Protein 4S3J (pdb70)

B-factor: mean 32.1, std 17.76, range [8.39, 156.49]

Secondary structure (DSSP, 8-state):
--EEEEE--TT--HHHHHHHHT--HHHHHHHTT--TTSPPPTT-EEEEE--TTEEE--TT--HHHHHHHHT--HHHHHHHTT--TTPPP-TT-EEE-----PPEEEEEEEE---SSSPPHHHHHHHHHHGGG-SEEEEEEEEE-TTS-EEPPTTHHHHHHHHHHTTPEEEEEEE-EETTEE-HHHHHHHHH-HHHHHHHHHHHHHHHHHHT--EEEEE--S--GGGHHHHHHHHHHHHHHPPTT-EEEEEE---SSS---TTTTS-HHHHHHH-SEEEE----SS-TTS-S--SS-HHHHHHHHHHHHHHS-GGGEEEEEE--EEEEESS--TTPPPPEEE-HHHHHHHHHHTT-PPEEETTTTEEEEEEE-TTS-EEEEE---HHHHHHHHHHHHHHT--EEEEE-SSS--HHHHHHHHHH-EEP---/-EEEEEE--TT--HHHHHHHSS--HHHHHHHTT--TTSPPPTT-EEEEEE-TTEEE--TT--HHHHHHHHT--HHHHHHHTT--TTPPP-TT-EEE----PPEEEEEEEEE---SSSPPHHHHHHHHHHGGG-SEEEEEEEEE-TTS-EEPPTTHHHHHHHHHHTTPEEEEEEE-EETTEE-HHHHHHHHH-HHHHHHHHHHHHHHHHHHT--EEEEE--S--GGGHHHHHHHHHHHHHTPPTT-EEEEEE---S-TT--STTTTT--HHHHHHH-SEEEE----SS-TTS-SS-SS-HHHHHHHHHHHHHHS-GGGEEEEEE--EEEEESS--TTSPPPEEE-HHHHHHHHHHHT-PPEEETTTTEEEEEEE-TTS-EEEEE---HHHHHHHHHHHHHHT--EEEEE-TTS--HHHHHHHHHHEEEP--S--/-EEEEE--TT--HHHHHHHSS--HHHHHHHTT--TTSPPPTT-EEEEE-STTEEE--TT--HHHHHHHHT--HHHHHHHTT--TTPPP-TT-EEE----PPEEEEEEEEE---SSSPPHHHHHHHHHHGGG-SEEEE--EEE-TTS-EEPPTTHHHHHHHHHHTTPEEEEEEE-EETTEE-HHHHHHHHH-HHHHHHHHHHHHHHHHHHT--EEEEE--S--GGGHHHHHHHHHHHHHHPPTT-EEEEEE---------HHHHHHH-SEEEE----SS-TTS-S--SS-HHHHHHHHHHHHHHS-GGGEEEEEE--EEEEESS--TTSPPPEEE-HHHHHHHHHHTT-PPEEETTTTEEEEEEE-TTS-EEEEE---HHHHHHHHHHHHHHT-SEEEEE-TTS--HHHHHHHHHHEEEP---

Foldseek 3Di:
DFKDKDFDAPPDALPVVCVVQVHDSVVQCVLFVHDNVAGAFGRAITIDGNDPQKDFDDPPDFLVLVCLLQQHDSVVQQVVFVHDSGGDDDGRDMGGHDHHDFAEFAEEAEQEADDVPGDPLLVVLLLVQLLLHQEYEYPAWEADLQLATDDDPPLLVSLVSNVVNLHAYEHEYEPDDPRDQDQVSVCSCLPDPVSVVSNLVNQQVVCVVSVRQEYEYEHAQHFLVCLVSVLVSLQVNLVPRDPSHFYEYEAEFDLDDPPRRRNSRHLQSVQVRGQAYEYQQFQPPFFQDADDAGRQVVSQLSRLVSSVVRHPQQRYAYEDEQWKWKDWPDDDHVDGTTHIAGPVVQSVVCSVQVHHWDADPRSGWIKDWGADPVRIIIIMIGDALRSLSVVLSSCVVSVHHHYYYPHRPRDHSNNSVSSVSRHDYDRND/DAKDKDFDAPPDDLCNVCVPFPAHSVRQCVLFVHDNVAGAFGGAMTMGDHPQQKDFDDPPDALVLLCLLQVPPSVRQQVVFVHDNPDDDDGRDMGRHDGDDFAEFAEEFEQEADDVPGDPVLVVLLLVCLLQHQEYEYPAWEADLQLATDDDPPLLVSLVSNQVNLHAYAHEYEPDDPRHQDQVSVCSCLPPPVSVVSNLVNQQVVCVVSVRQEYEYEHFLHFLVCQVSVLVSLQVNQVVHDPSHFYEYEAEFDLDCPPGGRGHNSRQLQSVQVRGQAYEYQQFQPPHFQDADDAGRFVVSQLSRLVSSVVRHPQQRYAYEDEQWKWKDWPDDDRPPGTTDIAGPVVQSVVCSVQVHHWDADSRSGWIKDWGADPVRIIIIMIGDALRSLSVVLSSCVVSVHRHYYYYHRPRDHSNNSVSSVSNHDYDRSHDD/DKDKDFDAPPDDLCVVVVVFPAHSVCQCVLFVHDNVAGAFGRAMTMGHGDQQKDFDDPPDFLVLVCLLQQHPLVVQQVVFVHDSGGDDDGRDIGGHDHHDFAEFAEEAEQEAPDVPGDPLLVVLCLVQLLLHQEYEYPAWEADLQLATDDDPPLLVSLVSNVVSLHAYEHEYEPDDPRHQDQVSVCSCLPDPVSVVSNLVNQQVVCVVSVRQEYEYEHPPHDLVCQVSVLVSLQVSQVPRDPSHFYEYEAEFDLAGSRQLQSRQVRGQAYEYAQFQPPHFQDADDATRQVVSQLSRLVNSVVRHPQQRYAYEDEQWKWKAWPDHDRPDGTTDIAGPVRQSVVCSVQVHHWDADPRSGWIKDWGADPVRIIIIMIGDALRSLSVVLSSCVVSVHRHYYYPHRPRDHSNNSVSSVSNHDYDRDD

Solvent-accessible surface area: 55043 Å² total; per-residue (Å²): 129,22,13,3,21,6,23,2,128,98,79,35,41,11,144,49,3,4,94,114,26,54,26,67,42,118,67,2,23,168,24,3,40,30,76,90,94,83,95,24,8,61,6,9,6,0,0,1,44,1,121,43,43,28,16,56,3,23,67,62,24,48,4,102,58,2,4,44,20,50,29,7,95,45,68,48,0,4,172,75,29,140,48,74,96,199,30,168,28,119,73,44,30,113,4,109,8,36,148,9,116,87,76,64,2,33,0,0,0,11,0,62,27,101,51,115,98,11,113,140,78,26,12,78,25,0,123,67,17,7,80,48,0,0,4,2,0,7,27,13,0,43,2,85,116,70,0,35,24,94,79,25,40,46,6,62,100,2,4,84,21,0,72,128,17,91,2,7,6,1,0,0,0,0,0,20,51,119,66,106,63,16,35,96,0,0,29,45,0,8,151,59,83,111,41,16,85,95,0,4,47,33,0,36,114,18,0,128,145,30,33,2,95,0,0,0,0,8,0,27,42,6,21,44,133,0,94,66,8,0,0,123,0,0,91,65,0,71,139,93,19,70,115,60,45,35,0,0,0,6,0,16,39,21,52,35,85,105,110,89,129,74,86,2,9,26,5,130,16,0,1,154,19,1,52,7,0,5,0,32,0,33,64,82,0,133,76,34,4,57,24,84,7,3,6,20,32,34,44,0,85,93,2,0,87,26,0,74,79,34,10,53,45,119,41,0,5,0,1,0,0,1,17,0,12,10,8,105,41,109,62,138,150,34,48,34,72,5,146,50,6,10,7,59,39,0,15,42,36,1,46,125,41,133,34,68,9,115,29,44,112,121,14,36,6,0,20,0,38,11,129,26,134,94,51,38,62,14,30,0,23,3,6,8,1,32,3,0,4,6,4,0,10,6,0,27,81,18,39,2,17,0,0,3,0,51,53,2,35,29,78,3,41,14,0,17,80,6,0,47,62,4,1,69,26,38,73,88,56,135,16,10,2,24,5,26,4,172,98,77,45,44,23,157,56,10,15,102,97,32,25,9,68,41,113,69,0,28,153,24,4,45,30,76,112,97,84,98,30,9,63,6,9,6,0,1,1,30,14,144,59,66,43,17,39,3,24,66,56,26,48,9,111,55,1,11,37,21,21,73,5,95,53,69,47,0,3,165,64,26,142,45,66,112,184,35,159,30,116,86,39,29,108,4,94,7,43,66,24,115,82,74,65,2,34,0,0,0,11,0,63,28,106,53,146,98,10,128,94,77,30,0,72,28,0,108,67,17,8,47,47,0,0,6,2,0,7,29,14,0,40,1,61,44,37,0,31,29,125,77,26,40,54,5,52,79,3,2,84,25,0,63,139,15,42,1,9,5,1,0,0,0,0,0,22,32,126,67,108,64,14,35,66,1,0,13,41,0,9,144,56,76,106,36,16,85,107,0,6,79,44,0,33,111,18,0,122,142,29,35,2,84,0,0,0,0,7,0,27,62,4,12,36,131,3,88,66,10,0,0,122,1,0,100,45,0,86,142,116,34,59,118,42,40,35,0,0,0,5,0,23,33,12,59,42,57,129,59,123,32,145,146,51,54,4,7,25,2,114,14,0,2,133,9,1,55,6,0,5,0,31,0,35,62,79,0,121,94,26,4,56,26,78,5,2,5,20,29,34,43,0,80,94,3,0,86,24,0,83,78,35,9,56,36,120,40,0,2,0,1,0,0,2,16,0,13,14,7,133,41,96,64,117,131,41,56,89,92,14,142,49,6,10,7,64,39,0,18,45,36,0,53,146,64,137,38,70,10,117,28,44,105,121,12,32,5,0,19,0,36,11,128,24,172,121,51,51,60,15,31,0,23,3,5,8,1,30,2,0,5,5,3,0,8,4,0,36,65,18,39,0,12,0,0,3,0,51,50,3,37,32,77,4,47,16,0,22,69,3,0,18,25,11,3,71,32,35,68,91,11,144,150,87,8,1,23,6,24,4,162,94,78,41,46,27,165,51,7,14,93,90,15,32,7,69,47,90,66,0,27,161,26,4,39,26,74,109,98,83,97,32,9,62,6,7,6,0,1,1,30,26,96,63,62,32,16,28,3,26,65,60,24,47,3,97,57,2,7,41,21,42,29,7,89,37,66,48,0,3,172,73,28,142,48,73,93,154,30,164,24,118,83,38,30,108,4,100,13,32,171,17,118,89,115,73,5,27,0,0,0,11,0,57,26,98,50,138,62,10,104,58,78,27,3,75,28,0,100,67,18,6,81,48,0,0,5,2,0,4,28,11,0,51,2,89,114,75,0,35,25,130,72,24,35,58,4,62,88,3,5,78,25,0,64,127,22,94,2,14,6,1,0,0,0,0,0,19,50,158,66,105,64,17,34,98,0,0,28,48,0,10,151,60,84,108,40,19,84,105,0,0,56,40,0,23,104,18,0,98,142,30,35,2,98,0,0,0,0,7,0,33,76,16,18,77,136,0,91,61,11,0,0,137,0,0,96,52,0,78,142,82,25,58,118,39,41,38,0,0,0,5,0,63,43,50,80,105,148,5,13,26,4,144,17,0,2,158,20,2,54,7,0,6,0,32,0,34,62,83,0,135,81,24,5,62,25,89,6,2,6,20,31,35,45,1,84,97,2,0,85,40,0,70,80,51,10,68,54,130,44,0,4,0,1,0,0,2,16,0,11,14,7,135,43,86,66,124,148,78,67,119,92,9,152,47,9,10,7,53,38,0,17,43,34,1,51,134,45,135,34,71,9,112,29,40,102,125,15,35,5,0,23,0,29,8,129,23,130,130,50,53,62,13,31,0,23,3,6,8,1,30,2,0,4,6,6,0,8,5,5,19,76,18,26,13,6,0,0,3,0,54,52,2,34,30,79,4,42,14,0,19,68,4,0,48,60,5,6,72,28,37,80,91,66

Nearest PDB structures (foldseek):
  4s3j-assembly2_B  TM=1.002E+00  e=9.438E-99  Bacillus cereus ATCC 10876
  4s3j-assembly1_A  TM=9.944E-01  e=4.951E-92  Bacillus cereus ATCC 10876
  4s3j-assembly3_C  TM=9.983E-01  e=3.066E-90  Bacillus cereus ATCC 10876
  4s3k-assembly1_A  TM=8.891E-01  e=9.495E-59  Priestia megaterium QM B1551
  3cz8-assembly1_A  TM=9.362E-01  e=8.170E-30  Bacillus subtilis subsp. subtilis str. 168

CATH classification: 3.20.20.80 (+1 more: 3.10.50.10)

Radius of gyration: 41.07 Å; Cα contacts (8 Å, |Δi|>4): 2691; chains: 3; bounding box: 66×95×119 Å

Sequence (1284 aa):
FAIQIVTVRSGDSVYSLASKYGSTPDEIVKDNGLNPAETLVVGQALIVNTKGNNYYVQPGDSLYRISQTYNVPLASLAKVNNLSLKSILHVGQQLYVPKGTKRSVESIAYLQPSTIPIKESLVNATRAINPFLTYLAYFSFEAKRDGTLKEPTETAKIANIATQGQTIPMLVITNIENGNFSADLTSVILRDATIQNKFITNILQTAEKYGMRDIHFDFESVAPEDREAYNRFLRNVKIRLPSGYTLSTTLVPKTSSNQKFFEAHDYKAQGQIVDFVVIMTYDWGWQGGPPMAISPIGPVKEVLQYAKSQMPPQKIMMGQNLYGFDWKLPFKQGNPPAKAVSSVAAVALARKYNVPIRYDFTAQAPHFNYFDENGVQHEVWFEDARSIQSKFNLMKEQGIGGISYWKIGLPFPQNWRLLVENFTITKKGFAIQIVTVRSGDSVYSLASKYGSTPDEIVKDNGLNPAETLVVGQALIVNTKGNNYYVQPGDSLYRISQTYNVPLASLAKVNNLSLKSILHVGQQLYVPKGTKRSVESIAYLQPSTIPIKESLVNATRAINPFLTYLAYFSFEAKRDGTLKEPTETAKIANIATQGQTIPMLVITNIENGNFSADLTSVILRDATIQNKFITNILQTAEKYGMRDIHFDFESVAPEDREAYNRFLRNVKIRLPSGYTLSTTLVPKTSSNQKGKFFEAHDYKAQGQIVDFVVIMTYDWGWQGGPPMAISPIGPVKEVLQYAKSQMPPQKIMMGQNLYGFDWKLPFKQGNPPAKAVSSVAAVALARKYNVPIRYDFTAQAPHFNYFDENGVQHEVWFEDARSIQSKFNLMKEQGIGGISYWKIGLPFPQNWRLLVENFTITKKGENAIQIVTVRSGDSVYSLASKYGSTPDEIVKDNGLNPAETLVVGQALIVNTKGNNYYVQPGDSLYRISQTYNVPLASLAKVNNLSLKSILHVGQQLYVPKGTKRSVESIAYLQPSTIPIKESLVNATRAINPFLTYLAYFSFEAKRDGTLKEPTETAKIANIATQGQTIPMLVITNIENGNFSADLTSVILRDATIQNKFITNILQTAEKYGMRDIHFDFESVAPEDREAYNRFLRNVKIRLPSGYTLSTTLVPKTSEAHDYKAQGQIVDFVVIMTYDWGWQGGPPMAISPIGPVKEVLQYAKSQMPPQKIMMGQNLYGFDWKLPFKQGNPPAKAVSSVAAVALARKYNVPIRYDFTAQAPHFNYFDENGVQHEVWFEDARSIQSKFNLMKEQGIGGISYWKIGLPFPQNWRLLVENFTITKKG

Structure (mmCIF, N/CA/C/O backbone):
data_4S3J
#
_entry.id   4S3J
#
_cell.length_a   51.330
_cell.length_b   62.730
_cell.length_c   119.880
_cell.angle_alpha   92.70
_cell.angle_beta   100.99
_cell.angle_gamma   108.39
#
_symmetry.space_group_name_H-M   'P 1'
#
loop_
_entity.id
_entity.type
_entity.pdbx_description
1 polymer 'Cortical-lytic enzyme'
2 non-polymer 1,2-ETHANEDIOL
3 water water
#
loop_
_atom_site.group_PDB
_atom_site.id
_atom_site.type_symbol
_atom_site.label_atom_id
_atom_site.label_alt_id
_atom_site.label_comp_id
_atom_site.label_asym_id
_atom_site.label_entity_id
_atom_site.label_seq_id
_atom_site.pdbx_PDB_ins_code
_atom_site.Cartn_x
_atom_site.Cartn_y
_atom_site.Cartn_z
_atom_site.occupancy
_atom_site.B_iso_or_equiv
_atom_site.auth_seq_id
_atom_site.auth_comp_id
_atom_site.auth_asym_id
_atom_site.auth_atom_id
_atom_site.pdbx_PDB_model_num
ATOM 1 N N . PHE A 1 1 ? -35.631 1.677 110.373 1.00 31.54 0 PHE A N 1
ATOM 2 C CA . PHE A 1 1 ? -34.622 0.825 111.071 1.00 40.01 0 PHE A CA 1
ATOM 3 C C . PHE A 1 1 ? -34.123 -0.260 110.146 1.00 30.51 0 PHE A C 1
ATOM 4 O O . PHE A 1 1 ? -33.990 -1.431 110.543 1.00 26.69 0 PHE A O 1
ATOM 23 N N . ALA A 1 2 ? -33.837 0.137 108.908 1.00 22.70 1 ALA A N 1
ATOM 24 C CA . ALA A 1 2 ? -33.545 -0.853 107.869 1.00 22.17 1 ALA A CA 1
ATOM 25 C C . ALA A 1 2 ? -32.216 -0.668 107.144 1.00 21.87 1 ALA A C 1
ATOM 26 O O . ALA A 1 2 ? -31.642 -1.661 106.680 1.00 21.97 1 ALA A O 1
ATOM 33 N N . ILE A 1 3 ? -31.678 0.552 107.157 1.00 21.70 2 ILE A N 1
ATOM 34 C CA . ILE A 1 3 ? -30.416 0.837 106.451 1.00 18.18 2 ILE A CA 1
ATOM 35 C C . ILE A 1 3 ? -29.180 0.274 107.126 1.00 15.85 2 ILE A C 1
ATOM 36 O O . ILE A 1 3 ? -29.026 0.328 108.345 1.00 15.08 2 ILE A O 1
ATOM 52 N N . GLN A 1 4 ? -28.266 -0.213 106.296 1.00 13.85 3 GLN A N 1
ATOM 53 C CA . GLN A 1 4 ? -26.943 -0.597 106.749 1.00 11.63 3 GLN A CA 1
ATOM 54 C C . GLN A 1 4 ? -25.911 -0.208 105.697 1.00 11.60 3 GLN A C 1
ATOM 55 O O . GLN A 1 4 ? -26.251 0.088 104.543 1.00 12.38 3 GLN A O 1
ATOM 69 N N . ILE A 1 5 ? -24.656 -0.241 106.117 1.00 12.75 4 ILE A N 1
ATOM 70 C CA . ILE A 1 5 ? -23.528 -0.075 105.213 1.00 11.18 4 ILE A CA 1
ATOM 71 C C . ILE A 1 5 ? -23.137 -1.447 104.621 1.00 14.56 4 ILE A C 1
ATOM 72 O O . ILE A 1 5 ? -23.101 -2.459 105.333 1.00 13.64 4 ILE A O 1
ATOM 88 N N . VAL A 1 6 ? -22.903 -1.491 103.312 1.00 12.99 5 VAL A N 1
ATOM 89 C CA . VAL A 1 6 ? -22.429 -2.689 102.611 1.00 12.70 5 VAL A CA 1
ATOM 90 C C . VAL A 1 6 ? -21.194 -2.311 101.782 1.00 13.59 5 VAL A C 1
ATOM 91 O O . VAL A 1 6 ? -21.212 -1.298 101.073 1.00 16.81 5 VAL A O 1
ATOM 104 N N . THR A 1 7 ? -20.143 -3.123 101.854 1.00 12.59 6 THR A N 1
ATOM 105 C CA . THR A 1 7 ? -18.956 -2.910 101.028 1.00 12.40 6 THR A CA 1
ATOM 106 C C . THR A 1 7 ? -19.082 -3.698 99.732 1.00 12.51 6 THR A C 1
ATOM 107 O O . THR A 1 7 ? -19.377 -4.898 99.752 1.00 13.27 6 THR A O 1
ATOM 118 N N . VAL A 1 8 ? -18.874 -3.009 98.610 1.00 11.44 7 VAL A N 1
ATOM 119 C CA . VAL A 1 8 ? -18.970 -3.604 97.283 1.00 11.09 7 VAL A CA 1
ATOM 120 C C . VAL A 1 8 ? -17.887 -4.678 97.092 1.00 12.61 7 VAL A C 1
ATOM 121 O O . VAL A 1 8 ? -16.733 -4.511 97.488 1.00 12.16 7 VAL A O 1
ATOM 134 N N . ARG A 1 9 ? -18.316 -5.812 96.558 1.00 12.01 8 ARG A N 1
ATOM 135 C CA . ARG A 1 9 ? -17.444 -6.959 96.240 1.00 11.83 8 ARG A CA 1
ATOM 136 C C . ARG A 1 9 ? -17.401 -7.163 94.726 1.00 12.54 8 ARG A C 1
ATOM 137 O O . ARG A 1 9 ? -18.261 -6.668 93.983 1.00 12.40 8 ARG A O 1
ATOM 158 N N . SER A 1 10 ? -16.424 -7.951 94.287 1.00 14.46 9 SER A N 1
ATOM 159 C CA . SER A 1 10 ? -16.237 -8.243 92.864 1.00 14.82 9 SER A CA 1
ATOM 160 C C . SER A 1 10 ? -17.516 -8.743 92.200 1.00 14.78 9 SER A C 1
ATOM 161 O O . SER A 1 10 ? -18.147 -9.685 92.676 1.00 15.72 9 SER A O 1
ATOM 169 N N . GLY A 1 11 ? -17.899 -8.099 91.105 1.00 15.39 10 GLY A N 1
ATOM 170 C CA . GLY A 1 11 ? -19.075 -8.513 90.351 1.00 15.52 10 GLY A CA 1
ATOM 171 C C . GLY A 1 11 ? -20.365 -7.796 90.670 1.00 14.48 10 GLY A C 1
ATOM 172 O O . GLY A 1 11 ? -21.350 -7.910 89.933 1.00 19.33 10 GLY A O 1
ATOM 176 N N . ASP A 1 12 ? -20.386 -7.071 91.782 1.00 14.76 11 ASP A N 1
ATOM 177 C CA . ASP A 1 12 ? -21.600 -6.359 92.207 1.00 13.06 11 ASP A CA 1
ATOM 178 C C . ASP A 1 12 ? -21.987 -5.218 91.266 1.00 12.95 11 ASP A C 1
ATOM 179 O O . ASP A 1 12 ? -21.129 -4.480 90.757 1.00 12.18 11 ASP A O 1
ATOM 188 N N . SER A 1 13 ? -23.288 -5.068 91.063 1.00 13.72 12 SER A N 1
ATOM 189 C CA . SER A 1 13 ? -23.883 -3.895 90.421 1.00 11.90 12 SER A CA 1
ATOM 190 C C . SER A 1 13 ? -25.050 -3.399 91.273 1.00 15.66 12 SER A C 1
ATOM 191 O O . SER A 1 13 ? -25.467 -4.076 92.212 1.00 12.49 12 SER A O 1
ATOM 199 N N . VAL A 1 14 ? -25.579 -2.213 90.981 1.00 13.60 13 VAL A N 1
ATOM 200 C CA . VAL A 1 14 ? -26.781 -1.777 91.697 1.00 12.54 13 VAL A CA 1
ATOM 201 C C . VAL A 1 14 ? -27.909 -2.785 91.486 1.00 14.14 13 VAL A C 1
ATOM 202 O O . VAL A 1 14 ? -28.742 -2.958 92.360 1.00 13.86 13 VAL A O 1
ATOM 215 N N . TYR A 1 15 ? -27.939 -3.426 90.317 1.00 12.87 14 TYR A N 1
ATOM 216 C CA . TYR A 1 15 ? -28.972 -4.408 90.005 1.00 13.33 14 TYR A CA 1
ATOM 217 C C . TYR A 1 15 ? -28.802 -5.683 90.833 1.00 15.19 14 TYR A C 1
ATOM 218 O O . TYR A 1 15 ? -29.762 -6.171 91.456 1.00 14.23 14 TYR A O 1
ATOM 236 N N . SER A 1 16 ? -27.574 -6.205 90.883 1.00 12.76 15 SER A N 1
ATOM 237 C CA . SER A 1 16 ? -27.347 -7.438 91.616 1.00 12.51 15 SER A CA 1
ATOM 238 C C . SER A 1 16 ? -27.511 -7.219 93.118 1.00 12.49 15 SER A C 1
ATOM 239 O O . SER A 1 16 ? -28.065 -8.086 93.801 1.00 15.23 15 SER A O 1
ATOM 247 N N . LEU A 1 17 ? -27.079 -6.062 93.641 1.00 12.17 16 LEU A N 1
ATOM 248 C CA . LEU A 1 17 ? -27.249 -5.767 95.051 1.00 12.27 16 LEU A CA 1
ATOM 249 C C . LEU A 1 17 ? -28.706 -5.593 95.417 1.00 16.85 16 LEU A C 1
ATOM 250 O O . LEU A 1 17 ? -29.134 -6.072 96.452 1.00 16.11 16 LEU A O 1
ATOM 266 N N . ALA A 1 18 ? -29.479 -4.939 94.561 1.00 14.34 17 ALA A N 1
ATOM 267 C CA . ALA A 1 18 ? -30.916 -4.807 94.796 1.00 15.00 17 ALA A CA 1
ATOM 268 C C . ALA A 1 18 ? -31.564 -6.194 94.814 1.00 15.45 17 ALA A C 1
ATOM 269 O O . ALA A 1 18 ? -32.438 -6.459 95.638 1.00 18.32 17 ALA A O 1
ATOM 276 N N . SER A 1 19 ? -31.131 -7.072 93.910 1.00 15.82 18 SER A N 1
ATOM 277 C CA . SER A 1 19 ? -31.711 -8.420 93.810 1.00 17.07 18 SER A CA 1
ATOM 278 C C . SER A 1 19 ? -31.340 -9.222 95.053 1.00 19.71 18 SER A C 1
ATOM 279 O O . SER A 1 19 ? -32.182 -9.907 95.646 1.00 23.39 18 SER A O 1
ATOM 287 N N . LYS A 1 20 ? -30.094 -9.086 95.488 1.00 18.77 19 LYS A N 1
ATOM 288 C CA . LYS A 1 20 ? -29.595 -9.833 96.642 1.00 18.77 19 LYS A CA 1
ATOM 289 C C . LYS A 1 20 ? -30.334 -9.457 97.917 1.00 19.56 19 LYS A C 1
ATOM 290 O O . LYS A 1 20 ? -30.682 -10.323 98.719 1.00 22.21 19 LYS A O 1
ATOM 309 N N . TYR A 1 21 ? -30.548 -8.164 98.111 1.00 17.37 20 TYR A N 1
ATOM 310 C CA . TYR A 1 21 ? -31.119 -7.676 99.361 1.00 17.94 20 TYR A CA 1
ATOM 311 C C . TYR A 1 21 ? -32.621 -7.342 99.251 1.00 21.32 20 TYR A C 1
ATOM 312 O O . TYR A 1 21 ? -33.236 -6.858 100.209 1.00 21.69 20 TYR A O 1
ATOM 330 N N . GLY A 1 22 ? -33.212 -7.592 98.089 1.00 19.34 21 GLY A N 1
ATOM 331 C CA . GLY A 1 22 ? -34.643 -7.369 97.897 1.00 17.73 21 GLY A CA 1
ATOM 332 C C . GLY A 1 22 ? -35.067 -5.908 97.872 1.00 23.04 21 GLY A C 1
ATOM 333 O O . GLY A 1 22 ? -36.199 -5.572 98.220 1.00 24.35 21 GLY A O 1
ATOM 337 N N . SER A 1 23 ? -34.150 -5.049 97.432 1.00 20.49 22 SER A N 1
ATOM 338 C CA . SER A 1 23 ? -34.361 -3.609 97.299 1.00 20.36 22 SER A CA 1
ATOM 339 C C . SER A 1 23 ? -34.626 -3.232 95.848 1.00 25.98 22 SER A C 1
ATOM 340 O O . SER A 1 23 ? -35.037 -4.088 95.050 1.00 23.90 22 SER A O 1
ATOM 348 N N . THR A 1 24 ? -34.552 -1.938 95.532 1.00 22.48 23 THR A N 1
ATOM 349 C CA . THR A 1 24 ? -34.633 -1.515 94.147 1.00 26.79 23 THR A CA 1
ATOM 350 C C . THR A 1 24 ? -33.325 -0.850 93.723 1.00 16.43 23 THR A C 1
ATOM 351 O O . THR A 1 24 ? -32.661 -0.199 94.521 1.00 18.69 23 THR A O 1
ATOM 362 N N . PRO A 1 25 ? -32.978 -0.959 92.438 1.00 17.00 24 PRO A N 1
ATOM 363 C CA . PRO A 1 25 ? -31.795 -0.266 91.924 1.00 18.32 24 PRO A CA 1
ATOM 364 C C . PRO A 1 25 ? -31.906 1.238 92.111 1.00 16.22 24 PRO A C 1
ATOM 365 O O . PRO A 1 25 ? -30.917 1.904 92.401 1.00 17.76 24 PRO A O 1
ATOM 376 N N . ASP A 1 26 ? -33.116 1.763 91.916 1.00 15.85 25 ASP A N 1
ATOM 377 C CA . ASP A 1 26 ? -33.327 3.200 91.991 1.00 18.93 25 ASP A CA 1
ATOM 378 C C . ASP A 1 26 ? -33.015 3.713 93.399 1.00 21.52 25 ASP A C 1
ATOM 379 O O . ASP A 1 26 ? -32.434 4.773 93.553 1.00 23.15 25 ASP A O 1
ATOM 388 N N . GLU A 1 27 ? -33.387 2.940 94.414 1.00 21.22 26 GLU A N 1
ATOM 389 C CA . GLU A 1 27 ? -33.138 3.328 95.802 1.00 25.34 26 GLU A CA 1
ATOM 390 C C . GLU A 1 27 ? -31.647 3.384 96.130 1.00 21.75 26 GLU A C 1
ATOM 391 O O . GLU A 1 27 ? -31.172 4.324 96.763 1.00 20.70 26 GLU A O 1
ATOM 403 N N . ILE A 1 28 ? -30.902 2.378 95.677 1.00 16.51 27 ILE A N 1
ATOM 404 C CA . ILE A 1 28 ? -29.455 2.359 95.883 1.00 14.79 27 ILE A CA 1
ATOM 405 C C . ILE A 1 28 ? -28.778 3.544 95.181 1.00 16.12 27 ILE A C 1
ATOM 406 O O . ILE A 1 28 ? -27.894 4.204 95.742 1.00 17.61 27 ILE A O 1
ATOM 422 N N . VAL A 1 29 ? -29.203 3.827 93.954 1.00 17.08 28 VAL A N 1
ATOM 423 C CA . VAL A 1 29 ? -28.641 4.940 93.209 1.00 14.27 28 VAL A CA 1
ATOM 424 C C . VAL A 1 29 ? -28.932 6.261 93.950 1.00 18.29 28 VAL A C 1
ATOM 425 O O . VAL A 1 29 ? -28.034 7.076 94.131 1.00 22.61 28 VAL A O 1
ATOM 438 N N . LYS A 1 30 ? -30.172 6.454 94.396 1.00 18.10 29 LYS A N 1
ATOM 439 C CA . LYS A 1 30 ? -30.547 7.716 95.032 1.00 22.32 29 LYS A CA 1
ATOM 440 C C . LYS A 1 30 ? -29.825 7.905 96.356 1.00 27.85 29 LYS A C 1
ATOM 441 O O . LYS A 1 30 ? -29.257 8.970 96.599 1.00 25.91 29 LYS A O 1
ATOM 460 N N . ASP A 1 31 ? -29.857 6.885 97.209 1.00 20.95 30 ASP A N 1
ATOM 461 C CA . ASP A 1 31 ? -29.271 6.988 98.544 1.00 20.55 30 ASP A CA 1
ATOM 462 C C . ASP A 1 31 ? -27.774 7.229 98.531 1.00 21.27 30 ASP A C 1
ATOM 463 O O . ASP A 1 31 ? -27.223 7.774 99.490 1.00 21.89 30 ASP A O 1
ATOM 472 N N . ASN A 1 32 ? -27.108 6.804 97.469 1.00 17.23 31 ASN A N 1
ATOM 473 C CA . ASN A 1 32 ? -25.662 6.901 97.397 1.00 13.77 31 ASN A CA 1
ATOM 474 C C . ASN A 1 32 ? -25.165 7.932 96.389 1.00 17.47 31 ASN A C 1
ATOM 475 O O . ASN A 1 32 ? -23.958 7.987 96.108 1.00 18.57 31 ASN A O 1
ATOM 486 N N . GLY A 1 33 ? -26.096 8.702 95.830 1.00 22.25 32 GLY A N 1
ATOM 487 C CA . GLY A 1 33 ? -25.744 9.757 94.891 1.00 25.22 32 GLY A CA 1
ATOM 488 C C . GLY A 1 33 ? -24.967 9.228 93.707 1.00 26.92 32 GLY A C 1
ATOM 489 O O . GLY A 1 33 ? -24.011 9.847 93.241 1.00 26.82 32 GLY A O 1
ATOM 493 N N . LEU A 1 34 ? -25.360 8.059 93.218 1.00 18.88 33 LEU A N 1
ATOM 494 C CA . LEU A 1 34 ? -24.659 7.474 92.109 1.00 17.99 33 LEU A CA 1
ATOM 495 C C . LEU A 1 34 ? -25.116 8.034 90.777 1.00 16.05 33 LEU A C 1
ATOM 496 O O . LEU A 1 34 ? -26.254 8.466 90.623 1.00 20.91 33 LEU A O 1
ATOM 512 N N . ASN A 1 35 ? -24.222 7.946 89.801 1.00 19.03 34 ASN A N 1
ATOM 513 C CA . ASN A 1 35 ? -24.613 8.056 88.402 1.00 20.35 34 ASN A CA 1
ATOM 514 C C . ASN A 1 35 ? -25.019 6.662 87.981 1.00 16.24 34 ASN A C 1
ATOM 515 O O . ASN A 1 35 ? -24.194 5.765 88.018 1.00 19.01 34 ASN A O 1
ATOM 526 N N . PRO A 1 36 ? -26.298 6.465 87.603 1.00 19.41 35 PRO A N 1
ATOM 527 C CA . PRO A 1 36 ? -26.793 5.102 87.408 1.00 18.64 35 PRO A CA 1
ATOM 528 C C . PRO A 1 36 ? -26.098 4.364 86.286 1.00 18.19 35 PRO A C 1
ATOM 529 O O . PRO A 1 36 ? -26.168 3.129 86.225 1.00 21.75 35 PRO A O 1
ATOM 540 N N . ALA A 1 37 ? -25.438 5.105 85.414 1.00 21.42 36 ALA A N 1
ATOM 541 C CA . ALA A 1 37 ? -24.740 4.487 84.293 1.00 23.26 36 ALA A CA 1
ATOM 542 C C . ALA A 1 37 ? -23.358 3.944 84.663 1.00 24.26 36 ALA A C 1
ATOM 543 O O . ALA A 1 37 ? -22.800 3.159 83.910 1.00 25.26 36 ALA A O 1
ATOM 550 N N . GLU A 1 38 ? -22.817 4.331 85.814 1.00 17.33 37 GLU A N 1
ATOM 551 C CA . GLU A 1 38 ? -21.445 3.988 86.171 1.00 18.05 37 GLU A CA 1
ATOM 552 C C . GLU A 1 38 ? -21.335 2.657 86.920 1.00 19.11 37 GLU A C 1
ATOM 553 O O . GLU A 1 38 ? -22.238 2.255 87.650 1.00 22.24 37 GLU A O 1
ATOM 565 N N . THR A 1 39 ? -20.203 1.985 86.745 1.00 14.32 38 THR A N 1
ATOM 566 C CA . THR A 1 39 ? -19.905 0.767 87.463 1.00 13.49 38 THR A CA 1
ATOM 567 C C . THR A 1 39 ? -19.655 1.052 88.943 1.00 14.96 38 THR A C 1
ATOM 568 O O . THR A 1 39 ? -19.325 2.196 89.332 1.00 18.71 38 THR A O 1
ATOM 579 N N . LEU A 1 40 ? -19.852 0.029 89.772 1.00 12.53 39 LEU A N 1
ATOM 580 C CA . LEU A 1 40 ? -19.429 0.076 91.164 1.00 11.50 39 LEU A CA 1
ATOM 581 C C . LEU A 1 40 ? -17.952 -0.289 91.278 1.00 17.50 39 LEU A C 1
ATOM 582 O O . LEU A 1 40 ? -17.418 -1.080 90.489 1.00 18.25 39 LEU A O 1
ATOM 598 N N . VAL A 1 41 ? -17.305 0.278 92.290 1.00 11.79 40 VAL A N 1
ATOM 599 C CA . VAL A 1 41 ? -15.910 0.019 92.585 1.00 11.59 40 VAL A CA 1
ATOM 600 C C . VAL A 1 41 ? -15.779 -0.945 93.754 1.00 12.64 40 VAL A C 1
ATOM 601 O O . VAL A 1 41 ? -16.391 -0.742 94.792 1.00 10.46 40 VAL A O 1
ATOM 614 N N . VAL A 1 42 ? -15.007 -2.020 93.590 1.00 10.68 41 VAL A N 1
ATOM 615 C CA . VAL A 1 42 ? -14.762 -2.951 94.685 1.00 11.01 41 VAL A CA 1
ATOM 616 C C . VAL A 1 42 ? -14.159 -2.186 95.866 1.00 11.68 41 VAL A C 1
ATOM 617 O O . VAL A 1 42 ? -13.198 -1.423 95.698 1.00 12.65 41 VAL A O 1
ATOM 630 N N . GLY A 1 43 ? -14.737 -2.353 97.052 1.00 13.77 42 GLY A N 1
ATOM 631 C CA . GLY A 1 43 ? -14.283 -1.640 98.237 1.00 13.90 42 GLY A CA 1
ATOM 632 C C . GLY A 1 43 ? -15.037 -0.356 98.542 1.00 12.37 42 GLY A C 1
ATOM 633 O O . GLY A 1 43 ? -14.858 0.238 99.605 1.00 17.62 42 GLY A O 1
ATOM 637 N N . GLN A 1 44 ? -15.873 0.090 97.602 1.00 11.29 43 GLN A N 1
ATOM 638 C CA . GLN A 1 44 ? -16.772 1.233 97.776 1.00 10.83 43 GLN A CA 1
ATOM 639 C C . GLN A 1 44 ? -17.787 0.901 98.864 1.00 11.93 43 GLN A C 1
ATOM 640 O O . GLN A 1 44 ? -18.269 -0.227 98.969 1.00 14.43 43 GLN A O 1
ATOM 654 N N . ALA A 1 45 ? -18.091 1.881 99.713 1.00 11.89 44 ALA A N 1
ATOM 655 C CA . ALA A 1 45 ? -19.076 1.692 100.770 1.00 12.71 44 ALA A CA 1
ATOM 656 C C . ALA A 1 45 ? -20.402 2.320 100.400 1.00 13.19 44 ALA A C 1
ATOM 657 O O . ALA A 1 45 ? -20.475 3.539 100.177 1.00 15.36 44 ALA A O 1
ATOM 664 N N . LEU A 1 46 ? -21.450 1.498 100.372 1.00 10.85 45 LEU A N 1
ATOM 665 C CA . LEU A 1 46 ? -22.783 1.943 100.016 1.00 10.91 45 LEU A CA 1
ATOM 666 C C . LEU A 1 46 ? -23.687 1.823 101.234 1.00 14.18 45 LEU A C 1
ATOM 667 O O . LEU A 1 46 ? -23.432 0.992 102.132 1.00 16.79 45 LEU A O 1
ATOM 683 N N . ILE A 1 47 ? -24.750 2.623 101.262 1.00 11.37 46 ILE A N 1
ATOM 684 C CA . ILE A 1 47 ? -25.824 2.346 102.196 1.00 12.63 46 ILE A CA 1
ATOM 685 C C . ILE A 1 47 ? -26.961 1.652 101.414 1.00 13.08 46 ILE A C 1
ATOM 686 O O . ILE A 1 47 ? -27.295 2.023 100.256 1.00 14.39 46 ILE A O 1
ATOM 702 N N . VAL A 1 48 ? -27.496 0.588 102.028 1.00 14.47 47 VAL A N 1
ATOM 703 C CA . VAL A 1 48 ? -28.512 -0.286 101.423 1.00 16.46 47 VAL A CA 1
ATOM 704 C C . VAL A 1 48 ? -29.592 -0.646 102.436 1.00 19.99 47 VAL A C 1
ATOM 705 O O . VAL A 1 48 ? -29.297 -0.866 103.604 1.00 18.27 47 VAL A O 1
ATOM 718 N N . ASN A 1 49 ? -30.835 -0.704 101.975 1.00 17.67 48 ASN A N 1
ATOM 719 C CA . ASN A 1 49 ? -31.953 -1.247 102.771 1.00 15.01 48 ASN A CA 1
ATOM 720 C C . ASN A 1 49 ? -31.911 -2.747 102.809 1.00 15.68 48 ASN A C 1
ATOM 721 O O . ASN A 1 49 ? -32.137 -3.395 101.783 1.00 22.90 48 ASN A O 1
ATOM 732 N N . THR A 1 50 ? -31.627 -3.308 103.986 1.00 19.39 49 THR A N 1
ATOM 733 C CA . THR A 1 50 ? -31.565 -4.765 104.179 1.00 18.32 49 THR A CA 1
ATOM 734 C C . THR A 1 50 ? -32.673 -5.234 105.109 1.00 28.86 49 THR A C 1
ATOM 735 O O . THR A 1 50 ? -32.527 -6.271 105.760 1.00 26.67 49 THR A O 1
ATOM 746 N N . LYS A 1 51 ? -33.774 -4.473 105.114 1.00 23.54 50 LYS A N 1
ATOM 747 C CA . LYS A 1 51 ? -34.975 -4.715 105.926 1.00 28.04 50 LYS A CA 1
ATOM 748 C C . LYS A 1 51 ? -34.849 -4.355 107.401 1.00 26.91 50 LYS A C 1
ATOM 749 O O . LYS A 1 51 ? -33.763 -4.297 107.981 1.00 20.05 50 LYS A O 1
ATOM 768 N N . GLY A 1 52 ? -35.992 -4.047 107.992 1.00 25.92 51 GLY A N 1
ATOM 769 C CA . GLY A 1 52 ? -36.059 -3.717 109.400 1.00 26.61 51 GLY A CA 1
ATOM 770 C C . GLY A 1 52 ? -35.458 -4.753 110.333 1.00 21.91 51 GLY A C 1
ATOM 771 O O . GLY A 1 52 ? -35.670 -5.953 110.167 1.00 22.97 51 GLY A O 1
ATOM 775 N N . ASN A 1 53 ? -34.721 -4.276 111.337 1.00 23.07 52 ASN A N 1
ATOM 776 C CA . ASN A 1 53 ? -34.226 -5.151 112.401 1.00 25.12 52 ASN A CA 1
ATOM 777 C C . ASN A 1 53 ? -33.411 -6.338 111.897 1.00 23.42 52 ASN A C 1
ATOM 778 O O . ASN A 1 53 ? -33.403 -7.402 112.510 1.00 26.47 52 ASN A O 1
ATOM 789 N N . ASN A 1 54 ? -32.775 -6.134 110.756 1.00 22.11 53 ASN A N 1
ATOM 790 C CA . ASN A 1 54 ? -32.037 -7.163 110.037 1.00 24.65 53 ASN A CA 1
ATOM 791 C C . ASN A 1 54 ? -30.693 -6.631 109.552 1.00 21.09 53 ASN A C 1
ATOM 792 O O . ASN A 1 54 ? -30.634 -5.596 108.895 1.00 21.83 53 ASN A O 1
ATOM 803 N N . TYR A 1 55 ? -29.622 -7.366 109.832 1.00 15.62 54 TYR A N 1
ATOM 804 C CA . TYR A 1 55 ? -28.286 -6.884 109.529 1.00 15.26 54 TYR A CA 1
ATOM 805 C C . TYR A 1 55 ? -27.385 -7.994 109.029 1.00 18.88 54 TYR A C 1
ATOM 806 O O . TYR A 1 55 ? -27.386 -9.086 109.596 1.00 19.94 54 TYR A O 1
ATOM 824 N N . TYR A 1 56 ? -26.614 -7.714 107.976 1.00 15.77 55 TYR A N 1
ATOM 825 C CA . TYR A 1 56 ? -25.653 -8.685 107.456 1.00 17.05 55 TYR A CA 1
ATOM 826 C C . TYR A 1 56 ? -24.238 -8.210 107.760 1.00 16.75 55 TYR A C 1
ATOM 827 O O . TYR A 1 56 ? -23.820 -7.115 107.379 1.00 16.65 55 TYR A O 1
ATOM 845 N N . VAL A 1 57 ? -23.513 -9.058 108.472 1.00 16.78 56 VAL A N 1
ATOM 846 C CA . VAL A 1 57 ? -22.206 -8.711 109.016 1.00 17.01 56 VAL A CA 1
ATOM 847 C C . VAL A 1 57 ? -21.205 -8.309 107.926 1.00 15.85 56 VAL A C 1
ATOM 848 O O . VAL A 1 57 ? -21.117 -8.918 106.849 1.00 17.08 56 VAL A O 1
ATOM 861 N N . GLN A 1 58 ? -20.488 -7.236 108.210 1.00 16.46 57 GLN A N 1
ATOM 862 C CA . GLN A 1 58 ? -19.494 -6.676 107.300 1.00 17.40 57 GLN A CA 1
ATOM 863 C C . GLN A 1 58 ? -18.066 -6.958 107.777 1.00 17.86 57 GLN A C 1
ATOM 864 O O . GLN A 1 58 ? -17.846 -7.231 108.951 1.00 19.49 57 GLN A O 1
ATOM 878 N N . PRO A 1 59 ? -17.088 -6.834 106.873 1.00 19.54 58 PRO A N 1
ATOM 879 C CA . PRO A 1 59 ? -15.694 -7.032 107.293 1.00 23.65 58 PRO A CA 1
ATOM 880 C C . PRO A 1 59 ? -15.287 -6.150 108.469 1.00 19.03 58 PRO A C 1
ATOM 881 O O . PRO A 1 59 ? -15.524 -4.929 108.478 1.00 18.30 58 PRO A O 1
ATOM 892 N N . GLY A 1 60 ? -14.669 -6.779 109.469 1.00 21.85 59 GLY A N 1
ATOM 893 C CA . GLY A 1 60 ? -14.201 -6.091 110.663 1.00 24.38 59 GLY A CA 1
ATOM 894 C C . GLY A 1 60 ? -15.240 -5.845 111.751 1.00 24.85 59 GLY A C 1
ATOM 895 O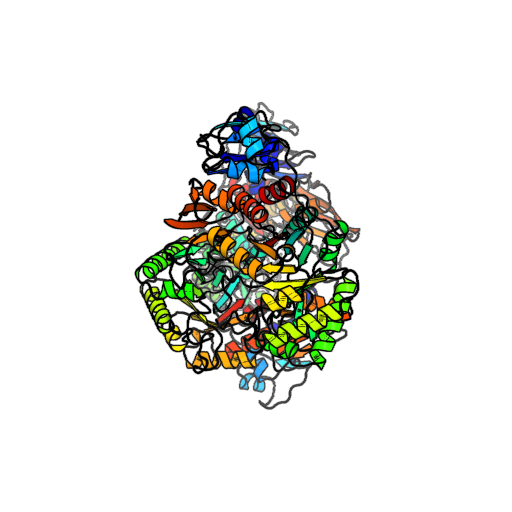 O . GLY A 1 60 ? -14.917 -5.353 112.835 1.00 27.31 59 GLY A O 1
ATOM 899 N N . ASP A 1 61 ? -16.493 -6.212 111.500 1.00 21.65 60 ASP A N 1
ATOM 900 C CA . ASP A 1 61 ? -17.543 -6.003 112.492 1.00 18.40 60 ASP A CA 1
ATOM 901 C C . ASP A 1 61 ? -17.288 -6.802 113.769 1.00 26.35 60 ASP A C 1
ATOM 902 O O . ASP A 1 61 ? -16.697 -7.883 113.750 1.00 23.86 60 ASP A O 1
ATOM 911 N N . SER A 1 62 ? -17.801 -6.258 114.865 1.00 22.60 61 SER A N 1
ATOM 912 C CA . SER A 1 62 ? -17.898 -6.942 116.137 1.00 21.21 61 SER A CA 1
ATOM 913 C C . SER A 1 62 ? -19.291 -6.684 116.658 1.00 22.60 61 SER A C 1
ATOM 914 O O . SER A 1 62 ? -19.960 -5.750 116.201 1.00 20.28 61 SER A O 1
ATOM 922 N N . LEU A 1 63 ? -19.747 -7.489 117.610 1.00 23.64 62 LEU A N 1
ATOM 923 C CA . LEU A 1 63 ? -21.042 -7.224 118.208 1.00 20.57 62 LEU A CA 1
ATOM 924 C C . LEU A 1 63 ? -21.018 -5.883 118.913 1.00 22.52 62 LEU A C 1
ATOM 925 O O . LEU A 1 63 ? -21.984 -5.145 118.871 1.00 19.66 62 LEU A O 1
ATOM 941 N N . TYR A 1 64 ? -19.897 -5.557 119.539 1.00 21.60 63 TYR A N 1
ATOM 942 C CA . TYR A 1 64 ? -19.757 -4.254 120.171 1.00 23.74 63 TYR A CA 1
ATOM 943 C C . TYR A 1 64 ? -19.985 -3.109 119.161 1.00 20.90 63 TYR A C 1
ATOM 944 O O . TYR A 1 64 ? -20.763 -2.181 119.427 1.00 20.50 63 TYR A O 1
ATOM 962 N N . ARG A 1 65 ? -19.330 -3.171 118.005 1.00 18.58 64 ARG A N 1
ATOM 963 C CA . ARG A 1 65 ? -19.481 -2.109 117.002 1.00 20.60 64 ARG A CA 1
ATOM 964 C C . ARG A 1 65 ? -20.927 -2.005 116.528 1.00 18.06 64 ARG A C 1
ATOM 965 O O . ARG A 1 65 ? -21.482 -0.918 116.408 1.00 18.34 64 ARG A O 1
ATOM 986 N N . ILE A 1 66 ? -21.533 -3.145 116.229 1.00 18.62 65 ILE A N 1
ATOM 987 C CA . ILE A 1 66 ? -22.887 -3.130 115.706 1.00 14.39 65 ILE A CA 1
ATOM 988 C C . ILE A 1 66 ? -23.867 -2.549 116.738 1.00 16.44 65 ILE A C 1
ATOM 989 O O . ILE A 1 66 ? -24.802 -1.817 116.380 1.00 18.11 65 ILE A O 1
ATOM 1005 N N . SER A 1 67 ? -23.666 -2.884 118.011 1.00 20.92 66 SER A N 1
ATOM 1006 C CA . SER A 1 67 ? -24.500 -2.342 119.083 1.00 19.55 66 SER A CA 1
ATOM 1007 C C . SER A 1 67 ? -24.314 -0.823 119.190 1.00 18.29 66 SER A C 1
ATOM 1008 O O . SER A 1 67 ? -25.287 -0.102 119.392 1.00 19.87 66 SER A O 1
ATOM 1016 N N . GLN A 1 68 ? -23.087 -0.345 119.041 1.00 20.42 67 GLN A N 1
ATOM 1017 C CA . GLN A 1 68 ? -22.858 1.098 119.066 1.00 17.63 67 GLN A CA 1
ATOM 1018 C C . GLN A 1 68 ? -23.547 1.757 117.884 1.00 18.03 67 GLN A C 1
ATOM 1019 O O . GLN A 1 68 ? -24.224 2.769 118.032 1.00 20.38 67 GLN A O 1
ATOM 1033 N N . THR A 1 69 ? -23.392 1.171 116.703 1.00 16.99 68 THR A N 1
ATOM 1034 C CA . THR A 1 69 ? -23.974 1.745 115.517 1.00 17.06 68 THR A CA 1
ATOM 1035 C C . THR A 1 69 ? -25.486 1.896 115.652 1.00 17.82 68 THR A C 1
ATOM 1036 O O . THR A 1 69 ? -26.022 2.962 115.357 1.00 18.37 68 THR A O 1
ATOM 1047 N N . TYR A 1 70 ? -26.167 0.848 116.114 1.00 16.89 69 TYR A N 1
ATOM 1048 C CA . TYR A 1 70 ? -27.628 0.861 116.125 1.00 16.31 69 TYR A CA 1
ATOM 1049 C C . TYR A 1 70 ? -28.252 1.257 117.455 1.00 20.11 69 TYR A C 1
ATOM 1050 O O . TYR A 1 70 ? -29.452 1.136 117.629 1.00 22.21 69 TYR A O 1
ATOM 1068 N N . ASN A 1 71 ? -27.444 1.818 118.347 1.00 16.25 70 ASN A N 1
ATOM 1069 C CA . ASN A 1 71 ? -27.935 2.365 119.621 1.00 19.33 70 ASN A CA 1
ATOM 1070 C C . ASN A 1 71 ? -28.722 1.361 120.449 1.00 19.41 70 ASN A C 1
ATOM 1071 O O . ASN A 1 71 ? -29.715 1.715 121.106 1.00 21.10 70 ASN A O 1
ATOM 1082 N N . VAL A 1 72 ? -28.223 0.131 120.477 1.00 19.34 71 VAL A N 1
ATOM 1083 C CA . VAL A 1 72 ? -28.827 -0.983 121.221 1.00 23.09 71 VAL A CA 1
ATOM 1084 C C . VAL A 1 72 ? -27.850 -1.530 122.257 1.00 19.21 71 VAL A C 1
ATOM 1085 O O . VAL A 1 72 ? -26.674 -1.693 121.968 1.00 23.83 71 VAL A O 1
ATOM 1098 N N . PRO A 1 73 ? -28.306 -1.765 123.491 1.00 22.60 72 PRO A N 1
ATOM 1099 C CA . PRO A 1 73 ? -27.334 -2.329 124.434 1.00 25.19 72 PRO A CA 1
ATOM 1100 C C . PRO A 1 73 ? -26.710 -3.638 123.948 1.00 26.34 72 PRO A C 1
ATOM 1101 O O . PRO A 1 73 ? -27.403 -4.472 123.369 1.00 28.54 72 PRO A O 1
ATOM 1112 N N . LEU A 1 74 ? -25.413 -3.809 124.172 1.00 23.26 73 LEU A N 1
ATOM 1113 C CA . LEU A 1 74 ? -24.697 -4.975 123.665 1.00 26.37 73 LEU A CA 1
ATOM 1114 C C . LEU A 1 74 ? -25.275 -6.288 124.204 1.00 28.14 73 LEU A C 1
ATOM 1115 O O . LEU A 1 74 ? -25.385 -7.268 123.466 1.00 24.39 73 LEU A O 1
ATOM 1131 N N . ALA A 1 75 ? -25.639 -6.318 125.481 1.00 25.87 74 ALA A N 1
ATOM 1132 C CA . ALA A 1 75 ? -26.222 -7.536 126.062 1.00 22.88 74 ALA A CA 1
ATOM 1133 C C . ALA A 1 75 ? -27.514 -7.930 125.364 1.00 28.84 74 ALA A C 1
ATOM 1134 O O . ALA A 1 75 ? -27.784 -9.114 125.190 1.00 30.05 74 ALA A O 1
ATOM 1141 N N . SER A 1 76 ? -28.339 -6.948 125.005 1.00 25.48 75 SER A N 1
ATOM 1142 C CA . SER A 1 76 ? -29.602 -7.236 124.326 1.00 26.25 75 SER A CA 1
ATOM 1143 C C . SER A 1 76 ? -29.367 -7.787 122.927 1.00 27.16 75 SER A C 1
ATOM 1144 O O . SER A 1 76 ? -30.032 -8.722 122.506 1.00 24.46 75 SER A O 1
ATOM 1152 N N . LEU A 1 77 ? -28.431 -7.190 122.199 1.00 25.53 76 LEU A N 1
ATOM 1153 C CA . LEU A 1 77 ? -28.118 -7.656 120.839 1.00 19.86 76 LEU A CA 1
ATOM 1154 C C . LEU A 1 77 ? -27.584 -9.068 120.865 1.00 23.14 76 LEU A C 1
ATOM 1155 O O . LEU A 1 77 ? -27.975 -9.900 120.053 1.00 23.17 76 LEU A O 1
ATOM 1171 N N . ALA A 1 78 ? -26.693 -9.346 121.811 1.00 25.83 77 ALA A N 1
ATOM 1172 C CA . ALA A 1 78 ? -26.119 -10.685 121.942 1.00 27.55 77 ALA A CA 1
ATOM 1173 C C . ALA A 1 78 ? -27.205 -11.696 122.317 1.00 26.71 77 ALA A C 1
ATOM 1174 O O . ALA A 1 78 ? -27.326 -12.756 121.697 1.00 26.94 77 ALA A O 1
ATOM 1181 N N . LYS A 1 79 ? -27.995 -11.368 123.329 1.00 22.98 78 LYS A N 1
ATOM 1182 C CA . LYS A 1 79 ? -29.039 -12.284 123.790 1.00 26.57 78 LYS A CA 1
ATOM 1183 C C . LYS A 1 79 ? -30.033 -12.646 122.687 1.00 23.51 78 LYS A C 1
ATOM 1184 O O . LYS A 1 79 ? -30.362 -13.825 122.511 1.00 24.96 78 LYS A O 1
ATOM 1203 N N . VAL A 1 80 ? -30.518 -11.664 121.936 1.00 23.75 79 VAL A N 1
ATOM 1204 C CA . VAL A 1 80 ? -31.608 -11.952 121.008 1.00 20.02 79 VAL A CA 1
ATOM 1205 C C . VAL A 1 80 ? -31.117 -12.800 119.828 1.00 24.42 79 VAL A C 1
ATOM 1206 O O . VAL A 1 80 ? -31.923 -13.403 119.111 1.00 28.03 79 VAL A O 1
ATOM 1219 N N . ASN A 1 81 ? -29.794 -12.879 119.665 1.00 24.89 80 ASN A N 1
ATOM 1220 C CA . ASN A 1 81 ? -29.188 -13.683 118.607 1.00 22.55 80 ASN A CA 1
ATOM 1221 C C . ASN A 1 81 ? -28.537 -14.964 119.114 1.00 24.77 80 ASN A C 1
ATOM 1222 O O . ASN A 1 81 ? -27.883 -15.673 118.346 1.00 24.25 80 ASN A O 1
ATOM 1233 N N . ASN A 1 82 ? -28.704 -15.252 120.406 1.00 26.54 81 ASN A N 1
ATOM 1234 C CA . ASN A 1 82 ? -28.087 -16.419 121.037 1.00 26.19 81 ASN A CA 1
ATOM 1235 C C . ASN A 1 82 ? -26.580 -16.450 120.826 1.00 25.51 81 ASN A C 1
ATOM 1236 O O . ASN A 1 82 ? -26.017 -17.471 120.444 1.00 26.36 81 ASN A O 1
ATOM 1247 N N . LEU A 1 83 ? -25.930 -15.306 121.030 1.00 22.87 82 LEU A N 1
ATOM 1248 C CA . LEU A 1 83 ? -24.482 -15.193 120.844 1.00 21.68 82 LEU A CA 1
ATOM 1249 C C . LEU A 1 83 ? -23.812 -14.714 122.119 1.00 27.05 82 LEU A C 1
ATOM 1250 O O . LEU A 1 83 ? -24.460 -14.098 122.960 1.00 29.96 82 LEU A O 1
ATOM 1266 N N . SER A 1 84 ? -22.514 -14.982 122.248 1.00 27.40 83 SER A N 1
ATOM 1267 C CA . SER A 1 84 ? -21.722 -14.445 123.355 1.00 33.95 83 SER A CA 1
ATOM 1268 C C . SER A 1 84 ? -21.259 -13.035 123.002 1.00 33.41 83 SER A C 1
ATOM 1269 O O . SER A 1 84 ? -21.147 -12.696 121.819 1.00 31.74 83 SER A O 1
ATOM 1277 N N . LEU A 1 85 ? -20.962 -12.234 124.026 1.00 35.31 84 LEU A N 1
ATOM 1278 C CA . LEU A 1 85 ? -20.608 -10.827 123.839 1.00 46.16 84 LEU A CA 1
ATOM 1279 C C . LEU A 1 85 ? -19.393 -10.584 122.930 1.00 47.41 84 LEU A C 1
ATOM 1280 O O . LEU A 1 85 ? -19.313 -9.542 122.277 1.00 52.19 84 LEU A O 1
ATOM 1296 N N . LYS A 1 86 ? -18.465 -11.536 122.887 1.00 40.62 85 LYS A N 1
ATOM 1297 C CA . LYS A 1 86 ? -17.273 -11.451 122.031 1.00 47.83 85 LYS A CA 1
ATOM 1298 C C . LYS A 1 86 ? -17.286 -12.499 120.919 1.00 57.74 85 LYS A C 1
ATOM 1299 O O . LYS A 1 86 ? -16.240 -12.847 120.371 1.00 75.68 85 LYS A O 1
ATOM 1318 N N . SER A 1 87 ? -18.474 -12.995 120.591 1.00 63.01 86 SER A N 1
ATOM 1319 C CA . SER A 1 87 ? -18.639 -14.075 119.615 1.00 62.67 86 SER A CA 1
ATOM 1320 C C . SER A 1 87 ? -17.985 -13.760 118.269 1.00 45.51 86 SER A C 1
ATOM 1321 O O . SER A 1 87 ? -18.063 -12.628 117.791 1.00 46.19 86 SER A O 1
ATOM 1329 N N . ILE A 1 88 ? -17.348 -14.765 117.669 1.00 38.27 87 ILE A N 1
ATOM 1330 C CA . ILE A 1 88 ? -16.684 -14.600 116.376 1.00 42.08 87 ILE A CA 1
ATOM 1331 C C . ILE A 1 88 ? -17.700 -14.533 115.247 1.00 33.43 87 ILE A C 1
ATOM 1332 O O . ILE A 1 88 ? -18.412 -15.502 114.983 1.00 39.13 87 ILE A O 1
ATOM 1348 N N . LEU A 1 89 ? -17.719 -13.403 114.548 1.00 32.08 88 LEU A N 1
ATOM 1349 C CA . LEU A 1 89 ? -18.630 -13.207 113.427 1.00 27.63 88 LEU A CA 1
ATOM 1350 C C . LEU A 1 89 ? -17.958 -13.540 112.089 1.00 24.33 88 LEU A C 1
ATOM 1351 O O . LEU A 1 89 ? -16.737 -13.565 111.985 1.00 28.39 88 LEU A O 1
ATOM 1367 N N . HIS A 1 90 ? -18.766 -13.789 111.065 1.00 24.32 89 HIS A N 1
ATOM 1368 C CA . HIS A 1 90 ? -18.249 -13.958 109.713 1.00 26.76 89 HIS A CA 1
ATOM 1369 C C . HIS A 1 90 ? -19.056 -13.097 108.750 1.00 24.84 89 HIS A C 1
ATOM 1370 O O . HIS A 1 90 ? -20.237 -12.813 108.986 1.00 22.47 89 HIS A O 1
ATOM 1384 N N . VAL A 1 91 ? -18.408 -12.656 107.682 1.00 22.53 90 VAL A N 1
ATOM 1385 C CA . VAL A 1 91 ? -19.056 -11.770 106.710 1.00 21.76 90 VAL A CA 1
ATOM 1386 C C . VAL A 1 91 ? -20.267 -12.460 106.094 1.00 22.19 90 VAL A C 1
ATOM 1387 O O . VAL A 1 91 ? -20.189 -13.611 105.663 1.00 23.94 90 VAL A O 1
ATOM 1400 N N . GLY A 1 92 ? -21.391 -11.746 106.078 1.00 20.39 91 GLY A N 1
ATOM 1401 C CA . GLY A 1 92 ? -22.639 -12.272 105.551 1.00 17.95 91 GLY A CA 1
ATOM 1402 C C . GLY A 1 92 ? -23.552 -12.873 106.597 1.00 18.09 91 GLY A C 1
ATOM 1403 O O . GLY A 1 92 ? -24.720 -13.129 106.327 1.00 21.18 91 GLY A O 1
ATOM 1407 N N . GLN A 1 93 ? -23.019 -13.098 107.790 1.00 19.35 92 GLN A N 1
ATOM 1408 C CA . GLN A 1 93 ? -23.818 -13.618 108.900 1.00 18.66 92 GLN A CA 1
ATOM 1409 C C . GLN A 1 93 ? -25.012 -12.709 109.155 1.00 19.06 92 GLN A C 1
ATOM 1410 O O . GLN A 1 93 ? -24.862 -11.489 109.246 1.00 19.30 92 GLN A O 1
ATOM 1424 N N . GLN A 1 94 ? -26.188 -13.298 109.287 1.00 18.79 93 GLN A N 1
ATOM 1425 C CA . GLN A 1 94 ? -27.405 -12.545 109.527 1.00 17.34 93 GLN A CA 1
ATOM 1426 C C . GLN A 1 94 ? -27.673 -12.370 111.012 1.00 20.47 93 GLN A C 1
ATOM 1427 O O . GLN A 1 94 ? -27.707 -13.353 111.756 1.00 21.25 93 GLN A O 1
ATOM 1441 N N . LEU A 1 95 ? -27.950 -11.128 111.426 1.00 18.61 94 LEU A N 1
ATOM 1442 C CA . LEU A 1 95 ? -28.321 -10.829 112.808 1.00 15.57 94 LEU A CA 1
ATOM 1443 C C . LEU A 1 95 ? -29.665 -10.109 112.903 1.00 19.72 94 LEU A C 1
ATOM 1444 O O . LEU A 1 95 ? -30.029 -9.296 112.036 1.00 22.08 94 LEU A O 1
ATOM 1460 N N . TYR A 1 96 ? -30.372 -10.367 114.002 1.00 18.34 95 TYR A N 1
ATOM 1461 C CA . TYR A 1 96 ? -31.559 -9.608 114.346 1.00 19.47 95 TYR A CA 1
ATOM 1462 C C . TYR A 1 96 ? -31.103 -8.428 115.221 1.00 16.52 95 TYR A C 1
ATOM 1463 O O . TYR A 1 96 ? -30.364 -8.625 116.198 1.00 21.15 95 TYR A O 1
ATOM 1481 N N . VAL A 1 97 ? -31.526 -7.220 114.864 1.00 19.43 96 VAL A N 1
ATOM 1482 C CA . VAL A 1 97 ? -31.116 -6.004 115.576 1.00 20.36 96 VAL A CA 1
ATOM 1483 C C . VAL A 1 97 ? -32.347 -5.301 116.161 1.00 19.98 96 VAL A C 1
ATOM 1484 O O . VAL A 1 97 ? -33.188 -4.800 115.414 1.00 24.39 96 VAL A O 1
ATOM 1497 N N . PRO A 1 98 ? -32.485 -5.294 117.495 1.00 21.27 97 PRO A N 1
ATOM 1498 C CA . PRO A 1 98 ? -33.653 -4.608 118.064 1.00 30.70 97 PRO A CA 1
ATOM 1499 C C . PRO A 1 98 ? -33.626 -3.117 117.782 1.00 34.56 97 PRO A C 1
ATOM 1500 O O . PRO A 1 98 ? -32.556 -2.602 117.449 1.00 26.07 97 PRO A O 1
ATOM 1511 N N . LYS A 1 99 ? -34.792 -2.471 117.838 1.00 28.52 98 LYS A N 1
ATOM 1512 C CA . LYS A 1 99 ? -34.900 -1.026 117.689 1.00 36.97 98 LYS A CA 1
ATOM 1513 C C . LYS A 1 99 ? -34.073 -0.382 118.805 1.00 30.28 98 LYS A C 1
ATOM 1514 O O . LYS A 1 99 ? -34.216 -0.744 119.976 1.00 30.55 98 LYS A O 1
ATOM 1533 N N . GLY A 1 100 ? -33.216 0.572 118.454 1.00 27.85 99 GLY A N 1
ATOM 1534 C CA . GLY A 1 100 ? -32.367 1.212 119.449 1.00 34.23 99 GLY A CA 1
ATOM 1535 C C . GLY A 1 100 ? -32.967 2.536 119.862 1.00 27.91 99 GLY A C 1
ATOM 1536 O O . GLY A 1 100 ? -34.042 2.889 119.382 1.00 31.96 99 GLY A O 1
ATOM 1540 N N . THR A 1 101 ? -32.309 3.256 120.771 1.00 26.29 100 THR A N 1
ATOM 1541 C CA . THR A 1 101 ? -32.768 4.599 121.133 1.00 22.72 100 THR A CA 1
ATOM 1542 C C . THR A 1 101 ? -31.701 5.633 120.760 1.00 21.83 100 THR A C 1
ATOM 1543 O O . THR A 1 101 ? -30.602 5.645 121.322 1.00 25.30 100 THR A O 1
ATOM 1554 N N . LYS A 1 102 ? -32.095 6.561 119.900 1.00 24.66 101 LYS A N 1
ATOM 1555 C CA . LYS A 1 102 ? -31.209 7.612 119.385 1.00 25.63 101 LYS A CA 1
ATOM 1556 C C . LYS A 1 102 ? -30.998 8.705 120.388 1.00 31.65 101 LYS A C 1
ATOM 1557 O O . LYS A 1 102 ? -31.935 9.095 121.079 1.00 29.53 101 LYS A O 1
ATOM 1576 N N . ARG A 1 103 ? -29.738 9.087 120.571 1.00 27.92 102 ARG A N 1
ATOM 1577 C CA . ARG A 1 103 ? -29.411 10.307 121.315 1.00 30.30 102 ARG A CA 1
ATOM 1578 C C . ARG A 1 103 ? -29.398 11.498 120.364 1.00 25.93 102 ARG A C 1
ATOM 1579 O O . ARG A 1 103 ? -29.349 11.338 119.128 1.00 21.49 102 ARG A O 1
ATOM 1600 N N . SER A 1 104 ? -29.524 12.687 120.954 1.00 22.30 103 SER A N 1
ATOM 1601 C CA . SER A 1 104 ? -29.506 13.946 120.224 1.00 23.73 103 SER A CA 1
ATOM 1602 C C . SER A 1 104 ? -28.081 14.323 119.878 1.00 24.69 103 SER A C 1
ATOM 1603 O O . SER A 1 104 ? -27.137 13.914 120.557 1.00 26.08 103 SER A O 1
ATOM 1611 N N . VAL A 1 105 ? -27.941 15.111 118.824 1.00 19.82 104 VAL A N 1
ATOM 1612 C CA . VAL A 1 105 ? -26.642 15.652 118.422 1.00 20.76 104 VAL A CA 1
ATOM 1613 C C . VAL A 1 105 ? -26.833 17.078 117.911 1.00 21.36 104 VAL A C 1
ATOM 1614 O O . VAL A 1 105 ? -27.892 17.426 117.384 1.00 18.58 104 VAL A O 1
ATOM 1627 N N . GLU A 1 106 ? -25.812 17.912 118.066 1.00 20.12 105 GLU A N 1
ATOM 1628 C CA . GLU A 1 106 ? -25.772 19.190 117.370 1.00 19.96 105 GLU A CA 1
ATOM 1629 C C . GLU A 1 106 ? -24.776 19.061 116.234 1.00 19.62 105 GLU A C 1
ATOM 1630 O O . GLU A 1 106 ? -23.714 18.467 116.407 1.00 18.28 105 GLU A O 1
ATOM 1642 N N . SER A 1 107 ? -25.151 19.585 115.072 1.00 15.55 106 SER A N 1
ATOM 1643 C CA . SER A 1 107 ? -24.331 19.514 113.870 1.00 15.68 106 SER A CA 1
ATOM 1644 C C . SER A 1 107 ? -24.059 20.916 113.358 1.00 19.04 106 SER A C 1
ATOM 1645 O O . SER A 1 107 ? -24.945 21.757 113.376 1.00 18.02 106 SER A O 1
ATOM 1653 N N . ILE A 1 108 ? -22.838 21.141 112.873 1.00 15.56 107 ILE A N 1
ATOM 1654 C CA . ILE A 1 108 ? -22.444 22.381 112.232 1.00 14.05 107 ILE A CA 1
ATOM 1655 C C . ILE A 1 108 ? -21.884 22.054 110.865 1.00 15.03 107 ILE A C 1
ATOM 1656 O O . ILE A 1 108 ? -21.260 21.008 110.710 1.00 15.63 107 ILE A O 1
ATOM 1672 N N . ALA A 1 109 ? -22.124 22.904 109.876 1.00 14.77 108 ALA A N 1
ATOM 1673 C CA . ALA A 1 109 ? -21.354 22.838 108.630 1.00 13.86 108 ALA A CA 1
ATOM 1674 C C . ALA A 1 109 ? -20.872 24.221 108.218 1.00 14.88 108 ALA A C 1
ATOM 1675 O O . ALA A 1 109 ? -21.613 25.197 108.310 1.00 16.56 108 ALA A O 1
ATOM 1682 N N . TYR A 1 110 ? -19.635 24.283 107.731 1.00 14.05 109 TYR A N 1
ATOM 1683 C CA . TYR A 1 110 ? -19.025 25.510 107.260 1.00 14.75 109 TYR A CA 1
ATOM 1684 C C . TYR A 1 110 ? -19.192 25.672 105.763 1.00 16.26 109 TYR A C 1
ATOM 1685 O O . TYR A 1 110 ? -19.116 24.695 105.024 1.00 15.81 109 TYR A O 1
ATOM 1703 N N . LEU A 1 111 ? -19.392 26.917 105.330 1.00 15.45 110 LEU A N 1
ATOM 1704 C CA . LEU A 1 111 ? -19.482 27.302 103.924 1.00 15.37 110 LEU A CA 1
ATOM 1705 C C . LEU A 1 111 ? -18.385 28.298 103.649 1.00 16.92 110 LEU A C 1
ATOM 1706 O O . LEU A 1 111 ? -18.312 29.315 104.341 1.00 16.87 110 LEU A O 1
ATOM 1722 N N . GLN A 1 112 ? -17.543 28.029 102.658 1.00 14.15 111 GLN A N 1
ATOM 1723 C CA . GLN A 1 112 ? -16.437 28.913 102.322 1.00 13.61 111 GLN A CA 1
ATOM 1724 C C . GLN A 1 112 ? -16.339 29.071 100.820 1.00 16.22 111 GLN A C 1
ATOM 1725 O O . GLN A 1 112 ? -15.619 28.314 100.179 1.00 24.21 111 GLN A O 1
ATOM 1739 N N . PRO A 1 113 ? -17.035 30.060 100.254 1.00 22.41 112 PRO A N 1
ATOM 1740 C CA . PRO A 1 113 ? -16.961 30.238 98.797 1.00 25.49 112 PRO A CA 1
ATOM 1741 C C . PRO A 1 113 ? -15.625 30.814 98.338 1.00 31.75 112 PRO A C 1
ATOM 1742 O O . PRO A 1 113 ? -14.913 31.426 99.140 1.00 23.32 112 PRO A O 1
ATOM 1753 N N . SER A 1 114 ? -15.307 30.607 97.066 1.00 28.79 113 SER A N 1
ATOM 1754 C CA . SER A 1 114 ? -14.051 31.071 96.488 1.00 41.22 113 SER A CA 1
ATOM 1755 C C . SER A 1 114 ? -14.286 32.077 95.365 1.00 42.29 113 SER A C 1
ATOM 1756 O O . SER A 1 114 ? -13.340 32.496 94.705 1.00 38.60 113 SER A O 1
ATOM 1764 N N . THR A 1 115 ? -15.541 32.461 95.152 1.00 30.39 114 THR A N 1
ATOM 1765 C CA . THR A 1 115 ? -15.876 33.384 94.076 1.00 27.60 114 THR A CA 1
ATOM 1766 C C . THR A 1 115 ? -16.881 34.430 94.516 1.00 28.94 114 THR A C 1
ATOM 1767 O O . THR A 1 115 ? -17.562 34.284 95.536 1.00 27.67 114 THR A O 1
ATOM 1778 N N . ILE A 1 116 ? -16.967 35.498 93.735 1.00 27.76 115 ILE A N 1
ATOM 1779 C CA . ILE A 1 116 ? -18.012 36.489 93.914 1.00 26.35 115 ILE A CA 1
ATOM 1780 C C . ILE A 1 116 ? -18.662 36.726 92.560 1.00 34.47 115 ILE A C 1
ATOM 1781 O O . ILE A 1 116 ? -17.972 37.122 91.615 1.00 39.20 115 ILE A O 1
ATOM 1797 N N . PRO A 1 117 ? -19.977 36.452 92.444 1.00 32.76 116 PRO A N 1
ATOM 1798 C CA . PRO A 1 117 ? -20.890 35.889 93.452 1.00 31.92 116 PRO A CA 1
ATOM 1799 C C . PRO A 1 117 ? -20.614 34.420 93.774 1.00 27.39 116 PRO A C 1
ATOM 1800 O O . PRO A 1 117 ? -19.830 33.779 93.087 1.00 27.41 116 PRO A O 1
ATOM 1811 N N . ILE A 1 118 ? -21.259 33.911 94.820 1.00 25.93 117 ILE A N 1
ATOM 1812 C CA . ILE A 1 118 ? -21.119 32.512 95.208 1.00 22.74 117 ILE A CA 1
ATOM 1813 C C . ILE A 1 118 ? -21.629 31.625 94.075 1.00 24.07 117 ILE A C 1
ATOM 1814 O O . ILE A 1 118 ? -22.671 31.905 93.485 1.00 26.32 117 ILE A O 1
ATOM 1830 N N . LYS A 1 119 ? -20.907 30.550 93.782 1.00 24.01 118 LYS A N 1
ATOM 1831 C CA . LYS A 1 119 ? -21.344 29.618 92.744 1.00 27.33 118 LYS A CA 1
ATOM 1832 C C . LYS A 1 119 ? -22.728 29.043 93.046 1.00 23.48 118 LYS A C 1
ATOM 1833 O O . LYS A 1 119 ? -23.054 28.704 94.186 1.00 22.73 118 LYS A O 1
ATOM 1852 N N . GLU A 1 120 ? -23.532 28.926 91.998 1.00 20.03 119 GLU A N 1
ATOM 1853 C CA . GLU A 1 120 ? -24.856 28.336 92.116 1.00 20.82 119 GLU A CA 1
ATOM 1854 C C . GLU A 1 120 ? -24.793 26.924 92.710 1.00 20.54 119 GLU A C 1
ATOM 1855 O O . GLU A 1 120 ? -25.603 26.567 93.554 1.00 18.62 119 GLU A O 1
ATOM 1867 N N . SER A 1 121 ? -23.791 26.143 92.310 1.00 23.06 120 SER A N 1
ATOM 1868 C CA . SER A 1 121 ? -23.665 24.770 92.795 1.00 21.23 120 SER A CA 1
ATOM 1869 C C . SER A 1 121 ? -23.456 24.750 94.309 1.00 15.52 120 SER A C 1
ATOM 1870 O O . SER A 1 121 ? -23.943 23.871 95.012 1.00 18.96 120 SER A O 1
ATOM 1878 N N . LEU A 1 122 ? -22.763 25.762 94.817 1.00 17.01 121 LEU A N 1
ATOM 1879 C CA . LEU A 1 122 ? -22.474 25.856 96.233 1.00 19.30 121 LEU A CA 1
ATOM 1880 C C . LEU A 1 122 ? -23.698 26.303 97.040 1.00 17.83 121 LEU A C 1
ATOM 1881 O O . LEU A 1 122 ? -23.966 25.798 98.148 1.00 18.83 121 LEU A O 1
ATOM 1897 N N . VAL A 1 123 ? -24.466 27.232 96.486 1.00 19.40 122 VAL A N 1
ATOM 1898 C CA . VAL A 1 123 ? -25.722 27.610 97.119 1.00 21.44 122 VAL A CA 1
ATOM 1899 C C . VAL A 1 123 ? -26.682 26.410 97.126 1.00 20.17 122 VAL A C 1
ATOM 1900 O O . VAL A 1 123 ? -27.369 26.150 98.116 1.00 20.74 122 VAL A O 1
ATOM 1913 N N . ASN A 1 124 ? -26.702 25.630 96.047 1.00 19.06 123 ASN A N 1
ATOM 1914 C CA . ASN A 1 124 ? -27.566 24.453 96.029 1.00 16.90 123 ASN A CA 1
ATOM 1915 C C . ASN A 1 124 ? -27.140 23.400 97.061 1.00 13.82 123 ASN A C 1
ATOM 1916 O O . ASN A 1 124 ? -27.976 22.789 97.713 1.00 19.77 123 ASN A O 1
ATOM 1927 N N . ALA A 1 125 ? -25.834 23.200 97.209 1.00 15.40 124 ALA A N 1
ATOM 1928 C CA . ALA A 1 125 ? -25.338 22.264 98.211 1.00 16.32 124 ALA A CA 1
ATOM 1929 C C . ALA A 1 125 ? -25.732 22.733 99.611 1.00 17.84 124 ALA A C 1
ATOM 1930 O O . ALA A 1 125 ? -26.115 21.928 100.451 1.00 17.44 124 ALA A O 1
ATOM 1937 N N . THR A 1 126 ? -25.664 24.040 99.849 1.00 16.98 125 THR A N 1
ATOM 1938 C CA . THR A 1 126 ? -26.024 24.580 101.152 1.00 17.96 125 THR A CA 1
ATOM 1939 C C . THR A 1 126 ? -27.499 24.295 101.454 1.00 19.50 125 THR A C 1
ATOM 1940 O O . THR A 1 126 ? -27.849 23.892 102.568 1.00 17.86 125 THR A O 1
ATOM 1951 N N . ARG A 1 127 ? -28.368 24.515 100.474 1.00 21.81 126 ARG A N 1
ATOM 1952 C CA . ARG A 1 127 ? -29.785 24.228 100.663 1.00 22.20 126 ARG A CA 1
ATOM 1953 C C . ARG A 1 127 ? -30.035 22.744 100.930 1.00 18.01 126 ARG A C 1
ATOM 1954 O O . ARG A 1 127 ? -30.929 22.399 101.719 1.00 19.96 126 ARG A O 1
ATOM 1975 N N . ALA A 1 128 ? -29.283 21.881 100.254 1.00 19.04 127 ALA A N 1
ATOM 1976 C CA . ALA A 1 128 ? -29.470 20.443 100.403 1.00 20.11 127 ALA A CA 1
ATOM 1977 C C . ALA A 1 128 ? -29.077 19.979 101.803 1.00 22.84 127 ALA A C 1
ATOM 1978 O O . ALA A 1 128 ? -29.710 19.095 102.373 1.00 19.28 127 ALA A O 1
ATOM 1985 N N . ILE A 1 129 ? -28.047 20.605 102.362 1.00 19.87 128 ILE A N 1
ATOM 1986 C CA . ILE A 1 129 ? -27.483 20.180 103.642 1.00 14.59 128 ILE A CA 1
ATOM 1987 C C . ILE A 1 129 ? -28.191 20.836 104.831 1.00 15.97 128 ILE A C 1
ATOM 1988 O O . ILE A 1 129 ? -28.276 20.250 105.897 1.00 17.96 128 ILE A O 1
ATOM 2004 N N . ASN A 1 130 ? -28.722 22.035 104.627 1.00 21.04 129 ASN A N 1
ATOM 2005 C CA . ASN A 1 130 ? -29.323 22.812 105.722 1.00 20.93 129 ASN A CA 1
ATOM 2006 C C . ASN A 1 130 ? -30.316 22.058 106.632 1.00 18.71 129 ASN A C 1
ATOM 2007 O O . ASN A 1 130 ? -30.329 22.278 107.851 1.00 20.40 129 ASN A O 1
ATOM 2018 N N . PRO A 1 131 ? -31.173 21.196 106.063 1.00 22.30 130 PRO A N 1
ATOM 2019 C CA . PRO A 1 131 ? -32.111 20.476 106.935 1.00 24.61 130 PRO A CA 1
ATOM 2020 C C . PRO A 1 131 ? -31.420 19.605 107.988 1.00 23.58 130 PRO A C 1
ATOM 2021 O O . PRO A 1 131 ? -32.002 19.351 109.041 1.00 27.82 130 PRO A O 1
ATOM 2032 N N . PHE A 1 132 ? -30.182 19.197 107.712 1.00 18.12 131 PHE A N 1
ATOM 2033 C CA . PHE A 1 132 ? -29.414 18.331 108.600 1.00 20.66 131 PHE A CA 1
ATOM 2034 C C . PHE A 1 132 ? -28.592 19.098 109.646 1.00 18.69 131 PHE A C 1
ATOM 2035 O O . PHE A 1 132 ? -27.827 18.473 110.394 1.00 18.68 131 PHE A O 1
ATOM 2052 N N . LEU A 1 133 ? -28.751 20.427 109.712 1.00 17.78 132 LEU A N 1
ATOM 2053 C CA . LEU A 1 133 ? -27.875 21.280 110.520 1.00 16.15 132 LEU A CA 1
ATOM 2054 C C . LEU A 1 133 ? -28.523 21.944 111.730 1.00 17.41 132 LEU A C 1
ATOM 2055 O O . LEU A 1 133 ? -29.638 22.477 111.654 1.00 20.09 132 LEU A O 1
ATOM 2071 N N . THR A 1 134 ? -27.797 21.963 112.841 1.00 18.49 133 THR A N 1
ATOM 2072 C CA . THR A 1 134 ? -28.174 22.826 113.952 1.00 18.77 133 THR A CA 1
ATOM 2073 C C . THR A 1 134 ? -27.702 24.251 113.658 1.00 18.53 133 THR A C 1
ATOM 2074 O O . THR A 1 134 ? -28.416 25.241 113.925 1.00 18.68 133 THR A O 1
ATOM 2085 N N . TYR A 1 135 ? -26.487 24.332 113.107 1.00 18.20 134 TYR A N 1
ATOM 2086 C CA . TYR A 1 135 ? -25.830 25.595 112.794 1.00 17.71 134 TYR A CA 1
ATOM 2087 C C . TYR A 1 135 ? -25.243 25.597 111.387 1.00 19.23 134 TYR A C 1
ATOM 2088 O O . TYR A 1 135 ? -24.718 24.582 110.953 1.00 17.74 134 TYR A O 1
ATOM 2106 N N . LEU A 1 136 ? -25.315 26.749 110.711 1.00 17.41 135 LEU A N 1
ATOM 2107 C CA . LEU A 1 136 ? -24.651 26.999 109.429 1.00 15.71 135 LEU A CA 1
ATOM 2108 C C . LEU A 1 136 ? -23.628 28.107 109.630 1.00 17.65 135 LEU A C 1
ATOM 2109 O O . LEU A 1 136 ? -23.974 29.195 110.116 1.00 18.69 135 LEU A O 1
ATOM 2125 N N . ALA A 1 137 ? -22.383 27.832 109.258 1.00 15.63 136 ALA A N 1
ATOM 2126 C CA . ALA A 1 137 ? -21.262 28.742 109.507 1.00 15.68 136 ALA A CA 1
ATOM 2127 C C . ALA A 1 137 ? -20.671 29.307 108.232 1.00 14.97 136 ALA A C 1
ATOM 2128 O O . ALA A 1 137 ? -19.857 28.645 107.576 1.00 15.50 136 ALA A O 1
ATOM 2135 N N . TYR A 1 138 ? -21.046 30.539 107.892 1.00 15.23 137 TYR A N 1
ATOM 2136 C CA . TYR A 1 138 ? -20.535 31.188 106.701 1.00 15.62 137 TYR A CA 1
ATOM 2137 C C . TYR A 1 138 ? -19.176 31.819 106.996 1.00 17.29 137 TYR A C 1
ATOM 2138 O O . TYR A 1 138 ? -19.051 32.793 107.744 1.00 18.07 137 TYR A O 1
ATOM 2156 N N . PHE A 1 139 ? -18.148 31.232 106.395 1.00 17.17 138 PHE A N 1
ATOM 2157 C CA . PHE A 1 139 ? -16.763 31.601 106.644 1.00 15.94 138 PHE A CA 1
ATOM 2158 C C . PHE A 1 139 ? -16.319 32.643 105.620 1.00 17.12 138 PHE A C 1
ATOM 2159 O O . PHE A 1 139 ? -16.262 32.301 104.425 1.00 15.67 138 PHE A O 1
ATOM 2176 N N . SER A 1 140 ? -16.004 33.896 105.992 1.00 15.34 139 SER A N 1
ATOM 2177 C CA . SER A 1 140 ? -16.082 34.469 107.347 1.00 15.33 139 SER A CA 1
ATOM 2178 C C . SER A 1 140 ? -16.219 35.994 107.260 1.00 16.08 139 SER A C 1
ATOM 2179 O O . SER A 1 140 ? -16.082 36.574 106.195 1.00 17.31 139 SER A O 1
ATOM 2187 N N . PHE A 1 141 ? -16.513 36.615 108.391 1.00 16.20 140 PHE A N 1
ATOM 2188 C CA . PHE A 1 141 ? -16.352 38.060 108.588 1.00 17.05 140 PHE A CA 1
ATOM 2189 C C . PHE A 1 141 ? -14.941 38.293 109.097 1.00 17.61 140 PHE A C 1
ATOM 2190 O O . PHE A 1 141 ? -14.557 37.705 110.108 1.00 19.81 140 PHE A O 1
ATOM 2207 N N . GLU A 1 142 ? -14.169 39.147 108.430 1.00 17.43 141 GLU A N 1
ATOM 2208 C CA . GLU A 1 142 ? -12.796 39.405 108.838 1.00 20.30 141 GLU A CA 1
ATOM 2209 C C . GLU A 1 142 ? -12.742 40.646 109.723 1.00 19.29 141 GLU A C 1
ATOM 2210 O O . GLU A 1 142 ? -13.242 41.695 109.342 1.00 21.07 141 GLU A O 1
ATOM 2222 N N . ALA A 1 143 ? -12.159 40.495 110.907 1.00 17.70 142 ALA A N 1
ATOM 2223 C CA . ALA A 1 143 ? -11.973 41.595 111.845 1.00 18.18 142 ALA A CA 1
ATOM 2224 C C . ALA A 1 143 ? -10.981 42.583 111.266 1.00 18.80 142 ALA A C 1
ATOM 2225 O O . ALA A 1 143 ? -10.030 42.182 110.599 1.00 21.66 142 ALA A O 1
ATOM 2232 N N . LYS A 1 144 ? -11.190 43.866 111.561 1.00 19.43 143 LYS A N 1
ATOM 2233 C CA . LYS A 1 144 ? -10.328 44.956 111.082 1.00 21.03 143 LYS A CA 1
ATOM 2234 C C . LYS A 1 144 ? -9.774 45.726 112.261 1.00 20.15 143 LYS A C 1
ATOM 2235 O O . LYS A 1 144 ? -10.336 45.688 113.346 1.00 21.31 143 LYS A O 1
ATOM 2254 N N . ARG A 1 145 ? -8.676 46.444 112.023 1.00 21.65 144 ARG A N 1
ATOM 2255 C CA . ARG A 1 145 ? -7.957 47.129 113.089 1.00 25.02 144 ARG A CA 1
ATOM 2256 C C . ARG A 1 145 ? -8.710 48.326 113.664 1.00 27.37 144 ARG A C 1
ATOM 2257 O O . ARG A 1 145 ? -8.338 48.830 114.729 1.00 29.41 144 ARG A O 1
ATOM 2278 N N . ASP A 1 146 ? -9.754 48.786 112.974 1.00 24.11 145 ASP A N 1
ATOM 2279 C CA . ASP A 1 146 ? -10.612 49.851 113.504 1.00 25.50 145 ASP A CA 1
ATOM 2280 C C . ASP A 1 146 ? -11.849 49.298 114.213 1.00 28.92 145 ASP A C 1
ATOM 2281 O O . ASP A 1 146 ? -12.727 50.054 114.607 1.00 27.09 145 ASP A O 1
ATOM 2290 N N . GLY A 1 147 ? -11.898 47.985 114.407 1.00 25.96 146 GLY A N 1
ATOM 2291 C CA . GLY A 1 147 ? -12.982 47.369 115.144 1.00 26.69 146 GLY A CA 1
ATOM 2292 C C . GLY A 1 147 ? -14.242 47.155 114.331 1.00 30.56 146 GLY A C 1
ATOM 2293 O O . GLY A 1 147 ? -15.312 46.972 114.898 1.00 34.90 146 GLY A O 1
ATOM 2297 N N . THR A 1 148 ? -14.128 47.213 113.010 1.00 23.62 147 THR A N 1
ATOM 2298 C CA . THR A 1 148 ? -15.251 46.902 112.132 1.00 25.46 147 THR A CA 1
ATOM 2299 C C . THR A 1 148 ? -15.003 45.524 111.521 1.00 26.21 147 THR A C 1
ATOM 2300 O O . THR A 1 148 ? -13.945 44.925 111.740 1.00 23.63 147 THR A O 1
ATOM 2311 N N . LEU A 1 149 ? -15.994 45.030 110.780 1.00 23.10 148 LEU A N 1
ATOM 2312 C CA . LEU A 1 149 ? -15.938 43.727 110.129 1.00 22.12 148 LEU A CA 1
ATOM 2313 C C . LEU A 1 149 ? -16.059 43.877 108.615 1.00 24.63 148 LEU A C 1
ATOM 2314 O O . LEU A 1 149 ? -16.847 44.691 108.131 1.00 24.90 148 LEU A O 1
ATOM 2330 N N . LYS A 1 150 ? -15.301 43.066 107.880 1.00 19.84 149 LYS A N 1
ATOM 2331 C CA . LYS A 1 150 ? -15.503 42.891 106.448 1.00 21.13 149 LYS A CA 1
ATOM 2332 C C . LYS A 1 150 ? -16.540 41.803 106.222 1.00 21.02 149 LYS A C 1
ATOM 2333 O O . LYS A 1 150 ? -16.296 40.647 106.564 1.00 21.66 149 LYS A O 1
ATOM 2352 N N . GLU A 1 151 ? -17.690 42.176 105.663 1.00 24.50 150 GLU A N 1
ATOM 2353 C CA . GLU A 1 151 ? -18.767 41.215 105.434 1.00 22.75 150 GLU A CA 1
ATOM 2354 C C . GLU A 1 151 ? -18.506 40.424 104.158 1.00 23.19 150 GLU A C 1
ATOM 2355 O O . GLU A 1 151 ? -18.156 41.010 103.125 1.00 26.89 150 GLU A O 1
ATOM 2367 N N . PRO A 1 152 ? -18.713 39.099 104.201 1.00 22.71 151 PRO A N 1
ATOM 2368 C CA . PRO A 1 152 ? -18.636 38.295 102.973 1.00 21.23 151 PRO A CA 1
ATOM 2369 C C . PRO A 1 152 ? -19.855 38.487 102.073 1.00 25.17 151 PRO A C 1
ATOM 2370 O O . PRO A 1 152 ? -20.891 38.947 102.537 1.00 22.94 151 PRO A O 1
ATOM 2381 N N . THR A 1 153 ? -19.736 38.116 100.798 1.00 24.13 152 THR A N 1
ATOM 2382 C CA . THR A 1 153 ? -20.788 38.426 99.842 1.00 21.10 152 THR A CA 1
ATOM 2383 C C . THR A 1 153 ? -22.068 37.649 100.144 1.00 25.98 152 THR A C 1
ATOM 2384 O O . THR A 1 153 ? -22.010 36.532 100.654 1.00 23.57 152 THR A O 1
ATOM 2395 N N . GLU A 1 154 ? -23.215 38.261 99.851 1.00 27.03 153 GLU A N 1
ATOM 2396 C CA . GLU A 1 154 ? -24.519 37.597 99.931 1.00 24.84 153 GLU A CA 1
ATOM 2397 C C . GLU A 1 154 ? -24.807 37.017 101.318 1.00 21.38 153 GLU A C 1
ATOM 2398 O O . GLU A 1 154 ? -25.417 35.947 101.446 1.00 24.97 153 GLU A O 1
ATOM 2410 N N . THR A 1 155 ? -24.388 37.732 102.362 1.00 26.65 154 THR A N 1
ATOM 2411 C CA . THR A 1 155 ? -24.601 37.257 103.728 1.00 25.25 154 THR A CA 1
ATOM 2412 C C . THR A 1 155 ? -26.080 37.100 104.037 1.00 26.70 154 THR A C 1
ATOM 2413 O O . THR A 1 155 ? -26.477 36.117 104.643 1.00 24.09 154 THR A O 1
ATOM 2424 N N . ALA A 1 156 ? -26.906 38.061 103.632 1.00 32.03 155 ALA A N 1
ATOM 2425 C CA . ALA A 1 156 ? -28.336 37.987 103.933 1.00 30.17 155 ALA A CA 1
ATOM 2426 C C . ALA A 1 156 ? -28.968 36.746 103.301 1.00 25.58 155 ALA A C 1
ATOM 2427 O O . ALA A 1 156 ? -29.821 36.101 103.912 1.00 28.64 155 ALA A O 1
ATOM 2434 N N . LYS A 1 157 ? -28.569 36.432 102.074 1.00 28.78 156 LYS A N 1
ATOM 2435 C CA . LYS A 1 157 ? -29.073 35.250 101.374 1.00 28.24 156 LYS A CA 1
ATOM 2436 C C . LYS A 1 157 ? -28.777 33.967 102.146 1.00 22.89 156 LYS A C 1
ATOM 2437 O O . LYS A 1 157 ? -29.647 33.100 102.297 1.00 25.32 156 LYS A O 1
ATOM 2456 N N . ILE A 1 158 ? -27.533 33.835 102.597 1.00 25.52 157 ILE A N 1
ATOM 2457 C CA . ILE A 1 158 ? -27.086 32.625 103.286 1.00 22.57 157 ILE A CA 1
ATOM 2458 C C . ILE A 1 158 ? -27.737 32.511 104.666 1.00 20.48 157 ILE A C 1
ATOM 2459 O O . ILE A 1 158 ? -28.190 31.445 105.056 1.00 22.21 157 ILE A O 1
ATOM 2475 N N . ALA A 1 159 ? -27.820 33.614 105.401 1.00 23.03 158 ALA A N 1
ATOM 2476 C CA . ALA A 1 159 ? -28.474 33.589 106.710 1.00 20.08 158 ALA A CA 1
ATOM 2477 C C . ALA A 1 159 ? -29.942 33.221 106.587 1.00 24.66 158 ALA A C 1
ATOM 2478 O O . ALA A 1 159 ? -30.480 32.511 107.435 1.00 28.83 158 ALA A O 1
ATOM 2485 N N . ASN A 1 160 ? -30.596 33.718 105.541 1.00 26.86 159 ASN A N 1
ATOM 2486 C CA . ASN A 1 160 ? -32.016 33.442 105.346 1.00 35.59 159 ASN A CA 1
ATOM 2487 C C . ASN A 1 160 ? -32.260 31.968 105.019 1.00 28.61 159 ASN A C 1
ATOM 2488 O O . ASN A 1 160 ? -33.265 31.390 105.441 1.00 29.79 159 ASN A O 1
ATOM 2499 N N . ILE A 1 161 ? -31.346 31.360 104.270 1.00 27.38 160 ILE A N 1
ATOM 2500 C CA . ILE A 1 161 ? -31.442 29.931 103.986 1.00 23.70 160 ILE A CA 1
ATOM 2501 C C . ILE A 1 161 ? -31.453 29.166 105.307 1.00 24.10 160 ILE A C 1
ATOM 2502 O O . ILE A 1 161 ? -32.264 28.265 105.522 1.00 24.12 160 ILE A O 1
ATOM 2518 N N . ALA A 1 162 ? -30.525 29.524 106.185 1.00 23.26 161 ALA A N 1
ATOM 2519 C CA . ALA A 1 162 ? -30.422 28.872 107.478 1.00 22.04 161 ALA A CA 1
ATOM 2520 C C . ALA A 1 162 ? -31.711 29.028 108.282 1.00 26.14 161 ALA A C 1
ATOM 2521 O O . ALA A 1 162 ? -32.306 28.038 108.713 1.00 28.22 161 ALA A O 1
ATOM 2528 N N . THR A 1 163 ? -32.149 30.279 108.431 1.00 26.29 162 THR A N 1
ATOM 2529 C CA . THR A 1 163 ? -33.279 30.634 109.283 1.00 28.59 162 THR A CA 1
ATOM 2530 C C . THR A 1 163 ? -34.561 29.946 108.811 1.00 29.34 162 THR A C 1
ATOM 2531 O O . THR A 1 163 ? -35.331 29.432 109.619 1.00 28.99 162 THR A O 1
ATOM 2542 N N . GLN A 1 164 ? -34.777 29.910 107.500 1.00 26.66 163 GLN A N 1
ATOM 2543 C CA . GLN A 1 164 ? -35.970 29.268 106.958 1.00 34.82 163 GLN A CA 1
ATOM 2544 C C . GLN A 1 164 ? -36.018 27.763 107.231 1.00 41.89 163 GLN A C 1
ATOM 2545 O O . GLN A 1 164 ? -37.075 27.150 107.118 1.00 33.42 163 GLN A O 1
ATOM 2559 N N . GLY A 1 165 ? -34.874 27.174 107.578 1.00 33.60 164 GLY A N 1
ATOM 2560 C CA . GLY A 1 165 ? -34.786 25.757 107.885 1.00 25.17 164 GLY A CA 1
ATOM 2561 C C . GLY A 1 165 ? -34.573 25.471 109.361 1.00 26.87 164 GLY A C 1
ATOM 2562 O O . GLY A 1 165 ? -34.172 24.362 109.730 1.00 25.81 164 GLY A O 1
ATOM 2566 N N . GLN A 1 166 ? -34.827 26.484 110.189 1.00 25.79 165 GLN A N 1
ATOM 2567 C CA . GLN A 1 166 ? -34.661 26.417 111.638 1.00 26.47 165 GLN A CA 1
ATOM 2568 C C . GLN A 1 166 ? -33.213 26.128 112.045 1.00 25.44 165 GLN A C 1
ATOM 2569 O O . GLN A 1 166 ? -32.936 25.688 113.165 1.00 27.72 165 GLN A O 1
ATOM 2583 N N . THR A 1 167 ? -32.295 26.417 111.133 1.00 21.43 166 THR A N 1
ATOM 2584 C CA . THR A 1 167 ? -30.868 26.369 111.407 1.00 18.75 166 THR A CA 1
ATOM 2585 C C . THR A 1 167 ? -30.430 27.732 111.923 1.00 19.13 166 THR A C 1
ATOM 2586 O O . THR A 1 167 ? -30.890 28.753 111.429 1.00 26.94 166 THR A O 1
ATOM 2597 N N . ILE A 1 168 ? -29.558 27.735 112.926 1.00 20.62 167 ILE A N 1
ATOM 2598 C CA . ILE A 1 168 ? -28.973 28.977 113.449 1.00 22.55 167 ILE A CA 1
ATOM 2599 C C . ILE A 1 168 ? -27.793 29.383 112.591 1.00 21.58 167 ILE A C 1
ATOM 2600 O O . ILE A 1 168 ? -26.817 28.651 112.551 1.00 19.74 167 ILE A O 1
ATOM 2616 N N . PRO A 1 169 ? -27.845 30.560 111.925 1.00 25.85 168 PRO A N 1
ATOM 2617 C CA . PRO A 1 169 ? -26.603 30.973 111.255 1.00 22.02 168 PRO A CA 1
ATOM 2618 C C . PRO A 1 169 ? -25.598 31.526 112.259 1.00 18.79 168 PRO A C 1
ATOM 2619 O O . PRO A 1 169 ? -25.986 32.294 113.127 1.00 22.62 168 PRO A O 1
ATOM 2630 N N . MET A 1 170 ? -24.348 31.082 112.185 1.00 18.66 169 MET A N 1
ATOM 2631 C CA . MET A 1 170 ? -23.276 31.613 113.044 1.00 17.28 169 MET A CA 1
ATOM 2632 C C . MET A 1 170 ? -22.649 32.854 112.437 1.00 20.35 169 MET A C 1
ATOM 2633 O O . MET A 1 170 ? -22.523 32.973 111.208 1.00 20.29 169 MET A O 1
ATOM 2647 N N . LEU A 1 171 ? -22.299 33.800 113.299 1.00 19.29 170 LEU A N 1
ATOM 2648 C CA . LEU A 1 171 ? -21.484 34.940 112.908 1.00 17.97 170 LEU A CA 1
ATOM 2649 C C . LEU A 1 171 ? -20.038 34.522 113.095 1.00 18.19 170 LEU A C 1
ATOM 2650 O O . LEU A 1 171 ? -19.515 34.535 114.217 1.00 18.34 170 LEU A O 1
ATOM 2666 N N . VAL A 1 172 ? -19.401 34.107 112.002 1.00 16.77 171 VAL A N 1
ATOM 2667 C CA . VAL A 1 172 ? -18.046 33.617 112.068 1.00 16.44 171 VAL A CA 1
ATOM 2668 C C . VAL A 1 172 ? -17.055 34.750 111.853 1.00 18.35 171 VAL A C 1
ATOM 2669 O O . VAL A 1 172 ? -17.010 35.346 110.791 1.00 17.81 171 VAL A O 1
ATOM 2682 N N . ILE A 1 173 ? -16.261 35.032 112.879 1.00 17.24 172 ILE A N 1
ATOM 2683 C CA . ILE A 1 173 ? -15.315 36.139 112.852 1.00 17.52 172 ILE A CA 1
ATOM 2684 C C . ILE A 1 173 ? -13.882 35.623 112.903 1.00 16.98 172 ILE A C 1
ATOM 2685 O O . ILE A 1 173 ? -13.514 34.889 113.824 1.00 17.14 172 ILE A O 1
ATOM 2701 N N . THR A 1 174 ? -13.065 36.042 111.936 1.00 17.08 173 THR A N 1
ATOM 2702 C CA . THR A 1 174 ? -11.668 35.622 111.863 1.00 16.31 173 THR A CA 1
ATOM 2703 C C . THR A 1 174 ? -10.707 36.792 112.003 1.00 17.79 173 THR A C 1
ATOM 2704 O O . THR A 1 174 ? -11.053 37.941 111.702 1.00 20.03 173 THR A O 1
ATOM 2715 N N . ASN A 1 175 ? -9.481 36.477 112.418 1.00 16.81 174 ASN A N 1
ATOM 2716 C CA . ASN A 1 175 ? -8.410 37.482 112.413 1.00 16.96 174 ASN A CA 1
ATOM 2717 C C . ASN A 1 175 ? -7.526 37.323 111.175 1.00 18.56 174 ASN A C 1
ATOM 2718 O O . ASN A 1 175 ? -6.304 37.160 111.269 1.00 21.74 174 ASN A O 1
ATOM 2729 N N . ILE A 1 176 ? -8.167 37.337 110.007 1.00 18.26 175 ILE A N 1
ATOM 2730 C CA . ILE A 1 176 ? -7.473 37.250 108.726 1.00 19.29 175 ILE A CA 1
ATOM 2731 C C . ILE A 1 176 ? -7.206 38.627 108.144 1.00 22.91 175 ILE A C 1
ATOM 2732 O O . ILE A 1 176 ? -8.107 39.477 108.103 1.00 21.43 175 ILE A O 1
ATOM 2748 N N . GLU A 1 177 ? -5.962 38.836 107.705 1.00 19.46 176 GLU A N 1
ATOM 2749 C CA . GLU A 1 177 ? -5.567 40.026 106.965 1.00 20.75 176 GLU A CA 1
ATOM 2750 C C . GLU A 1 177 ? -4.861 39.565 105.708 1.00 21.79 176 GLU A C 1
ATOM 2751 O O . GLU A 1 177 ? -3.934 38.765 105.796 1.00 23.31 176 GLU A O 1
ATOM 2763 N N . ASN A 1 178 ? -5.294 40.074 104.554 1.00 24.90 177 ASN A N 1
ATOM 2764 C CA . ASN A 1 178 ? -4.702 39.713 103.273 1.00 28.06 177 ASN A CA 1
ATOM 2765 C C . ASN A 1 178 ? -4.558 38.196 103.103 1.00 29.23 177 ASN A C 1
ATOM 2766 O O . ASN A 1 178 ? -3.523 37.703 102.657 1.00 26.83 177 ASN A O 1
ATOM 2777 N N . GLY A 1 179 ? -5.600 37.461 103.477 1.00 21.67 178 GLY A N 1
ATOM 2778 C CA . GLY A 1 179 ? -5.674 36.035 103.221 1.00 21.84 178 GLY A CA 1
ATOM 2779 C C . GLY A 1 179 ? -4.923 35.159 104.204 1.00 24.26 178 GLY A C 1
ATOM 2780 O O . GLY A 1 179 ? -4.869 33.946 104.027 1.00 29.31 178 GLY A O 1
ATOM 2784 N N . ASN A 1 180 ? -4.352 35.758 105.245 1.00 20.19 179 ASN A N 1
ATOM 2785 C CA . ASN A 1 180 ? -3.641 34.999 106.264 1.00 18.93 179 ASN A CA 1
ATOM 2786 C C . ASN A 1 180 ? -4.043 35.389 107.676 1.00 18.38 179 ASN A C 1
ATOM 2787 O O . ASN A 1 180 ? -4.338 36.559 107.953 1.00 20.98 179 ASN A O 1
ATOM 2798 N N . PHE A 1 181 ? -4.039 34.410 108.571 1.00 19.37 180 PHE A N 1
ATOM 2799 C CA . PHE A 1 181 ? -4.272 34.687 109.981 1.00 18.30 180 PHE A CA 1
ATOM 2800 C C . PHE A 1 181 ? -3.162 35.578 110.522 1.00 23.25 180 PHE A C 1
ATOM 2801 O O . PHE A 1 181 ? -1.983 35.399 110.202 1.00 24.53 180 PHE A O 1
ATOM 2818 N N . SER A 1 182 ? -3.548 36.554 111.331 1.00 19.60 181 SER A N 1
ATOM 2819 C CA . SER A 1 182 ? -2.627 37.621 111.724 1.00 19.82 181 SER A CA 1
ATOM 2820 C C . SER A 1 182 ? -2.545 37.843 113.222 1.00 18.99 181 SER A C 1
ATOM 2821 O O . SER A 1 182 ? -3.500 38.323 113.819 1.00 22.81 181 SER A O 1
ATOM 2829 N N . ALA A 1 183 ? -1.402 37.517 113.819 1.00 22.60 182 ALA A N 1
ATOM 2830 C CA . ALA A 1 183 ? -1.149 37.824 115.223 1.00 20.29 182 ALA A CA 1
ATOM 2831 C C . ALA A 1 183 ? -1.199 39.338 115.495 1.00 22.15 182 ALA A C 1
ATOM 2832 O O . ALA A 1 183 ? -1.600 39.771 116.584 1.00 23.94 182 ALA A O 1
ATOM 2839 N N . ASP A 1 184 ? -0.742 40.137 114.535 1.00 19.50 183 ASP A N 1
ATOM 2840 C CA . ASP A 1 184 ? -0.708 41.591 114.736 1.00 19.55 183 ASP A CA 1
ATOM 2841 C C . ASP A 1 184 ? -2.110 42.163 114.872 1.00 21.82 183 ASP A C 1
ATOM 2842 O O . ASP A 1 184 ? -2.352 43.063 115.681 1.00 23.00 183 ASP A O 1
ATOM 2851 N N . LEU A 1 185 ? -3.045 41.628 114.097 1.00 20.92 184 LEU A N 1
ATOM 2852 C CA . LEU A 1 185 ? -4.439 42.058 114.177 1.00 23.78 184 LEU A CA 1
ATOM 2853 C C . LEU A 1 185 ? -5.052 41.766 115.555 1.00 21.90 184 LEU A C 1
ATOM 2854 O O . LEU A 1 185 ? -5.667 42.643 116.149 1.00 22.17 184 LEU A O 1
ATOM 2870 N N . THR A 1 186 ? -4.906 40.543 116.064 1.00 23.64 185 THR A N 1
ATOM 2871 C CA . THR A 1 186 ? -5.450 40.247 117.391 1.00 21.51 185 THR A CA 1
ATOM 2872 C C . THR A 1 186 ? -4.728 41.021 118.490 1.00 22.21 185 THR A C 1
ATOM 2873 O O . THR A 1 186 ? -5.327 41.325 119.501 1.00 23.37 185 THR A O 1
ATOM 2884 N N . SER A 1 187 ? -3.454 41.374 118.311 1.00 23.78 186 SER A N 1
ATOM 2885 C CA . SER A 1 187 ? -2.792 42.162 119.345 1.00 25.02 186 SER A CA 1
ATOM 2886 C C . SER A 1 187 ? -3.462 43.524 119.489 1.00 21.46 186 SER A C 1
ATOM 2887 O O . SER A 1 187 ? -3.630 44.026 120.605 1.00 24.36 186 SER A O 1
ATOM 2895 N N . VAL A 1 188 ? -3.846 44.134 118.371 1.00 21.92 187 VAL A N 1
ATOM 2896 C CA . VAL A 1 188 ? -4.550 45.410 118.452 1.00 24.26 187 VAL A CA 1
ATOM 2897 C C . VAL A 1 188 ? -5.887 45.235 119.162 1.00 22.80 187 VAL A C 1
ATOM 2898 O O . VAL A 1 188 ? -6.167 45.918 120.137 1.00 27.36 187 VAL A O 1
ATOM 2911 N N . ILE A 1 189 ? -6.707 44.316 118.666 1.00 21.12 188 ILE A N 1
ATOM 2912 C CA . ILE A 1 189 ? -8.058 44.110 119.193 1.00 23.79 188 ILE A CA 1
ATOM 2913 C C . ILE A 1 189 ? -8.073 43.628 120.639 1.00 22.30 188 ILE A C 1
ATOM 2914 O O . ILE A 1 189 ? -8.933 44.038 121.420 1.00 27.79 188 ILE A O 1
ATOM 2930 N N . LEU A 1 190 ? -7.129 42.766 120.999 1.00 24.94 189 LEU A N 1
ATOM 2931 C CA . LEU A 1 190 ? -7.121 42.207 122.352 1.00 27.68 189 LEU A CA 1
ATOM 2932 C C . LEU A 1 190 ? -6.471 43.142 123.382 1.00 32.98 189 LEU A C 1
ATOM 2933 O O . LEU A 1 190 ? -6.626 42.924 124.590 1.00 31.78 189 LEU A O 1
ATOM 2949 N N . ARG A 1 191 ? -5.758 44.175 122.928 1.00 25.91 190 ARG A N 1
ATOM 2950 C CA . ARG A 1 191 ? -5.034 45.037 123.864 1.00 25.82 190 ARG A CA 1
ATOM 2951 C C . ARG A 1 191 ? -5.546 46.467 123.974 1.00 36.68 190 ARG A C 1
ATOM 2952 O O . ARG A 1 191 ? -5.254 47.132 124.964 1.00 34.97 190 ARG A O 1
ATOM 2973 N N . ASP A 1 192 ? -6.308 46.945 122.997 1.00 32.41 191 ASP A N 1
ATOM 2974 C CA . ASP A 1 192 ? -6.802 48.319 123.044 1.00 30.31 191 ASP A CA 1
ATOM 2975 C C . ASP A 1 192 ? -8.277 48.354 123.420 1.00 34.42 191 ASP A C 1
ATOM 2976 O O . ASP A 1 192 ? -9.128 47.881 122.669 1.00 33.61 191 ASP A O 1
ATOM 2985 N N . ALA A 1 193 ? -8.582 48.919 124.586 1.00 32.15 192 ALA A N 1
ATOM 2986 C CA . ALA A 1 193 ? -9.931 48.839 125.115 1.00 36.43 192 ALA A CA 1
ATOM 2987 C C . ALA A 1 193 ? -10.937 49.604 124.254 1.00 28.81 192 ALA A C 1
ATOM 2988 O O . ALA A 1 193 ? -12.075 49.160 124.079 1.00 31.35 192 ALA A O 1
ATOM 2995 N N . THR A 1 194 ? -10.524 50.750 123.724 1.00 31.23 193 THR A N 1
ATOM 2996 C CA . THR A 1 194 ? -11.422 51.568 122.911 1.00 29.93 193 THR A CA 1
ATOM 2997 C C . THR A 1 194 ? -11.842 50.844 121.628 1.00 37.74 193 THR A C 1
ATOM 2998 O O . THR A 1 194 ? -13.030 50.806 121.291 1.00 31.57 193 THR A O 1
ATOM 3009 N N . ILE A 1 195 ? -10.873 50.278 120.916 1.00 30.34 194 ILE A N 1
ATOM 3010 C CA . ILE A 1 195 ? -11.166 49.514 119.702 1.00 25.88 194 ILE A CA 1
ATOM 3011 C C . ILE A 1 195 ? -11.981 48.269 120.033 1.00 26.48 194 ILE A C 1
ATOM 3012 O O . ILE A 1 195 ? -12.948 47.969 119.340 1.00 27.15 194 ILE A O 1
ATOM 3028 N N . GLN A 1 196 ? -11.618 47.566 121.101 1.00 23.52 195 GLN A N 1
ATOM 3029 C CA . GLN A 1 196 ? -12.328 46.336 121.460 1.00 23.67 195 GLN A CA 1
ATOM 3030 C C . GLN A 1 196 ? -13.789 46.643 121.796 1.00 23.48 195 GLN A C 1
ATOM 3031 O O . GLN A 1 196 ? -14.682 45.882 121.459 1.00 23.41 195 GLN A O 1
ATOM 3045 N N . ASN A 1 197 ? -14.041 47.773 122.458 1.00 27.22 196 ASN A N 1
ATOM 3046 C CA . ASN A 1 197 ? -15.413 48.121 122.812 1.00 29.19 196 ASN A CA 1
ATOM 3047 C C . ASN A 1 197 ? -16.257 48.386 121.567 1.00 30.39 196 ASN A C 1
ATOM 3048 O O . ASN A 1 197 ? -17.400 47.930 121.463 1.00 31.86 196 ASN A O 1
ATOM 3059 N N . LYS A 1 198 ? -15.665 49.089 120.608 1.00 27.65 197 LYS A N 1
ATOM 3060 C CA . LYS A 1 198 ? -16.312 49.359 119.326 1.00 34.15 197 LYS A CA 1
ATOM 3061 C C . LYS A 1 198 ? -16.548 48.064 118.559 1.00 29.61 197 LYS A C 1
ATOM 3062 O O . LYS A 1 198 ? -17.598 47.863 117.956 1.00 28.42 197 LYS A O 1
ATOM 3081 N N . PHE A 1 199 ? -15.550 47.194 118.607 1.00 26.18 198 PHE A N 1
ATOM 3082 C CA . PHE A 1 199 ? -15.601 45.884 117.949 1.00 21.95 198 PHE A CA 1
ATOM 3083 C C . PHE A 1 199 ? -16.782 45.069 118.454 1.00 25.79 198 PHE A C 1
ATOM 3084 O O . PHE A 1 199 ? -17.577 44.545 117.653 1.00 26.95 198 PHE A O 1
ATOM 3101 N N . ILE A 1 200 ? -16.906 44.948 119.770 1.00 24.88 199 ILE A N 1
ATOM 3102 C CA . ILE A 1 200 ? -17.984 44.142 120.341 1.00 24.72 199 ILE A CA 1
ATOM 3103 C C . ILE A 1 200 ? -19.335 44.768 119.993 1.00 27.03 199 ILE A C 1
ATOM 3104 O O . ILE A 1 200 ? -20.287 44.073 119.676 1.00 26.73 199 ILE A O 1
ATOM 3120 N N . THR A 1 201 ? -19.414 46.093 120.037 1.00 29.06 200 THR A N 1
ATOM 3121 C CA . THR A 1 201 ? -20.638 46.777 119.643 1.00 25.27 200 THR A CA 1
ATOM 3122 C C . THR A 1 201 ? -21.022 46.440 118.203 1.00 27.44 200 THR A C 1
ATOM 3123 O O . THR A 1 201 ? -22.182 46.128 117.926 1.00 28.54 200 THR A O 1
ATOM 3134 N N . ASN A 1 202 ? -20.052 46.467 117.294 1.00 24.67 201 ASN A N 1
ATOM 3135 C CA . ASN A 1 202 ? -20.325 46.180 115.882 1.00 22.88 201 ASN A CA 1
ATOM 3136 C C . ASN A 1 202 ? -20.716 44.723 115.647 1.00 23.42 201 ASN A C 1
ATOM 3137 O O . ASN A 1 202 ? -21.546 44.422 114.782 1.00 26.14 201 ASN A O 1
ATOM 3148 N N . ILE A 1 203 ? -20.088 43.828 116.403 1.00 23.71 202 ILE A N 1
ATOM 3149 C CA . ILE A 1 203 ? -20.412 42.398 116.346 1.00 22.63 202 ILE A CA 1
ATOM 3150 C C . ILE A 1 203 ? -21.869 42.160 116.739 1.00 25.61 202 ILE A C 1
ATOM 3151 O O . ILE A 1 203 ? -22.578 41.400 116.077 1.00 26.83 202 ILE A O 1
ATOM 3167 N N . LEU A 1 204 ? -22.315 42.791 117.820 1.00 26.31 203 LEU A N 1
ATOM 3168 C CA . LEU A 1 204 ? -23.688 42.602 118.277 1.00 26.74 203 LEU A CA 1
ATOM 3169 C C . LEU A 1 204 ? -24.695 43.159 117.271 1.00 28.14 203 LEU A C 1
ATOM 3170 O O . LEU A 1 204 ? -25.732 42.534 117.025 1.00 29.08 203 LEU A O 1
ATOM 3186 N N . GLN A 1 205 ? -24.405 44.327 116.697 1.00 27.99 204 GLN A N 1
ATOM 3187 C CA . GLN A 1 205 ? -25.300 44.902 115.698 1.00 29.80 204 GLN A CA 1
ATOM 3188 C C . GLN A 1 205 ? -25.355 44.035 114.438 1.00 33.77 204 GLN A C 1
ATOM 3189 O O . GLN A 1 205 ? -26.421 43.854 113.861 1.00 28.71 204 GLN A O 1
ATOM 3203 N N . THR A 1 206 ? -24.218 43.482 114.031 1.00 26.32 205 THR A N 1
ATOM 3204 C CA . THR A 1 206 ? -24.180 42.578 112.873 1.00 26.42 205 THR A CA 1
ATOM 3205 C C . THR A 1 206 ? -24.977 41.290 113.143 1.00 28.75 205 THR A C 1
ATOM 3206 O O . THR A 1 206 ? -25.795 40.883 112.316 1.00 24.92 205 THR A O 1
ATOM 3217 N N . ALA A 1 207 ? -24.781 40.684 114.314 1.00 24.48 206 ALA A N 1
ATOM 3218 C CA . ALA A 1 207 ? -25.505 39.467 114.683 1.00 23.14 206 ALA A CA 1
ATOM 3219 C C . ALA A 1 207 ? -27.000 39.705 114.696 1.00 28.64 206 ALA A C 1
ATOM 3220 O O . ALA A 1 207 ? -27.774 38.913 114.158 1.00 28.87 206 ALA A O 1
ATOM 3227 N N . GLU A 1 208 ? -27.414 40.813 115.297 1.00 28.87 207 GLU A N 1
ATOM 3228 C CA . GLU A 1 208 ? -28.823 41.105 115.391 1.00 30.87 207 GLU A CA 1
ATOM 3229 C C . GLU A 1 208 ? -29.408 41.394 114.009 1.00 34.11 207 GLU A C 1
ATOM 3230 O O . GLU A 1 208 ? -30.541 41.006 113.720 1.00 48.21 207 GLU A O 1
ATOM 3242 N N . LYS A 1 209 ? -28.631 42.028 113.140 1.00 28.05 208 LYS A N 1
ATOM 3243 C CA . LYS A 1 209 ? -29.107 42.300 111.786 1.00 26.66 208 LYS A CA 1
ATOM 3244 C C . LYS A 1 209 ? -29.425 41.023 110.979 1.00 34.60 208 LYS A C 1
ATOM 3245 O O . LYS A 1 209 ? -30.414 40.980 110.253 1.00 35.95 208 LYS A O 1
ATOM 3264 N N . TYR A 1 210 ? -28.621 39.978 111.135 1.00 32.95 209 TYR A N 1
ATOM 3265 C CA . TYR A 1 210 ? -28.761 38.792 110.282 1.00 27.35 209 TYR A CA 1
ATOM 3266 C C . TYR A 1 210 ? -29.349 37.586 111.003 1.00 29.21 209 TYR A C 1
ATOM 3267 O O . TYR A 1 210 ? -29.453 36.501 110.413 1.00 28.55 209 TYR A O 1
ATOM 3285 N N . GLY A 1 211 ? -29.741 37.758 112.260 1.00 29.37 210 GLY A N 1
ATOM 3286 C CA . GLY A 1 211 ? -30.338 36.670 113.023 1.00 29.65 210 GLY A CA 1
ATOM 3287 C C . GLY A 1 211 ? -29.321 35.617 113.401 1.00 33.08 210 GLY A C 1
ATOM 3288 O O . GLY A 1 211 ? -29.647 34.438 113.598 1.00 26.46 210 GLY A O 1
ATOM 3292 N N . MET A 1 212 ? -28.074 36.052 113.524 1.00 24.00 211 MET A N 1
ATOM 3293 C CA . MET A 1 212 ? -26.991 35.147 113.858 1.00 24.04 211 MET A CA 1
ATOM 3294 C C . MET A 1 212 ? -26.874 34.996 115.370 1.00 27.42 211 MET A C 1
ATOM 3295 O O . MET A 1 212 ? -26.196 35.780 116.031 1.00 29.57 211 MET A O 1
ATOM 3309 N N . ARG A 1 213 ? -27.558 33.998 115.921 1.00 22.64 212 ARG A N 1
ATOM 3310 C CA . ARG A 1 213 ? -27.671 33.894 117.371 1.00 21.19 212 ARG A CA 1
ATOM 3311 C C . ARG A 1 213 ? -26.476 33.224 118.050 1.00 27.04 212 ARG A C 1
ATOM 3312 O O . ARG A 1 213 ? -26.419 33.170 119.271 1.00 30.06 212 ARG A O 1
ATOM 3333 N N . ASP A 1 214 ? -25.518 32.714 117.280 1.00 20.31 213 ASP A N 1
ATOM 3334 C CA . ASP A 1 214 ? -24.244 32.276 117.849 1.00 19.42 213 ASP A CA 1
ATOM 3335 C C . ASP A 1 214 ? -23.115 33.092 117.244 1.00 22.09 213 ASP A C 1
ATOM 3336 O O . ASP A 1 214 ? -23.008 33.194 116.024 1.00 23.09 213 ASP A O 1
ATOM 3345 N N . ILE A 1 215 ? -22.289 33.672 118.107 1.00 22.68 214 ILE A N 1
ATOM 3346 C CA . ILE A 1 215 ? -21.107 34.418 117.708 1.00 19.70 214 ILE A CA 1
ATOM 3347 C C . ILE A 1 215 ? -19.895 33.524 117.864 1.00 18.61 214 ILE A C 1
ATOM 3348 O O . ILE A 1 215 ? -19.623 33.016 118.960 1.00 19.26 214 ILE A O 1
ATOM 3364 N N . HIS A 1 216 ? -19.202 33.296 116.755 1.00 18.27 215 HIS A N 1
ATOM 3365 C CA . HIS A 1 216 ? -18.109 32.341 116.708 1.00 17.91 215 HIS A CA 1
ATOM 3366 C C . HIS A 1 216 ? -16.771 32.983 116.341 1.00 19.78 215 HIS A C 1
ATOM 3367 O O . HIS A 1 216 ? -16.627 33.511 115.246 1.00 20.76 215 HIS A O 1
ATOM 3381 N N . PHE A 1 217 ? -15.790 32.892 117.238 1.00 20.34 216 PHE A N 1
ATOM 3382 C CA . PHE A 1 217 ? -14.452 33.389 116.956 1.00 20.19 216 PHE A CA 1
ATOM 3383 C C . PHE A 1 217 ? -13.514 32.288 116.505 1.00 18.68 216 PHE A C 1
ATOM 3384 O O . PHE A 1 217 ? -13.301 31.269 117.205 1.00 21.23 216 PHE A O 1
ATOM 3401 N N . ASP A 1 218 ? -13.038 32.452 115.280 1.00 19.88 217 ASP A N 1
ATOM 3402 C CA . ASP A 1 218 ? -11.969 31.630 114.758 1.00 18.68 217 ASP A CA 1
ATOM 3403 C C . ASP A 1 218 ? -10.726 32.503 114.676 1.00 22.45 217 ASP A C 1
ATOM 3404 O O . ASP A 1 218 ? -10.390 33.022 113.612 1.00 20.35 217 ASP A O 1
ATOM 3413 N N . PHE A 1 219 ? -10.089 32.702 115.825 1.00 19.55 218 PHE A N 1
ATOM 3414 C CA . PHE A 1 219 ? -8.822 33.428 115.915 1.00 18.81 218 PHE A CA 1
ATOM 3415 C C . PHE A 1 219 ? -7.691 32.400 115.968 1.00 22.13 218 PHE A C 1
ATOM 3416 O O . PHE A 1 219 ? -7.641 31.560 116.891 1.00 23.18 218 PHE A O 1
ATOM 3433 N N . GLU A 1 220 ? -6.828 32.411 114.962 1.00 19.75 219 GLU A N 1
ATOM 3434 C CA . GLU A 1 220 ? -5.679 31.506 114.900 1.00 20.30 219 GLU A CA 1
ATOM 3435 C C . GLU A 1 220 ? -4.386 32.300 114.700 1.00 25.18 219 GLU A C 1
ATOM 3436 O O . GLU A 1 220 ? -4.427 33.463 114.321 1.00 23.59 219 GLU A O 1
ATOM 3448 N N . SER A 1 221 ? -3.251 31.658 114.969 1.00 20.39 220 SER A N 1
ATOM 3449 C CA . SER A 1 221 ? -1.943 32.323 114.962 1.00 24.85 220 SER A CA 1
ATOM 3450 C C . SER A 1 221 ? -1.940 33.525 115.885 1.00 28.01 220 SER A C 1
ATOM 3451 O O . SER A 1 221 ? -1.356 34.570 115.571 1.00 26.10 220 SER A O 1
ATOM 3459 N N . VAL A 1 222 ? -2.621 33.378 117.012 1.00 25.05 221 VAL A N 1
ATOM 3460 C CA . VAL A 1 222 ? -2.608 34.395 118.053 1.00 25.35 221 VAL A CA 1
ATOM 3461 C C . VAL A 1 222 ? -1.283 34.302 118.809 1.00 24.52 221 VAL A C 1
ATOM 3462 O O . VAL A 1 222 ? -0.831 33.215 119.137 1.00 28.54 221 VAL A O 1
ATOM 3475 N N . ALA A 1 223 ? -0.656 35.445 119.082 1.00 24.40 222 ALA A N 1
ATOM 3476 C CA . ALA A 1 223 ? 0.593 35.459 119.840 1.00 24.10 222 ALA A CA 1
ATOM 3477 C C . ALA A 1 223 ? 0.425 34.814 121.228 1.00 26.92 222 ALA A C 1
ATOM 3478 O O . ALA A 1 223 ? -0.583 35.032 121.887 1.00 26.68 222 ALA A O 1
ATOM 3485 N N . PRO A 1 224 ? 1.426 34.044 121.689 1.00 30.25 223 PRO A N 1
ATOM 3486 C CA . PRO A 1 224 ? 1.349 33.448 123.033 1.00 25.51 223 PRO A CA 1
ATOM 3487 C C . PRO A 1 224 ? 1.140 34.479 124.143 1.00 24.16 223 PRO A C 1
ATOM 3488 O O . PRO A 1 224 ? 0.515 34.185 125.165 1.00 29.24 223 PRO A O 1
ATOM 3499 N N . GLU A 1 225 ? 1.671 35.684 123.946 1.00 26.53 224 GLU A N 1
ATOM 3500 C CA . GLU A 1 225 ? 1.561 36.725 124.960 1.00 29.18 224 GLU A CA 1
ATOM 3501 C C . GLU A 1 225 ? 0.124 37.232 125.104 1.00 29.95 224 GLU A C 1
ATOM 3502 O O . GLU A 1 225 ? -0.193 37.941 126.044 1.00 33.00 224 GLU A O 1
ATOM 3514 N N . ASP A 1 226 ? -0.735 36.874 124.155 1.00 27.81 225 ASP A N 1
ATOM 3515 C CA . ASP A 1 226 ? -2.129 37.303 124.158 1.00 27.90 225 ASP A CA 1
ATOM 3516 C C . ASP A 1 226 ? -3.092 36.229 124.669 1.00 25.15 225 ASP A C 1
ATOM 3517 O O . ASP A 1 226 ? -4.305 36.391 124.550 1.00 24.97 225 ASP A O 1
ATOM 3526 N N . ARG A 1 227 ? -2.560 35.145 125.228 1.00 24.95 226 ARG A N 1
ATOM 3527 C CA . ARG A 1 227 ? -3.409 34.061 125.754 1.00 24.09 226 ARG A CA 1
ATOM 3528 C C . ARG A 1 227 ? -4.468 34.605 126.714 1.00 22.93 226 ARG A C 1
ATOM 3529 O O . ARG A 1 227 ? -5.673 34.431 126.503 1.00 25.34 226 ARG A O 1
ATOM 3550 N N . GLU A 1 228 ? -4.026 35.297 127.759 1.00 25.61 227 GLU A N 1
ATOM 3551 C CA . GLU A 1 228 ? -4.973 35.782 128.754 1.00 29.87 227 GLU A CA 1
ATOM 3552 C C . GLU A 1 228 ? -5.813 36.952 128.228 1.00 28.41 227 GLU A C 1
ATOM 3553 O O . GLU A 1 228 ? -6.976 37.081 128.615 1.00 26.18 227 GLU A O 1
ATOM 3565 N N . ALA A 1 229 ? -5.247 37.786 127.343 1.00 26.45 228 ALA A N 1
ATOM 3566 C CA . ALA A 1 229 ? -6.014 38.866 126.712 1.00 24.44 228 ALA A CA 1
ATOM 3567 C C . ALA A 1 229 ? -7.157 38.300 125.847 1.00 22.92 228 ALA A C 1
ATOM 3568 O O . ALA A 1 229 ? -8.232 38.895 125.750 1.00 27.41 228 ALA A O 1
ATOM 3575 N N . TYR A 1 230 ? -6.928 37.155 125.212 1.00 22.85 229 TYR A N 1
ATOM 3576 C CA . TYR A 1 230 ? -7.979 36.492 124.445 1.00 23.04 229 TYR A CA 1
ATOM 3577 C C . TYR A 1 230 ? -9.063 35.979 125.408 1.00 22.27 229 TYR A C 1
ATOM 3578 O O . TYR A 1 230 ? -10.258 36.161 125.169 1.00 23.81 229 TYR A O 1
ATOM 3596 N N . ASN A 1 231 ? -8.644 35.341 126.495 1.00 24.88 230 ASN A N 1
ATOM 3597 C CA . ASN A 1 231 ? -9.597 34.916 127.526 1.00 23.37 230 ASN A CA 1
ATOM 3598 C C . ASN A 1 231 ? -10.439 36.083 128.026 1.00 24.59 230 ASN A C 1
ATOM 3599 O O . ASN A 1 231 ? -11.657 35.971 128.132 1.00 27.43 230 ASN A O 1
ATOM 3610 N N . ARG A 1 232 ? -9.802 37.222 128.306 1.00 27.19 231 ARG A N 1
ATOM 3611 C CA . ARG A 1 232 ? -10.541 38.395 128.776 1.00 26.36 231 ARG A CA 1
ATOM 3612 C C . ARG A 1 232 ? -11.497 38.917 127.722 1.00 28.43 231 ARG A C 1
ATOM 3613 O O . ARG A 1 232 ? -12.607 39.329 128.040 1.00 25.16 231 ARG A O 1
ATOM 3634 N N . PHE A 1 233 ? -11.065 38.932 126.462 1.00 22.73 232 PHE A N 1
ATOM 3635 C CA . PHE A 1 233 ? -11.962 39.338 125.395 1.00 25.11 232 PHE A CA 1
ATOM 3636 C C . PHE A 1 233 ? -13.196 38.434 125.359 1.00 26.90 232 PHE A C 1
ATOM 3637 O O . PHE A 1 233 ? -14.320 38.918 125.254 1.00 22.97 232 PHE A O 1
ATOM 3654 N N . LEU A 1 234 ? -12.994 37.125 125.450 1.00 23.89 233 LEU A N 1
ATOM 3655 C CA . LEU A 1 234 ? -14.124 36.209 125.393 1.00 21.70 233 LEU A CA 1
ATOM 3656 C C . LEU A 1 234 ? -15.058 36.443 126.578 1.00 24.33 233 LEU A C 1
ATOM 3657 O O . LEU A 1 234 ? -16.280 36.445 126.395 1.00 23.87 233 LEU A O 1
ATOM 3673 N N . ARG A 1 235 ? -14.508 36.723 127.766 1.00 26.61 234 ARG A N 1
ATOM 3674 C CA . ARG A 1 235 ? -15.364 37.035 128.898 1.00 27.98 234 ARG A CA 1
ATOM 3675 C C . ARG A 1 235 ? -16.137 38.314 128.623 1.00 29.62 234 ARG A C 1
ATOM 3676 O O . ARG A 1 235 ? -17.316 38.400 128.926 1.00 26.87 234 ARG A O 1
ATOM 3697 N N . ASN A 1 236 ? -15.478 39.314 128.035 1.00 24.89 235 ASN A N 1
ATOM 3698 C CA . ASN A 1 236 ? -16.156 40.580 127.766 1.00 25.30 235 ASN A CA 1
ATOM 3699 C C . ASN A 1 236 ? -17.318 40.413 126.792 1.00 26.02 235 ASN A C 1
ATOM 3700 O O . ASN A 1 236 ? -18.374 41.009 126.974 1.00 28.97 235 ASN A O 1
ATOM 3711 N N . VAL A 1 237 ? -17.126 39.605 125.751 1.00 26.06 236 VAL A N 1
ATOM 3712 C CA . VAL A 1 237 ? -18.208 39.344 124.807 1.00 22.86 236 VAL A CA 1
ATOM 3713 C C . VAL A 1 237 ? -19.336 38.562 125.480 1.00 23.18 236 VAL A C 1
ATOM 3714 O O . VAL A 1 237 ? -20.505 38.917 125.339 1.00 26.84 236 VAL A O 1
ATOM 3727 N N . LYS A 1 238 ? -18.973 37.499 126.194 1.00 24.52 237 LYS A N 1
ATOM 3728 C CA . LYS A 1 238 ? -19.958 36.631 126.852 1.00 26.66 237 LYS A CA 1
ATOM 3729 C C . LYS A 1 238 ? -20.860 37.444 127.772 1.00 25.68 237 LYS A C 1
ATOM 3730 O O . LYS A 1 238 ? -22.084 37.276 127.773 1.00 28.65 237 LYS A O 1
ATOM 3749 N N . ILE A 1 239 ? -20.264 38.342 128.539 1.00 27.47 238 ILE A N 1
ATOM 3750 C CA . ILE A 1 239 ? -21.062 39.107 129.482 1.00 33.42 238 ILE A CA 1
ATOM 3751 C C . ILE A 1 239 ? -22.038 40.025 128.752 1.00 29.90 238 ILE A C 1
ATOM 3752 O O . ILE A 1 239 ? -23.144 40.220 129.225 1.00 31.90 238 ILE A O 1
ATOM 3768 N N . ARG A 1 240 ? -21.680 40.506 127.560 1.00 28.83 239 ARG A N 1
ATOM 3769 C CA . ARG A 1 240 ? -22.552 41.442 126.857 1.00 25.57 239 ARG A CA 1
ATOM 3770 C C . ARG A 1 240 ? -23.525 40.830 125.872 1.00 26.34 239 ARG A C 1
ATOM 3771 O O . ARG A 1 240 ? -24.379 41.544 125.356 1.00 38.83 239 ARG A O 1
ATOM 3792 N N . LEU A 1 241 ? -23.450 39.522 125.633 1.00 28.63 240 LEU A N 1
ATOM 3793 C CA . LEU A 1 241 ? -24.401 38.903 124.708 1.00 29.63 240 LEU A CA 1
ATOM 3794 C C . LEU A 1 241 ? -25.765 38.816 125.378 1.00 30.58 240 LEU A C 1
ATOM 3795 O O . LEU A 1 241 ? -25.868 38.265 126.464 1.00 35.71 240 LEU A O 1
ATOM 3811 N N . PRO A 1 242 ? -26.819 39.320 124.716 1.00 37.59 241 PRO A N 1
ATOM 3812 C CA . PRO A 1 242 ? -28.181 39.210 125.252 1.00 34.15 241 PRO A CA 1
ATOM 3813 C C . PRO A 1 242 ? -28.747 37.787 125.281 1.00 34.10 241 PRO A C 1
ATOM 3814 O O . PRO A 1 242 ? -28.186 36.838 124.706 1.00 29.18 241 PRO A O 1
ATOM 3825 N N . SER A 1 243 ? -29.860 37.647 125.993 1.00 31.66 242 SER A N 1
ATOM 3826 C CA . SER A 1 243 ? -30.560 36.379 126.074 1.00 37.27 242 SER A CA 1
ATOM 3827 C C . SER A 1 243 ? -30.893 35.859 124.678 1.00 37.03 242 SER A C 1
ATOM 3828 O O . SER A 1 243 ? -31.293 36.606 123.782 1.00 31.32 242 SER A O 1
ATOM 3836 N N . GLY A 1 244 ? -30.672 34.566 124.496 1.00 30.00 243 GLY A N 1
ATOM 3837 C CA . GLY A 1 244 ? -30.965 33.903 123.246 1.00 30.13 243 GLY A CA 1
ATOM 3838 C C . GLY A 1 244 ? -29.743 33.806 122.361 1.00 29.21 243 GLY A C 1
ATOM 3839 O O . GLY A 1 244 ? -29.771 33.098 121.357 1.00 32.33 243 GLY A O 1
ATOM 3843 N N . TYR A 1 245 ? -28.674 34.512 122.718 1.00 25.84 244 TYR A N 1
ATOM 3844 C CA . TYR A 1 245 ? -27.437 34.413 121.948 1.00 24.20 244 TYR A CA 1
ATOM 3845 C C . TYR A 1 245 ? -26.444 33.530 122.689 1.00 26.74 244 TYR A C 1
ATOM 3846 O O . TYR A 1 245 ? -26.462 33.460 123.922 1.00 30.15 244 TYR A O 1
ATOM 3864 N N . THR A 1 246 ? -25.556 32.898 121.930 1.00 26.11 245 THR A N 1
ATOM 3865 C CA . THR A 1 246 ? -24.485 32.066 122.467 1.00 24.38 245 THR A CA 1
ATOM 3866 C C . THR A 1 246 ? -23.129 32.453 121.873 1.00 20.76 245 THR A C 1
ATOM 3867 O O . THR A 1 246 ? -23.055 33.157 120.860 1.00 21.95 245 THR A O 1
ATOM 3878 N N . LEU A 1 247 ? -22.071 31.947 122.498 1.00 24.38 246 LEU A N 1
ATOM 3879 C CA . LEU A 1 247 ? -20.699 32.232 122.107 1.00 23.23 246 LEU A CA 1
ATOM 3880 C C . LEU A 1 247 ? -19.932 30.935 121.856 1.00 21.67 246 LEU A C 1
ATOM 3881 O O . LEU A 1 247 ? -20.040 29.988 122.634 1.00 21.63 246 LEU A O 1
ATOM 3897 N N . SER A 1 248 ? -19.162 30.887 120.769 1.00 19.08 247 SER A N 1
ATOM 3898 C CA . SER A 1 248 ? -18.347 29.720 120.489 1.00 18.60 247 SER A CA 1
ATOM 3899 C C . SER A 1 248 ? -16.996 30.115 119.922 1.00 19.95 247 SER A C 1
ATOM 3900 O O . SER A 1 248 ? -16.806 31.255 119.486 1.00 18.24 247 SER A O 1
ATOM 3908 N N . THR A 1 249 ? -16.057 29.174 119.965 1.00 19.69 248 THR A N 1
ATOM 3909 C CA . THR A 1 249 ? -14.708 29.384 119.446 1.00 21.28 248 THR A CA 1
ATOM 3910 C C . THR A 1 249 ? -14.148 28.161 118.732 1.00 19.90 248 THR A C 1
ATOM 3911 O O . THR A 1 249 ? -14.575 27.014 118.992 1.00 18.36 248 THR A O 1
ATOM 3922 N N . THR A 1 250 ? -13.168 28.415 117.867 1.00 21.17 249 THR A N 1
ATOM 3923 C CA . THR A 1 250 ? -12.359 27.377 117.254 1.00 17.81 249 THR A CA 1
ATOM 3924 C C . THR A 1 250 ? -11.103 27.102 118.078 1.00 18.51 249 THR A C 1
ATOM 3925 O O . THR A 1 250 ? -10.405 28.025 118.499 1.00 20.88 249 THR A O 1
ATOM 3936 N N . LEU A 1 251 ? -10.814 25.829 118.287 1.00 18.53 250 LEU A N 1
ATOM 3937 C CA . LEU A 1 251 ? -9.605 25.389 118.985 1.00 17.30 250 LEU A CA 1
ATOM 3938 C C . LEU A 1 251 ? -8.758 24.467 118.108 1.00 19.20 250 LEU A C 1
ATOM 3939 O O . LEU A 1 251 ? -9.269 23.531 117.477 1.00 18.72 250 LEU A O 1
ATOM 3955 N N . VAL A 1 252 ? -7.452 24.687 118.108 1.00 17.77 251 VAL A N 1
ATOM 3956 C CA . VAL A 1 252 ? -6.532 23.722 117.523 1.00 17.36 251 VAL A CA 1
ATOM 3957 C C . VAL A 1 252 ? -6.574 22.449 118.376 1.00 22.08 251 VAL A C 1
ATOM 3958 O O . VAL A 1 252 ? -6.839 22.507 119.588 1.00 22.00 251 VAL A O 1
ATOM 3971 N N . PRO A 1 253 ? -6.327 21.289 117.745 1.00 18.83 252 PRO A N 1
ATOM 3972 C CA . PRO A 1 253 ? -6.311 20.011 118.460 1.00 18.63 252 PRO A CA 1
ATOM 3973 C C . PRO A 1 253 ? -5.075 19.884 119.347 1.00 20.81 252 PRO A C 1
ATOM 3974 O O . PRO A 1 253 ? -3.966 20.200 118.906 1.00 24.35 252 PRO A O 1
ATOM 3985 N N . LYS A 1 254 ? -5.291 19.455 120.582 1.00 21.54 253 LYS A N 1
ATOM 3986 C CA . LYS A 1 254 ? -4.230 19.210 121.562 1.00 21.44 253 LYS A CA 1
ATOM 3987 C C . LYS A 1 254 ? -4.438 17.874 122.260 1.00 25.99 253 LYS A C 1
ATOM 3988 O O . LYS A 1 254 ? -5.567 17.454 122.432 1.00 23.46 253 LYS A O 1
ATOM 4007 N N . THR A 1 255 ? -3.352 17.235 122.687 1.00 30.48 254 THR A N 1
ATOM 4008 C CA . THR A 1 255 ? -3.441 16.035 123.528 1.00 30.06 254 THR A CA 1
ATOM 4009 C C . THR A 1 255 ? -2.805 16.236 124.898 1.00 41.01 254 THR A C 1
ATOM 4010 O O . THR A 1 255 ? -2.781 15.316 125.714 1.00 52.82 254 THR A O 1
ATOM 4021 N N . SER A 1 256 ? -2.299 17.433 125.160 1.00 41.53 255 SER A N 1
ATOM 4022 C CA . SER A 1 256 ? -1.840 17.754 126.510 1.00 49.79 255 SER A CA 1
ATOM 4023 C C . SER A 1 256 ? -1.732 19.257 126.713 1.00 47.83 255 SER A C 1
ATOM 4024 O O . SER A 1 256 ? -1.821 20.039 125.765 1.00 46.84 255 SER A O 1
ATOM 4032 N N . SER A 1 257 ? -1.527 19.633 127.973 1.00 55.07 256 SER A N 1
ATOM 4033 C CA . SER A 1 257 ? -1.609 21.017 128.432 1.00 71.83 256 SER A CA 1
ATOM 4034 C C . SER A 1 257 ? -0.377 21.906 128.217 1.00 80.03 256 SER A C 1
ATOM 4035 O O . SER A 1 257 ? -0.447 23.108 128.472 1.00 87.20 256 SER A O 1
ATOM 4043 N N . ASN A 1 258 ? 0.741 21.338 127.770 1.00 74.47 257 ASN A N 1
ATOM 4044 C CA . ASN A 1 258 ? 1.947 22.138 127.531 1.00 69.09 257 ASN A CA 1
ATOM 4045 C C . ASN A 1 258 ? 2.474 21.922 126.117 1.00 72.98 257 ASN A C 1
ATOM 4046 O O . ASN A 1 258 ? 3.140 22.798 125.562 1.00 81.87 257 ASN A O 1
ATOM 4052 N N . GLN A 1 259 ? 2.187 20.750 125.555 1.00 66.49 258 GLN A N 1
ATOM 4053 C CA . GLN A 1 259 ? 2.353 20.512 124.122 1.00 74.74 258 GLN A CA 1
ATOM 4054 C C . GLN A 1 259 ? 1.954 21.745 123.317 1.00 75.37 258 GLN A C 1
ATOM 4055 O O . GLN A 1 259 ? 1.520 21.642 122.174 1.00 86.45 258 GLN A O 1
ATOM 4069 N N . LYS A 1 262 ? 4.891 26.939 121.337 1.00 76.95 261 LYS A N 1
ATOM 4070 C CA . LYS A 1 262 ? 4.498 28.294 121.709 1.00 72.33 261 LYS A CA 1
ATOM 4071 C C . LYS A 1 262 ? 3.330 28.756 120.843 1.00 66.39 261 LYS A C 1
ATOM 4072 O O . LYS A 1 262 ? 2.487 29.532 121.278 1.00 70.64 261 LYS A O 1
ATOM 4077 N N . PHE A 1 263 ? 3.293 28.251 119.617 1.00 68.80 262 PHE A N 1
ATOM 4078 C CA . PHE A 1 263 ? 2.193 28.478 118.684 1.00 61.86 262 PHE A CA 1
ATOM 4079 C C . PHE A 1 263 ? 0.806 28.180 119.292 1.00 70.39 262 PHE A C 1
ATOM 4080 O O . PHE A 1 263 ? -0.168 28.867 118.983 1.00 76.36 262 PHE A O 1
ATOM 4097 N N . PHE A 1 264 ? 0.749 27.190 120.185 1.00 57.98 263 PHE A N 1
ATOM 4098 C CA . PHE A 1 264 ? -0.498 26.635 120.735 1.00 50.48 263 PHE A CA 1
ATOM 4099 C C . PHE A 1 264 ? -1.083 27.389 121.922 1.00 46.01 263 PHE A C 1
ATOM 4100 O O . PHE A 1 264 ? -2.271 27.239 122.230 1.00 28.82 263 PHE A O 1
ATOM 4117 N N . GLU A 1 265 ? -0.226 28.100 122.650 1.00 34.23 264 GLU A N 1
ATOM 4118 C CA . GLU A 1 265 ? -0.560 28.576 123.986 1.00 33.36 264 GLU A CA 1
ATOM 4119 C C . GLU A 1 265 ? -1.813 29.417 124.025 1.00 27.34 264 GLU A C 1
ATOM 4120 O O . GLU A 1 265 ? -2.578 29.328 124.975 1.00 29.51 264 GLU A O 1
ATOM 4132 N N . ALA A 1 266 ? -2.043 30.212 122.986 1.00 25.11 265 ALA A N 1
ATOM 4133 C CA . ALA A 1 266 ? -3.148 31.152 123.009 1.00 24.83 265 ALA A CA 1
ATOM 4134 C C . ALA A 1 266 ? -4.508 30.478 122.960 1.00 25.67 265 ALA A C 1
ATOM 4135 O O . ALA A 1 266 ? -5.513 31.132 123.203 1.00 24.68 265 ALA A O 1
ATOM 4142 N N . HIS A 1 267 ? -4.550 29.181 122.647 1.00 21.10 266 HIS A N 1
ATOM 4143 C CA . HIS A 1 267 ? -5.815 28.441 122.703 1.00 24.19 266 HIS A CA 1
ATOM 4144 C C . HIS A 1 267 ? -5.903 27.695 124.036 1.00 22.53 266 HIS A C 1
ATOM 4145 O O . HIS A 1 267 ? -5.490 26.541 124.166 1.00 24.75 266 HIS A O 1
ATOM 4159 N N . ASP A 1 268 ? -6.462 28.389 125.016 1.00 20.72 267 ASP A N 1
ATOM 4160 C CA . ASP A 1 268 ? -6.511 27.932 126.396 1.00 22.57 267 ASP A CA 1
ATOM 4161 C C . ASP A 1 268 ? -7.771 27.104 126.607 1.00 24.04 267 ASP A C 1
ATOM 4162 O O . ASP A 1 268 ? -8.856 27.644 126.835 1.00 25.24 267 ASP A O 1
ATOM 4171 N N . TYR A 1 269 ? -7.629 25.781 126.509 1.00 26.22 268 TYR A N 1
ATOM 4172 C CA . TYR A 1 269 ? -8.770 24.882 126.580 1.00 22.29 268 TYR A CA 1
ATOM 4173 C C . TYR A 1 269 ? -9.588 25.097 127.860 1.00 22.21 268 TYR A C 1
ATOM 4174 O O . TYR A 1 269 ? -10.804 25.286 127.802 1.00 26.37 268 TYR A O 1
ATOM 4192 N N . LYS A 1 270 ? -8.906 25.128 129.008 1.00 26.42 269 LYS A N 1
ATOM 4193 C CA . LYS A 1 270 ? -9.581 25.221 130.298 1.00 31.96 269 LYS A CA 1
ATOM 4194 C C . LYS A 1 270 ? -10.318 26.548 130.435 1.00 27.11 269 LYS A C 1
ATOM 4195 O O . LYS A 1 270 ? -11.480 26.587 130.820 1.00 26.02 269 LYS A O 1
ATOM 4214 N N . ALA A 1 271 ? -9.638 27.645 130.116 1.00 24.89 270 ALA A N 1
ATOM 4215 C CA . ALA A 1 271 ? -10.253 28.957 130.242 1.00 24.24 270 ALA A CA 1
ATOM 4216 C C . ALA A 1 271 ? -11.427 29.146 129.291 1.00 25.30 270 ALA A C 1
ATOM 4217 O O . ALA A 1 271 ? -12.473 29.645 129.688 1.00 27.81 270 ALA A O 1
ATOM 4224 N N . GLN A 1 272 ? -11.248 28.777 128.024 1.00 25.89 271 GLN A N 1
ATOM 4225 C CA . GLN A 1 272 ? -12.328 28.969 127.065 1.00 25.36 271 GLN A CA 1
ATOM 4226 C C . GLN A 1 272 ? -13.523 28.097 127.432 1.00 25.02 271 GLN A C 1
ATOM 4227 O O . GLN A 1 272 ? -14.666 28.541 127.353 1.00 26.73 271 GLN A O 1
ATOM 4241 N N . GLY A 1 273 ? -13.258 26.875 127.884 1.00 24.29 272 GLY A N 1
ATOM 4242 C CA . GLY A 1 273 ? -14.320 25.953 128.251 1.00 27.24 272 GLY A CA 1
ATOM 4243 C C . GLY A 1 273 ? -15.215 26.469 129.365 1.00 31.78 272 GLY A C 1
ATOM 4244 O O . GLY A 1 273 ? -16.386 26.095 129.483 1.00 32.62 272 GLY A O 1
ATOM 4248 N N . GLN A 1 274 ? -14.648 27.332 130.199 1.00 28.78 273 GLN A N 1
ATOM 4249 C CA . GLN A 1 274 ? -15.373 27.937 131.291 1.00 31.22 273 GLN A CA 1
ATOM 4250 C C . GLN A 1 274 ? -16.250 29.109 130.824 1.00 38.69 273 GLN A C 1
ATOM 4251 O O . GLN A 1 274 ? -17.203 29.490 131.500 1.00 31.36 273 GLN A O 1
ATOM 4265 N N . ILE A 1 275 ? -15.876 29.720 129.703 1.00 25.73 274 ILE A N 1
ATOM 4266 C CA . ILE A 1 275 ? -16.552 30.906 129.199 1.00 27.41 274 ILE A CA 1
ATOM 4267 C C . ILE A 1 275 ? -17.604 30.614 128.129 1.00 27.74 274 ILE A C 1
ATOM 4268 O O . ILE A 1 275 ? -18.709 31.140 128.172 1.00 28.84 274 ILE A O 1
ATOM 4284 N N . VAL A 1 276 ? -17.234 29.834 127.124 1.00 23.08 275 VAL A N 1
ATOM 4285 C CA . VAL A 1 276 ? -18.074 29.705 125.933 1.00 24.36 275 VAL A CA 1
ATOM 4286 C C . VAL A 1 276 ? -19.182 28.640 126.047 1.00 23.43 275 VAL A C 1
ATOM 4287 O O . VAL A 1 276 ? -19.181 27.799 126.949 1.00 26.01 275 VAL A O 1
ATOM 4300 N N . ASP A 1 277 ? -20.146 28.698 125.134 1.00 22.82 276 ASP A N 1
ATOM 4301 C CA . ASP A 1 277 ? -21.212 27.702 125.070 1.00 22.82 276 ASP A CA 1
ATOM 4302 C C . ASP A 1 277 ? -20.747 26.418 124.400 1.00 23.96 276 ASP A C 1
ATOM 4303 O O . ASP A 1 277 ? -21.127 25.329 124.831 1.00 24.82 276 ASP A O 1
ATOM 4312 N N . PHE A 1 278 ? -19.941 26.535 123.353 1.00 20.97 277 PHE A N 1
ATOM 4313 C CA . PHE A 1 278 ? -19.307 25.363 122.768 1.00 19.93 277 PHE A CA 1
ATOM 4314 C C . PHE A 1 278 ? -18.043 25.729 122.015 1.00 20.77 277 PHE A C 1
ATOM 4315 O O . PHE A 1 278 ? -17.798 26.906 121.714 1.00 19.11 277 PHE A O 1
ATOM 4332 N N . VAL A 1 279 ? -17.213 24.717 121.791 1.00 20.85 278 VAL A N 1
ATOM 4333 C CA . VAL A 1 279 ? -15.990 24.838 120.999 1.00 18.37 278 VAL A CA 1
ATOM 4334 C C . VAL A 1 279 ? -16.056 23.891 119.814 1.00 17.99 278 VAL A C 1
ATOM 4335 O O . VAL A 1 279 ? -16.696 22.838 119.876 1.00 18.99 278 VAL A O 1
ATOM 4348 N N . VAL A 1 280 ? -15.395 24.309 118.742 1.00 16.78 279 VAL A N 1
ATOM 4349 C CA . VAL A 1 280 ? -15.158 23.471 117.566 1.00 16.22 279 VAL A CA 1
ATOM 4350 C C . VAL A 1 280 ? -13.668 23.140 117.526 1.00 18.34 279 VAL A C 1
ATOM 4351 O O . VAL A 1 280 ? -12.838 24.027 117.334 1.00 17.92 279 VAL A O 1
ATOM 4364 N N . ILE A 1 281 ? -13.336 21.866 117.746 1.00 17.84 280 ILE A N 1
ATOM 4365 C CA . ILE A 1 281 ? -11.942 21.439 117.763 1.00 16.01 280 ILE A CA 1
ATOM 4366 C C . ILE A 1 281 ? -11.588 20.890 116.398 1.00 17.81 280 ILE A C 1
ATOM 4367 O O . ILE A 1 281 ? -12.287 20.025 115.876 1.00 18.02 280 ILE A O 1
ATOM 4383 N N . MET A 1 282 ? -10.516 21.405 115.819 1.00 16.63 281 MET A N 1
ATOM 4384 C CA . MET A 1 282 ? -10.127 21.038 114.461 1.00 14.80 281 MET A CA 1
ATOM 4385 C C . MET A 1 282 ? -9.401 19.692 114.431 1.00 18.40 281 MET A C 1
ATOM 4386 O O . MET A 1 282 ? -8.203 19.605 114.129 1.00 17.63 281 MET A O 1
ATOM 4400 N N . THR A 1 283 ? -10.164 18.639 114.713 1.00 17.81 282 THR A N 1
ATOM 4401 C CA . THR A 1 283 ? -9.656 17.270 114.733 1.00 17.58 282 THR A CA 1
ATOM 4402 C C . THR A 1 283 ? -9.544 16.681 113.313 1.00 17.54 282 THR A C 1
ATOM 4403 O O . THR A 1 283 ? -10.208 15.701 112.957 1.00 16.69 282 THR A O 1
ATOM 4414 N N . TYR A 1 284 ? -8.707 17.316 112.498 1.00 16.32 283 TYR A N 1
ATOM 4415 C CA . TYR A 1 284 ? -8.425 16.842 111.154 1.00 14.66 283 TYR A CA 1
ATOM 4416 C C . TYR A 1 284 ? -7.079 17.411 110.707 1.00 18.54 283 TYR A C 1
ATOM 4417 O O . TYR A 1 284 ? -6.460 18.165 111.451 1.00 20.81 283 TYR A O 1
ATOM 4435 N N . ASP A 1 285 ? -6.623 17.013 109.515 1.00 17.69 284 ASP A N 1
ATOM 4436 C CA . ASP A 1 285 ? -5.341 17.427 108.900 1.00 14.72 284 ASP A CA 1
ATOM 4437 C C . ASP A 1 285 ? -4.082 16.862 109.582 1.00 21.42 284 ASP A C 1
ATOM 4438 O O . ASP A 1 285 ? -3.064 17.551 109.691 1.00 25.12 284 ASP A O 1
ATOM 4447 N N . TRP A 1 286 ? -4.131 15.610 110.019 1.00 19.90 285 TRP A N 1
ATOM 4448 C CA . TRP A 1 286 ? -2.901 14.857 110.260 1.00 20.84 285 TRP A CA 1
ATOM 4449 C C . TRP A 1 286 ? -2.246 14.637 108.900 1.00 26.63 285 TRP A C 1
ATOM 4450 O O . TRP A 1 286 ? -1.136 15.104 108.652 1.00 25.37 285 TRP A O 1
ATOM 4471 N N . GLY A 1 287 ? -2.953 13.948 108.004 1.00 20.32 286 GLY A N 1
ATOM 4472 C CA . GLY A 1 287 ? -2.645 14.019 106.582 1.00 17.66 286 GLY A CA 1
ATOM 4473 C C . GLY A 1 287 ? -3.194 15.330 106.043 1.00 21.13 286 GLY A C 1
ATOM 4474 O O . GLY A 1 287 ? -4.377 15.637 106.235 1.00 19.62 286 GLY A O 1
ATOM 4478 N N . TRP A 1 288 ? -2.341 16.118 105.389 1.00 20.18 287 TRP A N 1
ATOM 4479 C CA . TRP A 1 288 ? -2.739 17.439 104.917 1.00 19.88 287 TRP A CA 1
ATOM 4480 C C . TRP A 1 288 ? -2.076 17.778 103.571 1.00 17.99 287 TRP A C 1
ATOM 4481 O O . TRP A 1 288 ? -1.170 17.067 103.110 1.00 15.95 287 TRP A O 1
ATOM 4502 N N . GLN A 1 289 ? -2.564 18.852 102.950 1.00 18.32 288 GLN A N 1
ATOM 4503 C CA . GLN A 1 289 ? -2.276 19.203 101.566 1.00 20.89 288 GLN A CA 1
ATOM 4504 C C . GLN A 1 289 ? -0.783 19.337 101.288 1.00 17.83 288 GLN A C 1
ATOM 4505 O O . GLN A 1 289 ? -0.316 19.010 100.208 1.00 19.34 288 GLN A O 1
ATOM 4519 N N . GLY A 1 290 ? -0.040 19.795 102.291 1.00 21.33 289 GLY A N 1
ATOM 4520 C CA . GLY A 1 290 ? 1.386 20.054 102.149 1.00 22.45 289 GLY A CA 1
ATOM 4521 C C . GLY A 1 290 ? 2.306 18.992 102.727 1.00 21.39 289 GLY A C 1
ATOM 4522 O O . GLY A 1 290 ? 3.528 19.159 102.745 1.00 23.50 289 GLY A O 1
ATOM 4526 N N . GLY A 1 291 ? 1.731 17.883 103.191 1.00 17.81 290 GLY A N 1
ATOM 4527 C CA . GLY A 1 291 ? 2.499 16.797 103.769 1.00 21.06 290 GLY A CA 1
ATOM 4528 C C . GLY A 1 291 ? 2.413 15.510 102.954 1.00 16.99 290 GLY A C 1
ATOM 4529 O O . GLY A 1 291 ? 1.862 15.498 101.864 1.00 17.58 290 GLY A O 1
ATOM 4533 N N . PRO A 1 292 ? 3.011 14.431 103.476 1.00 20.30 291 PRO A N 1
ATOM 4534 C CA . PRO A 1 292 ? 2.963 13.151 102.766 1.00 19.38 291 PRO A CA 1
ATOM 4535 C C . PRO A 1 292 ? 1.604 12.458 102.928 1.00 21.70 291 PRO A C 1
ATOM 4536 O O . PRO A 1 292 ? 0.847 12.783 103.834 1.00 18.54 291 PRO A O 1
ATOM 4547 N N . PRO A 1 293 ? 1.310 11.502 102.053 1.00 20.44 292 PRO A N 1
ATOM 4548 C CA . PRO A 1 293 ? -0.008 10.856 102.114 1.00 17.21 292 PRO A CA 1
ATOM 4549 C C . PRO A 1 293 ? -0.221 10.017 103.368 1.00 18.37 292 PRO A C 1
ATOM 4550 O O . PRO A 1 293 ? 0.648 9.235 103.784 1.00 17.05 292 PRO A O 1
ATOM 4561 N N . MET A 1 294 ? -1.400 10.195 103.958 1.00 13.75 293 MET A N 1
ATOM 4562 C CA . MET A 1 294 ? -1.845 9.430 105.120 1.00 16.62 293 MET A CA 1
ATOM 4563 C C . MET A 1 294 ? -3.282 9.863 105.450 1.00 13.91 293 MET A C 1
ATOM 4564 O O . MET A 1 294 ? -3.773 10.857 104.905 1.00 13.57 293 MET A O 1
ATOM 4578 N N . ALA A 1 295 ? -3.944 9.118 106.335 1.00 13.72 294 ALA A N 1
ATOM 4579 C CA . ALA A 1 295 ? -5.315 9.457 106.719 1.00 13.68 294 ALA A CA 1
ATOM 4580 C C . ALA A 1 295 ? -5.406 10.908 107.224 1.00 14.15 294 ALA A C 1
ATOM 4581 O O . ALA A 1 295 ? -4.558 11.350 108.001 1.00 15.79 294 ALA A O 1
ATOM 4588 N N . ILE A 1 296 ? -6.465 11.604 106.830 1.00 13.64 295 ILE A N 1
ATOM 4589 C CA . ILE A 1 296 ? -6.645 13.010 107.204 1.00 13.13 295 ILE A CA 1
ATOM 4590 C C . ILE A 1 296 ? -7.011 13.144 108.691 1.00 13.42 295 ILE A C 1
ATOM 4591 O O . ILE A 1 296 ? -6.531 14.057 109.369 1.00 16.35 295 ILE A O 1
ATOM 4607 N N . SER A 1 297 ? -7.866 12.261 109.194 1.00 12.99 296 SER A N 1
ATOM 4608 C CA . SER A 1 297 ? -8.310 12.323 110.587 1.00 12.62 296 SER A CA 1
ATOM 4609 C C . SER A 1 297 ? -8.352 10.928 111.229 1.00 13.49 296 SER A C 1
ATOM 4610 O O . SER A 1 297 ? -9.431 10.385 111.537 1.00 15.03 296 SER A O 1
ATOM 4618 N N . PRO A 1 298 ? -7.172 10.304 111.416 1.00 14.06 297 PRO A N 1
ATOM 4619 C CA . PRO A 1 298 ? -7.086 8.944 111.966 1.00 13.74 297 PRO A CA 1
ATOM 4620 C C . PRO A 1 298 ? -7.769 8.872 113.334 1.00 14.44 297 PRO A C 1
ATOM 4621 O O . PRO A 1 298 ? -7.601 9.793 114.125 1.00 16.54 297 PRO A O 1
ATOM 4632 N N . ILE A 1 299 ? -8.538 7.820 113.592 1.00 15.74 298 ILE A N 1
ATOM 4633 C CA . ILE A 1 299 ? -9.460 7.830 114.719 1.00 15.05 298 ILE A CA 1
ATOM 4634 C C . ILE A 1 299 ? -8.752 7.726 116.075 1.00 18.91 298 ILE A C 1
ATOM 4635 O O . ILE A 1 299 ? -9.251 8.235 117.062 1.00 20.95 298 ILE A O 1
ATOM 4651 N N . GLY A 1 300 ? -7.592 7.085 116.130 1.00 16.18 299 GLY A N 1
ATOM 4652 C CA . GLY A 1 300 ? -6.836 7.006 117.373 1.00 17.81 299 GLY A CA 1
ATOM 4653 C C . GLY A 1 300 ? -6.442 8.380 117.890 1.00 24.11 299 GLY A C 1
ATOM 4654 O O . GLY A 1 300 ? -6.770 8.755 119.024 1.00 20.16 299 GLY A O 1
ATOM 4658 N N . PRO A 1 301 ? -5.724 9.153 117.062 1.00 21.59 300 PRO A N 1
ATOM 4659 C CA . PRO A 1 301 ? -5.374 10.511 117.490 1.00 18.83 300 PRO A CA 1
ATOM 4660 C C . PRO A 1 301 ? -6.595 11.386 117.749 1.00 19.87 300 PRO A C 1
ATOM 4661 O O . PRO A 1 301 ? -6.564 12.206 118.670 1.00 21.70 300 PRO A O 1
ATOM 4672 N N . VAL A 1 302 ? -7.671 11.216 116.993 1.00 18.46 301 VAL A N 1
ATOM 4673 C CA . VAL A 1 302 ? -8.860 12.016 117.246 1.00 16.19 301 VAL A CA 1
ATOM 4674 C C . VAL A 1 302 ? -9.415 11.702 118.645 1.00 22.16 301 VAL A C 1
ATOM 4675 O O . VAL A 1 302 ? -9.738 12.612 119.406 1.00 19.56 301 VAL A O 1
ATOM 4688 N N . LYS A 1 303 ? -9.477 10.422 118.989 1.00 18.62 302 LYS A N 1
ATOM 4689 C CA . LYS A 1 303 ? -9.924 10.002 120.322 1.00 17.81 302 LYS A CA 1
ATOM 4690 C C . LYS A 1 303 ? -9.028 10.624 121.403 1.00 20.39 302 LYS A C 1
ATOM 4691 O O . LYS A 1 303 ? -9.529 11.091 122.427 1.00 22.51 302 LYS A O 1
ATOM 4710 N N . GLU A 1 304 ? -7.711 10.651 121.173 1.00 18.24 303 GLU A N 1
ATOM 4711 C CA . GLU A 1 304 ? -6.777 11.256 122.147 1.00 19.44 303 GLU A CA 1
ATOM 4712 C C . GLU A 1 304 ? -7.104 12.720 122.399 1.00 24.65 303 GLU A C 1
ATOM 4713 O O . GLU A 1 304 ? -7.050 13.205 123.544 1.00 23.39 303 GLU A O 1
ATOM 4725 N N . VAL A 1 305 ? -7.413 13.438 121.325 1.00 20.51 304 VAL A N 1
ATOM 4726 C CA . VAL A 1 305 ? -7.777 14.849 121.438 1.00 20.02 304 VAL A CA 1
ATOM 4727 C C . VAL A 1 305 ? -9.098 15.012 122.190 1.00 20.04 304 VAL A C 1
ATOM 4728 O O . VAL A 1 305 ? -9.212 15.878 123.056 1.00 20.99 304 VAL A O 1
ATOM 4741 N N . LEU A 1 306 ? -10.101 14.200 121.872 1.00 21.96 305 LEU A N 1
ATOM 4742 C CA . LEU A 1 306 ? -11.365 14.293 122.595 1.00 20.76 305 LEU A CA 1
ATOM 4743 C C . LEU A 1 306 ? -11.185 13.983 124.083 1.00 21.61 305 LEU A C 1
ATOM 4744 O O . LEU A 1 306 ? -11.808 14.639 124.925 1.00 22.16 305 LEU A O 1
ATOM 4760 N N . GLN A 1 307 ? -10.353 12.994 124.404 1.00 20.68 306 GLN A N 1
ATOM 4761 C CA . GLN A 1 307 ? -10.104 12.649 125.803 1.00 22.44 306 GLN A CA 1
ATOM 4762 C C . GLN A 1 307 ? -9.395 13.791 126.524 1.00 25.23 306 GLN A C 1
ATOM 4763 O O . GLN A 1 307 ? -9.723 14.101 127.670 1.00 25.87 306 GLN A O 1
ATOM 4777 N N . TYR A 1 308 ? -8.427 14.418 125.857 1.00 22.44 307 TYR A N 1
ATOM 4778 C CA . TYR A 1 308 ? -7.748 15.548 126.471 1.00 24.47 307 TYR A CA 1
ATOM 4779 C C . TYR A 1 308 ? -8.750 16.680 126.662 1.00 26.59 307 TYR A C 1
ATOM 4780 O O . TYR A 1 308 ? -8.805 17.276 127.731 1.00 24.22 307 TYR A O 1
ATOM 4798 N N . ALA A 1 309 ? -9.567 16.951 125.646 1.00 23.21 308 ALA A N 1
ATOM 4799 C CA . ALA A 1 309 ? -10.548 18.032 125.745 1.00 19.32 308 ALA A CA 1
ATOM 4800 C C . ALA A 1 309 ? -11.507 17.834 126.933 1.00 25.81 308 ALA A C 1
ATOM 4801 O O . ALA A 1 309 ? -11.792 18.775 127.667 1.00 23.78 308 ALA A O 1
ATOM 4808 N N . LYS A 1 310 ? -11.992 16.605 127.120 1.00 24.15 309 LYS A N 1
ATOM 4809 C CA . LYS A 1 310 ? -12.890 16.269 128.231 1.00 23.40 309 LYS A CA 1
ATOM 4810 C C . LYS A 1 310 ? -12.239 16.494 129.583 1.00 24.75 309 LYS A C 1
ATOM 4811 O O . LYS A 1 310 ? -12.926 16.731 130.566 1.00 28.52 309 LYS A O 1
ATOM 4830 N N . SER A 1 311 ? -10.918 16.378 129.649 1.00 23.95 310 SER A N 1
ATOM 4831 C CA . SER A 1 311 ? -10.219 16.626 130.910 1.00 25.33 310 SER A CA 1
ATOM 4832 C C . SER A 1 311 ? -10.173 18.106 131.252 1.00 29.26 310 SER A C 1
ATOM 4833 O O . SER A 1 311 ? -9.929 18.461 132.401 1.00 28.07 310 SER A O 1
ATOM 4841 N N . GLN A 1 312 ? -10.438 18.966 130.269 1.00 27.57 311 GLN A N 1
ATOM 4842 C CA . GLN A 1 312 ? -10.309 20.412 130.431 1.00 27.03 311 GLN A CA 1
ATOM 4843 C C . GLN A 1 312 ? -11.644 21.141 130.490 1.00 25.33 311 GLN A C 1
ATOM 4844 O O . GLN A 1 312 ? -11.684 22.298 130.898 1.00 27.22 311 GLN A O 1
ATOM 4858 N N . MET A 1 313 ? -12.709 20.505 130.011 1.00 24.73 312 MET A N 1
ATOM 4859 C CA . MET A 1 313 ? -14.018 21.152 129.899 1.00 23.01 312 MET A CA 1
ATOM 4860 C C . MET A 1 313 ? -15.137 20.118 129.832 1.00 24.49 312 MET A C 1
ATOM 4861 O O . MET A 1 313 ? -14.888 18.936 129.550 1.00 26.83 312 MET A O 1
ATOM 4875 N N . PRO A 1 314 ? -16.385 20.550 130.085 1.00 28.16 313 PRO A N 1
ATOM 4876 C CA . PRO A 1 314 ? -17.530 19.623 130.026 1.00 28.05 313 PRO A CA 1
ATOM 4877 C C . PRO A 1 314 ? -17.722 18.996 128.642 1.00 32.42 313 PRO A C 1
ATOM 4878 O O . PRO A 1 314 ? -17.612 19.691 127.633 1.00 25.69 313 PRO A O 1
ATOM 4889 N N . PRO A 1 315 ? -18.017 17.690 128.586 1.00 28.65 314 PRO A N 1
ATOM 4890 C CA . PRO A 1 315 ? -18.110 17.021 127.285 1.00 27.15 314 PRO A CA 1
ATOM 4891 C C . PRO A 1 315 ? -19.158 17.597 126.334 1.00 24.88 314 PRO A C 1
ATOM 4892 O O . PRO A 1 315 ? -18.929 17.592 125.122 1.00 24.30 314 PRO A O 1
ATOM 4903 N N . GLN A 1 316 ? -20.270 18.099 126.872 1.00 26.57 315 GLN A N 1
ATOM 4904 C CA . GLN A 1 316 ? -21.358 18.626 126.039 1.00 25.14 315 GLN A CA 1
ATOM 4905 C C . GLN A 1 316 ? -20.939 19.860 125.242 1.00 26.73 315 GLN A C 1
ATOM 4906 O O . GLN A 1 316 ? -21.585 20.214 124.252 1.00 24.93 315 GLN A O 1
ATOM 4920 N N . LYS A 1 317 ? -19.886 20.540 125.684 1.00 22.85 316 LYS A N 1
ATOM 4921 C CA . LYS A 1 317 ? -19.417 21.723 124.984 1.00 19.70 316 LYS A CA 1
ATOM 4922 C C . LYS A 1 317 ? -18.547 21.395 123.768 1.00 22.14 316 LYS A C 1
ATOM 4923 O O . LYS A 1 317 ? -18.189 22.287 123.009 1.00 24.22 316 LYS A O 1
ATOM 4942 N N . ILE A 1 318 ? -18.194 20.125 123.603 1.00 23.01 317 ILE A N 1
ATOM 4943 C CA . ILE A 1 318 ? -17.233 19.747 122.564 1.00 20.21 317 ILE A CA 1
ATOM 4944 C C . ILE A 1 318 ? -17.908 19.368 121.240 1.00 17.08 317 ILE A C 1
ATOM 4945 O O . ILE A 1 318 ? -18.730 18.436 121.190 1.00 19.33 317 ILE A O 1
ATOM 4961 N N . MET A 1 319 ? -17.548 20.099 120.184 1.00 17.00 318 MET A N 1
ATOM 4962 C CA . MET A 1 319 ? -17.923 19.752 118.818 1.00 18.85 318 MET A CA 1
ATOM 4963 C C . MET A 1 319 ? -16.691 19.220 118.115 1.00 18.96 318 MET A C 1
ATOM 4964 O O . MET A 1 319 ? -15.695 19.927 117.978 1.00 19.55 318 MET A O 1
ATOM 4978 N N . MET A 1 320 ? -16.761 17.962 117.696 1.00 16.44 319 MET A N 1
ATOM 4979 C CA . MET A 1 320 ? -15.666 17.303 116.986 1.00 17.56 319 MET A CA 1
ATOM 4980 C C . MET A 1 320 ? -15.597 17.760 115.536 1.00 16.82 319 MET A C 1
ATOM 4981 O O . MET A 1 320 ? -16.546 17.565 114.769 1.00 15.74 319 MET A O 1
ATOM 4995 N N . GLY A 1 321 ? -14.474 18.354 115.149 1.00 17.19 320 GLY A N 1
ATOM 4996 C CA . GLY A 1 321 ? -14.260 18.722 113.758 1.00 13.60 320 GLY A CA 1
ATOM 4997 C C . GLY A 1 321 ? -14.141 17.497 112.878 1.00 17.52 320 GLY A C 1
ATOM 4998 O O . GLY A 1 321 ? -13.513 16.511 113.259 1.00 15.73 320 GLY A O 1
ATOM 5002 N N . GLN A 1 322 ? -14.797 17.539 111.717 1.00 15.44 321 GLN A N 1
ATOM 5003 C CA . GLN A 1 322 ? -14.751 16.437 110.767 1.00 17.33 321 GLN A CA 1
ATOM 5004 C C . GLN A 1 322 ? -14.591 16.942 109.343 1.00 14.59 321 GLN A C 1
ATOM 5005 O O . GLN A 1 322 ? -15.429 17.682 108.851 1.00 13.87 321 GLN A O 1
ATOM 5019 N N . ASN A 1 323 ? -13.538 16.486 108.676 1.00 12.55 322 ASN A N 1
ATOM 5020 C CA . ASN A 1 323 ? -13.319 16.777 107.268 1.00 12.65 322 ASN A CA 1
ATOM 5021 C C . ASN A 1 323 ? -14.280 15.982 106.400 1.00 13.97 322 ASN A C 1
ATOM 5022 O O . ASN A 1 323 ? -14.554 14.805 106.690 1.00 14.10 322 ASN A O 1
ATOM 5033 N N . LEU A 1 324 ? -14.773 16.608 105.338 1.00 12.91 323 LEU A N 1
ATOM 5034 C CA . LEU A 1 324 ? -15.511 15.868 104.313 1.00 10.67 323 LEU A CA 1
ATOM 5035 C C . LEU A 1 324 ? -14.609 15.569 103.104 1.00 12.58 323 LEU A C 1
ATOM 5036 O O . LEU A 1 324 ? -14.954 14.728 102.253 1.00 15.04 323 LEU A O 1
ATOM 5052 N N . TYR A 1 325 ? -13.452 16.224 103.052 1.00 12.85 324 TYR A N 1
ATOM 5053 C CA . TYR A 1 325 ? -12.512 16.065 101.947 1.00 11.69 324 TYR A CA 1
ATOM 5054 C C . TYR A 1 325 ? -11.488 14.966 102.202 1.00 12.18 324 TYR A C 1
ATOM 5055 O O . TYR A 1 325 ? -11.182 14.632 103.351 1.00 13.41 324 TYR A O 1
ATOM 5073 N N . GLY A 1 326 ? -10.956 14.417 101.106 1.00 13.46 325 GLY A N 1
ATOM 5074 C CA . GLY A 1 326 ? -9.740 13.634 101.134 1.00 13.57 325 GLY A CA 1
ATOM 5075 C C . GLY A 1 326 ? -8.705 14.364 100.288 1.00 13.30 325 GLY A C 1
ATOM 5076 O O . GLY A 1 326 ? -8.963 15.485 99.818 1.00 12.88 325 GLY A O 1
ATOM 5080 N N . PHE A 1 327 ? -7.546 13.733 100.077 1.00 11.61 326 PHE A N 1
ATOM 5081 C CA . PHE A 1 327 ? -6.513 14.288 99.193 1.00 9.78 326 PHE A CA 1
ATOM 5082 C C . PHE A 1 327 ? -5.985 13.223 98.245 1.00 10.96 326 PHE A C 1
ATOM 5083 O O . PHE A 1 327 ? -5.946 12.035 98.583 1.00 11.09 326 PHE A O 1
ATOM 5100 N N . ASP A 1 328 ? -5.585 13.689 97.069 1.00 10.72 327 ASP A N 1
ATOM 5101 C CA . ASP A 1 328 ? -4.916 12.896 96.051 1.00 11.02 327 ASP A CA 1
ATOM 5102 C C . ASP A 1 328 ? -3.489 13.438 95.973 1.00 13.38 327 ASP A C 1
ATOM 5103 O O . ASP A 1 328 ? -3.290 14.592 95.585 1.00 13.74 327 ASP A O 1
ATOM 5112 N N . TRP A 1 329 ? -2.525 12.653 96.434 1.00 10.33 328 TRP A N 1
ATOM 5113 C CA . TRP A 1 329 ? -1.102 12.983 96.406 1.00 10.77 328 TRP A CA 1
ATOM 5114 C C . TRP A 1 329 ? -0.384 12.297 95.250 1.00 15.55 328 TRP A C 1
ATOM 5115 O O . TRP A 1 329 ? -0.576 11.111 95.037 1.00 14.88 328 TRP A O 1
ATOM 5136 N N . LYS A 1 330 ? 0.477 13.016 94.544 1.00 13.38 329 LYS A N 1
ATOM 5137 C CA . LYS A 1 330 ? 1.401 12.392 93.599 1.00 11.88 329 LYS A CA 1
ATOM 5138 C C . LYS A 1 330 ? 2.637 11.920 94.341 1.00 17.35 329 LYS A C 1
ATOM 5139 O O . LYS A 1 330 ? 3.106 12.588 95.266 1.00 22.01 329 LYS A O 1
ATOM 5158 N N . LEU A 1 331 ? 3.158 10.757 93.939 1.00 13.91 330 LEU A N 1
ATOM 5159 C CA . LEU A 1 331 ? 4.315 10.121 94.581 1.00 15.34 330 LEU A CA 1
ATOM 5160 C C . LEU A 1 331 ? 5.512 10.166 93.643 1.00 17.36 330 LEU A C 1
ATOM 5161 O O . LEU A 1 331 ? 5.343 10.195 92.430 1.00 20.85 330 LEU A O 1
ATOM 5177 N N . PRO A 1 332 ? 6.735 10.172 94.203 1.00 19.82 331 PRO A N 1
ATOM 5178 C CA . PRO A 1 332 ? 7.030 10.153 95.637 1.00 21.88 331 PRO A CA 1
ATOM 5179 C C . PRO A 1 332 ? 6.829 11.521 96.276 1.00 18.49 331 PRO A C 1
ATOM 5180 O O . PRO A 1 332 ? 6.969 12.544 95.587 1.00 20.21 331 PRO A O 1
ATOM 5191 N N . PHE A 1 333 ? 6.526 11.545 97.571 1.00 20.77 332 PHE A N 1
ATOM 5192 C CA . PHE A 1 333 ? 6.421 12.809 98.274 1.00 20.82 332 PHE A CA 1
ATOM 5193 C C . PHE A 1 333 ? 7.808 13.406 98.433 1.00 24.49 332 PHE A C 1
ATOM 5194 O O . PHE A 1 333 ? 8.752 12.729 98.841 1.00 24.11 332 PHE A O 1
ATOM 5211 N N . LYS A 1 334 ? 7.902 14.692 98.115 1.00 22.07 333 LYS A N 1
ATOM 5212 C CA . LYS A 1 334 ? 9.139 15.453 98.209 1.00 38.10 333 LYS A CA 1
ATOM 5213 C C . LYS A 1 334 ? 8.834 16.906 98.523 1.00 32.31 333 LYS A C 1
ATOM 5214 O O . LYS A 1 334 ? 7.798 17.410 98.106 1.00 24.94 333 LYS A O 1
ATOM 5233 N N . GLN A 1 335 ? 9.684 17.577 99.296 1.00 42.12 334 GLN A N 1
ATOM 5234 C CA . GLN A 1 335 ? 9.441 18.991 99.552 1.00 43.85 334 GLN A CA 1
ATOM 5235 C C . GLN A 1 335 ? 9.513 19.688 98.198 1.00 29.01 334 GLN A C 1
ATOM 5236 O O . GLN A 1 335 ? 10.343 19.349 97.354 1.00 31.40 334 GLN A O 1
ATOM 5250 N N . GLY A 1 336 ? 8.614 20.633 97.972 1.00 26.96 335 GLY A N 1
ATOM 5251 C CA . GLY A 1 336 ? 8.561 21.344 96.711 1.00 30.12 335 GLY A CA 1
ATOM 5252 C C . GLY A 1 336 ? 7.566 20.737 95.747 1.00 26.02 335 GLY A C 1
ATOM 5253 O O . GLY A 1 336 ? 7.321 21.295 94.682 1.00 27.23 335 GLY A O 1
ATOM 5257 N N . ASN A 1 337 ? 6.995 19.588 96.103 1.00 21.42 336 ASN A N 1
ATOM 5258 C CA . ASN A 1 337 ? 5.927 19.031 95.303 1.00 16.67 336 ASN A CA 1
ATOM 5259 C C . ASN A 1 337 ? 4.744 19.976 95.263 1.00 19.35 336 ASN A C 1
ATOM 5260 O O . ASN A 1 337 ? 4.572 20.813 96.154 1.00 22.17 336 ASN A O 1
ATOM 5271 N N . PRO A 1 338 ? 3.904 19.844 94.236 1.00 21.22 337 PRO A N 1
ATOM 5272 C CA . PRO A 1 338 ? 2.651 20.592 94.288 1.00 18.90 337 PRO A CA 1
ATOM 5273 C C . PRO A 1 338 ? 1.785 20.127 95.444 1.00 19.04 337 PRO A C 1
ATOM 5274 O O . PRO A 1 338 ? 1.957 19.000 95.928 1.00 21.77 337 PRO A O 1
ATOM 5285 N N . PRO A 1 339 ? 0.875 20.982 95.903 1.00 18.21 338 PRO A N 1
ATOM 5286 C CA . PRO A 1 339 ? -0.011 20.546 96.980 1.00 19.48 338 PRO A CA 1
ATOM 5287 C C . PRO A 1 339 ? -0.903 19.400 96.508 1.00 18.02 338 PRO A C 1
ATOM 5288 O O . PRO A 1 339 ? -1.214 19.305 95.315 1.00 15.84 338 PRO A O 1
ATOM 5299 N N . ALA A 1 340 ? -1.305 18.553 97.434 1.00 16.47 339 ALA A N 1
ATOM 5300 C CA . ALA A 1 340 ? -2.241 17.486 97.125 1.00 15.44 339 ALA A CA 1
ATOM 5301 C C . ALA A 1 340 ? -3.549 18.111 96.673 1.00 16.32 339 ALA A C 1
ATOM 5302 O O . ALA A 1 340 ? -3.876 19.218 97.081 1.00 18.36 339 ALA A O 1
ATOM 5309 N N . LYS A 1 341 ? -4.298 17.386 95.851 1.00 12.11 340 LYS A N 1
ATOM 5310 C CA . LYS A 1 341 ? -5.592 17.868 95.345 1.00 13.72 340 LYS A CA 1
ATOM 5311 C C . LYS A 1 341 ? -6.698 17.403 96.268 1.00 12.69 340 LYS A C 1
ATOM 5312 O O . LYS A 1 341 ? -6.795 16.211 96.574 1.00 13.72 340 LYS A O 1
ATOM 5331 N N . ALA A 1 342 ? -7.534 18.329 96.739 1.00 14.24 341 ALA A N 1
ATOM 5332 C CA . ALA A 1 342 ? -8.648 17.945 97.601 1.00 13.11 341 ALA A CA 1
ATOM 5333 C C . ALA A 1 342 ? -9.709 17.287 96.771 1.00 14.68 341 ALA A C 1
ATOM 5334 O O . ALA A 1 342 ? -10.015 17.745 95.662 1.00 16.34 341 ALA A O 1
ATOM 5341 N N . VAL A 1 343 ? -10.280 16.219 97.318 1.00 14.65 342 VAL A N 1
ATOM 5342 C CA . VAL A 1 343 ? -11.353 15.500 96.654 1.00 12.75 342 VAL A CA 1
ATOM 5343 C C . VAL A 1 343 ? -12.529 15.244 97.587 1.00 9.64 342 VAL A C 1
ATOM 5344 O O . VAL A 1 343 ? -12.369 14.925 98.772 1.00 12.89 342 VAL A O 1
ATOM 5357 N N . SER A 1 344 ? -13.726 15.317 97.018 1.00 11.09 343 SER A N 1
ATOM 5358 C CA . SER A 1 344 ? -14.922 14.849 97.702 1.00 12.91 343 SER A CA 1
ATOM 5359 C C . SER A 1 344 ? -14.932 13.313 97.768 1.00 10.21 343 SER A C 1
ATOM 5360 O O . SER A 1 344 ? -14.168 12.657 97.067 1.00 11.34 343 SER A O 1
ATOM 5368 N N . SER A 1 345 ? -15.833 12.753 98.566 1.00 11.26 344 SER A N 1
ATOM 5369 C CA . SER A 1 345 ? -15.955 11.296 98.679 1.00 11.04 344 SER A CA 1
ATOM 5370 C C . SER A 1 345 ? -16.339 10.727 97.321 1.00 12.88 344 SER A C 1
ATOM 5371 O O . SER A 1 345 ? -15.792 9.701 96.881 1.00 12.05 344 SER A O 1
ATOM 5379 N N . VAL A 1 346 ? -17.277 11.398 96.653 1.00 11.19 345 VAL A N 1
ATOM 5380 C CA . VAL A 1 346 ? -17.747 10.948 95.334 1.00 11.45 345 VAL A CA 1
ATOM 5381 C C . VAL A 1 346 ? -16.611 11.024 94.319 1.00 10.37 345 VAL A C 1
ATOM 5382 O O . VAL A 1 346 ? -16.429 10.104 93.506 1.00 11.72 345 VAL A O 1
ATOM 5395 N N . ALA A 1 347 ? -15.809 12.092 94.374 1.00 10.46 346 ALA A N 1
ATOM 5396 C CA . ALA A 1 347 ? -14.712 12.249 93.413 1.00 10.48 346 ALA A CA 1
ATOM 5397 C C . ALA A 1 347 ? -13.610 11.229 93.637 1.00 8.39 346 ALA A C 1
ATOM 5398 O O . ALA A 1 347 ? -12.962 10.764 92.692 1.00 11.32 346 ALA A O 1
ATOM 5405 N N . ALA A 1 348 ? -13.378 10.883 94.896 1.00 10.28 347 ALA A N 1
ATOM 5406 C CA . ALA A 1 348 ? -12.379 9.882 95.240 1.00 10.42 347 ALA A CA 1
ATOM 5407 C C . ALA A 1 348 ? -12.775 8.539 94.627 1.00 9.71 347 ALA A C 1
ATOM 5408 O O . ALA A 1 348 ? -11.974 7.880 93.969 1.00 9.92 347 ALA A O 1
ATOM 5415 N N . VAL A 1 349 ? -14.027 8.139 94.828 1.00 9.66 348 VAL A N 1
ATOM 5416 C CA . VAL A 1 349 ? -14.500 6.879 94.240 1.00 8.90 348 VAL A CA 1
ATOM 5417 C C . VAL A 1 349 ? -14.369 6.960 92.722 1.00 12.41 348 VAL A C 1
ATOM 5418 O O . VAL A 1 349 ? -13.997 5.990 92.063 1.00 11.02 348 VAL A O 1
ATOM 5431 N N . ALA A 1 350 ? -14.639 8.126 92.147 1.00 9.85 349 ALA A N 1
ATOM 5432 C CA . ALA A 1 350 ? -14.556 8.271 90.695 1.00 10.63 349 ALA A CA 1
ATOM 5433 C C . ALA A 1 350 ? -13.130 8.066 90.171 1.00 11.20 349 ALA A C 1
ATOM 5434 O O . ALA A 1 350 ? -12.940 7.554 89.057 1.00 13.07 349 ALA A O 1
ATOM 5441 N N . LEU A 1 351 ? -12.119 8.459 90.954 1.00 10.52 350 LEU A N 1
ATOM 5442 C CA . LEU A 1 351 ? -10.734 8.196 90.581 1.00 10.58 350 LEU A CA 1
ATOM 5443 C C . LEU A 1 351 ? -10.419 6.698 90.575 1.00 12.73 350 LEU A C 1
ATOM 5444 O O . LEU A 1 351 ? -9.756 6.184 89.671 1.00 10.68 350 LEU A O 1
ATOM 5460 N N . ALA A 1 352 ? -10.873 5.985 91.596 1.00 10.05 351 ALA A N 1
ATOM 5461 C CA . ALA A 1 352 ? -10.630 4.535 91.658 1.00 12.18 351 ALA A CA 1
ATOM 5462 C C . ALA A 1 352 ? -11.334 3.861 90.491 1.00 11.11 351 ALA A C 1
ATOM 5463 O O . ALA A 1 352 ? -10.798 2.933 89.883 1.00 11.08 351 ALA A O 1
ATOM 5470 N N . ARG A 1 353 ? -12.537 4.323 90.147 1.00 9.79 352 ARG A N 1
ATOM 5471 C CA . ARG A 1 353 ? -13.250 3.780 88.986 1.00 9.11 352 ARG A CA 1
ATOM 5472 C C . ARG A 1 353 ? -12.471 4.025 87.677 1.00 10.20 352 ARG A C 1
ATOM 5473 O O . ARG A 1 353 ? -12.258 3.123 86.849 1.00 11.89 352 ARG A O 1
ATOM 5494 N N . LYS A 1 354 ? -12.039 5.261 87.488 1.00 10.96 353 LYS A N 1
ATOM 5495 C CA . LYS A 1 354 ? -11.380 5.649 86.241 1.00 14.35 353 LYS A CA 1
ATOM 5496 C C . LYS A 1 354 ? -10.095 4.868 86.009 1.00 13.46 353 LYS A C 1
ATOM 5497 O O . LYS A 1 354 ? -9.793 4.453 84.881 1.00 14.11 353 LYS A O 1
ATOM 5516 N N . TYR A 1 355 ? -9.322 4.702 87.080 1.00 11.98 354 TYR A N 1
ATOM 5517 C CA . TYR A 1 355 ? -8.000 4.087 86.987 1.00 14.89 354 TYR A CA 1
ATOM 5518 C C . TYR A 1 355 ? -7.986 2.596 87.388 1.00 16.78 354 TYR A C 1
ATOM 5519 O O . TYR A 1 355 ? -6.918 1.985 87.564 1.00 16.36 354 TYR A O 1
ATOM 5537 N N . ASN A 1 356 ? -9.182 2.029 87.509 1.00 14.13 355 ASN A N 1
ATOM 5538 C CA . ASN A 1 356 ? -9.400 0.603 87.703 1.00 12.44 355 ASN A CA 1
ATOM 5539 C C . ASN A 1 356 ? -8.662 -0.033 88.873 1.00 15.76 355 ASN A C 1
ATOM 5540 O O . ASN A 1 356 ? -8.044 -1.107 88.727 1.00 17.99 355 ASN A O 1
ATOM 5551 N N . VAL A 1 357 ? -8.796 0.564 90.047 1.00 11.64 356 VAL A N 1
ATOM 5552 C CA . VAL A 1 357 ? -8.247 -0.006 91.256 1.00 11.74 356 VAL A CA 1
ATOM 5553 C C . VAL A 1 357 ? -9.341 -0.082 92.330 1.00 11.61 356 VAL A C 1
ATOM 5554 O O . VAL A 1 357 ? -10.300 0.703 92.304 1.00 11.88 356 VAL A O 1
ATOM 5567 N N . PRO A 1 358 ? -9.230 -1.059 93.235 1.00 12.69 357 PRO A N 1
ATOM 5568 C CA . PRO A 1 358 ? -10.171 -1.186 94.345 1.00 12.07 357 PRO A CA 1
ATOM 5569 C C . PRO A 1 358 ? -9.847 -0.219 95.469 1.00 14.28 357 PRO A C 1
ATOM 5570 O O . PRO A 1 358 ? -8.700 0.281 95.568 1.00 13.81 357 PRO A O 1
ATOM 5581 N N . ILE A 1 359 ? -10.860 0.059 96.281 1.00 10.70 358 ILE A N 1
ATOM 5582 C CA . ILE A 1 359 ? -10.688 0.879 97.474 1.00 11.13 358 ILE A CA 1
ATOM 5583 C C . ILE A 1 359 ? -10.366 -0.046 98.638 1.00 11.89 358 ILE A C 1
ATOM 5584 O O . ILE A 1 359 ? -11.069 -1.032 98.878 1.00 12.84 358 ILE A O 1
ATOM 5600 N N . ARG A 1 360 ? -9.272 0.240 99.330 1.00 11.36 359 ARG A N 1
ATOM 5601 C CA . ARG A 1 360 ? -8.848 -0.499 100.501 1.00 11.19 359 ARG A CA 1
ATOM 5602 C C . ARG A 1 360 ? -9.249 0.255 101.762 1.00 12.76 359 ARG A C 1
ATOM 5603 O O . ARG A 1 360 ? -9.583 1.435 101.702 1.00 12.79 359 ARG A O 1
ATOM 5624 N N . TYR A 1 361 ? -9.223 -0.431 102.901 1.00 12.38 360 TYR A N 1
ATOM 5625 C CA . TYR A 1 361 ? -9.613 0.184 104.175 1.00 10.90 360 TYR A CA 1
ATOM 5626 C C . TYR A 1 361 ? -8.603 -0.112 105.278 1.00 13.37 360 TYR A C 1
ATOM 5627 O O . TYR A 1 361 ? -8.265 -1.251 105.540 1.00 16.14 360 TYR A O 1
ATOM 5645 N N . ASP A 1 362 ? -8.098 0.952 105.885 1.00 12.25 361 ASP A N 1
ATOM 5646 C CA . ASP A 1 362 ? -7.149 0.857 106.993 1.00 14.01 361 ASP A CA 1
ATOM 5647 C C . ASP A 1 362 ? -7.941 0.784 108.300 1.00 14.92 361 ASP A C 1
ATOM 5648 O O . ASP A 1 362 ? -8.565 1.762 108.699 1.00 16.01 361 ASP A O 1
ATOM 5657 N N . PHE A 1 363 ? -7.945 -0.383 108.945 1.00 17.08 362 PHE A N 1
ATOM 5658 C CA . PHE A 1 363 ? -8.761 -0.583 110.149 1.00 17.42 362 PHE A CA 1
ATOM 5659 C C . PHE A 1 363 ? -8.163 0.052 111.409 1.00 20.83 362 PHE A C 1
ATOM 5660 O O . PHE A 1 363 ? -8.859 0.185 112.419 1.00 24.64 362 PHE A O 1
ATOM 5677 N N . THR A 1 364 ? -6.891 0.436 111.363 1.00 17.69 363 THR A N 1
ATOM 5678 C CA . THR A 1 364 ? -6.268 1.156 112.475 1.00 19.92 363 THR A CA 1
ATOM 5679 C C . THR A 1 364 ? -6.607 2.647 112.419 1.00 23.56 363 THR A C 1
ATOM 5680 O O . THR A 1 364 ? -7.082 3.218 113.404 1.00 23.07 363 THR A O 1
ATOM 5691 N N . ALA A 1 365 ? -6.362 3.285 111.281 1.00 16.26 364 ALA A N 1
ATOM 5692 C CA . ALA A 1 365 ? -6.762 4.666 111.092 1.00 16.04 364 ALA A CA 1
ATOM 5693 C C . ALA A 1 365 ? -8.269 4.834 110.993 1.00 14.04 364 ALA A C 1
ATOM 5694 O O . ALA A 1 365 ? -8.780 5.915 111.287 1.00 16.83 364 ALA A O 1
ATOM 5701 N N . GLN A 1 366 ? -8.960 3.775 110.566 1.00 14.91 365 GLN A N 1
ATOM 5702 C CA . GLN A 1 366 ? -10.367 3.802 110.140 1.00 15.63 365 GLN A CA 1
ATOM 5703 C C . GLN A 1 366 ? -10.541 4.814 109.010 1.00 13.70 365 GLN A C 1
ATOM 5704 O O . GLN A 1 366 ? -11.076 5.903 109.203 1.00 14.27 365 GLN A O 1
ATOM 5718 N N . ALA A 1 367 ? -10.022 4.449 107.834 1.00 12.16 366 ALA A N 1
ATOM 5719 C CA . ALA A 1 367 ? -10.100 5.297 106.653 1.00 10.49 366 ALA A CA 1
ATOM 5720 C C . ALA A 1 367 ? -9.870 4.519 105.362 1.00 10.85 366 ALA A C 1
ATOM 5721 O O . ALA A 1 367 ? -9.034 3.597 105.327 1.00 13.11 366 ALA A O 1
ATOM 5728 N N . PRO A 1 368 ? -10.610 4.885 104.307 1.00 11.03 367 PRO A N 1
ATOM 5729 C CA . PRO A 1 368 ? -10.408 4.276 102.989 1.00 10.12 367 PRO A CA 1
ATOM 5730 C C . PRO A 1 368 ? -9.267 4.936 102.235 1.00 11.47 367 PRO A C 1
ATOM 5731 O O . PRO A 1 368 ? -8.981 6.120 102.435 1.00 10.50 367 PRO A O 1
ATOM 5742 N N . HIS A 1 369 ? -8.648 4.182 101.339 1.00 11.70 368 HIS A N 1
ATOM 5743 C CA . HIS A 1 369 ? -7.504 4.655 100.571 1.00 10.19 368 HIS A CA 1
ATOM 5744 C C . HIS A 1 369 ? -7.230 3.762 99.381 1.00 11.62 368 HIS A C 1
ATOM 5745 O O . HIS A 1 369 ? -7.687 2.636 99.320 1.00 11.03 368 HIS A O 1
ATOM 5759 N N . PHE A 1 370 ? -6.458 4.277 98.430 1.00 9.96 369 PHE A N 1
ATOM 5760 C CA . PHE A 1 370 ? -6.027 3.488 97.282 1.00 10.41 369 PHE A CA 1
ATOM 5761 C C . PHE A 1 370 ? -4.875 4.175 96.571 1.00 10.37 369 PHE A C 1
ATOM 5762 O O . PHE A 1 370 ? -4.579 5.354 96.827 1.00 11.19 369 PHE A O 1
ATOM 5779 N N . ASN A 1 371 ? -4.204 3.420 95.705 1.00 10.49 370 ASN A N 1
ATOM 5780 C CA . ASN A 1 371 ? -3.126 3.943 94.859 1.00 12.47 370 ASN A CA 1
ATOM 5781 C C . ASN A 1 371 ? -3.432 3.616 93.400 1.00 13.85 370 ASN A C 1
ATOM 5782 O O . ASN A 1 371 ? -4.035 2.566 93.093 1.00 13.37 370 ASN A O 1
ATOM 5793 N N . TYR A 1 372 ? -2.999 4.485 92.491 1.00 10.63 371 TYR A N 1
ATOM 5794 C CA . TYR A 1 372 ? -3.214 4.261 91.066 1.00 10.63 371 TYR A CA 1
ATOM 5795 C C . TYR A 1 372 ? -2.103 4.903 90.245 1.00 13.76 371 TYR A C 1
ATOM 5796 O O . TYR A 1 372 ? -1.349 5.723 90.769 1.00 13.54 371 TYR A O 1
ATOM 5814 N N . PHE A 1 373 ? -1.998 4.516 88.970 1.00 14.43 372 PHE A N 1
ATOM 5815 C CA . PHE A 1 373 ? -1.133 5.212 88.009 1.00 15.20 372 PHE A CA 1
ATOM 5816 C C . PHE A 1 373 ? -1.974 5.996 87.019 1.00 14.16 372 PHE A C 1
ATOM 5817 O O . PHE A 1 373 ? -2.949 5.460 86.478 1.00 18.03 372 PHE A O 1
ATOM 5834 N N . ASP A 1 374 ? -1.612 7.254 86.766 1.00 15.86 373 ASP A N 1
ATOM 5835 C CA . ASP A 1 374 ? -2.328 8.016 85.757 1.00 14.73 373 ASP A CA 1
ATOM 5836 C C . ASP A 1 374 ? -1.753 7.728 84.360 1.00 15.15 373 ASP A C 1
ATOM 5837 O O . ASP A 1 374 ? -0.836 6.910 84.202 1.00 15.89 373 ASP A O 1
ATOM 5846 N N . GLU A 1 375 ? -2.320 8.405 83.367 1.00 19.08 374 GLU A N 1
ATOM 5847 C CA . GLU A 1 375 ? -1.989 8.189 81.959 1.00 21.99 374 GLU A CA 1
ATOM 5848 C C . GLU A 1 375 ? -0.532 8.537 81.639 1.00 14.85 374 GLU A C 1
ATOM 5849 O O . GLU A 1 375 ? 0.017 8.104 80.616 1.00 16.63 374 GLU A O 1
ATOM 5861 N N . ASN A 1 376 ? 0.094 9.357 82.485 1.00 17.51 375 ASN A N 1
ATOM 5862 C CA . ASN A 1 376 ? 1.501 9.698 82.299 1.00 18.99 375 ASN A CA 1
ATOM 5863 C C . ASN A 1 376 ? 2.417 8.778 83.091 1.00 13.05 375 ASN A C 1
ATOM 5864 O O . ASN A 1 376 ? 3.627 8.995 83.125 1.00 15.43 375 ASN A O 1
ATOM 5875 N N . GLY A 1 377 ? 1.845 7.766 83.753 1.00 14.34 376 GLY A N 1
ATOM 5876 C CA . GLY A 1 377 ? 2.647 6.836 84.524 1.00 18.25 376 GLY A CA 1
ATOM 5877 C C . GLY A 1 377 ? 3.071 7.323 85.884 1.00 19.68 376 GLY A C 1
ATOM 5878 O O . GLY A 1 377 ? 4.005 6.795 86.461 1.00 19.21 376 GLY A O 1
ATOM 5882 N N . VAL A 1 378 ? 2.439 8.382 86.364 1.00 14.32 377 VAL A N 1
ATOM 5883 C CA . VAL A 1 378 ? 2.763 8.909 87.683 1.00 14.94 377 VAL A CA 1
ATOM 5884 C C . VAL A 1 378 ? 1.888 8.199 88.715 1.00 12.35 377 VAL A C 1
ATOM 5885 O O . VAL A 1 378 ? 0.677 8.055 88.495 1.00 13.49 377 VAL A O 1
ATOM 5898 N N . GLN A 1 379 ? 2.487 7.736 89.815 1.00 12.37 378 GLN A N 1
ATOM 5899 C CA . GLN A 1 379 ? 1.709 7.100 90.887 1.00 12.06 378 GLN A CA 1
ATOM 5900 C C . GLN A 1 379 ? 1.028 8.139 91.776 1.00 15.29 378 GLN A C 1
ATOM 5901 O O . GLN A 1 379 ? 1.633 9.177 92.096 1.00 14.54 378 GLN A O 1
ATOM 5915 N N . HIS A 1 380 ? -0.224 7.871 92.142 1.00 12.83 379 HIS A N 1
ATOM 5916 C CA . HIS A 1 380 ? -0.984 8.679 93.099 1.00 13.39 379 HIS A CA 1
ATOM 5917 C C . HIS A 1 380 ? -1.397 7.827 94.302 1.00 13.63 379 HIS A C 1
ATOM 5918 O O . HIS A 1 380 ? -1.614 6.613 94.170 1.00 12.37 379 HIS A O 1
ATOM 5933 N N . GLU A 1 381 ? -1.549 8.476 95.452 1.00 11.34 380 GLU A N 1
ATOM 5934 C CA . GLU A 1 381 ? -2.135 7.854 96.642 1.00 11.12 380 GLU A CA 1
ATOM 5935 C C . GLU A 1 381 ? -3.254 8.744 97.147 1.00 11.92 380 GLU A C 1
ATOM 5936 O O . GLU A 1 381 ? -3.065 9.955 97.293 1.00 13.17 380 GLU A O 1
ATOM 5948 N N . VAL A 1 382 ? -4.403 8.139 97.414 1.00 10.16 381 VAL A N 1
ATOM 5949 C CA . VAL A 1 382 ? -5.580 8.848 97.858 1.00 11.64 381 VAL A CA 1
ATOM 5950 C C . VAL A 1 382 ? -6.051 8.349 99.209 1.00 10.54 381 VAL A C 1
ATOM 5951 O O . VAL A 1 382 ? -6.200 7.145 99.397 1.00 10.86 381 VAL A O 1
ATOM 5964 N N . TRP A 1 383 ? -6.270 9.272 100.152 1.00 9.70 382 TRP A N 1
ATOM 5965 C CA . TRP A 1 383 ? -6.930 8.979 101.433 1.00 11.36 382 TRP A CA 1
ATOM 5966 C C . TRP A 1 383 ? -8.185 9.844 101.484 1.00 11.62 382 TRP A C 1
ATOM 5967 O O . TRP A 1 383 ? -8.132 10.997 101.076 1.00 11.18 382 TRP A O 1
ATOM 5988 N N . PHE A 1 384 ? -9.312 9.287 101.926 1.00 11.45 383 PHE A N 1
ATOM 5989 C CA . PHE A 1 384 ? -10.549 10.055 101.884 1.00 9.44 383 PHE A CA 1
ATOM 5990 C C . PHE A 1 384 ? -11.521 9.600 102.976 1.00 10.94 383 PHE A C 1
ATOM 5991 O O . PHE A 1 384 ? -11.098 8.950 103.936 1.00 12.83 383 PHE A O 1
ATOM 6008 N N . GLU A 1 385 ? -12.783 10.010 102.871 1.00 11.12 384 GLU A N 1
ATOM 6009 C CA . GLU A 1 385 ? -13.798 9.685 103.867 1.00 10.37 384 GLU A CA 1
ATOM 6010 C C . GLU A 1 385 ? -14.919 8.915 103.195 1.00 10.46 384 GLU A C 1
ATOM 6011 O O . GLU A 1 385 ? -15.326 9.271 102.081 1.00 11.69 384 GLU A O 1
ATOM 6023 N N . ASP A 1 386 ? -15.449 7.877 103.857 1.00 11.06 385 ASP A N 1
ATOM 6024 C CA . ASP A 1 386 ? -16.627 7.188 103.327 1.00 10.71 385 ASP A CA 1
ATOM 6025 C C . ASP A 1 386 ? -17.547 6.740 104.461 1.00 11.47 385 ASP A C 1
ATOM 6026 O O . ASP A 1 386 ? -17.316 7.074 105.630 1.00 10.95 385 ASP A O 1
ATOM 6035 N N . ALA A 1 387 ? -18.603 5.995 104.116 1.00 11.17 386 ALA A N 1
ATOM 6036 C CA . ALA A 1 387 ? -19.621 5.657 105.103 1.00 11.70 386 ALA A CA 1
ATOM 6037 C C . ALA A 1 387 ? -19.060 4.870 106.296 1.00 11.53 386 ALA A C 1
ATOM 6038 O O . ALA A 1 387 ? -19.531 5.034 107.440 1.00 13.51 386 ALA A O 1
ATOM 6045 N N . ARG A 1 388 ? -18.073 4.016 106.039 1.00 12.54 387 ARG A N 1
ATOM 6046 C CA . ARG A 1 388 ? -17.486 3.205 107.099 1.00 13.66 387 ARG A CA 1
ATOM 6047 C C . ARG A 1 388 ? -16.803 4.076 108.147 1.00 16.66 387 ARG A C 1
ATOM 6048 O O . ARG A 1 388 ? -17.022 3.887 109.356 1.00 14.59 387 ARG A O 1
ATOM 6069 N N . SER A 1 389 ? -15.944 4.997 107.698 1.00 12.32 388 SER A N 1
ATOM 6070 C CA . SER A 1 389 ? -15.146 5.770 108.650 1.00 13.46 388 SER A CA 1
ATOM 6071 C C . SER A 1 389 ? -16.029 6.810 109.338 1.00 14.07 388 SER A C 1
ATOM 6072 O O . SER A 1 389 ? -15.858 7.066 110.529 1.00 15.57 388 SER A O 1
ATOM 6080 N N . ILE A 1 390 ? -17.014 7.366 108.650 1.00 12.08 389 ILE A N 1
ATOM 6081 C CA . ILE A 1 390 ? -17.938 8.291 109.325 1.00 13.13 389 ILE A CA 1
ATOM 6082 C C . ILE A 1 390 ? -18.759 7.547 110.396 1.00 13.72 389 ILE A C 1
ATOM 6083 O O . ILE A 1 390 ? -18.977 8.064 111.495 1.00 15.26 389 ILE A O 1
ATOM 6099 N N . GLN A 1 391 ? -19.188 6.318 110.118 1.00 12.22 390 GLN A N 1
ATOM 6100 C CA . GLN A 1 391 ? -19.866 5.539 111.158 1.00 11.62 390 GLN A CA 1
ATOM 6101 C C . GLN A 1 391 ? -18.950 5.298 112.363 1.00 12.51 390 GLN A C 1
ATOM 6102 O O . GLN A 1 391 ? -19.400 5.400 113.511 1.00 14.64 390 GLN A O 1
ATOM 6116 N N . SER A 1 392 ? -17.669 5.025 112.131 1.00 13.99 391 SER A N 1
ATOM 6117 C CA . SER A 1 392 ? -16.723 4.894 113.237 1.00 16.47 391 SER A CA 1
ATOM 6118 C C . SER A 1 392 ? -16.627 6.170 114.049 1.00 15.57 391 SER A C 1
ATOM 6119 O O . SER A 1 392 ? -16.541 6.116 115.275 1.00 14.78 391 SER A O 1
ATOM 6127 N N . LYS A 1 393 ? -16.635 7.307 113.374 1.00 13.50 392 LYS A N 1
ATOM 6128 C CA . LYS A 1 393 ? -16.586 8.595 114.059 1.00 11.86 392 LYS A CA 1
ATOM 6129 C C . LYS A 1 393 ? -17.857 8.875 114.858 1.00 15.93 392 LYS A C 1
ATOM 6130 O O . LYS A 1 393 ? -17.779 9.356 115.995 1.00 16.62 392 LYS A O 1
ATOM 6149 N N . PHE A 1 394 ? -19.023 8.538 114.302 1.00 14.31 393 PHE A N 1
ATOM 6150 C CA . PHE A 1 394 ? -20.284 8.682 115.036 1.00 15.32 393 PHE A CA 1
ATOM 6151 C C . PHE A 1 394 ? -20.247 7.817 116.308 1.00 18.29 393 PHE A C 1
ATOM 6152 O O . PHE A 1 394 ? -20.685 8.264 117.376 1.00 16.65 393 PHE A O 1
ATOM 6169 N N . ASN A 1 395 ? -19.756 6.581 116.203 1.00 16.42 394 ASN A N 1
ATOM 6170 C CA . ASN A 1 395 ? -19.671 5.689 117.369 1.00 17.42 394 ASN A CA 1
ATOM 6171 C C . ASN A 1 395 ? -18.691 6.241 118.420 1.00 17.67 394 ASN A C 1
ATOM 6172 O O . ASN A 1 395 ? -18.922 6.121 119.628 1.00 18.53 394 ASN A O 1
ATOM 6183 N N . LEU A 1 396 ? -17.604 6.864 117.965 1.00 16.84 395 LEU A N 1
ATOM 6184 C CA . LEU A 1 396 ? -16.677 7.516 118.892 1.00 17.21 395 LEU A CA 1
ATOM 6185 C C . LEU A 1 396 ? -17.371 8.644 119.671 1.00 19.60 395 LEU A C 1
ATOM 6186 O O . LEU A 1 396 ? -17.166 8.794 120.889 1.00 19.87 395 LEU A O 1
ATOM 6202 N N . MET A 1 397 ? -18.197 9.427 118.978 1.00 16.68 396 MET A N 1
ATOM 6203 C CA . MET A 1 397 ? -18.940 10.519 119.612 1.00 17.36 396 MET A CA 1
ATOM 6204 C C . MET A 1 397 ? -19.835 9.959 120.704 1.00 19.02 396 MET A C 1
ATOM 6205 O O . MET A 1 397 ? -19.916 10.515 121.799 1.00 20.60 396 MET A O 1
ATOM 6219 N N . LYS A 1 398 ? -20.491 8.854 120.399 1.00 17.86 397 LYS A N 1
ATOM 6220 C CA . LYS A 1 398 ? -21.369 8.209 121.371 1.00 18.91 397 LYS A CA 1
ATOM 6221 C C . LYS A 1 398 ? -20.594 7.747 122.598 1.00 23.57 397 LYS A C 1
ATOM 6222 O O . LYS A 1 398 ? -21.024 7.986 123.739 1.00 24.40 397 LYS A O 1
ATOM 6241 N N . GLU A 1 399 ? -19.468 7.077 122.370 1.00 19.74 398 GLU A N 1
ATOM 6242 C CA . GLU A 1 399 ? -18.665 6.554 123.464 1.00 23.67 398 GLU A CA 1
ATOM 6243 C C . GLU A 1 399 ? -18.168 7.677 124.360 1.00 21.98 398 GLU A C 1
ATOM 6244 O O . GLU A 1 399 ? -18.178 7.547 125.580 1.00 25.66 398 GLU A O 1
ATOM 6256 N N . GLN A 1 400 ? -17.733 8.776 123.747 1.00 21.71 399 GLN A N 1
ATOM 6257 C CA . GLN A 1 400 ? -17.122 9.884 124.489 1.00 20.28 399 GLN A CA 1
ATOM 6258 C C . GLN A 1 400 ? -18.155 10.852 125.056 1.00 23.11 399 GLN A C 1
ATOM 6259 O O . GLN A 1 400 ? -17.832 11.666 125.927 1.00 24.96 399 GLN A O 1
ATOM 6273 N N . GLY A 1 401 ? -19.395 10.765 124.584 1.00 23.15 400 GLY A N 1
ATOM 6274 C CA . GLY A 1 401 ? -20.466 11.590 125.110 1.00 22.88 400 GLY A CA 1
ATOM 6275 C C . GLY A 1 401 ? -20.347 13.080 124.804 1.00 28.19 400 GLY A C 1
ATOM 6276 O O . GLY A 1 401 ? -20.781 13.911 125.593 1.00 26.22 400 GLY A O 1
ATOM 6280 N N . ILE A 1 402 ? -19.769 13.440 123.664 1.00 26.49 401 ILE A N 1
ATOM 6281 C CA . ILE A 1 402 ? -19.566 14.857 123.363 1.00 27.28 401 ILE A CA 1
ATOM 6282 C C . ILE A 1 402 ? -20.800 15.480 122.690 1.00 24.88 401 ILE A C 1
ATOM 6283 O O . ILE A 1 402 ? -21.758 14.791 122.360 1.00 31.17 401 ILE A O 1
ATOM 6299 N N . GLY A 1 403 ? -20.793 16.798 122.538 1.00 23.89 402 GLY A N 1
ATOM 6300 C CA . GLY A 1 403 ? -21.979 17.508 122.104 1.00 20.10 402 GLY A CA 1
ATOM 6301 C C . GLY A 1 403 ? -22.368 17.365 120.650 1.00 23.38 402 GLY A C 1
ATOM 6302 O O . GLY A 1 403 ? -23.555 17.361 120.315 1.00 22.21 402 GLY A O 1
ATOM 6306 N N . GLY A 1 404 ? -21.386 17.283 119.763 1.00 23.26 403 GLY A N 1
ATOM 6307 C CA . GLY A 1 404 ? -21.720 17.331 118.363 1.00 20.39 403 GLY A CA 1
ATOM 6308 C C . GLY A 1 404 ? -20.550 17.197 117.423 1.00 13.50 403 GLY A C 1
ATOM 6309 O O . GLY A 1 404 ? -19.465 16.765 117.805 1.00 17.73 403 GLY A O 1
ATOM 6313 N N . ILE A 1 405 ? -20.814 17.544 116.167 1.00 14.83 404 ILE A N 1
ATOM 6314 C CA . ILE A 1 405 ? -19.868 17.371 115.077 1.00 14.35 404 ILE A CA 1
ATOM 6315 C C . ILE A 1 405 ? -19.919 18.621 114.187 1.00 16.72 404 ILE A C 1
ATOM 6316 O O . ILE A 1 405 ? -20.983 19.197 113.963 1.00 17.17 404 ILE A O 1
ATOM 6332 N N . SER A 1 406 ? -18.757 19.046 113.695 1.00 16.12 405 SER A N 1
ATOM 6333 C CA . SER A 1 406 ? -18.639 20.223 112.860 1.00 14.49 405 SER A CA 1
ATOM 6334 C C . SER A 1 406 ? -17.932 19.879 111.559 1.00 13.19 405 SER A C 1
ATOM 6335 O O . SER A 1 406 ? -16.776 19.483 111.566 1.00 14.71 405 SER A O 1
ATOM 6343 N N . TYR A 1 407 ? -18.635 20.052 110.448 1.00 13.28 406 TYR A N 1
ATOM 6344 C CA . TYR A 1 407 ? -18.138 19.615 109.144 1.00 13.80 406 TYR A CA 1
ATOM 6345 C C . TYR A 1 407 ? -17.447 20.717 108.341 1.00 15.52 406 TYR A C 1
ATOM 6346 O O . TYR A 1 407 ? -18.024 21.781 108.121 1.00 16.01 406 TYR A O 1
ATOM 6364 N N . TRP A 1 408 ? -16.236 20.428 107.858 1.00 14.23 407 TRP A N 1
ATOM 6365 C CA . TRP A 1 408 ? -15.529 21.269 106.888 1.00 14.44 407 TRP A CA 1
ATOM 6366 C C . TRP A 1 408 ? -15.413 20.467 105.582 1.00 14.43 407 TRP A C 1
ATOM 6367 O O . TRP A 1 408 ? -14.645 19.495 105.537 1.00 15.35 407 TRP A O 1
ATOM 6388 N N . LYS A 1 409 ? -16.128 20.819 104.516 1.00 15.33 408 LYS A N 1
ATOM 6389 C CA . LYS A 1 409 ? -17.014 21.973 104.376 1.00 14.31 408 LYS A CA 1
ATOM 6390 C C . LYS A 1 409 ? -18.054 21.626 103.316 1.00 16.60 408 LYS A C 1
ATOM 6391 O O . LYS A 1 409 ? -17.909 20.633 102.597 1.00 16.08 408 LYS A O 1
ATOM 6410 N N . ILE A 1 410 ? -19.083 22.455 103.208 1.00 14.25 409 ILE A N 1
ATOM 6411 C CA . ILE A 1 410 ? -20.111 22.322 102.181 1.00 15.54 409 ILE A CA 1
ATOM 6412 C C . ILE A 1 410 ? -19.469 22.436 100.798 1.00 15.97 409 ILE A C 1
ATOM 6413 O O . ILE A 1 410 ? -18.563 23.231 100.587 1.00 15.44 409 ILE A O 1
ATOM 6429 N N . GLY A 1 411 ? -19.920 21.599 99.859 1.00 14.22 410 GLY A N 1
ATOM 6430 C CA . GLY A 1 411 ? -19.432 21.634 98.491 1.00 15.67 410 GLY A CA 1
ATOM 6431 C C . GLY A 1 411 ? -18.586 20.436 98.106 1.00 17.22 410 GLY A C 1
ATOM 6432 O O . GLY A 1 411 ? -17.904 20.456 97.065 1.00 19.50 410 GLY A O 1
ATOM 6436 N N . LEU A 1 412 ? -18.634 19.412 98.957 1.00 14.73 411 LEU A N 1
ATOM 6437 C CA . LEU A 1 412 ? -17.884 18.166 98.782 1.00 12.92 411 LEU A CA 1
ATOM 6438 C C . LEU A 1 412 ? -18.841 16.976 98.882 1.00 11.98 411 LEU A C 1
ATOM 6439 O O . LEU A 1 412 ? -19.079 16.457 99.987 1.00 13.74 411 LEU A O 1
ATOM 6455 N N . PRO A 1 413 ? -19.462 16.591 97.758 1.00 12.47 412 PRO A N 1
ATOM 6456 C CA . PRO A 1 413 ? -20.522 15.575 97.754 1.00 13.68 412 PRO A CA 1
ATOM 6457 C C . PRO A 1 413 ? -20.137 14.296 98.504 1.00 13.44 412 PRO A C 1
ATOM 6458 O O . PRO A 1 413 ? -19.052 13.730 98.293 1.00 12.42 412 PRO A O 1
ATOM 6469 N N . PHE A 1 414 ? -21.070 13.849 99.350 1.00 13.17 413 PHE A N 1
ATOM 6470 C CA . PHE A 1 414 ? -20.892 12.713 100.242 1.00 10.58 413 PHE A CA 1
ATOM 6471 C C . PHE A 1 414 ? -22.272 12.397 100.834 1.00 12.96 413 PHE A C 1
ATOM 6472 O O . PHE A 1 414 ? -22.540 12.618 102.022 1.00 13.37 413 PHE A O 1
ATOM 6489 N N . PRO A 1 415 ? -23.176 11.880 99.993 1.00 12.72 414 PRO A N 1
ATOM 6490 C CA . PRO A 1 415 ? -24.580 11.766 100.425 1.00 14.81 414 PRO A CA 1
ATOM 6491 C C . PRO A 1 415 ? -24.759 10.844 101.625 1.00 13.80 414 PRO A C 1
ATOM 6492 O O . PRO A 1 415 ? -25.633 11.057 102.455 1.00 16.25 414 PRO A O 1
ATOM 6503 N N . GLN A 1 416 ? -23.924 9.818 101.714 1.00 13.50 415 GLN A N 1
ATOM 6504 C CA . GLN A 1 416 ? -24.073 8.846 102.780 1.00 14.33 415 GLN A CA 1
ATOM 6505 C C . GLN A 1 416 ? -23.818 9.473 104.145 1.00 13.16 415 GLN A C 1
ATOM 6506 O O . GLN A 1 416 ? -24.374 9.037 105.140 1.00 14.04 415 GLN A O 1
ATOM 6520 N N . ASN A 1 417 ? -22.947 10.480 104.211 1.00 13.05 416 ASN A N 1
ATOM 6521 C CA . ASN A 1 417 ? -22.694 11.123 105.490 1.00 13.20 416 ASN A CA 1
ATOM 6522 C C . ASN A 1 417 ? -23.970 11.708 106.094 1.00 12.85 416 ASN A C 1
ATOM 6523 O O . ASN A 1 417 ? -24.256 11.532 107.292 1.00 14.15 416 ASN A O 1
ATOM 6534 N N . TRP A 1 418 ? -24.741 12.407 105.269 1.00 12.29 417 TRP A N 1
ATOM 6535 C CA . TRP A 1 418 ? -25.906 13.118 105.766 1.00 14.34 417 TRP A CA 1
ATOM 6536 C C . TRP A 1 418 ? -27.036 12.147 106.116 1.00 14.80 417 TRP A C 1
ATOM 6537 O O . TRP A 1 418 ? -27.679 12.293 107.152 1.00 17.05 417 TRP A O 1
ATOM 6558 N N . ARG A 1 419 ? -27.215 11.112 105.305 1.00 13.95 418 ARG A N 1
ATOM 6559 C CA . ARG A 1 419 ? -28.208 10.094 105.620 1.00 13.30 418 ARG A CA 1
ATOM 6560 C C . ARG A 1 419 ? -27.831 9.351 106.903 1.00 15.73 418 ARG A C 1
ATOM 6561 O O . ARG A 1 419 ? -28.687 9.088 107.736 1.00 17.32 418 ARG A O 1
ATOM 6582 N N . LEU A 1 420 ? -26.563 8.994 107.066 1.00 13.57 419 LEU A N 1
ATOM 6583 C CA . LEU A 1 420 ? -26.154 8.282 108.267 1.00 16.46 419 LEU A CA 1
ATOM 6584 C C . LEU A 1 420 ? -26.277 9.164 109.508 1.00 15.07 419 LEU A C 1
ATOM 6585 O O . LEU A 1 420 ? -26.553 8.674 110.594 1.00 15.49 419 LEU A O 1
ATOM 6601 N N . LEU A 1 421 ? -26.071 10.474 109.353 1.00 12.04 420 LEU A N 1
ATOM 6602 C CA . LEU A 1 421 ? -26.211 11.378 110.483 1.00 14.87 420 LEU A CA 1
ATOM 6603 C C . LEU A 1 421 ? -27.624 11.273 111.067 1.00 15.44 420 LEU A C 1
ATOM 6604 O O . LEU A 1 421 ? -27.782 11.160 112.297 1.00 16.74 420 LEU A O 1
ATOM 6620 N N . VAL A 1 422 ? -28.637 11.334 110.202 1.00 17.83 421 VAL A N 1
ATOM 6621 C CA . VAL A 1 422 ? -30.036 11.263 110.663 1.00 22.11 421 VAL A CA 1
ATOM 6622 C C . VAL A 1 422 ? -30.459 9.850 111.077 1.00 22.40 421 VAL A C 1
ATOM 6623 O O . VAL A 1 422 ? -31.380 9.695 111.898 1.00 21.05 421 VAL A O 1
ATOM 6636 N N . GLU A 1 423 ? -29.801 8.819 110.550 1.00 18.49 422 GLU A N 1
ATOM 6637 C CA . GLU A 1 423 ? -30.091 7.457 110.986 1.00 17.66 422 GLU A CA 1
ATOM 6638 C C . GLU A 1 423 ? -29.562 7.222 112.396 1.00 18.75 422 GLU A C 1
ATOM 6639 O O . GLU A 1 423 ? -30.188 6.539 113.208 1.00 21.19 422 GLU A O 1
ATOM 6651 N N . ASN A 1 424 ? -28.435 7.852 112.703 1.00 14.88 423 ASN A N 1
ATOM 6652 C CA . ASN A 1 424 ? -27.745 7.604 113.970 1.00 15.62 423 ASN A CA 1
ATOM 6653 C C . ASN A 1 424 ? -28.237 8.411 115.142 1.00 20.46 423 ASN A C 1
ATOM 6654 O O . ASN A 1 424 ? -28.154 7.954 116.270 1.00 20.41 423 ASN A O 1
ATOM 6665 N N . PHE A 1 425 ? -28.696 9.624 114.847 1.00 16.69 424 PHE A N 1
ATOM 6666 C CA . PHE A 1 425 ? -28.982 10.649 115.832 1.00 18.70 424 PHE A CA 1
ATOM 6667 C C . PHE A 1 425 ? -30.273 11.387 115.558 1.00 17.84 424 PHE A C 1
ATOM 6668 O O . PHE A 1 425 ? -30.729 11.483 114.419 1.00 19.60 424 PHE A O 1
ATOM 6685 N N . THR A 1 426 ? -30.816 11.992 116.613 1.00 19.83 425 THR A N 1
ATOM 6686 C CA . THR A 1 426 ? -31.814 13.028 116.456 1.00 20.12 425 THR A CA 1
ATOM 6687 C C . THR A 1 426 ? -31.086 14.352 116.330 1.00 22.91 425 THR A C 1
ATOM 6688 O O . THR A 1 426 ? -30.315 14.704 117.198 1.00 28.11 425 THR A O 1
ATOM 6699 N N . ILE A 1 427 ? -31.262 15.043 115.214 1.00 20.02 426 ILE A N 1
ATOM 6700 C CA . ILE A 1 427 ? -30.523 16.290 114.984 1.00 21.06 426 ILE A CA 1
ATOM 6701 C C . ILE A 1 427 ? -31.280 17.443 115.636 1.00 26.42 426 ILE A C 1
ATOM 6702 O O . ILE A 1 427 ? -32.424 17.727 115.292 1.00 24.19 426 ILE A O 1
ATOM 6718 N N . THR A 1 428 ? -30.618 18.113 116.569 1.00 23.27 427 THR A N 1
ATOM 6719 C CA . THR A 1 428 ? -31.208 19.226 117.290 1.00 24.50 427 THR A CA 1
ATOM 6720 C C . THR A 1 428 ? -31.449 20.412 116.371 1.00 22.91 427 THR A C 1
ATOM 6721 O O . THR A 1 428 ? -30.550 20.829 115.638 1.00 20.69 427 THR A O 1
ATOM 6732 N N . LYS A 1 429 ? -32.668 20.940 116.408 1.00 24.65 428 LYS A N 1
ATOM 6733 C CA . LYS A 1 429 ? -33.003 22.178 115.716 1.00 24.90 428 LYS A CA 1
ATOM 6734 C C . LYS A 1 429 ? -33.455 23.189 116.761 1.00 24.43 428 LYS A C 1
ATOM 6735 O O . LYS A 1 429 ? -34.346 22.903 117.560 1.00 29.99 428 LYS A O 1
ATOM 6754 N N . LYS A 1 430 ? -32.825 24.357 116.765 1.00 23.43 429 LYS A N 1
ATOM 6755 C CA . LYS A 1 430 ? -33.109 25.365 117.767 1.00 25.36 429 LYS A CA 1
ATOM 6756 C C . LYS A 1 430 ? -33.864 26.550 117.184 1.00 36.04 429 LYS A C 1
ATOM 6757 O O . LYS A 1 430 ? -34.336 27.409 117.931 1.00 37.36 429 LYS A O 1
ATOM 6776 N N . GLY A 1 431 ? -33.922 26.627 115.858 1.00 40.13 430 GLY A N 1
ATOM 6777 C CA . GLY A 1 431 ? -34.666 27.662 115.156 1.00 52.61 430 GLY A CA 1
ATOM 6778 C C . GLY A 1 431 ? -36.170 27.634 115.383 1.00 61.28 430 GLY A C 1
ATOM 6779 O O . GLY A 1 431 ? -36.660 27.279 116.452 1.00 62.56 430 GLY A O 1
ATOM 6783 N N . PHE B 1 1 ? -1.965 60.933 50.710 1.00 60.14 0 PHE B N 1
ATOM 6784 C CA . PHE B 1 1 ? -3.063 60.672 51.680 1.00 62.08 0 PHE B CA 1
ATOM 6785 C C . PHE B 1 1 ? -2.508 60.102 52.985 1.00 61.39 0 PHE B C 1
ATOM 6786 O O . PHE B 1 1 ? -1.427 59.511 53.012 1.00 60.24 0 PHE B O 1
ATOM 6794 N N . ALA B 1 2 ? -3.264 60.285 54.061 1.00 40.43 1 ALA B N 1
ATOM 6795 C CA . ALA B 1 2 ? -2.820 59.916 55.397 1.00 27.22 1 ALA B CA 1
ATOM 6796 C C . ALA B 1 2 ? -3.997 60.035 56.352 1.00 26.52 1 ALA B C 1
ATOM 6797 O O . ALA B 1 2 ? -5.121 60.264 55.915 1.00 27.70 1 ALA B O 1
ATOM 6804 N N . ILE B 1 3 ? -3.756 59.841 57.646 1.00 18.58 2 ILE B N 1
ATOM 6805 C CA . ILE B 1 3 ? -4.800 60.030 58.663 1.00 19.02 2 ILE B CA 1
AT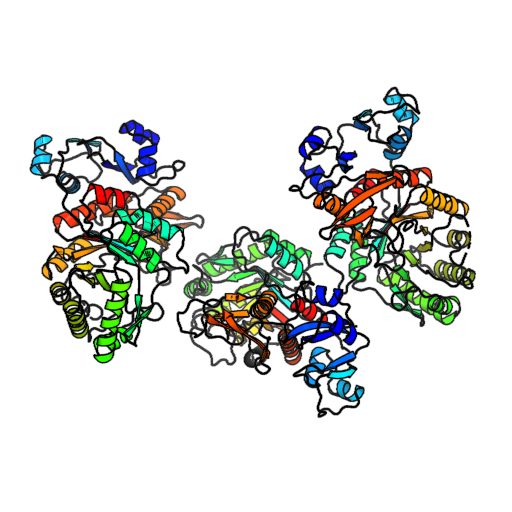OM 6806 C C . ILE B 1 3 ? -4.280 60.936 59.767 1.00 18.92 2 ILE B C 1
ATOM 6807 O O . ILE B 1 3 ? -3.071 61.129 59.923 1.00 16.95 2 ILE B O 1
ATOM 6823 N N . GLN B 1 4 ? -5.202 61.550 60.495 1.00 18.07 3 GLN B N 1
ATOM 6824 C CA . GLN B 1 4 ? -4.803 62.213 61.738 1.00 19.52 3 GLN B CA 1
ATOM 6825 C C . GLN B 1 4 ? -5.830 61.883 62.805 1.00 13.94 3 GLN B C 1
ATOM 6826 O O . GLN B 1 4 ? -6.935 61.409 62.514 1.00 17.68 3 GLN B O 1
ATOM 6840 N N . ILE B 1 5 ? -5.411 62.091 64.052 1.00 14.57 4 ILE B N 1
ATOM 6841 C CA . ILE B 1 5 ? -6.223 61.897 65.226 1.00 11.74 4 ILE B CA 1
ATOM 6842 C C . ILE B 1 5 ? -6.877 63.219 65.608 1.00 17.40 4 ILE B C 1
ATOM 6843 O O . ILE B 1 5 ? -6.238 64.267 65.531 1.00 18.47 4 ILE B O 1
ATOM 6859 N N . VAL B 1 6 ? -8.165 63.162 65.939 1.00 15.19 5 VAL B N 1
ATOM 6860 C CA . VAL B 1 6 ? -8.934 64.337 66.326 1.00 13.13 5 VAL B CA 1
ATOM 6861 C C . VAL B 1 6 ? -9.657 64.069 67.644 1.00 14.14 5 VAL B C 1
ATOM 6862 O O . VAL B 1 6 ? -10.200 62.985 67.844 1.00 16.21 5 VAL B O 1
ATOM 6875 N N . THR B 1 7 ? -9.651 65.053 68.545 1.00 15.61 6 THR B N 1
ATOM 6876 C CA . THR B 1 7 ? -10.396 64.956 69.799 1.00 16.85 6 THR B CA 1
ATOM 6877 C C . THR B 1 7 ? -11.734 65.663 69.676 1.00 19.31 6 THR B C 1
ATOM 6878 O O . THR B 1 7 ? -11.780 66.846 69.322 1.00 19.72 6 THR B O 1
ATOM 6889 N N . VAL B 1 8 ? -12.808 64.949 69.987 1.00 12.95 7 VAL B N 1
ATOM 6890 C CA . VAL B 1 8 ? -14.160 65.501 69.881 1.00 13.43 7 VAL B CA 1
ATOM 6891 C C . VAL B 1 8 ? -14.383 66.620 70.894 1.00 16.34 7 VAL B C 1
ATOM 6892 O O . VAL B 1 8 ? -14.009 66.501 72.040 1.00 16.79 7 VAL B O 1
ATOM 6905 N N . ARG B 1 9 ? -14.980 67.704 70.425 1.00 16.97 8 ARG B N 1
ATOM 6906 C CA . ARG B 1 9 ? -15.336 68.866 71.257 1.00 17.14 8 ARG B CA 1
ATOM 6907 C C . ARG B 1 9 ? -16.841 68.982 71.326 1.00 18.62 8 ARG B C 1
ATOM 6908 O O . ARG B 1 9 ? -17.547 68.462 70.464 1.00 20.06 8 ARG B O 1
ATOM 6929 N N . SER B 1 10 ? -17.338 69.694 72.332 1.00 20.44 9 SER B N 1
ATOM 6930 C CA . SER B 1 10 ? -18.772 69.861 72.497 1.00 22.51 9 SER B CA 1
ATOM 6931 C C . SER B 1 10 ? -19.392 70.444 71.234 1.00 20.53 9 SER B C 1
ATOM 6932 O O . SER B 1 10 ? -18.916 71.440 70.697 1.00 24.21 9 SER B O 1
ATOM 6940 N N . GLY B 1 11 ? -20.442 69.793 70.746 1.00 27.44 10 GLY B N 1
ATOM 6941 C CA . GLY B 1 11 ? -21.134 70.262 69.564 1.00 26.76 10 GLY B CA 1
ATOM 6942 C C . GLY B 1 11 ? -20.709 69.589 68.283 1.00 34.65 10 GLY B C 1
ATOM 6943 O O . GLY B 1 11 ? -21.398 69.693 67.276 1.00 29.53 10 GLY B O 1
ATOM 6947 N N . ASP B 1 12 ? -19.585 68.877 68.306 1.00 28.99 11 ASP B N 1
ATOM 6948 C CA . ASP B 1 12 ? -19.133 68.186 67.099 1.00 23.75 11 ASP B CA 1
ATOM 6949 C C . ASP B 1 12 ? -20.122 67.101 66.687 1.00 25.99 11 ASP B C 1
ATOM 6950 O O . ASP B 1 12 ? -20.756 66.478 67.530 1.00 27.47 11 ASP B O 1
ATOM 6959 N N . SER B 1 13 ? -20.259 66.904 65.379 1.00 31.11 12 SER B N 1
ATOM 6960 C CA . SER B 1 13 ? -20.990 65.760 64.835 1.00 28.22 12 SER B CA 1
ATOM 6961 C C . SER B 1 13 ? -20.102 65.089 63.799 1.00 22.84 12 SER B C 1
ATOM 6962 O O . SER B 1 13 ? -19.106 65.667 63.357 1.00 25.61 12 SER B O 1
ATOM 6970 N N . VAL B 1 14 ? -20.467 63.885 63.381 1.00 24.05 13 VAL B N 1
ATOM 6971 C CA . VAL B 1 14 ? -19.726 63.236 62.323 1.00 21.85 13 VAL B CA 1
ATOM 6972 C C . VAL B 1 14 ? -19.753 64.109 61.060 1.00 27.95 13 VAL B C 1
ATOM 6973 O O . VAL B 1 14 ? -18.771 64.186 60.330 1.00 30.47 13 VAL B O 1
ATOM 6986 N N . TYR B 1 15 ? -20.864 64.797 60.825 1.00 32.00 14 TYR B N 1
ATOM 6987 C CA . TYR B 1 15 ? -20.972 65.647 59.652 1.00 29.73 14 TYR B CA 1
ATOM 6988 C C . TYR B 1 15 ? -20.067 66.871 59.735 1.00 29.36 14 TYR B C 1
ATOM 6989 O O . TYR B 1 15 ? -19.406 67.211 58.757 1.00 32.64 14 TYR B O 1
ATOM 7007 N N . SER B 1 16 ? -20.021 67.529 60.894 1.00 27.89 15 SER B N 1
ATOM 7008 C CA . SER B 1 16 ? -19.203 68.740 61.020 1.00 28.27 15 SER B CA 1
ATOM 7009 C C . SER B 1 16 ? -17.728 68.378 60.920 1.00 30.30 15 SER B C 1
ATOM 7010 O O . SER B 1 16 ? -16.939 69.124 60.335 1.00 31.46 15 SER B O 1
ATOM 7018 N N . LEU B 1 17 ? -17.355 67.226 61.478 1.00 30.17 16 LEU B N 1
ATOM 7019 C CA . LEU B 1 17 ? -15.972 66.770 61.405 1.00 27.50 16 LEU B CA 1
ATOM 7020 C C . LEU B 1 17 ? -15.601 66.391 59.978 1.00 28.95 16 LEU B C 1
ATOM 7021 O O . LEU B 1 17 ? -14.512 66.698 59.510 1.00 29.51 16 LEU B O 1
ATOM 7037 N N . ALA B 1 18 ? -16.524 65.747 59.279 1.00 30.92 17 ALA B N 1
ATOM 7038 C CA . ALA B 1 18 ? -16.289 65.369 57.895 1.00 31.71 17 ALA B CA 1
ATOM 7039 C C . ALA B 1 18 ? -16.016 66.601 57.027 1.00 33.29 17 ALA B C 1
ATOM 7040 O O . ALA B 1 18 ? -15.163 66.558 56.141 1.00 38.93 17 ALA B O 1
ATOM 7047 N N . SER B 1 19 ? -16.714 67.700 57.297 1.00 29.11 18 SER B N 1
ATOM 7048 C CA . SER B 1 19 ? -16.536 68.916 56.503 1.00 31.44 18 SER B CA 1
ATOM 7049 C C . SER B 1 19 ? -15.162 69.537 56.728 1.00 46.61 18 SER B C 1
ATOM 7050 O O . SER B 1 19 ? -14.517 69.996 55.784 1.00 52.21 18 SER B O 1
ATOM 7058 N N . LYS B 1 20 ? -14.719 69.550 57.982 1.00 28.59 19 LYS B N 1
ATOM 7059 C CA . LYS B 1 20 ? -13.439 70.157 58.343 1.00 31.59 19 LYS B CA 1
ATOM 7060 C C . LYS B 1 20 ? -12.216 69.445 57.795 1.00 36.80 19 LYS B C 1
ATOM 7061 O O . LYS B 1 20 ? -11.304 70.091 57.284 1.00 53.93 19 LYS B O 1
ATOM 7080 N N . TYR B 1 21 ? -12.196 68.122 57.881 1.00 39.51 20 TYR B N 1
ATOM 7081 C CA . TYR B 1 21 ? -10.955 67.382 57.631 1.00 52.43 20 TYR B CA 1
ATOM 7082 C C . TYR B 1 21 ? -10.818 66.761 56.245 1.00 74.44 20 TYR B C 1
ATOM 7083 O O . TYR B 1 21 ? -10.210 67.363 55.365 1.00 86.65 20 TYR B O 1
ATOM 7101 N N . GLY B 1 22 ? -11.377 65.578 56.034 1.00 81.14 21 GLY B N 1
ATOM 7102 C CA . GLY B 1 22 ? -11.262 64.943 54.733 1.00 76.18 21 GLY B CA 1
ATOM 7103 C C . GLY B 1 22 ? -11.671 63.487 54.700 1.00 65.36 21 GLY B C 1
ATOM 7104 O O . GLY B 1 22 ? -11.208 62.723 53.858 1.00 72.29 21 GLY B O 1
ATOM 7108 N N . SER B 1 23 ? -12.538 63.108 55.630 1.00 48.61 22 SER B N 1
ATOM 7109 C CA . SER B 1 23 ? -13.180 61.815 55.596 1.00 38.63 22 SER B CA 1
ATOM 7110 C C . SER B 1 23 ? -14.584 62.142 55.113 1.00 57.63 22 SER B C 1
ATOM 7111 O O . SER B 1 23 ? -14.911 63.305 54.871 1.00 65.17 22 SER B O 1
ATOM 7119 N N . THR B 1 24 ? -15.405 61.120 54.956 1.00 51.86 23 THR B N 1
ATOM 7120 C CA . THR B 1 24 ? -16.821 61.304 54.711 1.00 34.54 23 THR B CA 1
ATOM 7121 C C . THR B 1 24 ? -17.462 60.847 55.989 1.00 32.72 23 THR B C 1
ATOM 7122 O O . THR B 1 24 ? -16.803 60.189 56.785 1.00 30.52 23 THR B O 1
ATOM 7133 N N . PRO B 1 25 ? -18.727 61.212 56.215 1.00 33.77 24 PRO B N 1
ATOM 7134 C CA . PRO B 1 25 ? -19.342 60.690 57.437 1.00 39.86 24 PRO B CA 1
ATOM 7135 C C . PRO B 1 25 ? -19.244 59.162 57.513 1.00 33.76 24 PRO B C 1
ATOM 7136 O O . PRO B 1 25 ? -18.964 58.610 58.576 1.00 27.24 24 PRO B O 1
ATOM 7147 N N . ASP B 1 26 ? -19.418 58.487 56.384 1.00 31.75 25 ASP B N 1
ATOM 7148 C CA . ASP B 1 26 ? -19.349 57.033 56.372 1.00 38.61 25 ASP B CA 1
ATOM 7149 C C . ASP B 1 26 ? -17.951 56.535 56.747 1.00 31.96 25 ASP B C 1
ATOM 7150 O O . ASP B 1 26 ? -17.821 55.549 57.469 1.00 32.67 25 ASP B O 1
ATOM 7159 N N . GLU B 1 27 ? -16.912 57.213 56.268 1.00 36.17 26 GLU B N 1
ATOM 7160 C CA . GLU B 1 27 ? -15.544 56.810 56.593 1.00 37.29 26 GLU B CA 1
ATOM 7161 C C . GLU B 1 27 ? -15.249 57.014 58.078 1.00 30.12 26 GLU B C 1
ATOM 7162 O O . GLU B 1 27 ? -14.630 56.161 58.709 1.00 31.93 26 GLU B O 1
ATOM 7174 N N . ILE B 1 28 ? -15.694 58.134 58.639 1.00 27.97 27 ILE B N 1
ATOM 7175 C CA . ILE B 1 28 ? -15.480 58.379 60.061 1.00 25.93 27 ILE B CA 1
ATOM 7176 C C . ILE B 1 28 ? -16.197 57.296 60.865 1.00 25.58 27 ILE B C 1
ATOM 7177 O O . ILE B 1 28 ? -15.637 56.742 61.803 1.00 22.96 27 ILE B O 1
ATOM 7193 N N . VAL B 1 29 ? -17.428 56.966 60.484 1.00 26.79 28 VAL B N 1
ATOM 7194 C CA . VAL B 1 29 ? -18.180 55.932 61.191 1.00 24.43 28 VAL B CA 1
ATOM 7195 C C . VAL B 1 29 ? -17.500 54.561 61.076 1.00 25.24 28 VAL B C 1
ATOM 7196 O O . VAL B 1 29 ? -17.333 53.871 62.081 1.00 27.07 28 VAL B O 1
ATOM 7209 N N . LYS B 1 30 ? -17.089 54.185 59.868 1.00 26.13 29 LYS B N 1
ATOM 7210 C CA . LYS B 1 30 ? -16.478 52.875 59.644 1.00 26.38 29 LYS B CA 1
ATOM 7211 C C . LYS B 1 30 ? -15.130 52.743 60.349 1.00 21.19 29 LYS B C 1
ATOM 7212 O O . LYS B 1 30 ? -14.878 51.750 61.035 1.00 26.31 29 LYS B O 1
ATOM 7231 N N . ASP B 1 31 ? -14.263 53.735 60.153 1.00 28.52 30 ASP B N 1
ATOM 7232 C CA . ASP B 1 31 ? -12.897 53.692 60.687 1.00 26.78 30 ASP B CA 1
ATOM 7233 C C . ASP B 1 31 ? -12.844 53.689 62.217 1.00 22.75 30 ASP B C 1
ATOM 7234 O O . ASP B 1 31 ? -11.894 53.180 62.802 1.00 27.73 30 ASP B O 1
ATOM 7243 N N . ASN B 1 32 ? -13.864 54.241 62.860 1.00 23.19 31 ASN B N 1
ATOM 7244 C CA . ASN B 1 32 ? -13.884 54.353 64.315 1.00 19.70 31 ASN B CA 1
ATOM 7245 C C . ASN B 1 32 ? -14.882 53.404 64.985 1.00 22.61 31 ASN B C 1
ATOM 7246 O O . ASN B 1 32 ? -15.091 53.475 66.198 1.00 22.85 31 ASN B O 1
ATOM 7257 N N . GLY B 1 33 ? -15.465 52.506 64.187 1.00 28.56 32 GLY B N 1
ATOM 7258 C CA . GLY B 1 33 ? -16.408 51.520 64.691 1.00 29.21 32 GLY B CA 1
ATOM 7259 C C . GLY B 1 33 ? -17.603 52.138 65.398 1.00 29.01 32 GLY B C 1
ATOM 7260 O O . GLY B 1 33 ? -18.056 51.634 66.422 1.00 30.64 32 GLY B O 1
ATOM 7264 N N . LEU B 1 34 ? -18.105 53.244 64.866 1.00 25.09 33 LEU B N 1
ATOM 7265 C CA . LEU B 1 34 ? -19.215 53.943 65.500 1.00 24.58 33 LEU B CA 1
ATOM 7266 C C . LEU B 1 34 ? -20.556 53.324 65.158 1.00 25.71 33 LEU B C 1
ATOM 7267 O O . LEU B 1 34 ? -20.706 52.670 64.135 1.00 32.95 33 LEU B O 1
ATOM 7283 N N . ASN B 1 35 ? -21.511 53.519 66.057 1.00 27.04 34 ASN B N 1
ATOM 7284 C CA . ASN B 1 35 ? -22.928 53.319 65.760 1.00 34.95 34 ASN B CA 1
ATOM 7285 C C . ASN B 1 35 ? -23.473 54.641 65.226 1.00 29.67 34 ASN B C 1
ATOM 7286 O O . ASN B 1 35 ? -23.396 55.648 65.925 1.00 26.69 34 ASN B O 1
ATOM 7297 N N . PRO B 1 36 ? -23.995 54.665 63.983 1.00 42.27 35 PRO B N 1
ATOM 7298 C CA . PRO B 1 36 ? -24.366 55.959 63.390 1.00 40.39 35 PRO B CA 1
ATOM 7299 C C . PRO B 1 36 ? -25.485 56.684 64.132 1.00 39.10 35 PRO B C 1
ATOM 7300 O O . PRO B 1 36 ? -25.648 57.899 63.978 1.00 37.60 35 PRO B O 1
ATOM 7311 N N . ALA B 1 37 ? -26.241 55.937 64.926 1.00 29.77 36 ALA B N 1
ATOM 7312 C CA . ALA B 1 37 ? -27.357 56.490 65.685 1.00 30.25 36 ALA B CA 1
ATOM 7313 C C . ALA B 1 37 ? -26.908 57.118 66.997 1.00 39.43 36 ALA B C 1
ATOM 7314 O O . ALA B 1 37 ? -27.675 57.840 67.630 1.00 45.19 36 ALA B O 1
ATOM 7321 N N . GLU B 1 38 ? -25.675 56.829 67.411 1.00 28.58 37 GLU B N 1
ATOM 7322 C CA . GLU B 1 38 ? -25.196 57.271 68.717 1.00 30.29 37 GLU B CA 1
ATOM 7323 C C . GLU B 1 38 ? -24.528 58.631 68.637 1.00 29.08 37 GLU B C 1
ATOM 7324 O O . GLU B 1 38 ? -23.992 59.011 67.603 1.00 29.62 37 GLU B O 1
ATOM 7336 N N . THR B 1 39 ? -24.587 59.371 69.738 1.00 24.65 38 THR B N 1
ATOM 7337 C CA . THR B 1 39 ? -23.874 60.633 69.854 1.00 23.23 38 THR B CA 1
ATOM 7338 C C . THR B 1 39 ? -22.368 60.425 69.977 1.00 21.07 38 THR B C 1
ATOM 7339 O O . THR B 1 39 ? -21.909 59.348 70.344 1.00 25.06 38 THR B O 1
ATOM 7350 N N . LEU B 1 40 ? -21.607 61.465 69.643 1.00 21.93 39 LEU B N 1
ATOM 7351 C CA . LEU B 1 40 ? -20.183 61.500 69.959 1.00 16.84 39 LEU B CA 1
ATOM 7352 C C . LEU B 1 40 ? -20.011 61.945 71.409 1.00 20.56 39 LEU B C 1
ATOM 7353 O O . LEU B 1 40 ? -20.816 62.697 71.945 1.00 24.41 39 LEU B O 1
ATOM 7369 N N . VAL B 1 41 ? -18.942 61.483 72.035 1.00 14.79 40 VAL B N 1
ATOM 7370 C CA . VAL B 1 41 ? -18.630 61.837 73.412 1.00 17.26 40 VAL B CA 1
ATOM 7371 C C . VAL B 1 41 ? -17.545 62.906 73.416 1.00 14.69 40 VAL B C 1
ATOM 7372 O O . VAL B 1 41 ? -16.516 62.772 72.731 1.00 15.63 40 VAL B O 1
ATOM 7385 N N . VAL B 1 42 ? -17.770 63.983 74.161 1.00 13.91 41 VAL B N 1
ATOM 7386 C CA . VAL B 1 42 ? -16.740 65.015 74.288 1.00 16.63 41 VAL B CA 1
ATOM 7387 C C . VAL B 1 42 ? -15.481 64.360 74.843 1.00 18.06 41 VAL B C 1
ATOM 7388 O O . VAL B 1 42 ? -15.544 63.627 75.846 1.00 15.70 41 VAL B O 1
ATOM 7401 N N . GLY B 1 43 ? -14.354 64.574 74.162 1.00 13.26 42 GLY B N 1
ATOM 7402 C CA . GLY B 1 43 ? -13.090 63.982 74.579 1.00 13.63 42 GLY B CA 1
ATOM 7403 C C . GLY B 1 43 ? -12.721 62.648 73.910 1.00 17.52 42 GLY B C 1
ATOM 7404 O O . GLY B 1 43 ? -11.642 62.109 74.123 1.00 18.12 42 GLY B O 1
ATOM 7408 N N . GLN B 1 44 ? -13.653 62.078 73.162 1.00 12.65 43 GLN B N 1
ATOM 7409 C CA . GLN B 1 44 ? -13.433 60.860 72.391 1.00 16.06 43 GLN B CA 1
ATOM 7410 C C . GLN B 1 44 ? -12.408 61.123 71.304 1.00 15.16 43 GLN B C 1
ATOM 7411 O O . GLN B 1 44 ? -12.421 62.201 70.692 1.00 16.47 43 GLN B O 1
ATOM 7425 N N . ALA B 1 45 ? -11.520 60.159 71.063 1.00 15.90 44 ALA B N 1
ATOM 7426 C CA . ALA B 1 45 ? -10.502 60.311 70.022 1.00 15.14 44 ALA B CA 1
ATOM 7427 C C . ALA B 1 45 ? -10.871 59.528 68.777 1.00 16.31 44 ALA B C 1
ATOM 7428 O O . ALA B 1 45 ? -11.159 58.323 68.859 1.00 16.03 44 ALA B O 1
ATOM 7435 N N . LEU B 1 46 ? -10.915 60.232 67.643 1.00 13.86 45 LEU B N 1
ATOM 7436 C CA . LEU B 1 46 ? -11.279 59.643 66.353 1.00 14.57 45 LEU B CA 1
ATOM 7437 C C . LEU B 1 46 ? -10.124 59.716 65.385 1.00 16.42 45 LEU B C 1
ATOM 7438 O O . LEU B 1 46 ? -9.327 60.642 65.450 1.00 18.14 45 LEU B O 1
ATOM 7454 N N . ILE B 1 47 ? -10.072 58.782 64.446 1.00 15.05 46 ILE B N 1
ATOM 7455 C CA . ILE B 1 47 ? -9.169 58.933 63.318 1.00 15.27 46 ILE B CA 1
ATOM 7456 C C . ILE B 1 47 ? -9.934 59.385 62.080 1.00 17.35 46 ILE B C 1
ATOM 7457 O O . ILE B 1 47 ? -11.061 58.931 61.823 1.00 17.04 46 ILE B O 1
ATOM 7473 N N . VAL B 1 48 ? -9.330 60.317 61.336 1.00 17.11 47 VAL B N 1
ATOM 7474 C CA . VAL B 1 48 ? -9.937 60.837 60.112 1.00 19.15 47 VAL B CA 1
ATOM 7475 C C . VAL B 1 48 ? -8.902 60.828 58.988 1.00 19.84 47 VAL B C 1
ATOM 7476 O O . VAL B 1 48 ? -7.712 61.038 59.213 1.00 22.39 47 VAL B O 1
ATOM 7489 N N . ASN B 1 49 ? -9.379 60.546 57.780 1.00 20.11 48 ASN B N 1
ATOM 7490 C CA . ASN B 1 49 ? -8.559 60.670 56.578 1.00 25.40 48 ASN B CA 1
ATOM 7491 C C . ASN B 1 49 ? -8.238 62.130 56.259 1.00 30.86 48 ASN B C 1
ATOM 7492 O O . ASN B 1 49 ? -9.079 63.018 56.432 1.00 32.10 48 ASN B O 1
ATOM 7503 N N . THR B 1 50 ? -6.984 62.384 55.904 1.00 29.36 49 THR B N 1
ATOM 7504 C CA . THR B 1 50 ? -6.545 63.736 55.558 1.00 25.94 49 THR B CA 1
ATOM 7505 C C . THR B 1 50 ? -6.212 63.777 54.073 1.00 37.22 49 THR B C 1
ATOM 7506 O O . THR B 1 50 ? -5.955 62.736 53.471 1.00 36.15 49 THR B O 1
ATOM 7517 N N . LYS B 1 51 ? -6.182 64.975 53.497 1.00 55.24 50 LYS B N 1
ATOM 7518 C CA . LYS B 1 51 ? -5.766 65.140 52.103 1.00 53.96 50 LYS B CA 1
ATOM 7519 C C . LYS B 1 51 ? -4.676 66.187 51.964 1.00 41.82 50 LYS B C 1
ATOM 7520 O O . LYS B 1 51 ? -4.606 67.141 52.746 1.00 40.29 50 LYS B O 1
ATOM 7539 N N . GLY B 1 52 ? -3.816 65.976 50.973 1.00 44.19 51 GLY B N 1
ATOM 7540 C CA . GLY B 1 52 ? -2.762 66.910 50.622 1.00 45.06 51 GLY B CA 1
ATOM 7541 C C . GLY B 1 52 ? -1.838 67.328 51.749 1.00 38.16 51 GLY B C 1
ATOM 7542 O O . GLY B 1 52 ? -1.566 68.520 51.921 1.00 51.19 51 GLY B O 1
ATOM 7546 N N . ASN B 1 53 ? -1.349 66.346 52.496 1.00 32.99 52 ASN B N 1
ATOM 7547 C CA . ASN B 1 53 ? -0.346 66.569 53.534 1.00 38.43 52 ASN B CA 1
ATOM 7548 C C . ASN B 1 53 ? -0.779 67.606 54.558 1.00 29.83 52 ASN B C 1
ATOM 7549 O O . ASN B 1 53 ? 0.053 68.196 55.238 1.00 31.01 52 ASN B O 1
ATOM 7560 N N . ASN B 1 54 ? -2.082 67.769 54.724 1.00 23.65 53 ASN B N 1
ATOM 7561 C CA . ASN B 1 54 ? -2.597 68.826 55.583 1.00 26.31 53 ASN B CA 1
ATOM 7562 C C . ASN B 1 54 ? -2.850 68.272 56.983 1.00 22.86 53 ASN B C 1
ATOM 7563 O O . ASN B 1 54 ? -3.248 67.115 57.141 1.00 22.87 53 ASN B O 1
ATOM 7574 N N . TYR B 1 55 ? -2.515 69.068 57.996 1.00 18.68 54 TYR B N 1
ATOM 7575 C CA . TYR B 1 55 ? -2.628 68.651 59.390 1.00 15.54 54 TYR B CA 1
ATOM 7576 C C . TYR B 1 55 ? -3.119 69.800 60.257 1.00 23.74 54 TYR B C 1
ATOM 7577 O O . TYR B 1 55 ? -2.678 70.934 60.069 1.00 23.29 54 TYR B O 1
ATOM 7595 N N . TYR B 1 56 ? -4.039 69.518 61.183 1.00 19.28 55 TYR B N 1
ATOM 7596 C CA . TYR B 1 56 ? -4.505 70.517 62.155 1.00 16.67 55 TYR B CA 1
ATOM 7597 C C . TYR B 1 56 ? -4.066 70.161 63.563 1.00 17.98 55 TYR B C 1
ATOM 7598 O O . TYR B 1 56 ? -4.330 69.066 64.069 1.00 15.61 55 TYR B O 1
ATOM 7616 N N . VAL B 1 57 ? -3.385 71.105 64.190 1.00 15.93 56 VAL B N 1
ATOM 7617 C CA . VAL B 1 57 ? -2.778 70.897 65.494 1.00 14.51 56 VAL B CA 1
ATOM 7618 C C . VAL B 1 57 ? -3.824 70.562 66.558 1.00 17.48 56 VAL B C 1
ATOM 7619 O O . VAL B 1 57 ? -4.898 71.181 66.637 1.00 15.79 56 VAL B O 1
ATOM 7632 N N . GLN B 1 58 ? -3.497 69.546 67.343 1.00 15.49 57 GLN B N 1
ATOM 7633 C CA . GLN B 1 58 ? -4.345 69.025 68.403 1.00 14.47 57 GLN B CA 1
ATOM 7634 C C . GLN B 1 58 ? -3.832 69.392 69.788 1.00 14.63 57 GLN B C 1
ATOM 7635 O O . GLN B 1 58 ? -2.655 69.715 69.954 1.00 15.56 57 GLN B O 1
ATOM 7649 N N . PRO B 1 59 ? -4.695 69.277 70.812 1.00 16.86 58 PRO B N 1
ATOM 7650 C CA . PRO B 1 59 ? -4.192 69.512 72.170 1.00 13.10 58 PRO B CA 1
ATOM 7651 C C . PRO B 1 59 ? -2.972 68.668 72.513 1.00 13.83 58 PRO B C 1
ATOM 7652 O O . PRO B 1 59 ? -2.962 67.463 72.251 1.00 15.51 58 PRO B O 1
ATOM 7663 N N . GLY B 1 60 ? -1.962 69.308 73.083 1.00 16.09 59 GLY B N 1
ATOM 7664 C CA . GLY B 1 60 ? -0.753 68.631 73.491 1.00 14.68 59 GLY B CA 1
ATOM 7665 C C . GLY B 1 60 ? 0.282 68.423 72.391 1.00 18.49 59 GLY B C 1
ATOM 7666 O O . GLY B 1 60 ? 1.366 67.900 72.659 1.00 20.33 59 GLY B O 1
ATOM 7670 N N . ASP B 1 61 ? -0.036 68.818 71.162 1.00 14.89 60 ASP B N 1
ATOM 7671 C CA . ASP B 1 61 ? 0.916 68.694 70.048 1.00 12.25 60 ASP B CA 1
ATOM 7672 C C . ASP B 1 61 ? 2.131 69.585 70.240 1.00 18.62 60 ASP B C 1
ATOM 7673 O O . ASP B 1 61 ? 2.074 70.656 70.862 1.00 19.26 60 ASP B O 1
ATOM 7682 N N . SER B 1 62 ? 3.244 69.133 69.688 1.00 15.85 61 SER B N 1
ATOM 7683 C CA . SER B 1 62 ? 4.425 69.963 69.513 1.00 17.38 61 SER B CA 1
ATOM 7684 C C . SER B 1 62 ? 5.006 69.620 68.155 1.00 15.69 61 SER B C 1
ATOM 7685 O O . SER B 1 62 ? 4.675 68.567 67.607 1.00 16.97 61 SER B O 1
ATOM 7693 N N . LEU B 1 63 ? 5.880 70.462 67.613 1.00 18.18 62 LEU B N 1
ATOM 7694 C CA . LEU B 1 63 ? 6.528 70.100 66.361 1.00 15.30 62 LEU B CA 1
ATOM 7695 C C . LEU B 1 63 ? 7.308 68.799 66.538 1.00 21.94 62 LEU B C 1
ATOM 7696 O O . LEU B 1 63 ? 7.310 67.925 65.645 1.00 18.07 62 LEU B O 1
ATOM 7712 N N . TYR B 1 64 ? 7.936 68.631 67.699 1.00 18.06 63 TYR B N 1
ATOM 7713 C CA . TYR B 1 64 ? 8.663 67.394 67.970 1.00 18.23 63 TYR B CA 1
ATOM 7714 C C . TYR B 1 64 ? 7.744 66.169 67.861 1.00 15.61 63 TYR B C 1
ATOM 7715 O O . TYR B 1 64 ? 8.105 65.184 67.219 1.00 17.43 63 TYR B O 1
ATOM 7733 N N . ARG B 1 65 ? 6.576 66.213 68.512 1.00 17.59 64 ARG B N 1
ATOM 7734 C CA . ARG B 1 65 ? 5.630 65.080 68.445 1.00 14.08 64 ARG B CA 1
ATOM 7735 C C . ARG B 1 65 ? 5.157 64.812 67.015 1.00 14.35 64 ARG B C 1
ATOM 7736 O O . ARG B 1 65 ? 5.089 63.660 66.585 1.00 15.18 64 ARG B O 1
ATOM 7757 N N . ILE B 1 66 ? 4.778 65.870 66.302 1.00 16.04 65 ILE B N 1
ATOM 7758 C CA . ILE B 1 66 ? 4.254 65.736 64.944 1.00 13.27 65 ILE B CA 1
ATOM 7759 C C . ILE B 1 66 ? 5.340 65.129 64.053 1.00 15.99 65 ILE B C 1
ATOM 7760 O O . ILE B 1 66 ? 5.053 64.256 63.224 1.00 15.32 65 ILE B O 1
ATOM 7776 N N . SER B 1 67 ? 6.590 65.541 64.282 1.00 16.71 66 SER B N 1
ATOM 7777 C CA . SER B 1 67 ? 7.753 65.001 63.563 1.00 17.94 66 SER B CA 1
ATOM 7778 C C . SER B 1 67 ? 7.902 63.503 63.776 1.00 17.99 66 SER B C 1
ATOM 7779 O O . SER B 1 67 ? 8.150 62.739 62.820 1.00 15.94 66 SER B O 1
ATOM 7787 N N . GLN B 1 68 ? 7.730 63.062 65.017 1.00 16.33 67 GLN B N 1
ATOM 7788 C CA . GLN B 1 68 ? 7.791 61.624 65.301 1.00 14.54 67 GLN B CA 1
ATOM 7789 C C . GLN B 1 68 ? 6.600 60.876 64.689 1.00 15.92 67 GLN B C 1
ATOM 7790 O O . GLN B 1 68 ? 6.744 59.765 64.139 1.00 16.47 67 GLN B O 1
ATOM 7804 N N . THR B 1 69 ? 5.409 61.446 64.829 1.00 14.75 68 THR B N 1
ATOM 7805 C CA . THR B 1 69 ? 4.203 60.794 64.353 1.00 13.18 68 THR B CA 1
ATOM 7806 C C . THR B 1 69 ? 4.287 60.469 62.856 1.00 14.35 68 THR B C 1
ATOM 7807 O O . THR B 1 69 ? 3.969 59.344 62.450 1.00 15.15 68 THR B O 1
ATOM 7818 N N . TYR B 1 70 ? 4.693 61.449 62.042 1.00 14.40 69 TYR B N 1
ATOM 7819 C CA . TYR B 1 70 ? 4.708 61.274 60.582 1.00 17.20 69 TYR B CA 1
ATOM 7820 C C . TYR B 1 70 ? 6.118 61.058 59.997 1.00 18.39 69 TYR B C 1
ATOM 7821 O O . TYR B 1 70 ? 6.287 61.081 58.776 1.00 18.54 69 TYR B O 1
ATOM 7839 N N . ASN B 1 71 ? 7.120 60.832 60.851 1.00 18.71 70 ASN B N 1
ATOM 7840 C CA . ASN B 1 71 ? 8.523 60.602 60.407 1.00 17.05 70 ASN B CA 1
ATOM 7841 C C . ASN B 1 71 ? 9.042 61.696 59.474 1.00 19.24 70 ASN B C 1
ATOM 7842 O O . ASN B 1 71 ? 9.496 61.426 58.349 1.00 21.91 70 ASN B O 1
ATOM 7853 N N . VAL B 1 72 ? 8.931 62.945 59.919 1.00 19.83 71 VAL B N 1
ATOM 7854 C CA . VAL B 1 72 ? 9.476 64.073 59.179 1.00 21.94 71 VAL B CA 1
ATOM 7855 C C . VAL B 1 72 ? 10.584 64.676 60.042 1.00 24.49 71 VAL B C 1
ATOM 7856 O O . VAL B 1 72 ? 10.340 65.046 61.195 1.00 24.74 71 VAL B O 1
ATOM 7869 N N . PRO B 1 73 ? 11.795 64.831 59.485 1.00 22.34 72 PRO B N 1
ATOM 7870 C CA . PRO B 1 73 ? 12.837 65.435 60.321 1.00 21.42 72 PRO B CA 1
ATOM 7871 C C . PRO B 1 73 ? 12.373 66.776 60.868 1.00 23.21 72 PRO B C 1
ATOM 7872 O O . PRO B 1 73 ? 11.774 67.579 60.149 1.00 21.73 72 PRO B O 1
ATOM 7883 N N . LEU B 1 74 ? 12.639 67.004 62.145 1.00 23.43 73 LEU B N 1
ATOM 7884 C CA . LEU B 1 74 ? 12.076 68.152 62.824 1.00 21.46 73 LEU B CA 1
ATOM 7885 C C . LEU B 1 74 ? 12.497 69.471 62.185 1.00 24.45 73 LEU B C 1
ATOM 7886 O O . LEU B 1 74 ? 11.683 70.373 62.022 1.00 22.90 73 LEU B O 1
ATOM 7902 N N . ALA B 1 75 ? 13.767 69.584 61.806 1.00 26.73 74 ALA B N 1
ATOM 7903 C CA . ALA B 1 75 ? 14.243 70.821 61.195 1.00 25.14 74 ALA B CA 1
ATOM 7904 C C . ALA B 1 75 ? 13.489 71.086 59.889 1.00 26.29 74 ALA B C 1
ATOM 7905 O O . ALA B 1 75 ? 13.126 72.223 59.567 1.00 26.76 74 ALA B O 1
ATOM 7912 N N . SER B 1 76 ? 13.248 70.011 59.152 1.00 22.89 75 SER B N 1
ATOM 7913 C CA . SER B 1 76 ? 12.535 70.082 57.884 1.00 22.10 75 SER B CA 1
ATOM 7914 C C . SER B 1 76 ? 11.070 70.479 58.062 1.00 20.32 75 SER B C 1
ATOM 7915 O O . SER B 1 76 ? 10.555 71.317 57.331 1.00 24.06 75 SER B O 1
ATOM 7923 N N . LEU B 1 77 ? 10.413 69.889 59.057 1.00 22.13 76 LEU B N 1
ATOM 7924 C CA . LEU B 1 77 ? 9.001 70.181 59.328 1.00 20.74 76 LEU B CA 1
ATOM 7925 C C . LEU B 1 77 ? 8.847 71.664 59.660 1.00 21.44 76 LEU B C 1
ATOM 7926 O O . LEU B 1 77 ? 7.910 72.329 59.217 1.00 22.07 76 LEU B O 1
ATOM 7942 N N . ALA B 1 78 ? 9.772 72.172 60.456 1.00 20.41 77 ALA B N 1
ATOM 7943 C CA . ALA B 1 78 ? 9.743 73.579 60.830 1.00 22.33 77 ALA B CA 1
ATOM 7944 C C . ALA B 1 78 ? 9.956 74.447 59.590 1.00 20.83 77 ALA B C 1
ATOM 7945 O O . ALA B 1 78 ? 9.165 75.354 59.322 1.00 22.21 77 ALA B O 1
ATOM 7952 N N . LYS B 1 79 ? 10.993 74.126 58.810 1.00 19.88 78 LYS B N 1
ATOM 7953 C CA . LYS B 1 79 ? 11.370 74.920 57.642 1.00 25.07 78 LYS B CA 1
ATOM 7954 C C . LYS B 1 79 ? 10.203 75.065 56.673 1.00 24.06 78 LYS B C 1
ATOM 7955 O O . LYS B 1 79 ? 9.897 76.159 56.198 1.00 24.10 78 LYS B O 1
ATOM 7974 N N . VAL B 1 80 ? 9.547 73.949 56.373 1.00 20.96 79 VAL B N 1
ATOM 7975 C CA . VAL B 1 80 ? 8.533 73.934 55.330 1.00 20.81 79 VAL B CA 1
ATOM 7976 C C . VAL B 1 80 ? 7.251 74.646 55.775 1.00 21.89 79 VAL B C 1
ATOM 7977 O O . VAL B 1 80 ? 6.407 74.998 54.942 1.00 29.18 79 VAL B O 1
ATOM 7990 N N . ASN B 1 81 ? 7.123 74.906 57.077 1.00 22.79 80 ASN B N 1
ATOM 7991 C CA . ASN B 1 81 ? 5.996 75.654 57.608 1.00 21.79 80 ASN B CA 1
ATOM 7992 C C . ASN B 1 81 ? 6.340 77.093 58.019 1.00 22.71 80 ASN B C 1
ATOM 7993 O O . ASN B 1 81 ? 5.513 77.787 58.617 1.00 21.13 80 ASN B O 1
ATOM 8004 N N . ASN B 1 82 ? 7.541 77.541 57.675 1.00 30.31 81 ASN B N 1
ATOM 8005 C CA . ASN B 1 82 ? 8.001 78.876 58.042 1.00 33.28 81 ASN B CA 1
ATOM 8006 C C . ASN B 1 82 ? 7.998 79.074 59.543 1.00 32.15 81 ASN B C 1
ATOM 8007 O O . ASN B 1 82 ? 7.619 80.134 60.044 1.00 30.30 81 ASN B O 1
ATOM 8018 N N . LEU B 1 83 ? 8.448 78.044 60.248 1.00 22.68 82 LEU B N 1
ATOM 8019 C CA . LEU B 1 83 ? 8.513 78.063 61.703 1.00 19.44 82 LEU B CA 1
ATOM 8020 C C . LEU B 1 83 ? 9.930 77.840 62.178 1.00 25.92 82 LEU B C 1
ATOM 8021 O O . LEU B 1 83 ? 10.770 77.330 61.453 1.00 28.08 82 LEU B O 1
ATOM 8037 N N . SER B 1 84 ? 10.179 78.295 63.392 1.00 28.56 83 SER B N 1
ATOM 8038 C CA . SER B 1 84 ? 11.385 78.005 64.150 1.00 33.99 83 SER B CA 1
ATOM 8039 C C . SER B 1 84 ? 11.186 76.769 65.009 1.00 29.73 83 SER B C 1
ATOM 8040 O O . SER B 1 84 ? 10.055 76.361 65.271 1.00 29.70 83 SER B O 1
ATOM 8048 N N . LEU B 1 85 ? 12.282 76.147 65.424 1.00 30.58 84 LEU B N 1
ATOM 8049 C CA . LEU B 1 85 ? 12.218 75.002 66.323 1.00 31.22 84 LEU B CA 1
ATOM 8050 C C . LEU B 1 85 ? 11.524 75.383 67.640 1.00 29.91 84 LEU B C 1
ATOM 8051 O O . LEU B 1 85 ? 10.959 74.531 68.320 1.00 34.53 84 LEU B O 1
ATOM 8067 N N . LYS B 1 86 ? 11.542 76.672 67.973 1.00 33.52 85 LYS B N 1
ATOM 8068 C CA . LYS B 1 86 ? 10.960 77.155 69.224 1.00 50.34 85 LYS B CA 1
ATOM 8069 C C . LYS B 1 86 ? 9.602 77.825 69.028 1.00 43.41 85 LYS B C 1
ATOM 8070 O O . LYS B 1 86 ? 9.045 78.400 69.970 1.00 34.26 85 LYS B O 1
ATOM 8089 N N . SER B 1 87 ? 9.043 77.707 67.828 1.00 33.57 86 SER B N 1
ATOM 8090 C CA . SER B 1 87 ? 7.760 78.339 67.531 1.00 31.73 86 SER B CA 1
ATOM 8091 C C . SER B 1 87 ? 6.655 77.765 68.417 1.00 32.28 86 SER B C 1
ATOM 8092 O O . SER B 1 87 ? 6.590 76.564 68.636 1.00 29.07 86 SER B O 1
ATOM 8100 N N . ILE B 1 88 ? 5.819 78.640 68.965 1.00 32.52 87 ILE B N 1
ATOM 8101 C CA . ILE B 1 88 ? 4.662 78.225 69.760 1.00 27.77 87 ILE B CA 1
ATOM 8102 C C . ILE B 1 88 ? 3.469 77.860 68.876 1.00 20.99 87 ILE B C 1
ATOM 8103 O O . ILE B 1 88 ? 3.056 78.690 68.048 1.00 21.52 87 ILE B O 1
ATOM 8119 N N . LEU B 1 89 ? 2.936 76.647 69.035 1.00 22.26 88 LEU B N 1
ATOM 8120 C CA . LEU B 1 89 ? 1.760 76.221 68.271 1.00 20.25 88 LEU B CA 1
ATOM 8121 C C . LEU B 1 89 ? 0.462 76.500 69.022 1.00 23.32 88 LEU B C 1
ATOM 8122 O O . LEU B 1 89 ? 0.472 76.651 70.228 1.00 21.39 88 LEU B O 1
ATOM 8138 N N . HIS B 1 90 ? -0.650 76.542 68.297 1.00 19.34 89 HIS B N 1
ATOM 8139 C CA . HIS B 1 90 ? -1.969 76.620 68.924 1.00 16.27 89 HIS B CA 1
ATOM 8140 C C . HIS B 1 90 ? -2.891 75.590 68.307 1.00 19.93 89 HIS B C 1
ATOM 8141 O O . HIS B 1 90 ? -2.721 75.198 67.153 1.00 18.63 89 HIS B O 1
ATOM 8155 N N . VAL B 1 91 ? -3.837 75.120 69.107 1.00 17.27 90 VAL B N 1
ATOM 8156 C CA . VAL B 1 91 ? -4.808 74.129 68.666 1.00 17.35 90 VAL B CA 1
ATOM 8157 C C . VAL B 1 91 ? -5.629 74.724 67.512 1.00 16.75 90 VAL B C 1
ATOM 8158 O O . VAL B 1 91 ? -6.071 75.892 67.547 1.00 19.10 90 VAL B O 1
ATOM 8171 N N . GLY B 1 92 ? -5.762 73.933 66.453 1.00 18.26 91 GLY B N 1
ATOM 8172 C CA . GLY B 1 92 ? -6.466 74.348 65.254 1.00 20.35 91 GLY B CA 1
ATOM 8173 C C . GLY B 1 92 ? -5.557 74.890 64.166 1.00 21.17 91 GLY B C 1
ATOM 8174 O O . GLY B 1 92 ? -5.989 75.088 63.028 1.00 21.05 91 GLY B O 1
ATOM 8178 N N . GLN B 1 93 ? -4.303 75.157 64.519 1.00 17.36 92 GLN B N 1
ATOM 8179 C CA . GLN B 1 93 ? -3.321 75.659 63.572 1.00 17.56 92 GLN B CA 1
ATOM 8180 C C . GLN B 1 93 ? -3.090 74.691 62.420 1.00 25.92 92 GLN B C 1
ATOM 8181 O O . GLN B 1 93 ? -2.958 73.492 62.643 1.00 22.29 92 GLN B O 1
ATOM 8195 N N . GLN B 1 94 ? -3.034 75.216 61.198 1.00 20.97 93 GLN B N 1
ATOM 8196 C CA . GLN B 1 94 ? -2.830 74.389 60.015 1.00 21.41 93 GLN B CA 1
ATOM 8197 C C . GLN B 1 94 ? -1.340 74.234 59.729 1.00 19.99 93 GLN B C 1
ATOM 8198 O O . GLN B 1 94 ? -0.571 75.213 59.843 1.00 22.31 93 GLN B O 1
ATOM 8212 N N . LEU B 1 95 ? -0.925 72.994 59.438 1.00 18.76 94 LEU B N 1
ATOM 8213 C CA . LEU B 1 95 ? 0.452 72.683 59.025 1.00 15.49 94 LEU B CA 1
ATOM 8214 C C . LEU B 1 95 ? 0.513 71.837 57.765 1.00 20.88 94 LEU B C 1
ATOM 8215 O O . LEU B 1 95 ? -0.397 71.051 57.485 1.00 20.23 94 LEU B O 1
ATOM 8231 N N . TYR B 1 96 ? 1.592 72.006 57.009 1.00 19.88 95 TYR B N 1
ATOM 8232 C CA . TYR B 1 96 ? 1.961 71.087 55.925 1.00 23.57 95 TYR B CA 1
ATOM 8233 C C . TYR B 1 96 ? 2.913 70.039 56.501 1.00 18.52 95 TYR B C 1
ATOM 8234 O O . TYR B 1 96 ? 3.980 70.367 57.033 1.00 20.36 95 TYR B O 1
ATOM 8252 N N . VAL B 1 97 ? 2.518 68.768 56.414 1.00 17.52 96 VAL B N 1
ATOM 8253 C CA . VAL B 1 97 ? 3.319 67.694 56.978 1.00 17.90 96 VAL B CA 1
ATOM 8254 C C . VAL B 1 97 ? 3.595 66.624 55.915 1.00 22.00 96 VAL B C 1
ATOM 8255 O O . VAL B 1 97 ? 2.750 65.760 55.655 1.00 24.25 96 VAL B O 1
ATOM 8268 N N . PRO B 1 98 ? 4.775 66.685 55.291 1.00 22.23 97 PRO B N 1
ATOM 8269 C CA . PRO B 1 98 ? 5.150 65.705 54.265 1.00 22.00 97 PRO B CA 1
ATOM 8270 C C . PRO B 1 98 ? 5.527 64.343 54.887 1.00 23.65 97 PRO B C 1
ATOM 8271 O O . PRO B 1 98 ? 6.699 64.123 55.155 1.00 28.03 97 PRO B O 1
ATOM 8282 N N . LYS B 1 99 ? 4.565 63.446 55.046 1.00 24.88 98 LYS B N 1
ATOM 8283 C CA . LYS B 1 99 ? 4.789 62.158 55.717 1.00 20.08 98 LYS B CA 1
ATOM 8284 C C . LYS B 1 99 ? 5.924 61.331 55.112 1.00 21.13 98 LYS B C 1
ATOM 8285 O O . LYS B 1 99 ? 6.038 61.182 53.889 1.00 22.49 98 LYS B O 1
ATOM 8304 N N . GLY B 1 100 ? 6.755 60.794 56.000 1.00 21.09 99 GLY B N 1
ATOM 8305 C CA . GLY B 1 100 ? 7.922 60.037 55.606 1.00 19.02 99 GLY B CA 1
ATOM 8306 C C . GLY B 1 100 ? 7.619 58.557 55.582 1.00 17.05 99 GLY B C 1
ATOM 8307 O O . GLY B 1 100 ? 6.498 58.136 55.842 1.00 20.30 99 GLY B O 1
ATOM 8311 N N . THR B 1 101 ? 8.639 57.771 55.270 1.00 17.37 100 THR B N 1
ATOM 8312 C CA . THR B 1 101 ? 8.510 56.317 55.211 1.00 16.75 100 THR B CA 1
ATOM 8313 C C . THR B 1 101 ? 8.125 55.709 56.565 1.00 20.12 100 THR B C 1
ATOM 8314 O O . THR B 1 101 ? 8.439 56.248 57.624 1.00 18.46 100 THR B O 1
ATOM 8325 N N . LYS B 1 102 ? 7.350 54.632 56.503 1.00 18.97 101 LYS B N 1
ATOM 8326 C CA . LYS B 1 102 ? 6.924 53.904 57.692 1.00 15.70 101 LYS B CA 1
ATOM 8327 C C . LYS B 1 102 ? 8.012 52.905 58.081 1.00 16.56 101 LYS B C 1
ATOM 8328 O O . LYS B 1 102 ? 8.211 51.925 57.352 1.00 18.46 101 LYS B O 1
ATOM 8347 N N . ARG B 1 103 ? 8.606 52.984 59.272 1.00 17.57 102 ARG B N 1
ATOM 8348 C CA . ARG B 1 103 ? 9.670 52.023 59.573 1.00 15.70 102 ARG B CA 1
ATOM 8349 C C . ARG B 1 103 ? 9.082 50.665 59.850 1.00 16.56 102 ARG B C 1
ATOM 8350 O O . ARG B 1 103 ? 7.911 50.540 60.158 1.00 14.91 102 ARG B O 1
ATOM 8371 N N . SER B 1 104 ? 9.905 49.639 59.696 1.00 14.50 103 SER B N 1
ATOM 8372 C CA . SER B 1 104 ? 9.420 48.286 59.882 1.00 14.06 103 SER B CA 1
ATOM 8373 C C . SER B 1 104 ? 9.192 48.020 61.365 1.00 14.78 103 SER B C 1
ATOM 8374 O O . SER B 1 104 ? 9.865 48.597 62.218 1.00 20.34 103 SER B O 1
ATOM 8382 N N . VAL B 1 105 ? 8.252 47.119 61.659 1.00 15.42 104 VAL B N 1
ATOM 8383 C CA . VAL B 1 105 ? 7.944 46.729 63.020 1.00 17.77 104 VAL B CA 1
ATOM 8384 C C . VAL B 1 105 ? 7.612 45.249 63.032 1.00 17.76 104 VAL B C 1
ATOM 8385 O O . VAL B 1 105 ? 7.087 44.725 62.052 1.00 16.25 104 VAL B O 1
ATOM 8398 N N . GLU B 1 106 ? 7.906 44.589 64.146 1.00 13.46 105 GLU B N 1
ATOM 8399 C CA . GLU B 1 106 ? 7.385 43.277 64.406 1.00 14.19 105 GLU B CA 1
ATOM 8400 C C . GLU B 1 106 ? 6.232 43.440 65.407 1.00 17.86 105 GLU B C 1
ATOM 8401 O O . GLU B 1 106 ? 6.346 44.146 66.411 1.00 14.66 105 GLU B O 1
ATOM 8413 N N . SER B 1 107 ? 5.119 42.790 65.125 1.00 13.27 106 SER B N 1
ATOM 8414 C CA . SER B 1 107 ? 3.947 42.871 65.972 1.00 14.67 106 SER B CA 1
ATOM 8415 C C . SER B 1 107 ? 3.545 41.488 66.457 1.00 16.01 106 SER B C 1
ATOM 8416 O O . SER B 1 107 ? 3.590 40.506 65.704 1.00 14.24 106 SER B O 1
ATOM 8424 N N . ILE B 1 108 ? 3.162 41.413 67.729 1.00 12.59 107 ILE B N 1
ATOM 8425 C CA . ILE B 1 108 ? 2.665 40.197 68.345 1.00 12.99 107 ILE B CA 1
ATOM 8426 C C . ILE B 1 108 ? 1.288 40.480 68.937 1.00 13.63 107 ILE B C 1
ATOM 8427 O O . ILE B 1 108 ? 1.038 41.595 69.436 1.00 12.27 107 ILE B O 1
ATOM 8443 N N . ALA B 1 109 ? 0.381 39.514 68.882 1.00 15.76 108 ALA B N 1
ATOM 8444 C CA . ALA B 1 109 ? -0.823 39.582 69.712 1.00 14.65 108 ALA B CA 1
ATOM 8445 C C . ALA B 1 109 ? -1.080 38.246 70.370 1.00 16.45 108 ALA B C 1
ATOM 8446 O O . ALA B 1 109 ? -0.868 37.182 69.760 1.00 15.23 108 ALA B O 1
ATOM 8453 N N . TYR B 1 110 ? -1.522 38.316 71.625 1.00 12.24 109 TYR B N 1
ATOM 8454 C CA . TYR B 1 110 ? -1.873 37.162 72.431 1.00 12.33 109 TYR B CA 1
ATOM 8455 C C . TYR B 1 110 ? -3.352 36.829 72.371 1.00 14.02 109 TYR B C 1
ATOM 8456 O O . TYR B 1 110 ? -4.207 37.706 72.321 1.00 15.10 109 TYR B O 1
ATOM 8474 N N . LEU B 1 111 ? -3.635 35.534 72.381 1.00 13.80 110 LEU B N 1
ATOM 8475 C CA . LEU B 1 111 ? -4.991 35.006 72.406 1.00 14.69 110 LEU B CA 1
ATOM 8476 C C . LEU B 1 111 ? -5.145 34.154 73.655 1.00 17.28 110 LEU B C 1
ATOM 8477 O O . LEU B 1 111 ? -4.389 33.201 73.865 1.00 15.39 110 LEU B O 1
ATOM 8493 N N . GLN B 1 112 ? -6.120 34.512 74.489 1.00 16.16 111 GLN B N 1
ATOM 8494 C CA . GLN B 1 112 ? -6.355 33.832 75.737 1.00 18.73 111 GLN B CA 1
ATOM 8495 C C . GLN B 1 112 ? -7.852 33.625 75.900 1.00 21.10 111 GLN B C 1
ATOM 8496 O O . GLN B 1 112 ? -8.536 34.454 76.504 1.00 23.88 111 GLN B O 1
ATOM 8510 N N . PRO B 1 113 ? -8.358 32.505 75.394 1.00 23.18 112 PRO B N 1
ATOM 8511 C CA . PRO B 1 113 ? -9.792 32.206 75.512 1.00 27.47 112 PRO B CA 1
ATOM 8512 C C . PRO B 1 113 ? -10.207 31.836 76.933 1.00 28.47 112 PRO B C 1
ATOM 8513 O O . PRO B 1 113 ? -9.376 31.414 77.731 1.00 26.84 112 PRO B O 1
ATOM 8524 N N . SER B 1 114 ? -11.492 31.976 77.230 1.00 42.72 113 SER B N 1
ATOM 8525 C CA . SER B 1 114 ? -12.010 31.672 78.558 1.00 39.77 113 SER B CA 1
ATOM 8526 C C . SER B 1 114 ? -13.012 30.525 78.528 1.00 52.44 113 SER B C 1
ATOM 8527 O O . SER B 1 114 ? -13.613 30.208 79.550 1.00 50.82 113 SER B O 1
ATOM 8535 N N . THR B 1 115 ? -13.187 29.907 77.360 1.00 41.34 114 THR B N 1
ATOM 8536 C CA . THR B 1 115 ? -14.145 28.816 77.210 1.00 41.04 114 THR B CA 1
ATOM 8537 C C . THR B 1 115 ? -13.597 27.666 76.373 1.00 46.88 114 THR B C 1
ATOM 8538 O O . THR B 1 115 ? -12.610 27.807 75.641 1.00 35.53 114 THR B O 1
ATOM 8549 N N . ILE B 1 116 ? -14.253 26.520 76.498 1.00 42.74 115 ILE B N 1
ATOM 8550 C CA . ILE B 1 116 ? -13.999 25.383 75.631 1.00 41.46 115 ILE B CA 1
ATOM 8551 C C . ILE B 1 116 ? -15.344 24.884 75.117 1.00 41.15 115 ILE B C 1
ATOM 8552 O O . ILE B 1 116 ? -16.202 24.516 75.915 1.00 42.88 115 ILE B O 1
ATOM 8568 N N . PRO B 1 117 ? -15.545 24.897 73.791 1.00 36.44 116 PRO B N 1
ATOM 8569 C CA . PRO B 1 117 ? -14.621 25.375 72.756 1.00 38.58 116 PRO B CA 1
ATOM 8570 C C . PRO B 1 117 ? -14.438 26.891 72.792 1.00 32.53 116 PRO B C 1
ATOM 8571 O O . PRO B 1 117 ? -15.151 27.582 73.509 1.00 30.18 116 PRO B O 1
ATOM 8582 N N . ILE B 1 118 ? -13.463 27.393 72.042 1.00 32.37 117 ILE B N 1
ATOM 8583 C CA . ILE B 1 118 ? -13.262 28.836 71.924 1.00 22.86 117 ILE B CA 1
ATOM 8584 C C . ILE B 1 118 ? -14.499 29.472 71.287 1.00 31.76 117 ILE B C 1
ATOM 8585 O O . ILE B 1 118 ? -15.062 28.907 70.348 1.00 31.19 117 ILE B O 1
ATOM 8601 N N . LYS B 1 119 ? -14.942 30.621 71.801 1.00 27.10 118 LYS B N 1
ATOM 8602 C CA . LYS B 1 119 ? -16.059 31.321 71.184 1.00 28.02 118 LYS B CA 1
ATOM 8603 C C . LYS B 1 119 ? -15.744 31.703 69.748 1.00 27.34 118 LYS B C 1
ATOM 8604 O O . LYS B 1 119 ? -14.647 32.177 69.442 1.00 28.58 118 LYS B O 1
ATOM 8623 N N . GLU B 1 120 ? -16.728 31.518 68.873 1.00 33.24 119 GLU B N 1
ATOM 8624 C CA . GLU B 1 120 ? -16.570 31.858 67.468 1.00 26.84 119 GLU B CA 1
ATOM 8625 C C . GLU B 1 120 ? -16.221 33.329 67.288 1.00 28.41 119 GLU B C 1
ATOM 8626 O O . GLU B 1 120 ? -15.432 33.672 66.410 1.00 30.43 119 GLU B O 1
ATOM 8638 N N . SER B 1 121 ? -16.800 34.197 68.117 1.00 32.65 120 SER B N 1
ATOM 8639 C CA . SER B 1 121 ? -16.558 35.632 68.007 1.00 31.68 120 SER B CA 1
ATOM 8640 C C . SER B 1 121 ? -15.079 35.927 68.256 1.00 22.11 120 SER B C 1
ATOM 8641 O O . SER B 1 121 ? -14.512 36.842 67.669 1.00 28.88 120 SER B O 1
ATOM 8649 N N . LEU B 1 122 ? -14.466 35.132 69.128 1.00 28.54 121 LEU B N 1
ATOM 8650 C CA . LEU B 1 122 ? -13.052 35.271 69.450 1.00 25.18 121 LEU B CA 1
ATOM 8651 C C . LEU B 1 122 ? -12.166 34.749 68.322 1.00 21.16 121 LEU B C 1
ATOM 8652 O O . LEU B 1 122 ? -11.130 35.344 68.016 1.00 24.28 121 LEU B O 1
ATOM 8668 N N . VAL B 1 123 ? -12.586 33.649 67.693 1.00 22.23 122 VAL B N 1
ATOM 8669 C CA . VAL B 1 123 ? -11.874 33.146 66.517 1.00 21.92 122 VAL B CA 1
ATOM 8670 C C . VAL B 1 123 ? -11.978 34.182 65.413 1.00 20.76 122 VAL B C 1
ATOM 8671 O O . VAL B 1 123 ? -11.002 34.465 64.700 1.00 23.00 122 VAL B O 1
ATOM 8684 N N . ASN B 1 124 ? -13.156 34.784 65.282 1.00 23.02 123 ASN B N 1
ATOM 8685 C CA . ASN B 1 124 ? -13.355 35.802 64.273 1.00 25.65 123 ASN B CA 1
ATOM 8686 C C . ASN B 1 124 ? -12.489 37.034 64.556 1.00 17.85 123 ASN B C 1
ATOM 8687 O O . ASN B 1 124 ? -11.914 37.601 63.640 1.00 24.50 123 ASN B O 1
ATOM 8698 N N . ALA B 1 125 ? -12.365 37.427 65.818 1.00 21.67 124 ALA B N 1
ATOM 8699 C CA . ALA B 1 125 ? -11.495 38.558 66.160 1.00 19.98 124 ALA B CA 1
ATOM 8700 C C . ALA B 1 125 ? -10.055 38.231 65.806 1.00 20.33 124 ALA B C 1
ATOM 8701 O O . ALA B 1 125 ? -9.312 39.103 65.366 1.00 20.85 124 ALA B O 1
ATOM 8708 N N . THR B 1 126 ? -9.658 36.975 66.001 1.00 18.88 125 THR B N 1
ATOM 8709 C CA . THR B 1 126 ? -8.303 36.534 65.660 1.00 17.63 125 THR B CA 1
ATOM 8710 C C . THR B 1 126 ? -8.076 36.617 64.156 1.00 19.70 125 THR B C 1
ATOM 8711 O O . THR B 1 126 ? -7.039 37.098 63.690 1.00 19.25 125 THR B O 1
ATOM 8722 N N . ARG B 1 127 ? -9.061 36.155 63.391 1.00 21.70 126 ARG B N 1
ATOM 8723 C CA . ARG B 1 127 ? -8.983 36.218 61.936 1.00 20.57 126 ARG B CA 1
ATOM 8724 C C . ARG B 1 127 ? -8.844 37.656 61.442 1.00 21.32 126 ARG B C 1
ATOM 8725 O O . ARG B 1 127 ? -8.106 37.927 60.495 1.00 22.58 126 ARG B O 1
ATOM 8746 N N . ALA B 1 128 ? -9.547 38.577 62.097 1.00 21.62 127 ALA B N 1
ATOM 8747 C CA . ALA B 1 128 ? -9.546 39.979 61.691 1.00 22.23 127 ALA B CA 1
ATOM 8748 C C . ALA B 1 128 ? -8.196 40.665 61.937 1.00 21.06 127 ALA B C 1
ATOM 8749 O O . ALA B 1 128 ? -7.801 41.550 61.170 1.00 23.38 127 ALA B O 1
ATOM 8756 N N . ILE B 1 129 ? -7.514 40.254 63.007 1.00 20.51 128 ILE B N 1
ATOM 8757 C CA . ILE B 1 129 ? -6.254 40.872 63.461 1.00 16.63 128 ILE B CA 1
ATOM 8758 C C . ILE B 1 129 ? -5.031 40.219 62.782 1.00 16.35 128 ILE B C 1
ATOM 8759 O O . ILE B 1 129 ? -4.018 40.867 62.554 1.00 18.72 128 ILE B O 1
ATOM 8775 N N . ASN B 1 130 ? -5.141 38.943 62.426 1.00 18.78 129 ASN B N 1
ATOM 8776 C CA . ASN B 1 130 ? -4.015 38.185 61.872 1.00 18.32 129 ASN B CA 1
ATOM 8777 C C . ASN B 1 130 ? -3.206 38.853 60.744 1.00 17.93 129 ASN B C 1
ATOM 8778 O O . ASN B 1 130 ? -1.975 38.745 60.727 1.00 18.46 129 ASN B O 1
ATOM 8789 N N . PRO B 1 131 ? -3.869 39.543 59.807 1.00 20.13 130 PRO B N 1
ATOM 8790 C CA . PRO B 1 131 ? -3.090 40.219 58.757 1.00 23.15 130 PRO B CA 1
ATOM 8791 C C . PRO B 1 131 ? -2.095 41.262 59.263 1.00 22.13 130 PRO B C 1
ATOM 8792 O O . PRO B 1 131 ? -1.125 41.591 58.569 1.00 24.36 130 PRO B O 1
ATOM 8803 N N . PHE B 1 132 ? -2.353 41.788 60.454 1.00 21.20 131 PHE B N 1
ATOM 8804 C CA . PHE B 1 132 ? -1.526 42.847 61.027 1.00 19.77 131 PHE B CA 1
ATOM 8805 C C . PHE B 1 132 ? -0.402 42.312 61.924 1.00 19.16 131 PHE B C 1
ATOM 8806 O O . PHE B 1 132 ? 0.293 43.087 62.576 1.00 15.88 131 PHE B O 1
ATOM 8823 N N . LEU B 1 133 ? -0.218 40.991 61.954 1.00 16.39 132 LEU B N 1
ATOM 8824 C CA . LEU B 1 133 ? 0.696 40.360 62.908 1.00 16.86 132 LEU B CA 1
ATOM 8825 C C . LEU B 1 133 ? 1.923 39.709 62.296 1.00 17.88 132 LEU B C 1
ATOM 8826 O O . LEU B 1 133 ? 1.821 39.017 61.277 1.00 18.69 132 LEU B O 1
ATOM 8842 N N . THR B 1 134 ? 3.072 39.876 62.952 1.00 14.03 133 THR B N 1
ATOM 8843 C CA . THR B 1 134 ? 4.246 39.059 62.660 1.00 13.44 133 THR B CA 1
ATOM 8844 C C . THR B 1 134 ? 4.096 37.698 63.368 1.00 16.05 133 THR B C 1
ATOM 8845 O O . THR B 1 134 ? 4.456 36.644 62.829 1.00 15.52 133 THR B O 1
ATOM 8856 N N . TYR B 1 135 ? 3.591 37.744 64.605 1.00 12.82 134 TYR B N 1
ATOM 8857 C CA . TYR B 1 135 ? 3.413 36.572 65.463 1.00 13.65 134 TYR B CA 1
ATOM 8858 C C . TYR B 1 135 ? 2.036 36.533 66.122 1.00 13.31 134 TYR B C 1
ATOM 8859 O O . TYR B 1 135 ? 1.541 37.567 66.567 1.00 14.08 134 TYR B O 1
ATOM 8877 N N . LEU B 1 136 ? 1.472 35.330 66.230 1.00 13.57 135 LEU B N 1
ATOM 8878 C CA . LEU B 1 136 ? 0.247 35.063 66.993 1.00 13.43 135 LEU B CA 1
ATOM 8879 C C . LEU B 1 136 ? 0.615 34.148 68.145 1.00 14.01 135 LEU B C 1
ATOM 8880 O O . LEU B 1 136 ? 1.192 33.078 67.917 1.00 14.90 135 LEU B O 1
ATOM 8896 N N . ALA B 1 137 ? 0.264 34.552 69.364 1.00 12.74 136 ALA B N 1
ATOM 8897 C CA . ALA B 1 137 ? 0.668 33.844 70.566 1.00 12.36 136 ALA B CA 1
ATOM 8898 C C . ALA B 1 137 ? -0.534 33.275 71.299 1.00 12.14 136 ALA B C 1
ATOM 8899 O O . ALA B 1 137 ? -1.213 33.987 72.063 1.00 13.35 136 ALA B O 1
ATOM 8906 N N . TYR B 1 138 ? -0.786 31.992 71.105 1.00 14.66 137 TYR B N 1
ATOM 8907 C CA . TYR B 1 138 ? -1.898 31.329 71.766 1.00 13.80 137 TYR B CA 1
ATOM 8908 C C . TYR B 1 138 ? -1.504 30.938 73.190 1.00 12.42 137 TYR B C 1
ATOM 8909 O O . TYR B 1 138 ? -0.650 30.079 73.408 1.00 14.36 137 TYR B O 1
ATOM 8927 N N . PHE B 1 139 ? -2.124 31.613 74.160 1.00 14.19 138 PHE B N 1
ATOM 8928 C CA . PHE B 1 139 ? -1.791 31.493 75.582 1.00 14.35 138 PHE B CA 1
ATOM 8929 C C . PHE B 1 139 ? -2.684 30.423 76.235 1.00 17.27 138 PHE B C 1
ATOM 8930 O O . PHE B 1 139 ? -3.903 30.629 76.314 1.00 16.58 138 PHE B O 1
ATOM 8947 N N . SER B 1 140 ? -2.155 29.295 76.704 1.00 15.73 139 SER B N 1
ATOM 8948 C CA . SER B 1 140 ? -0.749 28.869 76.677 1.00 13.52 139 SER B CA 1
ATOM 8949 C C . SER B 1 140 ? -0.670 27.336 76.794 1.00 13.25 139 SER B C 1
ATOM 8950 O O . SER B 1 140 ? -1.666 26.685 77.139 1.00 13.77 139 SER B O 1
ATOM 8958 N N . PHE B 1 141 ? 0.525 26.789 76.554 1.00 16.18 140 PHE B N 1
ATOM 8959 C CA . PHE B 1 141 ? 0.871 25.412 76.915 1.00 15.07 140 PHE B CA 1
ATOM 8960 C C . PHE B 1 141 ? 1.454 25.432 78.313 1.00 16.65 140 PHE B C 1
ATOM 8961 O O . PHE B 1 141 ? 2.452 26.105 78.556 1.00 17.31 140 PHE B O 1
ATOM 8978 N N . GLU B 1 142 ? 0.873 24.691 79.240 1.00 14.82 141 GLU B N 1
ATOM 8979 C CA . GLU B 1 142 ? 1.393 24.674 80.607 1.00 15.31 141 GLU B CA 1
ATOM 8980 C C . GLU B 1 142 ? 2.394 23.552 80.782 1.00 14.71 141 GLU B C 1
ATOM 8981 O O . GLU B 1 142 ? 2.111 22.376 80.470 1.00 16.86 141 GLU B O 1
ATOM 8993 N N . ALA B 1 143 ? 3.580 23.907 81.253 1.00 16.86 142 ALA B N 1
ATOM 8994 C CA . ALA B 1 143 ? 4.624 22.935 81.562 1.00 16.40 142 ALA B CA 1
ATOM 8995 C C . ALA B 1 143 ? 4.212 22.083 82.754 1.00 17.72 142 ALA B C 1
ATOM 8996 O O . ALA B 1 143 ? 3.527 22.575 83.663 1.00 15.65 142 ALA B O 1
ATOM 9003 N N . LYS B 1 144 ? 4.651 20.823 82.754 1.00 19.18 143 LYS B N 1
ATOM 9004 C CA . LYS B 1 144 ? 4.373 19.884 83.846 1.00 19.37 143 LYS B CA 1
ATOM 9005 C C . LYS B 1 144 ? 5.678 19.342 84.441 1.00 18.89 143 LYS B C 1
ATOM 9006 O O . LYS B 1 144 ? 6.724 19.338 83.798 1.00 18.72 143 LYS B O 1
ATOM 9025 N N . ARG B 1 145 ? 5.608 18.858 85.672 1.00 21.87 144 ARG B N 1
ATOM 9026 C CA . ARG B 1 145 ? 6.812 18.463 86.381 1.00 21.76 144 ARG B CA 1
ATOM 9027 C C . ARG B 1 145 ? 7.474 17.195 85.848 1.00 20.91 144 ARG B C 1
ATOM 9028 O O . ARG B 1 145 ? 8.625 16.894 86.213 1.00 26.39 144 ARG B O 1
ATOM 9049 N N . ASP B 1 146 ? 6.775 16.451 84.997 1.00 21.50 145 ASP B N 1
ATOM 9050 C CA . ASP B 1 146 ? 7.383 15.291 84.345 1.00 18.93 145 ASP B CA 1
ATOM 9051 C C . ASP B 1 146 ? 7.919 15.675 82.961 1.00 23.56 145 ASP B C 1
ATOM 9052 O O . ASP B 1 146 ? 8.297 14.814 82.190 1.00 25.70 145 ASP B O 1
ATOM 9061 N N . GLY B 1 147 ? 7.948 16.970 82.650 1.00 19.77 146 GLY B N 1
ATOM 9062 C CA . GLY B 1 147 ? 8.486 17.428 81.384 1.00 23.59 146 GLY B CA 1
ATOM 9063 C C . GLY B 1 147 ? 7.507 17.321 80.225 1.00 24.34 146 GLY B C 1
ATOM 9064 O O . GLY B 1 147 ? 7.902 17.484 79.086 1.00 24.83 146 GLY B O 1
ATOM 9068 N N . THR B 1 148 ? 6.222 17.129 80.504 1.00 20.33 147 THR B N 1
ATOM 9069 C CA . THR B 1 148 ? 5.230 17.140 79.430 1.00 20.19 147 THR B CA 1
ATOM 9070 C C . THR B 1 148 ? 4.528 18.495 79.377 1.00 19.05 147 THR B C 1
ATOM 9071 O O . THR B 1 148 ? 4.770 19.372 80.226 1.00 19.44 147 THR B O 1
ATOM 9082 N N . LEU B 1 149 ? 3.701 18.676 78.352 1.00 20.08 148 LEU B N 1
ATOM 9083 C CA . LEU B 1 149 ? 2.945 19.911 78.150 1.00 23.40 148 LEU B CA 1
ATOM 9084 C C . LEU B 1 149 ? 1.446 19.652 78.136 1.00 24.14 148 LEU B C 1
ATOM 9085 O O . LEU B 1 149 ? 0.980 18.696 77.515 1.00 23.00 148 LEU B O 1
ATOM 9101 N N . LYS B 1 150 ? 0.687 20.529 78.780 1.00 19.77 149 LYS B N 1
ATOM 9102 C CA . LYS B 1 150 ? -0.757 20.534 78.619 1.00 19.68 149 LYS B CA 1
ATOM 9103 C C . LYS B 1 150 ? -1.135 21.467 77.473 1.00 17.52 149 LYS B C 1
ATOM 9104 O O . LYS B 1 150 ? -0.898 22.672 77.554 1.00 18.80 149 LYS B O 1
ATOM 9123 N N . GLU B 1 151 ? -1.697 20.900 76.404 1.00 20.63 150 GLU B N 1
ATOM 9124 C CA . GLU B 1 151 ? -2.075 21.666 75.213 1.00 19.62 150 GLU B CA 1
ATOM 9125 C C . GLU B 1 151 ? -3.420 22.361 75.387 1.00 30.13 150 GLU B C 1
ATOM 9126 O O . GLU B 1 151 ? -4.397 21.731 75.790 1.00 26.65 150 GLU B O 1
ATOM 9138 N N . PRO B 1 152 ? -3.502 23.634 74.984 1.00 19.47 151 PRO B N 1
ATOM 9139 C CA . PRO B 1 152 ? -4.798 24.323 74.983 1.00 17.90 151 PRO B CA 1
ATOM 9140 C C . PRO B 1 152 ? -5.685 23.826 73.844 1.00 23.58 151 PRO B C 1
ATOM 9141 O O . PRO B 1 152 ? -5.205 23.205 72.892 1.00 23.74 151 PRO B O 1
ATOM 9152 N N . THR B 1 153 ? -6.979 24.086 73.945 1.00 23.85 152 THR B N 1
ATOM 9153 C CA . THR B 1 153 ? -7.927 23.509 72.992 1.00 26.49 152 THR B CA 1
ATOM 9154 C C . THR B 1 153 ? -7.783 24.093 71.578 1.00 20.45 152 THR B C 1
ATOM 9155 O O . THR B 1 153 ? -7.428 25.256 71.402 1.00 20.73 152 THR B O 1
ATOM 9166 N N . GLU B 1 154 ? -8.048 23.270 70.575 1.00 21.29 153 GLU B N 1
ATOM 9167 C CA . GLU B 1 154 ? -8.101 23.700 69.177 1.00 23.26 153 GLU B CA 1
ATOM 9168 C C . GLU B 1 154 ? -6.814 24.373 68.695 1.00 23.02 153 GLU B C 1
ATOM 9169 O O . GLU B 1 154 ? -6.852 25.307 67.889 1.00 20.71 153 GLU B O 1
ATOM 9181 N N . THR B 1 155 ? -5.670 23.877 69.147 1.00 21.14 154 THR B N 1
ATOM 9182 C CA . THR B 1 155 ? -4.393 24.469 68.742 1.00 20.75 154 THR B CA 1
ATOM 9183 C C . THR B 1 155 ? -4.207 24.393 67.222 1.00 22.52 154 THR B C 1
ATOM 9184 O O . THR B 1 155 ? -3.753 25.347 66.602 1.00 22.15 154 THR B O 1
ATOM 9195 N N . ALA B 1 156 ? -4.586 23.277 66.602 1.00 20.41 155 ALA B N 1
ATOM 9196 C CA . ALA B 1 156 ? -4.374 23.150 65.171 1.00 20.01 155 ALA B CA 1
ATOM 9197 C C . ALA B 1 156 ? -5.115 24.239 64.401 1.00 18.58 155 ALA B C 1
ATOM 9198 O O . ALA B 1 156 ? -4.591 24.816 63.445 1.00 22.63 155 ALA B O 1
ATOM 9205 N N . LYS B 1 157 ? -6.343 24.510 64.816 1.00 21.29 156 LYS B N 1
ATOM 9206 C CA . LYS B 1 157 ? -7.159 25.532 64.175 1.00 21.18 156 LYS B CA 1
ATOM 9207 C C . LYS B 1 157 ? -6.496 26.907 64.257 1.00 21.49 156 LYS B C 1
ATOM 9208 O O . LYS B 1 157 ? -6.394 27.621 63.256 1.00 25.87 156 LYS B O 1
ATOM 9227 N N . ILE B 1 158 ? -6.024 27.253 65.447 1.00 20.08 157 ILE B N 1
ATOM 9228 C CA . ILE B 1 158 ? -5.432 28.570 65.684 1.00 17.88 157 ILE B CA 1
ATOM 9229 C C . ILE B 1 158 ? -4.092 28.698 64.962 1.00 17.94 157 ILE B C 1
ATOM 9230 O O . ILE B 1 158 ? -3.824 29.722 64.342 1.00 18.79 157 ILE B O 1
ATOM 9246 N N . ALA B 1 159 ? -3.268 27.650 65.020 1.00 17.38 158 ALA B N 1
ATOM 9247 C CA . ALA B 1 159 ? -1.979 27.675 64.348 1.00 19.10 158 ALA B CA 1
ATOM 9248 C C . ALA B 1 159 ? -2.163 27.832 62.836 1.00 19.54 158 ALA B C 1
ATOM 9249 O O . ALA B 1 159 ? -1.434 28.582 62.179 1.00 21.91 158 ALA B O 1
ATOM 9256 N N . ASN B 1 160 ? -3.146 27.135 62.275 1.00 19.16 159 ASN B N 1
ATOM 9257 C CA . ASN B 1 160 ? -3.375 27.231 60.839 1.00 20.22 159 ASN B CA 1
ATOM 9258 C C . ASN B 1 160 ? -3.876 28.622 60.424 1.00 22.40 159 ASN B C 1
ATOM 9259 O O . ASN B 1 160 ? -3.545 29.106 59.340 1.00 23.09 159 ASN B O 1
ATOM 9270 N N . ILE B 1 161 ? -4.675 29.263 61.272 1.00 20.10 160 ILE B N 1
ATOM 9271 C CA . ILE B 1 161 ? -5.106 30.631 60.972 1.00 20.63 160 ILE B CA 1
ATOM 9272 C C . ILE B 1 161 ? -3.878 31.513 60.810 1.00 21.68 160 ILE B C 1
ATOM 9273 O O . ILE B 1 161 ? -3.769 32.293 59.852 1.00 22.31 160 ILE B O 1
ATOM 9289 N N . ALA B 1 162 ? -2.951 31.408 61.758 1.00 17.16 161 ALA B N 1
ATOM 9290 C CA . ALA B 1 162 ? -1.715 32.167 61.663 1.00 18.99 161 ALA B CA 1
ATOM 9291 C C . ALA B 1 162 ? -0.937 31.860 60.381 1.00 19.03 161 ALA B C 1
ATOM 9292 O O . ALA B 1 162 ? -0.583 32.760 59.620 1.00 22.30 161 ALA B O 1
ATOM 9299 N N . THR B 1 163 ? -0.661 30.582 60.150 1.00 17.76 162 THR B N 1
ATOM 9300 C CA . THR B 1 163 ? 0.203 30.175 59.047 1.00 20.24 162 THR B CA 1
ATOM 9301 C C . THR B 1 163 ? -0.350 30.563 57.679 1.00 21.68 162 THR B C 1
ATOM 9302 O O . THR B 1 163 ? 0.407 30.982 56.802 1.00 23.80 162 THR B O 1
ATOM 9313 N N . GLN B 1 164 ? -1.656 30.419 57.497 1.00 24.17 163 GLN B N 1
ATOM 9314 C CA . GLN B 1 164 ? -2.299 30.782 56.230 1.00 28.11 163 GLN B CA 1
ATOM 9315 C C . GLN B 1 164 ? -2.148 32.268 55.899 1.00 29.10 163 GLN B C 1
ATOM 9316 O O . GLN B 1 164 ? -2.295 32.659 54.750 1.00 29.89 163 GLN B O 1
ATOM 9330 N N . GLY B 1 165 ? -1.839 33.084 56.907 1.00 28.85 164 GLY B N 1
ATOM 9331 C CA . GLY B 1 165 ? -1.669 34.522 56.737 1.00 25.18 164 GLY B CA 1
ATOM 9332 C C . GLY B 1 165 ? -0.238 34.990 56.858 1.00 24.84 164 GLY B C 1
ATOM 9333 O O . GLY B 1 165 ? 0.019 36.179 57.051 1.00 23.39 164 GLY B O 1
ATOM 9337 N N . GLN B 1 166 ? 0.690 34.044 56.758 1.00 20.48 165 GLN B N 1
ATOM 9338 C CA . GLN B 1 166 ? 2.130 34.288 56.865 1.00 17.90 165 GLN B CA 1
ATOM 9339 C C . GLN B 1 166 ? 2.519 34.838 58.230 1.00 20.90 165 GLN B C 1
ATOM 9340 O O . GLN B 1 166 ? 3.610 35.389 58.400 1.00 20.31 165 GLN B O 1
ATOM 9354 N N . THR B 1 167 ? 1.647 34.614 59.206 1.00 18.31 166 THR B N 1
ATOM 9355 C CA . THR B 1 167 ? 1.945 34.900 60.605 1.00 18.66 166 THR B CA 1
ATOM 9356 C C . THR B 1 167 ? 2.601 33.679 61.227 1.00 17.94 166 THR B C 1
ATOM 9357 O O . THR B 1 167 ? 2.184 32.548 60.990 1.00 18.60 166 THR B O 1
ATOM 9368 N N . ILE B 1 168 ? 3.630 33.904 62.025 1.00 15.33 167 ILE B N 1
ATOM 9369 C CA . ILE B 1 168 ? 4.287 32.813 62.747 1.00 17.49 167 ILE B CA 1
ATOM 9370 C C . ILE B 1 168 ? 3.535 32.507 64.050 1.00 13.61 167 ILE B C 1
ATOM 9371 O O . ILE B 1 168 ? 3.460 33.371 64.937 1.00 14.20 167 ILE B O 1
ATOM 9387 N N . PRO B 1 169 ? 2.983 31.296 64.194 1.00 13.81 168 PRO B N 1
ATOM 9388 C CA . PRO B 1 169 ? 2.402 31.014 65.509 1.00 13.51 168 PRO B CA 1
ATOM 9389 C C . PRO B 1 169 ? 3.497 30.696 66.532 1.00 13.73 168 PRO B C 1
ATOM 9390 O O . PRO B 1 169 ? 4.405 29.923 66.264 1.00 16.55 168 PRO B O 1
ATOM 9401 N N . MET B 1 170 ? 3.448 31.338 67.692 1.00 13.27 169 MET B N 1
ATOM 9402 C CA . MET B 1 170 ? 4.393 31.065 68.765 1.00 12.53 169 MET B CA 1
ATOM 9403 C C . MET B 1 170 ? 3.926 29.877 69.588 1.00 16.42 169 MET B C 1
ATOM 9404 O O . MET B 1 170 ? 2.725 29.711 69.800 1.00 14.63 169 MET B O 1
ATOM 9418 N N . LEU B 1 171 ? 4.875 29.062 70.044 1.00 13.23 170 LEU B N 1
ATOM 9419 C CA . LEU B 1 171 ? 4.607 28.031 71.058 1.00 12.70 170 LEU B CA 1
ATOM 9420 C C . LEU B 1 171 ? 4.859 28.686 72.406 1.00 13.42 170 LEU B C 1
ATOM 9421 O O . LEU B 1 171 ? 6.018 28.857 72.805 1.00 14.13 170 LEU B O 1
ATOM 9437 N N . VAL B 1 172 ? 3.781 29.088 73.075 1.00 12.34 171 VAL B N 1
ATOM 9438 C CA . VAL B 1 172 ? 3.860 29.799 74.347 1.00 13.48 171 VAL B CA 1
ATOM 9439 C C . VAL B 1 172 ? 3.821 28.834 75.513 1.00 15.01 171 VAL B C 1
ATOM 9440 O O . VAL B 1 172 ? 2.806 28.173 75.733 1.00 14.45 171 VAL B O 1
ATOM 9453 N N . ILE B 1 173 ? 4.902 28.783 76.280 1.00 13.44 172 ILE B N 1
ATOM 9454 C CA . ILE B 1 173 ? 5.055 27.822 77.361 1.00 15.25 172 ILE B CA 1
ATOM 9455 C C . ILE B 1 173 ? 5.062 28.555 78.688 1.00 15.04 172 ILE B C 1
ATOM 9456 O O . ILE B 1 173 ? 5.853 29.478 78.881 1.00 13.42 172 ILE B O 1
ATOM 9472 N N . THR B 1 174 ? 4.166 28.163 79.595 1.00 13.25 173 THR B N 1
ATOM 9473 C CA . THR B 1 174 ? 4.081 28.811 80.915 1.00 11.72 173 THR B CA 1
ATOM 9474 C C . THR B 1 174 ? 4.362 27.850 82.062 1.00 14.21 173 THR B C 1
ATOM 9475 O O . THR B 1 174 ? 4.181 26.627 81.924 1.00 13.97 173 THR B O 1
ATOM 9486 N N . ASN B 1 175 ? 4.784 28.398 83.196 1.00 11.97 174 ASN B N 1
ATOM 9487 C CA . ASN B 1 175 ? 4.881 27.623 84.426 1.00 12.22 174 ASN B CA 1
ATOM 9488 C C . ASN B 1 175 ? 3.703 27.909 85.349 1.00 16.88 174 ASN B C 1
ATOM 9489 O O . ASN B 1 175 ? 3.868 28.156 86.538 1.00 17.91 174 ASN B O 1
ATOM 9500 N N . ILE B 1 176 ? 2.507 27.821 84.783 1.00 18.47 175 ILE B N 1
ATOM 9501 C CA . ILE B 1 176 ? 1.272 27.973 85.531 1.00 19.14 175 ILE B CA 1
ATOM 9502 C C . ILE B 1 176 ? 0.820 26.605 86.020 1.00 18.91 175 ILE B C 1
ATOM 9503 O O . ILE B 1 176 ? 0.780 25.646 85.253 1.00 17.40 175 ILE B O 1
ATOM 9519 N N . GLU B 1 177 ? 0.530 26.502 87.311 1.00 18.56 176 GLU B N 1
ATOM 9520 C CA . GLU B 1 177 ? -0.136 25.315 87.832 1.00 24.46 176 GLU B CA 1
ATOM 9521 C C . GLU B 1 177 ? -1.232 25.770 88.787 1.00 24.11 176 GLU B C 1
ATOM 9522 O O . GLU B 1 177 ? -1.027 26.669 89.613 1.00 23.96 176 GLU B O 1
ATOM 9534 N N . ASN B 1 178 ? -2.408 25.175 88.617 1.00 23.60 177 ASN B N 1
ATOM 9535 C CA . ASN B 1 178 ? -3.596 25.539 89.382 1.00 29.62 177 ASN B CA 1
ATOM 9536 C C . ASN B 1 178 ? -3.877 27.037 89.313 1.00 32.96 177 ASN B C 1
ATOM 9537 O O . ASN B 1 178 ? -4.236 27.657 90.308 1.00 30.52 177 ASN B O 1
ATOM 9548 N N . GLY B 1 179 ? -3.722 27.607 88.119 1.00 28.10 178 GLY B N 1
ATOM 9549 C CA . GLY B 1 179 ? -4.095 28.988 87.868 1.00 29.47 178 GLY B CA 1
ATOM 9550 C C . GLY B 1 179 ? -3.093 30.039 88.326 1.00 31.69 178 GLY B C 1
ATOM 9551 O O . GLY B 1 179 ? -3.364 31.229 88.198 1.00 34.14 178 GLY B O 1
ATOM 9555 N N . ASN B 1 180 ? -1.941 29.611 88.845 1.00 23.11 179 ASN B N 1
ATOM 9556 C CA . ASN B 1 180 ? -0.911 30.543 89.308 1.00 23.41 179 ASN B CA 1
ATOM 9557 C C . ASN B 1 180 ? 0.489 30.159 88.835 1.00 20.74 179 ASN B C 1
ATOM 9558 O O . ASN B 1 180 ? 0.783 28.983 88.683 1.00 19.53 179 ASN B O 1
ATOM 9569 N N . PHE B 1 181 ? 1.337 31.152 88.590 1.00 19.36 180 PHE B N 1
ATOM 9570 C CA . PHE B 1 181 ? 2.728 30.890 88.269 1.00 19.10 180 PHE B CA 1
ATOM 9571 C C . PHE B 1 181 ? 3.419 30.229 89.468 1.00 18.96 180 PHE B C 1
ATOM 9572 O O . PHE B 1 181 ? 3.233 30.650 90.620 1.00 24.46 180 PHE B O 1
ATOM 9589 N N . SER B 1 182 ? 4.240 29.224 89.183 1.00 14.26 181 SER B N 1
ATOM 9590 C CA . SER B 1 182 ? 4.809 28.353 90.211 1.00 15.95 181 SER B CA 1
ATOM 9591 C C . SER B 1 182 ? 6.326 28.262 90.148 1.00 19.54 181 SER B C 1
ATOM 9592 O O . SER B 1 182 ? 6.884 27.699 89.210 1.00 16.82 181 SER B O 1
ATOM 9600 N N . ALA B 1 183 ? 6.988 28.806 91.166 1.00 19.50 182 A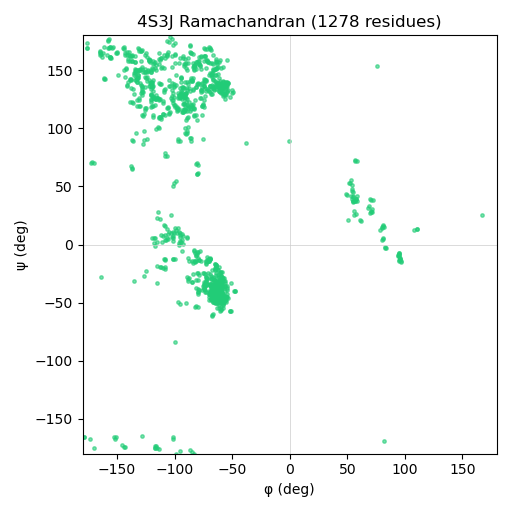LA B N 1
ATOM 9601 C CA . ALA B 1 183 ? 8.439 28.688 91.288 1.00 18.03 182 ALA B CA 1
ATOM 9602 C C . ALA B 1 183 ? 8.904 27.235 91.410 1.00 17.54 182 ALA B C 1
ATOM 9603 O O . ALA B 1 183 ? 9.938 26.862 90.872 1.00 19.38 182 ALA B O 1
ATOM 9610 N N . ASP B 1 184 ? 8.154 26.407 92.135 1.00 16.56 183 ASP B N 1
ATOM 9611 C CA . ASP B 1 184 ? 8.561 25.025 92.333 1.00 18.87 183 ASP B CA 1
ATOM 9612 C C . ASP B 1 184 ? 8.525 24.246 91.022 1.00 19.45 183 ASP B C 1
ATOM 9613 O O . ASP B 1 184 ? 9.345 23.376 90.795 1.00 18.23 183 ASP B O 1
ATOM 9622 N N . LEU B 1 185 ? 7.575 24.570 90.157 1.00 16.14 184 LEU B N 1
ATOM 9623 C CA . LEU B 1 185 ? 7.510 23.942 88.845 1.00 16.93 184 LEU B CA 1
ATOM 9624 C C . LEU B 1 185 ? 8.769 24.247 88.010 1.00 18.48 184 LEU B C 1
ATOM 9625 O O . LEU B 1 185 ? 9.402 23.336 87.465 1.00 19.04 184 LEU B O 1
ATOM 9641 N N . THR B 1 186 ? 9.159 25.519 87.912 1.00 16.63 185 THR B N 1
ATOM 9642 C CA . THR B 1 186 ? 10.367 25.822 87.153 1.00 16.93 185 THR B CA 1
ATOM 9643 C C . THR B 1 186 ? 11.619 25.292 87.860 1.00 17.37 185 THR B C 1
ATOM 9644 O O . THR B 1 186 ? 12.586 24.915 87.192 1.00 18.96 185 THR B O 1
ATOM 9655 N N . SER B 1 187 ? 11.606 25.192 89.188 1.00 17.26 186 SER B N 1
ATOM 9656 C CA . SER B 1 187 ? 12.770 24.618 89.881 1.00 17.31 186 SER B CA 1
ATOM 9657 C C . SER B 1 187 ? 13.037 23.184 89.434 1.00 22.02 186 SER B C 1
ATOM 9658 O O . SER B 1 187 ? 14.180 22.827 89.166 1.00 22.85 186 SER B O 1
ATOM 9666 N N . VAL B 1 188 ? 11.991 22.377 89.286 1.00 18.80 187 VAL B N 1
ATOM 9667 C CA . VAL B 1 188 ? 12.170 21.020 88.781 1.00 16.82 187 VAL B CA 1
ATOM 9668 C C . VAL B 1 188 ? 12.758 21.040 87.370 1.00 20.67 187 VAL B C 1
ATOM 9669 O O . VAL B 1 188 ? 13.764 20.384 87.105 1.00 23.22 187 VAL B O 1
ATOM 9682 N N . ILE B 1 189 ? 12.131 21.793 86.472 1.00 16.15 188 ILE B N 1
ATOM 9683 C CA . ILE B 1 189 ? 12.530 21.835 85.067 1.00 19.21 188 ILE B CA 1
ATOM 9684 C C . ILE B 1 189 ? 13.958 22.351 84.894 1.00 19.06 188 ILE B C 1
ATOM 9685 O O . ILE B 1 189 ? 14.709 21.880 84.037 1.00 23.66 188 ILE B O 1
ATOM 9701 N N . LEU B 1 190 ? 14.324 23.341 85.693 1.00 18.86 189 LEU B N 1
ATOM 9702 C CA . LEU B 1 190 ? 15.630 23.988 85.524 1.00 15.53 189 LEU B CA 1
ATOM 9703 C C . LEU B 1 190 ? 16.794 23.281 86.217 1.00 25.23 189 LEU B C 1
ATOM 9704 O O . LEU B 1 190 ? 17.964 23.541 85.903 1.00 23.82 189 LEU B O 1
ATOM 9720 N N . ARG B 1 191 ? 16.482 22.378 87.139 1.00 23.29 190 ARG B N 1
ATOM 9721 C CA . ARG B 1 191 ? 17.511 21.750 87.973 1.00 22.74 190 ARG B CA 1
ATOM 9722 C C . ARG B 1 191 ? 17.682 20.262 87.669 1.00 22.79 190 ARG B C 1
ATOM 9723 O O . ARG B 1 191 ? 18.712 19.685 87.998 1.00 28.43 190 ARG B O 1
ATOM 9744 N N . ASP B 1 192 ? 16.688 19.638 87.035 1.00 29.42 191 ASP B N 1
ATOM 9745 C CA . ASP B 1 192 ? 16.756 18.194 86.735 1.00 27.34 191 ASP B CA 1
ATOM 9746 C C . ASP B 1 192 ? 17.049 17.939 85.257 1.00 30.02 191 ASP B C 1
ATOM 9747 O O . ASP B 1 192 ? 16.202 18.180 84.401 1.00 24.82 191 ASP B O 1
ATOM 9756 N N . ALA B 1 193 ? 18.230 17.397 84.967 1.00 28.28 192 ALA B N 1
ATOM 9757 C CA . ALA B 1 193 ? 18.700 17.261 83.591 1.00 30.92 192 ALA B CA 1
ATOM 9758 C C . ALA B 1 193 ? 17.842 16.294 82.786 1.00 25.88 192 ALA B C 1
ATOM 9759 O O . ALA B 1 193 ? 17.601 16.499 81.593 1.00 29.04 192 ALA B O 1
ATOM 9766 N N . THR B 1 194 ? 17.395 15.233 83.439 1.00 27.25 193 THR B N 1
ATOM 9767 C CA . THR B 1 194 ? 16.576 14.224 82.788 1.00 30.66 193 THR B CA 1
ATOM 9768 C C . THR B 1 194 ? 15.232 14.796 82.347 1.00 24.58 193 THR B C 1
ATOM 9769 O O . THR B 1 194 ? 14.825 14.661 81.195 1.00 27.65 193 THR B O 1
ATOM 9780 N N . ILE B 1 195 ? 14.561 15.457 83.273 1.00 24.03 194 ILE B N 1
ATOM 9781 C CA . ILE B 1 195 ? 13.271 16.059 82.992 1.00 23.50 194 ILE B CA 1
ATOM 9782 C C . ILE B 1 195 ? 13.434 17.169 81.960 1.00 22.16 194 ILE B C 1
ATOM 9783 O O . ILE B 1 195 ? 12.609 17.318 81.065 1.00 20.97 194 ILE B O 1
ATOM 9799 N N . GLN B 1 196 ? 14.493 17.955 82.086 1.00 20.38 195 GLN B N 1
ATOM 9800 C CA . GLN B 1 196 ? 14.711 19.042 81.149 1.00 19.28 195 GLN B CA 1
ATOM 9801 C C . GLN B 1 196 ? 14.898 18.517 79.707 1.00 16.35 195 GLN B C 1
ATOM 9802 O O . GLN B 1 196 ? 14.375 19.089 78.757 1.00 18.65 195 GLN B O 1
ATOM 9816 N N . ASN B 1 197 ? 15.602 17.410 79.537 1.00 21.03 196 ASN B N 1
ATOM 9817 C CA . ASN B 1 197 ? 15.804 16.862 78.187 1.00 27.74 196 ASN B CA 1
ATOM 9818 C C . ASN B 1 197 ? 14.500 16.344 77.574 1.00 23.07 196 ASN B C 1
ATOM 9819 O O . ASN B 1 197 ? 14.242 16.526 76.389 1.00 21.78 196 ASN B O 1
ATOM 9830 N N . LYS B 1 198 ? 13.677 15.708 78.391 1.00 20.50 197 LYS B N 1
ATOM 9831 C CA . LYS B 1 198 ? 12.371 15.232 77.965 1.00 21.92 197 LYS B CA 1
ATOM 9832 C C . LYS B 1 198 ? 11.464 16.414 77.586 1.00 18.05 197 LYS B C 1
ATOM 9833 O O . LYS B 1 198 ? 10.716 16.371 76.609 1.00 19.00 197 LYS B O 1
ATOM 9852 N N . PHE B 1 199 ? 11.558 17.473 78.377 1.00 19.72 198 PHE B N 1
ATOM 9853 C CA . PHE B 1 199 ? 10.815 18.712 78.170 1.00 16.47 198 PHE B CA 1
ATOM 9854 C C . PHE B 1 199 ? 11.169 19.343 76.822 1.00 15.53 198 PHE B C 1
ATOM 9855 O O . PHE B 1 199 ? 10.294 19.718 76.046 1.00 16.46 198 PHE B O 1
ATOM 9872 N N . ILE B 1 200 ? 12.458 19.490 76.554 1.00 17.71 199 ILE B N 1
ATOM 9873 C CA . ILE B 1 200 ? 12.873 20.110 75.310 1.00 18.58 199 ILE B CA 1
ATOM 9874 C C . ILE B 1 200 ? 12.415 19.266 74.102 1.00 17.03 199 ILE B C 1
ATOM 9875 O O . ILE B 1 200 ? 11.944 19.814 73.113 1.00 19.07 199 ILE B O 1
ATOM 9891 N N . THR B 1 201 ? 12.509 17.946 74.196 1.00 16.44 200 THR B N 1
ATOM 9892 C CA . THR B 1 201 ? 12.006 17.085 73.131 1.00 16.17 200 THR B CA 1
ATOM 9893 C C . THR B 1 201 ? 10.518 17.287 72.912 1.00 18.89 200 THR B C 1
ATOM 9894 O O . THR B 1 201 ? 10.069 17.395 71.770 1.00 18.81 200 THR B O 1
ATOM 9905 N N . ASN B 1 202 ? 9.741 17.370 73.991 1.00 16.39 201 ASN B N 1
ATOM 9906 C CA . ASN B 1 202 ? 8.309 17.560 73.822 1.00 18.50 201 ASN B CA 1
ATOM 9907 C C . ASN B 1 202 ? 7.993 18.915 73.200 1.00 17.79 201 ASN B C 1
ATOM 9908 O O . ASN B 1 202 ? 7.074 19.045 72.382 1.00 17.01 201 ASN B O 1
ATOM 9919 N N . ILE B 1 203 ? 8.751 19.936 73.591 1.00 19.79 202 ILE B N 1
ATOM 9920 C CA . ILE B 1 203 ? 8.598 21.263 73.013 1.00 14.95 202 ILE B CA 1
ATOM 9921 C C . ILE B 1 203 ? 8.887 21.267 71.507 1.00 16.36 202 ILE B C 1
ATOM 9922 O O . ILE B 1 203 ? 8.077 21.742 70.719 1.00 16.34 202 ILE B O 1
ATOM 9938 N N . LEU B 1 204 ? 10.005 20.678 71.096 1.00 16.61 203 LEU B N 1
ATOM 9939 C CA . LEU B 1 204 ? 10.348 20.681 69.678 1.00 18.11 203 LEU B CA 1
ATOM 9940 C C . LEU B 1 204 ? 9.380 19.841 68.848 1.00 18.07 203 LEU B C 1
ATOM 9941 O O . LEU B 1 204 ? 9.006 20.249 67.749 1.00 17.95 203 LEU B O 1
ATOM 9957 N N . GLN B 1 205 ? 8.951 18.682 69.354 1.00 16.65 204 GLN B N 1
ATOM 9958 C CA . GLN B 1 205 ? 8.017 17.856 68.610 1.00 16.64 204 GLN B CA 1
ATOM 9959 C C . GLN B 1 205 ? 6.658 18.546 68.466 1.00 19.51 204 GLN B C 1
ATOM 9960 O O . GLN B 1 205 ? 6.026 18.498 67.419 1.00 22.05 204 GLN B O 1
ATOM 9974 N N . THR B 1 206 ? 6.231 19.239 69.519 1.00 16.78 205 THR B N 1
ATOM 9975 C CA . THR B 1 206 ? 4.999 20.031 69.464 1.00 18.58 205 THR B CA 1
ATOM 9976 C C . THR B 1 206 ? 5.100 21.196 68.461 1.00 17.32 205 THR B C 1
ATOM 9977 O O . THR B 1 206 ? 4.170 21.466 67.695 1.00 20.01 205 THR B O 1
ATOM 9988 N N . ALA B 1 207 ? 6.220 21.909 68.483 1.00 15.20 206 ALA B N 1
ATOM 9989 C CA . ALA B 1 207 ? 6.448 23.026 67.570 1.00 19.01 206 ALA B CA 1
ATOM 9990 C C . ALA B 1 207 ? 6.452 22.541 66.109 1.00 21.63 206 ALA B C 1
ATOM 9991 O O . ALA B 1 207 ? 5.898 23.194 65.217 1.00 22.30 206 ALA B O 1
ATOM 9998 N N . GLU B 1 208 ? 7.084 21.399 65.862 1.00 19.20 207 GLU B N 1
ATOM 9999 C CA . GLU B 1 208 ? 7.122 20.877 64.501 1.00 21.33 207 GLU B CA 1
ATOM 10000 C C . GLU B 1 208 ? 5.729 20.496 64.031 1.00 22.50 207 GLU B C 1
ATOM 10001 O O . GLU B 1 208 ? 5.363 20.761 62.884 1.00 27.90 207 GLU B O 1
ATOM 10013 N N . LYS B 1 209 ? 4.922 19.957 64.936 1.00 19.00 208 LYS B N 1
ATOM 10014 C CA . LYS B 1 209 ? 3.579 19.543 64.588 1.00 19.29 208 LYS B CA 1
ATOM 10015 C C . LYS B 1 209 ? 2.692 20.691 64.117 1.00 25.71 208 LYS B C 1
ATOM 10016 O O . LYS B 1 209 ? 1.920 20.530 63.167 1.00 25.30 208 LYS B O 1
ATOM 10035 N N . TYR B 1 210 ? 2.834 21.857 64.747 1.00 22.86 209 TYR B N 1
ATOM 10036 C CA . TYR B 1 210 ? 1.925 22.966 64.488 1.00 21.50 209 TYR B CA 1
ATOM 10037 C C . TYR B 1 210 ? 2.579 24.095 63.702 1.00 21.41 209 TYR B C 1
ATOM 10038 O O . TYR B 1 210 ? 1.961 25.142 63.489 1.00 22.15 209 TYR B O 1
ATOM 10056 N N . GLY B 1 211 ? 3.825 23.911 63.284 1.00 21.35 210 GLY B N 1
ATOM 10057 C CA . GLY B 1 211 ? 4.512 24.936 62.513 1.00 21.07 210 GLY B CA 1
ATOM 10058 C C . GLY B 1 211 ? 4.872 26.156 63.336 1.00 20.27 210 GLY B C 1
ATOM 10059 O O . GLY B 1 211 ? 4.970 27.263 62.817 1.00 20.58 210 GLY B O 1
ATOM 10063 N N . MET B 1 212 ? 5.077 25.951 64.631 1.00 19.14 211 MET B N 1
ATOM 10064 C CA . MET B 1 212 ? 5.393 27.043 65.540 1.00 17.57 211 MET B CA 1
ATOM 10065 C C . MET B 1 212 ? 6.881 27.343 65.581 1.00 21.10 211 MET B C 1
ATOM 10066 O O . MET B 1 212 ? 7.601 26.843 66.457 1.00 18.75 211 MET B O 1
ATOM 10080 N N . ARG B 1 213 ? 7.320 28.231 64.695 1.00 15.68 212 ARG B N 1
ATOM 10081 C CA . ARG B 1 213 ? 8.744 28.463 64.492 1.00 16.22 212 ARG B CA 1
ATOM 10082 C C . ARG B 1 213 ? 9.401 29.358 65.538 1.00 15.45 212 ARG B C 1
ATOM 10083 O O . ARG B 1 213 ? 10.622 29.489 65.544 1.00 18.80 212 ARG B O 1
ATOM 10104 N N . ASP B 1 214 ? 8.611 29.944 66.443 1.00 14.21 213 ASP B N 1
ATOM 10105 C CA . ASP B 1 214 ? 9.178 30.614 67.614 1.00 13.56 213 ASP B CA 1
ATOM 10106 C C . ASP B 1 214 ? 8.724 29.894 68.861 1.00 13.61 213 ASP B C 1
ATOM 10107 O O . ASP B 1 214 ? 7.538 29.627 69.031 1.00 14.60 213 ASP B O 1
ATOM 10116 N N . ILE B 1 215 ? 9.702 29.556 69.692 1.00 13.10 214 ILE B N 1
ATOM 10117 C CA . ILE B 1 215 ? 9.502 28.929 70.993 1.00 13.42 214 ILE B CA 1
ATOM 10118 C C . ILE B 1 215 ? 9.603 30.016 72.053 1.00 13.96 214 ILE B C 1
ATOM 10119 O O . ILE B 1 215 ? 10.654 30.654 72.174 1.00 14.27 214 ILE B O 1
ATOM 10135 N N . HIS B 1 216 ? 8.520 30.234 72.812 1.00 13.92 215 HIS B N 1
ATOM 10136 C CA . HIS B 1 216 ? 8.426 31.357 73.753 1.00 11.52 215 HIS B CA 1
ATOM 10137 C C . HIS B 1 216 ? 8.210 30.916 75.192 1.00 11.91 215 HIS B C 1
ATOM 10138 O O . HIS B 1 216 ? 7.203 30.264 75.472 1.00 13.64 215 HIS B O 1
ATOM 10152 N N . PHE B 1 217 ? 9.144 31.235 76.082 1.00 11.39 216 PHE B N 1
ATOM 10153 C CA . PHE B 1 217 ? 8.984 30.914 77.497 1.00 11.23 216 PHE B CA 1
ATOM 10154 C C . PHE B 1 217 ? 8.439 32.097 78.273 1.00 11.93 216 PHE B C 1
ATOM 10155 O O . PHE B 1 217 ? 9.062 33.164 78.340 1.00 12.21 216 PHE B O 1
ATOM 10172 N N . ASP B 1 218 ? 7.244 31.897 78.821 1.00 12.77 217 ASP B N 1
ATOM 10173 C CA . ASP B 1 218 ? 6.666 32.856 79.744 1.00 10.83 217 ASP B CA 1
ATOM 10174 C C . ASP B 1 218 ? 6.748 32.235 81.111 1.00 12.50 217 ASP B C 1
ATOM 10175 O O . ASP B 1 218 ? 5.771 31.677 81.633 1.00 13.92 217 ASP B O 1
ATOM 10184 N N . PHE B 1 219 ? 7.954 32.250 81.654 1.00 13.11 218 PHE B N 1
ATOM 10185 C CA . PHE B 1 219 ? 8.224 31.765 82.996 1.00 11.83 218 PHE B CA 1
ATOM 10186 C C . PHE B 1 219 ? 8.253 32.963 83.965 1.00 15.28 218 PHE B C 1
ATOM 10187 O O . PHE B 1 219 ? 9.114 33.827 83.857 1.00 14.73 218 PHE B O 1
ATOM 10204 N N . GLU B 1 220 ? 7.312 33.011 84.895 1.00 12.76 219 GLU B N 1
ATOM 10205 C CA . GLU B 1 220 ? 7.245 34.100 85.876 1.00 14.97 219 GLU B CA 1
ATOM 10206 C C . GLU B 1 220 ? 7.272 33.510 87.292 1.00 18.51 219 GLU B C 1
ATOM 10207 O O . GLU B 1 220 ? 6.984 32.331 87.493 1.00 16.29 219 GLU B O 1
ATOM 10219 N N . SER B 1 221 ? 7.599 34.342 88.279 1.00 13.18 220 SER B N 1
ATOM 10220 C CA . SER B 1 221 ? 7.767 33.899 89.665 1.00 17.94 220 SER B CA 1
ATOM 10221 C C . SER B 1 221 ? 8.782 32.763 89.761 1.00 20.17 220 SER B C 1
ATOM 10222 O O . SER B 1 221 ? 8.584 31.815 90.525 1.00 21.14 220 SER B O 1
ATOM 10230 N N . VAL B 1 222 ? 9.834 32.851 88.948 1.00 16.15 221 VAL B N 1
ATOM 10231 C CA . VAL B 1 222 ? 10.952 31.923 89.000 1.00 15.62 221 VAL B CA 1
ATOM 10232 C C . VAL B 1 222 ? 11.757 32.290 90.251 1.00 20.09 221 VAL B C 1
ATOM 10233 O O . VAL B 1 222 ? 11.956 33.475 90.548 1.00 19.52 221 VAL B O 1
ATOM 10246 N N . ALA B 1 223 ? 12.180 31.282 91.010 1.00 17.31 222 ALA B N 1
ATOM 10247 C CA . ALA B 1 223 ? 12.960 31.510 92.230 1.00 19.68 222 ALA B CA 1
ATOM 10248 C C . ALA B 1 223 ? 14.221 32.305 91.916 1.00 17.89 222 ALA B C 1
ATOM 10249 O O . ALA B 1 223 ? 14.907 32.016 90.928 1.00 17.53 222 ALA B O 1
ATOM 10256 N N . PRO B 1 224 ? 14.571 33.296 92.769 1.00 20.53 223 PRO B N 1
ATOM 10257 C CA . PRO B 1 224 ? 15.799 34.050 92.470 1.00 18.54 223 PRO B CA 1
ATOM 10258 C C . PRO B 1 224 ? 17.046 33.174 92.363 1.00 15.82 223 PRO B C 1
ATOM 10259 O O . PRO B 1 224 ? 17.955 33.478 91.577 1.00 19.64 223 PRO B O 1
ATOM 10270 N N . GLU B 1 225 ? 17.077 32.089 93.124 1.00 19.85 224 GLU B N 1
ATOM 10271 C CA . GLU B 1 225 ? 18.244 31.215 93.111 1.00 22.60 224 GLU B CA 1
ATOM 10272 C C . GLU B 1 225 ? 18.364 30.450 91.791 1.00 26.57 224 GLU B C 1
ATOM 10273 O O . GLU B 1 225 ? 19.426 29.892 91.487 1.00 23.70 224 GLU B O 1
ATOM 10285 N N . ASP B 1 226 ? 17.304 30.486 90.981 1.00 19.06 225 ASP B N 1
ATOM 10286 C CA . ASP B 1 226 ? 17.300 29.783 89.702 1.00 17.13 225 ASP B CA 1
ATOM 10287 C C . ASP B 1 226 ? 17.668 30.684 88.512 1.00 13.60 225 ASP B C 1
ATOM 10288 O O . ASP B 1 226 ? 17.523 30.271 87.339 1.00 17.55 225 ASP B O 1
ATOM 10297 N N . ARG B 1 227 ? 18.154 31.902 88.772 1.00 17.22 226 ARG B N 1
ATOM 10298 C CA . ARG B 1 227 ? 18.540 32.813 87.691 1.00 15.73 226 ARG B CA 1
ATOM 10299 C C . ARG B 1 227 ? 19.481 32.197 86.646 1.00 15.85 226 ARG B C 1
ATOM 10300 O O . ARG B 1 227 ? 19.171 32.181 85.443 1.00 18.02 226 ARG B O 1
ATOM 10321 N N . GLU B 1 228 ? 20.634 31.698 87.083 1.00 16.81 227 GLU B N 1
ATOM 10322 C CA . GLU B 1 228 ? 21.608 31.177 86.129 1.00 17.89 227 GLU B CA 1
ATOM 10323 C C . GLU B 1 228 ? 21.120 29.847 85.534 1.00 14.56 227 GLU B C 1
ATOM 10324 O O . GLU B 1 228 ? 21.435 29.526 84.381 1.00 17.80 227 GLU B O 1
ATOM 10336 N N . ALA B 1 229 ? 20.339 29.096 86.306 1.00 17.61 228 ALA B N 1
ATOM 10337 C CA . ALA B 1 229 ? 19.748 27.858 85.783 1.00 18.65 228 ALA B CA 1
ATOM 10338 C C . ALA B 1 229 ? 18.784 28.190 84.636 1.00 15.34 228 ALA B C 1
ATOM 10339 O O . ALA B 1 229 ? 18.697 27.447 83.658 1.00 15.99 228 ALA B O 1
ATOM 10346 N N . TYR B 1 230 ? 18.081 29.311 84.735 1.00 16.61 229 TYR B N 1
ATOM 10347 C CA . TYR B 1 230 ? 17.189 29.714 83.656 1.00 13.84 229 TYR B CA 1
ATOM 10348 C C . TYR B 1 230 ? 18.027 30.111 82.429 1.00 13.78 229 TYR B C 1
ATOM 10349 O O . TYR B 1 230 ? 17.744 29.657 81.309 1.00 15.70 229 TYR B O 1
ATOM 10367 N N . ASN B 1 231 ? 19.085 30.909 82.637 1.00 15.04 230 ASN B N 1
ATOM 10368 C CA . ASN B 1 231 ? 19.989 31.268 81.561 1.00 14.23 230 ASN B CA 1
ATOM 10369 C C . ASN B 1 231 ? 20.533 30.033 80.850 1.00 12.75 230 ASN B C 1
ATOM 10370 O O . ASN B 1 231 ? 20.537 29.955 79.622 1.00 15.36 230 ASN B O 1
ATOM 10381 N N . ARG B 1 232 ? 20.963 29.061 81.639 1.00 19.00 231 ARG B N 1
ATOM 10382 C CA . ARG B 1 232 ? 21.528 27.825 81.111 1.00 18.54 231 ARG B CA 1
ATOM 10383 C C . ARG B 1 232 ? 20.484 27.034 80.300 1.00 17.62 231 ARG B C 1
ATOM 10384 O O . ARG B 1 232 ? 20.776 26.526 79.209 1.00 18.50 231 ARG B O 1
ATOM 10405 N N . PHE B 1 233 ? 19.260 26.975 80.809 1.00 16.38 232 PHE B N 1
ATOM 10406 C CA . PHE B 1 233 ? 18.171 26.322 80.084 1.00 13.49 232 PHE B CA 1
ATOM 10407 C C . PHE B 1 233 ? 17.942 26.961 78.717 1.00 16.00 232 PHE B C 1
ATOM 10408 O O . PHE B 1 233 ? 17.782 26.270 77.707 1.00 14.14 232 PHE B O 1
ATOM 10425 N N . LEU B 1 234 ? 17.924 28.294 78.675 1.00 12.65 233 LEU B N 1
ATOM 10426 C CA . LEU B 1 234 ? 17.675 28.999 77.420 1.00 12.87 233 LEU B CA 1
ATOM 10427 C C . LEU B 1 234 ? 18.808 28.704 76.413 1.00 14.97 233 LEU B C 1
ATOM 10428 O O . LEU B 1 234 ? 18.545 28.552 75.220 1.00 14.67 233 LEU B O 1
ATOM 10444 N N . ARG B 1 235 ? 20.053 28.631 76.887 1.00 15.62 234 ARG B N 1
ATOM 10445 C CA . ARG B 1 235 ? 21.167 28.258 76.000 1.00 14.59 234 ARG B CA 1
ATOM 10446 C C . ARG B 1 235 ? 20.989 26.837 75.472 1.00 17.60 234 ARG B C 1
ATOM 10447 O O . ARG B 1 235 ? 21.255 26.573 74.318 1.00 17.37 234 ARG B O 1
ATOM 10468 N N . ASN B 1 236 ? 20.540 25.944 76.339 1.00 17.10 235 ASN B N 1
ATOM 10469 C CA . ASN B 1 236 ? 20.314 24.546 75.972 1.00 16.96 235 ASN B CA 1
ATOM 10470 C C . ASN B 1 236 ? 19.225 24.423 74.897 1.00 17.96 235 ASN B C 1
ATOM 10471 O O . ASN B 1 236 ? 19.319 23.587 74.011 1.00 19.83 235 ASN B O 1
ATOM 10482 N N . VAL B 1 237 ? 18.167 25.222 74.998 1.00 13.85 236 VAL B N 1
ATOM 10483 C CA . VAL B 1 237 ? 17.138 25.233 73.959 1.00 13.80 236 VAL B CA 1
ATOM 10484 C C . VAL B 1 237 ? 17.681 25.824 72.670 1.00 18.74 236 VAL B C 1
ATOM 10485 O O . VAL B 1 237 ? 17.486 25.258 71.602 1.00 17.77 236 VAL B O 1
ATOM 10498 N N . LYS B 1 238 ? 18.361 26.964 72.764 1.00 17.27 237 LYS B N 1
ATOM 10499 C CA . LYS B 1 238 ? 18.832 27.662 71.567 1.00 18.05 237 LYS B CA 1
ATOM 10500 C C . LYS B 1 238 ? 19.703 26.763 70.676 1.00 16.15 237 LYS B C 1
ATOM 10501 O O . LYS B 1 238 ? 19.522 26.717 69.457 1.00 20.00 237 LYS B O 1
ATOM 10520 N N . ILE B 1 239 ? 20.625 26.035 71.289 1.00 15.38 238 ILE B N 1
ATOM 10521 C CA . ILE B 1 239 ? 21.564 25.191 70.551 1.00 16.47 238 ILE B CA 1
ATOM 10522 C C . ILE B 1 239 ? 20.865 24.003 69.867 1.00 24.32 238 ILE B C 1
ATOM 10523 O O . ILE B 1 239 ? 21.418 23.405 68.925 1.00 24.26 238 ILE B O 1
ATOM 10539 N N . ARG B 1 240 ? 19.685 23.636 70.374 1.00 18.76 239 ARG B N 1
ATOM 10540 C CA . ARG B 1 240 ? 18.891 22.518 69.848 1.00 18.64 239 ARG B CA 1
ATOM 10541 C C . ARG B 1 240 ? 17.795 22.927 68.855 1.00 19.31 239 ARG B C 1
ATOM 10542 O O . ARG B 1 240 ? 17.036 22.077 68.380 1.00 21.30 239 ARG B O 1
ATOM 10563 N N . LEU B 1 241 ? 17.689 24.213 68.542 1.00 19.10 240 LEU B N 1
ATOM 10564 C CA . LEU B 1 241 ? 16.649 24.663 67.618 1.00 17.73 240 LEU B CA 1
ATOM 10565 C C . LEU B 1 241 ? 16.877 24.215 66.180 1.00 19.28 240 LEU B C 1
ATOM 10566 O O . LEU B 1 241 ? 17.993 24.264 65.677 1.00 21.83 240 LEU B O 1
ATOM 10582 N N . PRO B 1 242 ? 15.812 23.753 65.528 1.00 23.21 241 PRO B N 1
ATOM 10583 C CA . PRO B 1 242 ? 15.947 23.514 64.093 1.00 25.06 241 PRO B CA 1
ATOM 10584 C C . PRO B 1 242 ? 16.205 24.797 63.304 1.00 24.40 241 PRO B C 1
ATOM 10585 O O . PRO B 1 242 ? 15.903 25.916 63.766 1.00 20.63 241 PRO B O 1
ATOM 10596 N N . SER B 1 243 ? 16.744 24.631 62.100 1.00 20.97 242 SER B N 1
ATOM 10597 C CA . SER B 1 243 ? 16.990 25.744 61.216 1.00 18.97 242 SER B CA 1
ATOM 10598 C C . SER B 1 243 ? 15.698 26.485 60.949 1.00 21.89 242 SER B C 1
ATOM 10599 O O . SER B 1 243 ? 14.675 25.862 60.668 1.00 21.87 242 SER B O 1
ATOM 10607 N N . GLY B 1 244 ? 15.737 27.811 61.025 1.00 24.40 243 GLY B N 1
ATOM 10608 C CA . GLY B 1 244 ? 14.558 28.586 60.721 1.00 18.75 243 GLY B CA 1
ATOM 10609 C C . GLY B 1 244 ? 13.758 28.925 61.967 1.00 20.82 243 GLY B C 1
ATOM 10610 O O . GLY B 1 244 ? 12.807 29.694 61.880 1.00 23.99 243 GLY B O 1
ATOM 10614 N N . TYR B 1 245 ? 14.130 28.341 63.106 1.00 17.25 244 TYR B N 1
ATOM 10615 C CA . TYR B 1 245 ? 13.416 28.607 64.362 1.00 18.97 244 TYR B CA 1
ATOM 10616 C C . TYR B 1 245 ? 14.079 29.668 65.209 1.00 20.54 244 TYR B C 1
ATOM 10617 O O . TYR B 1 245 ? 15.282 29.908 65.111 1.00 20.89 244 TYR B O 1
ATOM 10635 N N . THR B 1 246 ? 13.265 30.293 66.064 1.00 18.51 245 THR B N 1
ATOM 10636 C CA . THR B 1 246 ? 13.730 31.311 66.995 1.00 16.85 245 THR B CA 1
ATOM 10637 C C . THR B 1 246 ? 13.270 30.995 68.415 1.00 15.31 245 THR B C 1
ATOM 10638 O O . THR B 1 246 ? 12.421 30.140 68.617 1.00 13.87 245 THR B O 1
ATOM 10649 N N . LEU B 1 247 ? 13.861 31.704 69.370 1.00 15.87 246 LEU B N 1
ATOM 10650 C CA . LEU B 1 247 ? 13.597 31.567 70.800 1.00 13.61 246 LEU B CA 1
ATOM 10651 C C . LEU B 1 247 ? 13.285 32.931 71.383 1.00 10.63 246 LEU B C 1
ATOM 10652 O O . LEU B 1 247 ? 13.970 33.900 71.070 1.00 13.20 246 LEU B O 1
ATOM 10668 N N . SER B 1 248 ? 12.259 33.001 72.237 1.00 11.10 247 SER B N 1
ATOM 10669 C CA . SER B 1 248 ? 11.900 34.281 72.873 1.00 11.11 247 SER B CA 1
ATOM 10670 C C . SER B 1 248 ? 11.451 34.044 74.320 1.00 11.84 247 SER B C 1
ATOM 10671 O O . SER B 1 248 ? 11.115 32.920 74.698 1.00 10.87 247 SER B O 1
ATOM 10679 N N . THR B 1 249 ? 11.432 35.112 75.117 1.00 10.63 248 THR B N 1
ATOM 10680 C CA . THR B 1 249 ? 11.018 35.035 76.511 1.00 12.37 248 THR B CA 1
ATOM 10681 C C . THR B 1 249 ? 10.182 36.243 76.904 1.00 10.77 248 THR B C 1
ATOM 10682 O O . THR B 1 249 ? 10.236 37.283 76.260 1.00 11.57 248 THR B O 1
ATOM 10693 N N . THR B 1 250 ? 9.428 36.069 77.982 1.00 10.63 249 THR B N 1
ATOM 10694 C CA . THR B 1 250 ? 8.736 37.170 78.669 1.00 11.49 249 THR B CA 1
ATOM 10695 C C . THR B 1 250 ? 9.607 37.704 79.790 1.00 11.92 249 THR B C 1
ATOM 10696 O O . THR B 1 250 ? 10.180 36.921 80.547 1.00 13.02 249 THR B O 1
ATOM 10707 N N . LEU B 1 251 ? 9.699 39.034 79.903 1.00 11.98 250 LEU B N 1
ATOM 10708 C CA . LEU B 1 251 ? 10.445 39.691 80.992 1.00 10.86 250 LEU B CA 1
ATOM 10709 C C . LEU B 1 251 ? 9.516 40.580 81.812 1.00 11.64 250 LEU B C 1
ATOM 10710 O O . LEU B 1 251 ? 8.704 41.305 81.240 1.00 11.00 250 LEU B O 1
ATOM 10726 N N . VAL B 1 252 ? 9.619 40.529 83.136 1.00 12.96 251 VAL B N 1
ATOM 10727 C CA . VAL B 1 252 ? 8.979 41.554 83.955 1.00 11.60 251 VAL B CA 1
ATOM 10728 C C . VAL B 1 252 ? 9.674 42.890 83.689 1.00 10.39 251 VAL B C 1
ATOM 10729 O O . VAL B 1 252 ? 10.868 42.904 83.375 1.00 12.26 251 VAL B O 1
ATOM 10742 N N . PRO B 1 253 ? 8.944 44.007 83.829 1.00 10.52 252 PRO B N 1
ATOM 10743 C CA . PRO B 1 253 ? 9.546 45.341 83.624 1.00 11.06 252 PRO B CA 1
ATOM 10744 C C . PRO B 1 253 ? 10.483 45.712 84.768 1.00 15.12 252 PRO B C 1
ATOM 10745 O O . PRO B 1 253 ? 10.145 45.539 85.944 1.00 14.65 252 PRO B O 1
ATOM 10756 N N . LYS B 1 254 ? 11.673 46.180 84.401 1.00 12.97 253 LYS B N 1
ATOM 10757 C CA . LYS B 1 254 ? 12.688 46.633 85.341 1.00 16.50 253 LYS B CA 1
ATOM 10758 C C . LYS B 1 254 ? 13.252 47.946 84.840 1.00 14.93 253 LYS B C 1
ATOM 10759 O O . LYS B 1 254 ? 13.315 48.151 83.614 1.00 13.25 253 LYS B O 1
ATOM 10778 N N . THR B 1 255 ? 13.705 48.804 85.763 1.00 13.59 254 THR B N 1
ATOM 10779 C CA . THR B 1 255 ? 14.470 49.986 85.379 1.00 12.66 254 THR B CA 1
ATOM 10780 C C . THR B 1 255 ? 15.892 49.968 85.932 1.00 15.25 254 THR B C 1
ATOM 10781 O O . THR B 1 255 ? 16.676 50.905 85.675 1.00 15.67 254 THR B O 1
ATOM 10792 N N . SER B 1 256 ? 16.251 48.930 86.688 1.00 13.81 255 SER B N 1
ATOM 10793 C CA . SER B 1 256 ? 17.679 48.742 86.984 1.00 16.49 255 SER B CA 1
ATOM 10794 C C . SER B 1 256 ? 17.962 47.339 87.496 1.00 18.58 255 SER B C 1
ATOM 10795 O O . SER B 1 256 ? 17.067 46.602 87.935 1.00 18.02 255 SER B O 1
ATOM 10803 N N . SER B 1 257 ? 19.236 46.988 87.476 1.00 18.94 256 SER B N 1
ATOM 10804 C CA . SER B 1 257 ? 19.646 45.653 87.833 1.00 19.65 256 SER B CA 1
ATOM 10805 C C . SER B 1 257 ? 19.643 45.500 89.356 1.00 17.25 256 SER B C 1
ATOM 10806 O O . SER B 1 257 ? 19.810 44.400 89.868 1.00 24.28 256 SER B O 1
ATOM 10814 N N . ASN B 1 258 ? 19.391 46.592 90.080 1.00 17.72 257 ASN B N 1
ATOM 10815 C CA . ASN B 1 258 ? 19.264 46.543 91.535 1.00 19.42 257 ASN B CA 1
ATOM 10816 C C . ASN B 1 258 ? 17.905 46.082 92.000 1.00 26.68 257 ASN B C 1
ATOM 10817 O O . ASN B 1 258 ? 17.688 45.935 93.190 1.00 26.17 257 ASN B O 1
ATOM 10828 N N . GLN B 1 259 ? 16.974 45.904 91.070 1.00 19.67 258 GLN B N 1
ATOM 10829 C CA . GLN B 1 259 ? 15.697 45.319 91.419 1.00 21.82 258 GLN B CA 1
ATOM 10830 C C . GLN B 1 259 ? 15.901 43.821 91.486 1.00 27.22 258 GLN B C 1
ATOM 10831 O O . GLN B 1 259 ? 16.057 43.169 90.456 1.00 30.64 258 GLN B O 1
ATOM 10845 N N . LYS B 1 260 ? 15.903 43.286 92.699 1.00 29.13 259 LYS B N 1
ATOM 10846 C CA . LYS B 1 260 ? 16.234 41.890 92.923 1.00 39.64 259 LYS B CA 1
ATOM 10847 C C . LYS B 1 260 ? 15.150 41.215 93.749 1.00 36.96 259 LYS B C 1
ATOM 10848 O O . LYS B 1 260 ? 14.039 41.731 93.884 1.00 30.07 259 LYS B O 1
ATOM 10867 N N . GLY B 1 261 ? 15.470 40.047 94.289 1.00 43.33 260 GLY B N 1
ATOM 10868 C CA . GLY B 1 261 ? 14.529 39.331 95.117 1.00 40.67 260 GLY B CA 1
ATOM 10869 C C . GLY B 1 261 ? 13.548 38.564 94.267 1.00 41.81 260 GLY B C 1
ATOM 10870 O O . GLY B 1 261 ? 13.708 38.459 93.049 1.00 30.33 260 GLY B O 1
ATOM 10874 N N . LYS B 1 262 ? 12.513 38.054 94.922 1.00 39.48 261 LYS B N 1
ATOM 10875 C CA . LYS B 1 262 ? 11.643 37.037 94.345 1.00 48.80 261 LYS B CA 1
ATOM 10876 C C . LYS B 1 262 ? 10.981 37.517 93.063 1.00 40.43 261 LYS B C 1
ATOM 10877 O O . LYS B 1 262 ? 10.740 36.741 92.142 1.00 44.25 261 LYS B O 1
ATOM 10896 N N . PHE B 1 263 ? 10.730 38.813 92.999 1.00 30.06 262 PHE B N 1
ATOM 10897 C CA . PHE B 1 263 ? 9.942 39.403 91.927 1.00 53.39 262 PHE B CA 1
ATOM 10898 C C . PHE B 1 263 ? 10.706 39.590 90.617 1.00 50.06 262 PHE B C 1
ATOM 10899 O O . PHE B 1 263 ? 10.106 39.636 89.545 1.00 53.93 262 PHE B O 1
ATOM 10916 N N . PHE B 1 264 ? 12.022 39.731 90.718 1.00 25.37 263 PHE B N 1
ATOM 10917 C CA . PHE B 1 264 ? 12.813 40.268 89.613 1.00 16.57 263 PHE B CA 1
ATOM 10918 C C . PHE B 1 264 ? 14.114 39.548 89.269 1.00 15.34 263 PHE B C 1
ATOM 10919 O O . PHE B 1 264 ? 14.550 39.565 88.122 1.00 16.15 263 PHE B O 1
ATOM 10936 N N . GLU B 1 265 ? 14.767 38.963 90.258 1.00 15.80 264 GLU B N 1
ATOM 10937 C CA . GLU B 1 265 ? 16.141 38.519 90.074 1.00 18.81 264 GLU B CA 1
ATOM 10938 C C . GLU B 1 265 ? 16.327 37.471 88.976 1.00 15.58 264 GLU B C 1
ATOM 10939 O O . GLU B 1 265 ? 17.329 37.480 88.248 1.00 17.98 264 GLU B O 1
ATOM 10951 N N . ALA B 1 266 ? 15.381 36.540 88.856 1.00 16.62 265 ALA B N 1
ATOM 10952 C CA . ALA B 1 266 ? 15.539 35.460 87.896 1.00 16.62 265 ALA B CA 1
ATOM 10953 C C . ALA B 1 266 ? 15.381 35.895 86.446 1.00 13.42 265 ALA B C 1
ATOM 10954 O O . ALA B 1 266 ? 15.661 35.108 85.544 1.00 16.55 265 ALA B O 1
ATOM 10961 N N . HIS B 1 267 ? 14.906 37.117 86.212 1.00 14.01 266 HIS B N 1
ATOM 10962 C CA . HIS B 1 267 ? 14.795 37.652 84.859 1.00 11.70 266 HIS B CA 1
ATOM 10963 C C . HIS B 1 267 ? 16.020 38.508 84.570 1.00 13.74 266 HIS B C 1
ATOM 10964 O O . HIS B 1 267 ? 16.026 39.712 84.821 1.00 14.98 266 HIS B O 1
ATOM 10978 N N . ASP B 1 268 ? 17.030 37.850 84.016 1.00 13.37 267 ASP B N 1
ATOM 10979 C CA . ASP B 1 268 ? 18.372 38.425 83.777 1.00 16.31 267 ASP B CA 1
ATOM 10980 C C . ASP B 1 268 ? 18.403 39.078 82.382 1.00 14.25 267 ASP B C 1
ATOM 10981 O O . ASP B 1 268 ? 18.609 38.416 81.379 1.00 14.39 267 ASP B O 1
ATOM 10990 N N . TYR B 1 269 ? 18.157 40.386 82.314 1.00 12.78 268 TYR B N 1
ATOM 10991 C CA . TYR B 1 269 ? 18.058 41.078 81.026 1.00 11.24 268 TYR B CA 1
ATOM 10992 C C . TYR B 1 269 ? 19.315 40.889 80.171 1.00 15.07 268 TYR B C 1
ATOM 10993 O O . TYR B 1 269 ? 19.214 40.582 78.978 1.00 14.51 268 TYR B O 1
ATOM 11011 N N . LYS B 1 270 ? 20.494 41.074 80.769 1.00 15.52 269 LYS B N 1
ATOM 11012 C CA . LYS B 1 270 ? 21.736 41.037 79.993 1.00 15.38 269 LYS B CA 1
ATOM 11013 C C . LYS B 1 270 ? 21.984 39.633 79.475 1.00 17.38 269 LYS B C 1
ATOM 11014 O O . LYS B 1 270 ? 22.283 39.448 78.297 1.00 17.02 269 LYS B O 1
ATOM 11033 N N . ALA B 1 271 ? 21.836 38.638 80.346 1.00 16.23 270 ALA B N 1
ATOM 11034 C CA . ALA B 1 271 ? 22.076 37.261 79.931 1.00 18.35 270 ALA B CA 1
ATOM 11035 C C . ALA B 1 271 ? 21.059 36.813 78.872 1.00 18.28 270 ALA B C 1
ATOM 11036 O O . ALA B 1 271 ? 21.442 36.231 77.839 1.00 14.51 270 ALA B O 1
ATOM 11043 N N . GLN B 1 272 ? 19.772 37.059 79.115 1.00 16.38 271 GLN B N 1
ATOM 11044 C CA . GLN B 1 272 ? 18.761 36.633 78.149 1.00 16.32 271 GLN B CA 1
ATOM 11045 C C . GLN B 1 272 ? 18.941 37.373 76.833 1.00 16.93 271 GLN B C 1
ATOM 11046 O O . GLN B 1 272 ? 18.774 36.792 75.762 1.00 15.39 271 GLN B O 1
ATOM 11060 N N . GLY B 1 273 ? 19.305 38.648 76.911 1.00 15.55 272 GLY B N 1
ATOM 11061 C CA . GLY B 1 273 ? 19.525 39.453 75.721 1.00 18.28 272 GLY B CA 1
ATOM 11062 C C . GLY B 1 273 ? 20.616 38.915 74.803 1.00 19.18 272 GLY B C 1
ATOM 11063 O O . GLY B 1 273 ? 20.597 39.190 73.606 1.00 22.02 272 GLY B O 1
ATOM 11067 N N . GLN B 1 274 ? 21.592 38.192 75.355 1.00 18.25 273 GLN B N 1
ATOM 11068 C CA . GLN B 1 274 ? 22.645 37.570 74.552 1.00 14.30 273 GLN B CA 1
ATOM 11069 C C . GLN B 1 274 ? 22.201 36.261 73.899 1.00 21.81 273 GLN B C 1
ATOM 11070 O O . GLN B 1 274 ? 22.786 35.814 72.917 1.00 26.01 273 GLN B O 1
ATOM 11084 N N . ILE B 1 275 ? 21.209 35.612 74.496 1.00 14.76 274 ILE B N 1
ATOM 11085 C CA . ILE B 1 275 ? 20.800 34.273 74.073 1.00 14.57 274 ILE B CA 1
ATOM 11086 C C . ILE B 1 275 ? 19.625 34.245 73.091 1.00 13.36 274 ILE B C 1
ATOM 11087 O O . ILE B 1 275 ? 19.677 33.606 72.049 1.00 16.98 274 ILE B O 1
ATOM 11103 N N . VAL B 1 276 ? 18.549 34.931 73.445 1.00 12.17 275 VAL B N 1
ATOM 11104 C CA . VAL B 1 276 ? 17.296 34.814 72.724 1.00 11.67 275 VAL B CA 1
ATOM 11105 C C . VAL B 1 276 ? 17.221 35.722 71.489 1.00 14.10 275 VAL B C 1
ATOM 11106 O O . VAL B 1 276 ? 17.983 36.697 71.341 1.00 16.81 275 VAL B O 1
ATOM 11119 N N . ASP B 1 277 ? 16.262 35.435 70.620 1.00 12.82 276 ASP B N 1
ATOM 11120 C CA . ASP B 1 277 ? 16.040 36.239 69.443 1.00 14.23 276 ASP B CA 1
ATOM 11121 C C . ASP B 1 277 ? 15.256 37.507 69.755 1.00 14.34 276 ASP B C 1
ATOM 11122 O O . ASP B 1 277 ? 15.545 38.567 69.193 1.00 16.31 276 ASP B O 1
ATOM 11131 N N . PHE B 1 278 ? 14.276 37.405 70.655 1.00 13.81 277 PHE B N 1
ATOM 11132 C CA . PHE B 1 278 ? 13.592 38.595 71.145 1.00 12.87 277 PHE B CA 1
ATOM 11133 C C . PHE B 1 278 ? 12.959 38.367 72.526 1.00 10.50 277 PHE B C 1
ATOM 11134 O O . PHE B 1 278 ? 12.766 37.218 72.957 1.00 13.04 277 PHE B O 1
ATOM 11151 N N . VAL B 1 279 ? 12.675 39.478 73.216 1.00 11.77 278 VAL B N 1
ATOM 11152 C CA . VAL B 1 279 ? 12.002 39.459 74.514 1.00 12.50 278 VAL B CA 1
ATOM 11153 C C . VAL B 1 279 ? 10.697 40.247 74.419 1.00 10.84 278 VAL B C 1
ATOM 11154 O O . VAL B 1 279 ? 10.609 41.229 73.662 1.00 12.24 278 VAL B O 1
ATOM 11167 N N . VAL B 1 280 ? 9.715 39.831 75.203 1.00 12.02 279 VAL B N 1
ATOM 11168 C CA . VAL B 1 280 ? 8.463 40.564 75.369 1.00 11.93 279 VAL B CA 1
ATOM 11169 C C . VAL B 1 280 ? 8.480 41.123 76.778 1.00 10.05 279 VAL B C 1
ATOM 11170 O O . VAL B 1 280 ? 8.430 40.343 77.734 1.00 11.63 279 VAL B O 1
ATOM 11183 N N . ILE B 1 281 ? 8.570 42.461 76.918 1.00 9.76 280 ILE B N 1
ATOM 11184 C CA . ILE B 1 281 ? 8.612 43.078 78.249 1.00 11.78 280 ILE B CA 1
ATOM 11185 C C . ILE B 1 281 ? 7.218 43.512 78.657 1.00 10.33 280 ILE B C 1
ATOM 11186 O O . ILE B 1 281 ? 6.528 44.150 77.879 1.00 10.84 280 ILE B O 1
ATOM 11202 N N . MET B 1 282 ? 6.781 43.111 79.850 1.00 10.39 281 MET B N 1
ATOM 11203 C CA . MET B 1 282 ? 5.407 43.372 80.287 1.00 10.15 281 MET B CA 1
ATOM 11204 C C . MET B 1 282 ? 5.259 44.796 80.823 1.00 10.24 281 MET B C 1
ATOM 11205 O O . MET B 1 282 ? 5.046 45.009 82.031 1.00 11.82 281 MET B O 1
ATOM 11219 N N . THR B 1 283 ? 5.360 45.757 79.913 1.00 10.37 282 THR B N 1
ATOM 11220 C CA . THR B 1 283 ? 5.260 47.182 80.216 1.00 9.54 282 THR B CA 1
ATOM 11221 C C . THR B 1 283 ? 3.793 47.631 80.339 1.00 10.62 282 THR B C 1
ATOM 11222 O O . THR B 1 283 ? 3.299 48.449 79.576 1.00 11.27 282 THR B O 1
ATOM 11233 N N . TYR B 1 284 ? 3.105 47.022 81.307 1.00 12.09 283 TYR B N 1
ATOM 11234 C CA . TYR B 1 284 ? 1.735 47.388 81.648 1.00 10.79 283 TYR B CA 1
ATOM 11235 C C . TYR B 1 284 ? 1.425 46.941 83.082 1.00 10.22 283 TYR B C 1
ATOM 11236 O O . TYR B 1 284 ? 2.240 46.279 83.731 1.00 12.37 283 TYR B O 1
ATOM 11254 N N . ASP B 1 285 ? 0.231 47.298 83.555 1.00 9.89 284 ASP B N 1
ATOM 11255 C CA . ASP B 1 285 ? -0.320 46.950 84.864 1.00 11.07 284 ASP B CA 1
ATOM 11256 C C . ASP B 1 285 ? 0.303 47.665 86.044 1.00 12.63 284 ASP B C 1
ATOM 11257 O O . ASP B 1 285 ? 0.431 47.108 87.137 1.00 16.61 284 ASP B O 1
ATOM 11266 N N . TRP B 1 286 ? 0.625 48.941 85.849 1.00 11.23 285 TRP B N 1
ATOM 11267 C CA . TRP B 1 286 ? 0.775 49.837 86.978 1.00 10.86 285 TRP B CA 1
ATOM 11268 C C . TRP B 1 286 ? -0.616 50.022 87.611 1.00 11.47 285 TRP B C 1
ATOM 11269 O O . TRP B 1 286 ? -0.856 49.635 88.753 1.00 14.26 285 TRP B O 1
ATOM 11290 N N . GLY B 1 287 ? -1.556 50.567 86.850 1.00 13.43 286 GLY B N 1
ATOM 11291 C CA . GLY B 1 287 ? -2.955 50.391 87.201 1.00 13.14 286 GLY B CA 1
ATOM 11292 C C . GLY B 1 287 ? -3.320 48.968 86.841 1.00 12.81 286 GLY B C 1
ATOM 11293 O O . GLY B 1 287 ? -3.156 48.536 85.689 1.00 13.73 286 GLY B O 1
ATOM 11297 N N . TRP B 1 288 ? -3.821 48.223 87.821 1.00 13.36 287 TRP B N 1
ATOM 11298 C CA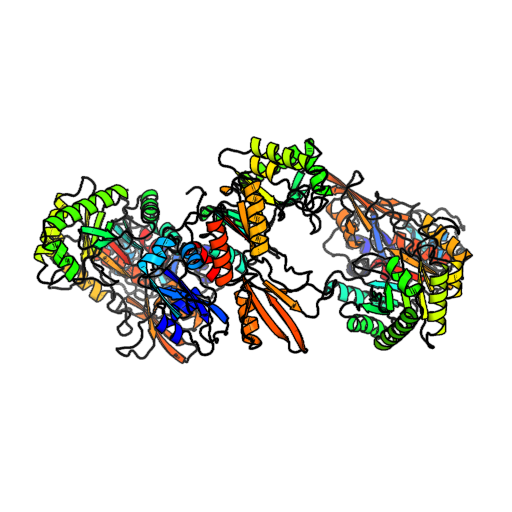 . TRP B 1 288 ? -4.168 46.815 87.586 1.00 13.28 287 TRP B CA 1
ATOM 11299 C C . TRP B 1 288 ? -5.409 46.429 88.386 1.00 13.09 287 TRP B C 1
ATOM 11300 O O . TRP B 1 288 ? -5.884 47.191 89.233 1.00 12.97 287 TRP B O 1
ATOM 11321 N N . GLN B 1 289 ? -5.955 45.255 88.095 1.00 15.94 288 GLN B N 1
ATOM 11322 C CA . GLN B 1 289 ? -7.276 44.902 88.613 1.00 17.55 288 GLN B CA 1
ATOM 11323 C C . GLN B 1 289 ? -7.393 44.894 90.140 1.00 16.94 288 GLN B C 1
ATOM 11324 O O . GLN B 1 289 ? -8.474 45.144 90.673 1.00 15.84 288 GLN B O 1
ATOM 11338 N N . GLY B 1 290 ? -6.301 44.547 90.823 1.00 14.36 289 GLY B N 1
ATOM 11339 C CA . GLY B 1 290 ? -6.263 44.407 92.278 1.00 15.18 289 GLY B CA 1
ATOM 11340 C C . GLY B 1 290 ? -5.640 45.596 92.993 1.00 17.01 289 GLY B C 1
ATOM 11341 O O . GLY B 1 290 ? -5.392 45.546 94.202 1.00 18.15 289 GLY B O 1
ATOM 11345 N N . GLY B 1 291 ? -5.359 46.654 92.243 1.00 12.88 290 GLY B N 1
ATOM 11346 C CA . GLY B 1 291 ? -4.782 47.878 92.808 1.00 12.55 290 GLY B CA 1
ATOM 11347 C C . GLY B 1 291 ? -5.692 49.095 92.670 1.00 10.30 290 GLY B C 1
ATOM 11348 O O . GLY B 1 291 ? -6.838 48.992 92.210 1.00 14.04 290 GLY B O 1
ATOM 11352 N N . PRO B 1 292 ? -5.197 50.280 93.063 1.00 11.29 291 PRO B N 1
ATOM 11353 C CA . PRO B 1 292 ? -6.012 51.480 92.912 1.00 12.10 291 PRO B CA 1
ATOM 11354 C C . PRO B 1 292 ? -6.017 52.016 91.468 1.00 12.97 291 PRO B C 1
ATOM 11355 O O . PRO B 1 292 ? -5.155 51.675 90.657 1.00 12.88 291 PRO B O 1
ATOM 11366 N N . PRO B 1 293 ? -7.002 52.856 91.140 1.00 11.28 292 PRO B N 1
ATOM 11367 C CA . PRO B 1 293 ? -7.101 53.373 89.779 1.00 9.12 292 PRO B CA 1
ATOM 11368 C C . PRO B 1 293 ? -5.945 54.287 89.382 1.00 11.62 292 PRO B C 1
ATOM 11369 O O . PRO B 1 293 ? -5.558 55.178 90.161 1.00 12.24 292 PRO B O 1
ATOM 11380 N N . MET B 1 294 ? -5.447 54.064 88.168 1.00 10.38 293 MET B N 1
ATOM 11381 C CA . MET B 1 294 ? -4.449 54.913 87.515 1.00 10.52 293 MET B CA 1
ATOM 11382 C C . MET B 1 294 ? -4.229 54.353 86.122 1.00 9.57 293 MET B C 1
ATOM 11383 O O . MET B 1 294 ? -4.742 53.295 85.801 1.00 9.06 293 MET B O 1
ATOM 11397 N N . ALA B 1 295 ? -3.463 55.049 85.300 1.00 8.87 294 ALA B N 1
ATOM 11398 C CA . ALA B 1 295 ? -3.156 54.577 83.970 1.00 11.30 294 ALA B CA 1
ATOM 11399 C C . ALA B 1 295 ? -2.578 53.150 84.015 1.00 9.62 294 ALA B C 1
ATOM 11400 O O . ALA B 1 295 ? -1.758 52.826 84.894 1.00 8.86 294 ALA B O 1
ATOM 11407 N N . ILE B 1 296 ? -2.988 52.296 83.076 1.00 11.16 295 ILE B N 1
ATOM 11408 C CA . ILE B 1 296 ? -2.510 50.915 83.061 1.00 12.89 295 ILE B CA 1
ATOM 11409 C C . ILE B 1 296 ? -1.011 50.871 82.655 1.00 10.29 295 ILE B C 1
ATOM 11410 O O . ILE B 1 296 ? -0.227 50.119 83.256 1.00 11.30 295 ILE B O 1
ATOM 11426 N N . SER B 1 297 ? -0.624 51.698 81.685 1.00 9.57 296 SER B N 1
ATOM 11427 C CA . SER B 1 297 ? 0.737 51.706 81.179 1.00 8.49 296 SER B CA 1
ATOM 11428 C C . SER B 1 297 ? 1.248 53.152 80.993 1.00 9.18 296 SER B C 1
ATOM 11429 O O . SER B 1 297 ? 1.514 53.606 79.880 1.00 9.68 296 SER B O 1
ATOM 11437 N N . PRO B 1 298 ? 1.372 53.880 82.105 1.00 9.18 297 PRO B N 1
ATOM 11438 C CA . PRO B 1 298 ? 1.839 55.268 81.982 1.00 8.48 297 PRO B CA 1
ATOM 11439 C C . PRO B 1 298 ? 3.172 55.384 81.247 1.00 10.01 297 PRO B C 1
ATOM 11440 O O . PRO B 1 298 ? 4.109 54.624 81.513 1.00 10.57 297 PRO B O 1
ATOM 11451 N N . ILE B 1 299 ? 3.279 56.373 80.362 1.00 11.07 298 ILE B N 1
ATOM 11452 C CA . ILE B 1 299 ? 4.363 56.374 79.394 1.00 9.99 298 ILE B CA 1
ATOM 11453 C C . ILE B 1 299 ? 5.723 56.707 80.030 1.00 10.52 298 ILE B C 1
ATOM 11454 O O . ILE B 1 299 ? 6.766 56.267 79.528 1.00 11.26 298 ILE B O 1
ATOM 11470 N N . GLY B 1 300 ? 5.757 57.478 81.123 1.00 11.17 299 GLY B N 1
ATOM 11471 C CA . GLY B 1 300 ? 7.039 57.725 81.769 1.00 10.86 299 GLY B CA 1
ATOM 11472 C C . GLY B 1 300 ? 7.737 56.470 82.249 1.00 11.17 299 GLY B C 1
ATOM 11473 O O . GLY B 1 300 ? 8.891 56.193 81.880 1.00 11.59 299 GLY B O 1
ATOM 11477 N N . PRO B 1 301 ? 7.058 55.671 83.082 1.00 9.76 300 PRO B N 1
ATOM 11478 C CA . PRO B 1 301 ? 7.662 54.407 83.520 1.00 11.24 300 PRO B CA 1
ATOM 11479 C C . PRO B 1 301 ? 7.943 53.464 82.359 1.00 9.14 300 PRO B C 1
ATOM 11480 O O . PRO B 1 301 ? 8.997 52.836 82.367 1.00 11.48 300 PRO B O 1
ATOM 11491 N N . VAL B 1 302 ? 7.092 53.433 81.337 1.00 9.45 301 VAL B N 1
ATOM 11492 C CA . VAL B 1 302 ? 7.363 52.576 80.191 1.00 8.96 301 VAL B CA 1
ATOM 11493 C C . VAL B 1 302 ? 8.666 53.003 79.501 1.00 12.15 301 VAL B C 1
ATOM 11494 O O . VAL B 1 302 ? 9.522 52.155 79.198 1.00 10.88 301 VAL B O 1
ATOM 11507 N N . LYS B 1 303 ? 8.848 54.306 79.304 1.00 10.79 302 LYS B N 1
ATOM 11508 C CA . LYS B 1 303 ? 10.089 54.814 78.728 1.00 10.55 302 LYS B CA 1
ATOM 11509 C C . LYS B 1 303 ? 11.307 54.443 79.575 1.00 9.32 302 LYS B C 1
ATOM 11510 O O . LYS B 1 303 ? 12.324 54.010 79.024 1.00 12.37 302 LYS B O 1
ATOM 11529 N N . GLU B 1 304 ? 11.199 54.558 80.895 1.00 11.30 303 GLU B N 1
ATOM 11530 C CA . GLU B 1 304 ? 12.299 54.175 81.781 1.00 11.17 303 GLU B CA 1
ATOM 11531 C C . GLU B 1 304 ? 12.686 52.705 81.592 1.00 9.97 303 GLU B C 1
ATOM 11532 O O . GLU B 1 304 ? 13.896 52.347 81.604 1.00 14.22 303 GLU B O 1
ATOM 11544 N N . VAL B 1 305 ? 11.668 51.850 81.473 1.00 10.18 304 VAL B N 1
ATOM 11545 C CA . VAL B 1 305 ? 11.903 50.429 81.291 1.00 10.80 304 VAL B CA 1
ATOM 11546 C C . VAL B 1 305 ? 12.594 50.162 79.940 1.00 11.73 304 VAL B C 1
ATOM 11547 O O . VAL B 1 305 ? 13.564 49.385 79.869 1.00 12.06 304 VAL B O 1
ATOM 11560 N N . LEU B 1 306 ? 12.118 50.800 78.870 1.00 11.71 305 LEU B N 1
ATOM 11561 C CA . LEU B 1 306 ? 12.741 50.617 77.560 1.00 10.37 305 LEU B CA 1
ATOM 11562 C C . LEU B 1 306 ? 14.197 51.117 77.559 1.00 12.32 305 LEU B C 1
ATOM 11563 O O . LEU B 1 306 ? 15.063 50.482 76.976 1.00 13.13 305 LEU B O 1
ATOM 11579 N N . GLN B 1 307 ? 14.470 52.245 78.220 1.00 12.68 306 GLN B N 1
ATOM 11580 C CA . GLN B 1 307 ? 15.836 52.735 78.298 1.00 12.71 306 GLN B CA 1
ATOM 11581 C C . GLN B 1 307 ? 16.724 51.781 79.064 1.00 16.07 306 GLN B C 1
ATOM 11582 O O . GLN B 1 307 ? 17.878 51.563 78.685 1.00 15.30 306 GLN B O 1
ATOM 11596 N N . TYR B 1 308 ? 16.219 51.195 80.140 1.00 13.46 307 TYR B N 1
ATOM 11597 C CA . TYR B 1 308 ? 17.008 50.203 80.850 1.00 11.47 307 TYR B CA 1
ATOM 11598 C C . TYR B 1 308 ? 17.248 48.979 79.962 1.00 12.43 307 TYR B C 1
ATOM 11599 O O . TYR B 1 308 ? 18.358 48.491 79.872 1.00 12.69 307 TYR B O 1
ATOM 11617 N N . ALA B 1 309 ? 16.209 48.493 79.299 1.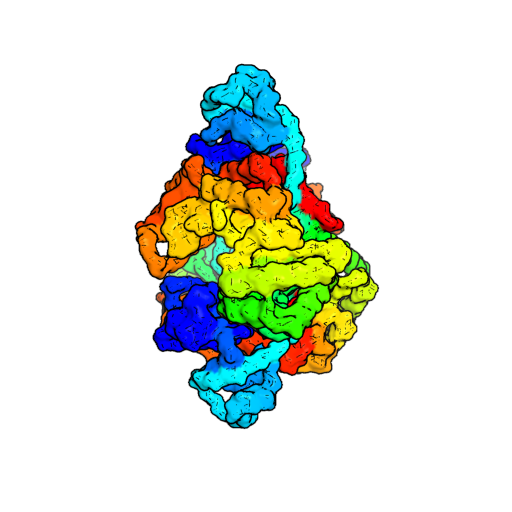00 13.06 308 ALA B N 1
ATOM 11618 C CA . ALA B 1 309 ? 16.365 47.328 78.425 1.00 12.69 308 ALA B CA 1
ATOM 11619 C C . ALA B 1 309 ? 17.420 47.572 77.335 1.00 15.46 308 ALA B C 1
ATOM 11620 O O . ALA B 1 309 ? 18.273 46.698 77.111 1.00 12.92 308 ALA B O 1
ATOM 11627 N N . LYS B 1 310 ? 17.390 48.756 76.710 1.00 13.77 309 LYS B N 1
ATOM 11628 C CA . LYS B 1 310 ? 18.366 49.132 75.677 1.00 14.89 309 LYS B CA 1
ATOM 11629 C C . LYS B 1 310 ? 19.796 49.154 76.232 1.00 14.99 309 LYS B C 1
ATOM 11630 O O . LYS B 1 310 ? 20.752 48.916 75.489 1.00 17.72 309 LYS B O 1
ATOM 11649 N N . SER B 1 311 ? 19.952 49.461 77.520 1.00 14.25 310 SER B N 1
ATOM 11650 C CA . SER B 1 311 ? 21.276 49.455 78.150 1.00 15.61 310 SER B CA 1
ATOM 11651 C C . SER B 1 311 ? 21.822 48.039 78.379 1.00 25.12 310 SER B C 1
ATOM 11652 O O . SER B 1 311 ? 23.022 47.865 78.632 1.00 21.21 310 SER B O 1
ATOM 11660 N N . GLN B 1 312 ? 20.942 47.036 78.292 1.00 15.25 311 GLN B N 1
ATOM 11661 C CA . GLN B 1 312 ? 21.294 45.640 78.560 1.00 15.99 311 GLN B CA 1
ATOM 11662 C C . GLN B 1 312 ? 21.344 44.736 77.325 1.00 14.43 311 GLN B C 1
ATOM 11663 O O . GLN B 1 312 ? 21.953 43.662 77.364 1.00 19.16 311 GLN B O 1
ATOM 11677 N N . MET B 1 313 ? 20.675 45.137 76.253 1.00 13.07 312 MET B N 1
ATOM 11678 C CA . MET B 1 313 ? 20.569 44.284 75.075 1.00 15.74 312 MET B CA 1
ATOM 11679 C C . MET B 1 313 ? 20.313 45.107 73.823 1.00 17.91 312 MET B C 1
ATOM 11680 O O . MET B 1 313 ? 19.899 46.267 73.909 1.00 17.06 312 MET B O 1
ATOM 11694 N N . PRO B 1 314 ? 20.577 44.522 72.646 1.00 19.25 313 PRO B N 1
ATOM 11695 C CA . PRO B 1 314 ? 20.291 45.261 71.413 1.00 16.87 313 PRO B CA 1
ATOM 11696 C C . PRO B 1 314 ? 18.823 45.647 71.284 1.00 17.48 313 PRO B C 1
ATOM 11697 O O . PRO B 1 314 ? 17.965 44.830 71.579 1.00 17.55 313 PRO B O 1
ATOM 11708 N N . PRO B 1 315 ? 18.526 46.889 70.868 1.00 20.82 314 PRO B N 1
ATOM 11709 C CA . PRO B 1 315 ? 17.146 47.388 70.823 1.00 17.38 314 PRO B CA 1
ATOM 11710 C C . PRO B 1 315 ? 16.203 46.600 69.909 1.00 17.88 314 PRO B C 1
ATOM 11711 O O . PRO B 1 315 ? 14.999 46.564 70.174 1.00 17.42 314 PRO B O 1
ATOM 11722 N N . GLN B 1 316 ? 16.728 46.019 68.835 1.00 19.64 315 GLN B N 1
ATOM 11723 C CA . GLN B 1 316 ? 15.886 45.292 67.884 1.00 20.88 315 GLN B CA 1
ATOM 11724 C C . GLN B 1 316 ? 15.261 44.064 68.517 1.00 16.40 315 GLN B C 1
ATOM 11725 O O . GLN B 1 316 ? 14.248 43.568 68.017 1.00 17.43 315 GLN B O 1
ATOM 11739 N N . LYS B 1 317 ? 15.844 43.582 69.614 1.00 14.16 316 LYS B N 1
ATOM 11740 C CA . LYS B 1 317 ? 15.326 42.407 70.306 1.00 14.71 316 LYS B CA 1
ATOM 11741 C C . LYS B 1 317 ? 14.159 42.748 71.224 1.00 16.22 316 LYS B C 1
ATOM 11742 O O . LYS B 1 317 ? 13.490 41.843 71.728 1.00 13.95 316 LYS B O 1
ATOM 11761 N N . ILE B 1 318 ? 13.889 44.032 71.444 1.00 14.57 317 ILE B N 1
ATOM 11762 C CA . ILE B 1 318 ? 12.891 44.410 72.447 1.00 12.37 317 ILE B CA 1
ATOM 11763 C C . ILE B 1 318 ? 11.518 44.555 71.835 1.00 13.29 317 ILE B C 1
ATOM 11764 O O . ILE B 1 318 ? 11.330 45.360 70.914 1.00 16.42 317 ILE B O 1
ATOM 11780 N N . MET B 1 319 ? 10.566 43.782 72.356 1.00 12.52 318 MET B N 1
ATOM 11781 C CA . MET B 1 319 ? 9.154 43.979 72.041 1.00 13.58 318 MET B CA 1
ATOM 11782 C C . MET B 1 319 ? 8.462 44.620 73.245 1.00 13.19 318 MET B C 1
ATOM 11783 O O . MET B 1 319 ? 8.398 44.035 74.319 1.00 13.71 318 MET B O 1
ATOM 11797 N N . MET B 1 320 ? 7.935 45.822 73.039 1.00 10.22 319 MET B N 1
ATOM 11798 C CA . MET B 1 320 ? 7.215 46.536 74.095 1.00 12.01 319 MET B CA 1
ATOM 11799 C C . MET B 1 320 ? 5.808 45.945 74.318 1.00 10.58 319 MET B C 1
ATOM 11800 O O . MET B 1 320 ? 4.965 45.999 73.420 1.00 11.43 319 MET B O 1
ATOM 11814 N N . GLY B 1 321 ? 5.523 45.459 75.526 1.00 10.11 320 GLY B N 1
ATOM 11815 C CA . GLY B 1 321 ? 4.182 45.016 75.861 1.00 10.46 320 GLY B CA 1
ATOM 11816 C C . GLY B 1 321 ? 3.215 46.182 75.904 1.00 11.23 320 GLY B C 1
ATOM 11817 O O . GLY B 1 321 ? 3.550 47.283 76.384 1.00 11.84 320 GLY B O 1
ATOM 11821 N N . GLN B 1 322 ? 2.032 45.966 75.335 1.00 11.58 321 GLN B N 1
ATOM 11822 C CA . GLN B 1 322 ? 0.998 46.995 75.285 1.00 9.27 321 GLN B CA 1
ATOM 11823 C C . GLN B 1 322 ? -0.374 46.398 75.572 1.00 12.08 321 GLN B C 1
ATOM 11824 O O . GLN B 1 322 ? -0.840 45.469 74.902 1.00 12.14 321 GLN B O 1
ATOM 11838 N N . ASN B 1 323 ? -1.033 46.929 76.589 1.00 10.83 322 ASN B N 1
ATOM 11839 C CA . ASN B 1 323 ? -2.383 46.541 76.917 1.00 10.46 322 ASN B CA 1
ATOM 11840 C C . ASN B 1 323 ? -3.362 47.140 75.925 1.00 10.62 322 ASN B C 1
ATOM 11841 O O . ASN B 1 323 ? -3.198 48.289 75.501 1.00 11.84 322 ASN B O 1
ATOM 11852 N N . LEU B 1 324 ? -4.399 46.376 75.581 1.00 11.08 323 LEU B N 1
ATOM 11853 C CA . LEU B 1 324 ? -5.525 46.924 74.837 1.00 10.46 323 LEU B CA 1
ATOM 11854 C C . LEU B 1 324 ? -6.713 47.212 75.762 1.00 9.67 323 LEU B C 1
ATOM 11855 O O . LEU B 1 324 ? -7.661 47.871 75.338 1.00 14.86 323 LEU B O 1
ATOM 11871 N N . TYR B 1 325 ? -6.651 46.705 77.001 1.00 10.84 324 TYR B N 1
ATOM 11872 C CA . TYR B 1 325 ? -7.721 46.861 77.994 1.00 12.29 324 TYR B CA 1
ATOM 11873 C C . TYR B 1 325 ? -7.501 48.086 78.848 1.00 12.87 324 TYR B C 1
ATOM 11874 O O . TYR B 1 325 ? -6.376 48.571 79.011 1.00 12.57 324 TYR B O 1
ATOM 11892 N N . GLY B 1 326 ? -8.604 48.578 79.388 1.00 11.41 325 GLY B N 1
ATOM 11893 C CA . GLY B 1 326 ? -8.596 49.467 80.532 1.00 10.65 325 GLY B CA 1
ATOM 11894 C C . GLY B 1 326 ? -9.297 48.784 81.701 1.00 11.79 325 GLY B C 1
ATOM 11895 O O . GLY B 1 326 ? -9.653 47.595 81.637 1.00 10.93 325 GLY B O 1
ATOM 11899 N N . PHE B 1 327 ? -9.489 49.531 82.783 1.00 9.83 326 PHE B N 1
ATOM 11900 C CA . PHE B 1 327 ? -10.243 49.041 83.945 1.00 10.23 326 PHE B CA 1
ATOM 11901 C C . PHE B 1 327 ? -11.233 50.094 84.421 1.00 12.24 326 PHE B C 1
ATOM 11902 O O . PHE B 1 327 ? -10.991 51.313 84.309 1.00 10.89 326 PHE B O 1
ATOM 11919 N N . ASP B 1 328 ? -12.336 49.583 84.968 1.00 11.82 327 ASP B N 1
ATOM 11920 C CA . ASP B 1 328 ? -13.361 50.360 85.644 1.00 8.69 327 ASP B CA 1
ATOM 11921 C C . ASP B 1 328 ? -13.316 49.970 87.121 1.00 9.83 327 ASP B C 1
ATOM 11922 O O . ASP B 1 328 ? -13.628 48.822 87.486 1.00 12.73 327 ASP B O 1
ATOM 11931 N N . TRP B 1 329 ? -12.853 50.911 87.955 1.00 10.30 328 TRP B N 1
ATOM 11932 C CA . TRP B 1 329 ? -12.730 50.731 89.402 1.00 12.27 328 TRP B CA 1
ATOM 11933 C C . TRP B 1 329 ? -13.867 51.389 90.156 1.00 10.88 328 TRP B C 1
ATOM 11934 O O . TRP B 1 329 ? -14.226 52.536 89.859 1.00 12.81 328 TRP B O 1
ATOM 11955 N N . LYS B 1 330 ? -14.385 50.705 91.166 1.00 12.87 329 LYS B N 1
ATOM 11956 C CA . LYS B 1 330 ? -15.283 51.343 92.132 1.00 11.62 329 LYS B CA 1
ATOM 11957 C C . LYS B 1 330 ? -14.491 52.033 93.228 1.00 14.37 329 LYS B C 1
ATOM 11958 O O . LYS B 1 330 ? -13.486 51.505 93.700 1.00 16.75 329 LYS B O 1
ATOM 11977 N N . LEU B 1 331 ? -14.955 53.205 93.646 1.00 13.06 330 LEU B N 1
ATOM 11978 C CA . LEU B 1 331 ? -14.293 54.000 94.670 1.00 13.59 330 LEU B CA 1
ATOM 11979 C C . LEU B 1 331 ? -15.143 54.054 95.942 1.00 17.16 330 LEU B C 1
ATOM 11980 O O . LEU B 1 331 ? -16.363 53.947 95.862 1.00 18.54 330 LEU B O 1
ATOM 11996 N N . PRO B 1 332 ? -14.503 54.222 97.108 1.00 19.63 331 PRO B N 1
ATOM 11997 C CA . PRO B 1 332 ? -13.053 54.331 97.280 1.00 18.46 331 PRO B CA 1
ATOM 11998 C C . PRO B 1 332 ? -12.359 52.981 97.178 1.00 19.99 331 PRO B C 1
ATOM 11999 O O . PRO B 1 332 ? -12.943 51.937 97.469 1.00 18.21 331 PRO B O 1
ATOM 12010 N N . PHE B 1 333 ? -11.108 53.004 96.736 1.00 18.13 332 PHE B N 1
ATOM 12011 C CA . PHE B 1 333 ? -10.315 51.792 96.710 1.00 14.64 332 PHE B CA 1
ATOM 12012 C C . PHE B 1 333 ? -9.846 51.365 98.083 1.00 17.33 332 PHE B C 1
ATOM 12013 O O . PHE B 1 333 ? -9.347 52.180 98.861 1.00 21.59 332 PHE B O 1
ATOM 12030 N N . LYS B 1 334 ? -9.959 50.072 98.345 1.00 18.11 333 LYS B N 1
ATOM 12031 C CA . LYS B 1 334 ? -9.433 49.492 99.564 1.00 26.52 333 LYS B CA 1
ATOM 12032 C C . LYS B 1 334 ? -8.836 48.160 99.217 1.00 21.59 333 LYS B C 1
ATOM 12033 O O . LYS B 1 334 ? -9.425 47.396 98.444 1.00 23.60 333 LYS B O 1
ATOM 12052 N N . GLN B 1 335 ? -7.691 47.865 99.825 1.00 24.55 334 GLN B N 1
ATOM 12053 C CA . GLN B 1 335 ? -7.009 46.604 99.595 1.00 32.18 334 GLN B CA 1
ATOM 12054 C C . GLN B 1 335 ? -8.000 45.518 100.001 1.00 25.99 334 GLN B C 1
ATOM 12055 O O . GLN B 1 335 ? -8.625 45.613 101.048 1.00 27.85 334 GLN B O 1
ATOM 12069 N N . GLY B 1 336 ? -8.182 44.535 99.134 1.00 22.48 335 GLY B N 1
ATOM 12070 C CA . GLY B 1 336 ? -9.123 43.455 99.385 1.00 25.88 335 GLY B CA 1
ATOM 12071 C C . GLY B 1 336 ? -10.510 43.644 98.788 1.00 27.00 335 GLY B C 1
ATOM 12072 O O . GLY B 1 336 ? -11.331 42.730 98.837 1.00 28.98 335 GLY B O 1
ATOM 12076 N N . ASN B 1 337 ? -10.794 44.814 98.223 1.00 24.40 336 ASN B N 1
ATOM 12077 C CA . ASN B 1 337 ? -12.054 45.010 97.497 1.00 22.57 336 ASN B CA 1
ATOM 12078 C C . ASN B 1 337 ? -12.112 44.028 96.333 1.00 17.71 336 ASN B C 1
ATOM 12079 O O . ASN B 1 337 ? -11.072 43.546 95.878 1.00 21.61 336 ASN B O 1
ATOM 12090 N N . PRO B 1 338 ? -13.323 43.744 95.822 1.00 19.58 337 PRO B N 1
ATOM 12091 C CA . PRO B 1 338 ? -13.367 42.947 94.595 1.00 19.52 337 PRO B CA 1
ATOM 12092 C C . PRO B 1 338 ? -12.620 43.660 93.465 1.00 18.19 337 PRO B C 1
ATOM 12093 O O . PRO B 1 338 ? -12.569 44.909 93.447 1.00 21.07 337 PRO B O 1
ATOM 12104 N N . PRO B 1 339 ? -12.084 42.893 92.523 1.00 16.23 338 PRO B N 1
ATOM 12105 C CA . PRO B 1 339 ? -11.289 43.497 91.453 1.00 18.62 338 PRO B CA 1
ATOM 12106 C C . PRO B 1 339 ? -12.064 44.391 90.505 1.00 14.96 338 PRO B C 1
ATOM 12107 O O . PRO B 1 339 ? -13.273 44.267 90.306 1.00 16.76 338 PRO B O 1
ATOM 12118 N N . ALA B 1 340 ? -11.316 45.308 89.903 1.00 14.63 339 ALA B N 1
ATOM 12119 C CA . ALA B 1 340 ? -11.827 46.169 88.851 1.00 14.41 339 ALA B CA 1
ATOM 12120 C C . ALA B 1 340 ? -12.245 45.336 87.646 1.00 15.03 339 ALA B C 1
ATOM 12121 O O . ALA B 1 340 ? -11.804 44.190 87.482 1.00 16.52 339 ALA B O 1
ATOM 12128 N N . LYS B 1 341 ? -13.133 45.896 86.836 1.00 13.98 340 LYS B N 1
ATOM 12129 C CA . LYS B 1 341 ? -13.623 45.232 85.632 1.00 10.11 340 LYS B CA 1
ATOM 12130 C C . LYS B 1 341 ? -12.862 45.699 84.391 1.00 12.30 340 LYS B C 1
ATOM 12131 O O . LYS B 1 341 ? -12.687 46.899 84.160 1.00 14.86 340 LYS B O 1
ATOM 12150 N N . ALA B 1 342 ? -12.396 44.762 83.586 1.00 13.75 341 ALA B N 1
ATOM 12151 C CA . ALA B 1 342 ? -11.700 45.104 82.367 1.00 11.49 341 ALA B CA 1
ATOM 12152 C C . ALA B 1 342 ? -12.659 45.626 81.323 1.00 12.64 341 ALA B C 1
ATOM 12153 O O . ALA B 1 342 ? -13.788 45.130 81.196 1.00 18.14 341 ALA B O 1
ATOM 12160 N N . VAL B 1 343 ? -12.215 46.628 80.575 1.00 11.50 342 VAL B N 1
ATOM 12161 C CA . VAL B 1 343 ? -13.017 47.182 79.497 1.00 13.79 342 VAL B CA 1
ATOM 12162 C C . VAL B 1 343 ? -12.190 47.347 78.235 1.00 12.46 342 VAL B C 1
ATOM 12163 O O . VAL B 1 343 ? -11.014 47.684 78.285 1.00 14.54 342 VAL B O 1
ATOM 12176 N N . SER B 1 344 ? -12.829 47.121 77.100 1.00 13.48 343 SER B N 1
ATOM 12177 C CA . SER B 1 344 ? -12.257 47.469 75.807 1.00 10.90 343 SER B CA 1
ATOM 12178 C C . SER B 1 344 ? -12.321 48.979 75.599 1.00 12.02 343 SER B C 1
ATOM 12179 O O . SER B 1 344 ? -13.005 49.704 76.356 1.00 11.88 343 SER B O 1
ATOM 12187 N N . SER B 1 345 ? -11.642 49.469 74.579 1.00 13.38 344 SER B N 1
ATOM 12188 C CA . SER B 1 345 ? -11.646 50.895 74.265 1.00 10.88 344 SER B CA 1
ATOM 12189 C C . SER B 1 345 ? -13.048 51.316 73.888 1.00 11.19 344 SER B C 1
ATOM 12190 O O . SER B 1 345 ? -13.548 52.359 74.329 1.00 13.54 344 SER B O 1
ATOM 12198 N N . VAL B 1 346 ? -13.715 50.476 73.108 1.00 12.73 345 VAL B N 1
ATOM 12199 C CA . VAL B 1 346 ? -15.081 50.796 72.662 1.00 14.02 345 VAL B CA 1
ATOM 12200 C C . VAL B 1 346 ? -16.042 50.806 73.858 1.00 12.77 345 VAL B C 1
ATOM 12201 O O . VAL B 1 346 ? -16.915 51.688 73.969 1.00 14.82 345 VAL B O 1
ATOM 12214 N N . ALA B 1 347 ? -15.880 49.848 74.767 1.00 12.94 346 ALA B N 1
ATOM 12215 C CA . ALA B 1 347 ? -16.743 49.750 75.937 1.00 14.57 346 ALA B CA 1
ATOM 12216 C C . ALA B 1 347 ? -16.512 50.924 76.893 1.00 16.22 346 ALA B C 1
ATOM 12217 O O . ALA B 1 347 ? -17.455 51.419 77.525 1.00 14.91 346 ALA B O 1
ATOM 12224 N N . ALA B 1 348 ? -15.266 51.381 77.002 1.00 12.91 347 ALA B N 1
ATOM 12225 C CA . ALA B 1 348 ? -14.977 52.555 77.847 1.00 10.37 347 ALA B CA 1
ATOM 12226 C C . ALA B 1 348 ? -15.696 53.792 77.332 1.00 12.25 347 ALA B C 1
ATOM 12227 O O . ALA B 1 348 ? -16.339 54.503 78.108 1.00 12.93 347 ALA B O 1
ATOM 12234 N N . VAL B 1 349 ? -15.610 54.063 76.035 1.00 12.94 348 VAL B N 1
ATOM 12235 C CA . VAL B 1 349 ? -16.315 55.209 75.468 1.00 12.65 348 VAL B CA 1
ATOM 12236 C C . VAL B 1 349 ? -17.819 55.032 75.696 1.00 14.43 348 VAL B C 1
ATOM 12237 O O . VAL B 1 349 ? -18.527 55.990 75.972 1.00 14.36 348 VAL B O 1
ATOM 12250 N N . ALA B 1 350 ? -18.308 53.802 75.610 1.00 13.54 349 ALA B N 1
ATOM 12251 C CA . ALA B 1 350 ? -19.741 53.544 75.826 1.00 14.87 349 ALA B CA 1
ATOM 12252 C C . ALA B 1 350 ? -20.186 53.889 77.248 1.00 11.93 349 ALA B C 1
ATOM 12253 O O . ALA B 1 350 ? -21.329 54.358 77.452 1.00 16.48 349 ALA B O 1
ATOM 12260 N N . LEU B 1 351 ? -19.311 53.672 78.234 1.00 13.88 350 LEU B N 1
ATOM 12261 C CA . LEU B 1 351 ? -19.604 54.050 79.612 1.00 13.84 350 LEU B CA 1
ATOM 12262 C C . LEU B 1 351 ? -19.695 55.544 79.742 1.00 15.83 350 LEU B C 1
ATOM 12263 O O . LEU B 1 351 ? -20.618 56.044 80.380 1.00 13.96 350 LEU B O 1
ATOM 12279 N N . ALA B 1 352 ? -18.755 56.267 79.132 1.00 12.39 351 ALA B N 1
ATOM 12280 C CA . ALA B 1 352 ? -18.784 57.720 79.211 1.00 11.82 351 ALA B CA 1
ATOM 12281 C C . ALA B 1 352 ? -20.057 58.259 78.550 1.00 14.81 351 ALA B C 1
ATOM 12282 O O . ALA B 1 352 ? -20.691 59.189 79.071 1.00 16.00 351 ALA B O 1
ATOM 12289 N N . ARG B 1 353 ? -20.456 57.659 77.443 1.00 13.91 352 ARG B N 1
ATOM 12290 C CA . ARG B 1 353 ? -21.701 58.035 76.759 1.00 15.44 352 ARG B CA 1
ATOM 12291 C C . ARG B 1 353 ? -22.911 57.782 77.663 1.00 18.02 352 ARG B C 1
ATOM 12292 O O . ARG B 1 353 ? -23.780 58.656 77.817 1.00 17.03 352 ARG B O 1
ATOM 12313 N N . LYS B 1 354 ? -22.963 56.599 78.265 1.00 16.00 353 LYS B N 1
ATOM 12314 C CA . LYS B 1 354 ? -24.095 56.213 79.108 1.00 18.14 353 LYS B CA 1
ATOM 12315 C C . LYS B 1 354 ? -24.286 57.140 80.291 1.00 17.91 353 LYS B C 1
ATOM 12316 O O . LYS B 1 354 ? -25.410 57.545 80.599 1.00 18.66 353 LYS B O 1
ATOM 12335 N N . TYR B 1 355 ? -23.193 57.493 80.959 1.00 14.16 354 TYR B N 1
ATOM 12336 C CA . TYR B 1 355 ? -23.311 58.321 82.154 1.00 13.65 354 TYR B CA 1
ATOM 12337 C C . TYR B 1 355 ? -23.129 59.822 81.885 1.00 14.96 354 TYR B C 1
ATOM 12338 O O . TYR B 1 355 ? -23.176 60.636 82.832 1.00 18.73 354 TYR B O 1
ATOM 12356 N N . ASN B 1 356 ? -23.031 60.188 80.604 1.00 15.93 355 ASN B N 1
ATOM 12357 C CA . ASN B 1 356 ? -22.953 61.581 80.131 1.00 16.11 355 ASN B CA 1
ATOM 12358 C C . ASN B 1 356 ? -21.859 62.393 80.837 1.00 15.10 355 ASN B C 1
ATOM 12359 O O . ASN B 1 356 ? -22.097 63.504 81.359 1.00 18.46 355 ASN B O 1
ATOM 12370 N N . VAL B 1 357 ? -20.651 61.846 80.820 1.00 14.41 356 VAL B N 1
ATOM 12371 C CA . VAL B 1 357 ? -19.479 62.549 81.296 1.00 11.43 356 VAL B CA 1
ATOM 12372 C C . VAL B 1 357 ? -18.430 62.610 80.175 1.00 12.08 356 VAL B C 1
ATOM 12373 O O . VAL B 1 357 ? -18.367 61.732 79.305 1.00 13.00 356 VAL B O 1
ATOM 12386 N N . PRO B 1 358 ? -17.618 63.669 80.181 1.00 12.90 357 PRO B N 1
ATOM 12387 C CA . PRO B 1 358 ? -16.596 63.796 79.147 1.00 13.11 357 PRO B CA 1
ATOM 12388 C C . PRO B 1 358 ? -15.391 62.919 79.437 1.00 12.69 357 PRO B C 1
ATOM 12389 O O . PRO B 1 358 ? -15.113 62.616 80.593 1.00 14.01 357 PRO B O 1
ATOM 12400 N N . ILE B 1 359 ? -14.669 62.556 78.382 1.00 12.03 358 ILE B N 1
ATOM 12401 C CA . ILE B 1 359 ? -13.425 61.819 78.522 1.00 11.57 358 ILE B CA 1
ATOM 12402 C C . ILE B 1 359 ? -12.293 62.821 78.644 1.00 11.03 358 ILE B C 1
ATOM 12403 O O . ILE B 1 359 ? -12.147 63.713 77.810 1.00 12.21 358 ILE B O 1
ATOM 12419 N N . ARG B 1 360 ? -11.509 62.669 79.701 1.00 11.46 359 ARG B N 1
ATOM 12420 C CA . ARG B 1 360 ? -10.381 63.538 79.976 1.00 12.16 359 ARG B CA 1
ATOM 12421 C C . ARG B 1 360 ? -9.086 62.851 79.518 1.00 10.96 359 ARG B C 1
ATOM 12422 O O . ARG B 1 360 ? -9.083 61.635 79.271 1.00 13.42 359 ARG B O 1
ATOM 12443 N N . TYR B 1 361 ? -8.014 63.623 79.369 1.00 10.91 360 TYR B N 1
ATOM 12444 C CA . TYR B 1 361 ? -6.723 63.072 78.948 1.00 11.37 360 TYR B CA 1
ATOM 12445 C C . TYR B 1 361 ? -5.623 63.561 79.865 1.00 11.90 360 TYR B C 1
ATOM 12446 O O . TYR B 1 361 ? -5.432 64.777 80.041 1.00 13.72 360 TYR B O 1
ATOM 12464 N N . ASP B 1 362 ? -4.898 62.605 80.444 1.00 12.78 361 ASP B N 1
ATOM 12465 C CA . ASP B 1 362 ? -3.733 62.879 81.277 1.00 10.62 361 ASP B CA 1
ATOM 12466 C C . ASP B 1 362 ? -2.508 62.948 80.370 1.00 10.32 361 ASP B C 1
ATOM 12467 O O . ASP B 1 362 ? -2.099 61.940 79.790 1.00 11.33 361 ASP B O 1
ATOM 12476 N N . PHE B 1 363 ? -1.955 64.143 80.199 1.00 11.65 362 PHE B N 1
ATOM 12477 C CA . PHE B 1 363 ? -0.854 64.352 79.273 1.00 11.06 362 PHE B CA 1
ATOM 12478 C C . PHE B 1 363 ? 0.489 63.888 79.846 1.00 13.73 362 PHE B C 1
ATOM 12479 O O . PHE B 1 363 ? 1.466 63.749 79.107 1.00 14.96 362 PHE B O 1
ATOM 12496 N N . THR B 1 364 ? 0.542 63.629 81.142 1.00 11.47 363 THR B N 1
ATOM 12497 C CA . THR B 1 364 ? 1.759 63.079 81.757 1.00 10.33 363 THR B CA 1
ATOM 12498 C C . THR B 1 364 ? 1.816 61.568 81.565 1.00 11.34 363 THR B C 1
ATOM 12499 O O . THR B 1 364 ? 2.810 61.027 81.058 1.00 14.22 363 THR B O 1
ATOM 12510 N N . ALA B 1 365 ? 0.753 60.872 81.968 1.00 12.04 364 ALA B N 1
ATOM 12511 C CA . ALA B 1 365 ? 0.644 59.435 81.736 1.00 11.50 364 ALA B CA 1
ATOM 12512 C C . ALA B 1 365 ? 0.481 59.075 80.274 1.00 12.11 364 ALA B C 1
ATOM 12513 O O . ALA B 1 365 ? 0.821 57.953 79.875 1.00 12.46 364 ALA B O 1
ATOM 12520 N N . GLN B 1 366 ? -0.083 60.018 79.521 1.00 10.72 365 GLN B N 1
ATOM 12521 C CA . GLN B 1 366 ? -0.594 59.817 78.157 1.00 8.89 365 GLN B CA 1
ATOM 12522 C C . GLN B 1 366 ? -1.648 58.700 78.158 1.00 8.50 365 GLN B C 1
ATOM 12523 O O . GLN B 1 366 ? -1.411 57.593 77.672 1.00 12.47 365 GLN B O 1
ATOM 12537 N N . ALA B 1 367 ? -2.822 59.017 78.714 1.00 10.15 366 ALA B N 1
ATOM 12538 C CA . ALA B 1 367 ? -3.923 58.048 78.831 1.00 10.93 366 ALA B CA 1
ATOM 12539 C C . ALA B 1 367 ? -5.257 58.761 79.047 1.00 9.76 366 ALA B C 1
ATOM 12540 O O . ALA B 1 367 ? -5.308 59.775 79.782 1.00 10.32 366 ALA B O 1
ATOM 12547 N N . PRO B 1 368 ? -6.335 58.236 78.434 1.00 9.21 367 PRO B N 1
ATOM 12548 C CA . PRO B 1 368 ? -7.671 58.794 78.656 1.00 9.60 367 PRO B CA 1
ATOM 12549 C C . PRO B 1 368 ? -8.326 58.223 79.923 1.00 10.62 367 PRO B C 1
ATOM 12550 O O . PRO B 1 368 ? -8.021 57.100 80.311 1.00 10.28 367 PRO B O 1
ATOM 12561 N N . HIS B 1 369 ? -9.230 58.992 80.543 1.00 10.95 368 HIS B N 1
ATOM 12562 C CA . HIS B 1 369 ? -9.867 58.568 81.775 1.00 12.23 368 HIS B CA 1
ATOM 12563 C C . HIS B 1 369 ? -11.110 59.394 82.047 1.00 12.65 368 HIS B C 1
ATOM 12564 O O . HIS B 1 369 ? -11.267 60.488 81.485 1.00 11.00 368 HIS B O 1
ATOM 12578 N N . PHE B 1 370 ? -11.978 58.874 82.908 1.00 9.77 369 PHE B N 1
ATOM 12579 C CA . PHE B 1 370 ? -13.145 59.619 83.338 1.00 10.83 369 PHE B CA 1
ATOM 12580 C C . PHE B 1 370 ? -13.713 58.993 84.610 1.00 10.28 369 PHE B C 1
ATOM 12581 O O . PHE B 1 370 ? -13.349 57.875 84.994 1.00 10.71 369 PHE B O 1
ATOM 12598 N N . ASN B 1 371 ? -14.586 59.765 85.262 1.00 10.82 370 ASN B N 1
ATOM 12599 C CA . ASN B 1 371 ? -15.274 59.320 86.464 1.00 11.92 370 ASN B CA 1
ATOM 12600 C C . ASN B 1 371 ? -16.773 59.467 86.303 1.00 11.74 370 ASN B C 1
ATOM 12601 O O . ASN B 1 371 ? -17.236 60.369 85.606 1.00 13.51 370 ASN B O 1
ATOM 12612 N N . TYR B 1 372 ? -17.525 58.574 86.941 1.00 10.31 371 TYR B N 1
ATOM 12613 C CA . TYR B 1 372 ? -18.986 58.647 86.894 1.00 10.56 371 TYR B CA 1
ATOM 12614 C C . TYR B 1 372 ? -19.587 58.079 88.169 1.00 10.65 371 TYR B C 1
ATOM 12615 O O . TYR B 1 372 ? -18.888 57.466 88.964 1.00 12.69 371 TYR B O 1
ATOM 12633 N N . PHE B 1 373 ? -20.880 58.347 88.388 1.00 11.25 372 PHE B N 1
ATOM 12634 C CA . PHE B 1 373 ? -21.619 57.692 89.454 1.00 12.11 372 PHE B CA 1
ATOM 12635 C C . PHE B 1 373 ? -22.607 56.715 88.863 1.00 14.01 372 PHE B C 1
ATOM 12636 O O . PHE B 1 373 ? -23.354 57.078 87.953 1.00 13.06 372 PHE B O 1
ATOM 12653 N N . ASP B 1 374 ? -22.648 55.506 89.406 1.00 12.16 373 ASP B N 1
ATOM 12654 C CA . ASP B 1 374 ? -23.653 54.543 88.941 1.00 12.30 373 ASP B CA 1
ATOM 12655 C C . ASP B 1 374 ? -25.001 54.763 89.649 1.00 14.08 373 ASP B C 1
ATOM 12656 O O . ASP B 1 374 ? -25.150 55.677 90.456 1.00 11.97 373 ASP B O 1
ATOM 12665 N N . GLU B 1 375 ? -25.997 53.942 89.311 1.00 15.08 374 GLU B N 1
ATOM 12666 C CA . GLU B 1 375 ? -27.363 54.126 89.809 1.00 16.44 374 GLU B CA 1
ATOM 12667 C C . GLU B 1 375 ? -27.468 53.947 91.309 1.00 12.56 374 GLU B C 1
ATOM 12668 O O . GLU B 1 375 ? -28.491 54.323 91.901 1.00 14.79 374 GLU B O 1
ATOM 12680 N N . ASN B 1 376 ? -26.455 53.335 91.925 1.00 13.73 375 ASN B N 1
ATOM 12681 C CA . ASN B 1 376 ? -26.411 53.125 93.376 1.00 16.92 375 ASN B CA 1
ATOM 12682 C C . ASN B 1 376 ? -25.675 54.258 94.074 1.00 18.38 375 ASN B C 1
ATOM 12683 O O . ASN B 1 376 ? -25.524 54.263 95.297 1.00 18.82 375 ASN B O 1
ATOM 12694 N N . GLY B 1 377 ? -25.217 55.216 93.286 1.00 13.55 376 GLY B N 1
ATOM 12695 C CA . GLY B 1 377 ? -24.493 56.352 93.816 1.00 14.99 376 GLY B CA 1
ATOM 12696 C C . GLY B 1 377 ? -23.031 56.072 94.125 1.00 18.07 376 GLY B C 1
ATOM 12697 O O . GLY B 1 377 ? -22.373 56.866 94.808 1.00 18.02 376 GLY B O 1
ATOM 12701 N N . VAL B 1 378 ? -22.505 54.955 93.616 1.00 12.15 377 VAL B N 1
ATOM 12702 C CA . VAL B 1 378 ? -21.103 54.602 93.814 1.00 14.45 377 VAL B CA 1
ATOM 12703 C C . VAL B 1 378 ? -20.277 55.260 92.718 1.00 13.15 377 VAL B C 1
ATOM 12704 O O . VAL B 1 378 ? -20.630 55.190 91.542 1.00 12.12 377 VAL B O 1
ATOM 12717 N N . GLN B 1 379 ? -19.187 55.899 93.105 1.00 13.87 378 GLN B N 1
ATOM 12718 C CA . GLN B 1 379 ? -18.298 56.519 92.129 1.00 12.76 378 GLN B CA 1
ATOM 12719 C C . GLN B 1 379 ? -17.427 55.459 91.453 1.00 10.48 378 GLN B C 1
ATOM 12720 O O . GLN B 1 379 ? -16.930 54.542 92.120 1.00 14.29 378 GLN B O 1
ATOM 12734 N N . HIS B 1 380 ? -17.259 55.601 90.138 1.00 12.03 379 HIS B N 1
ATOM 12735 C CA . HIS B 1 380 ? -16.353 54.770 89.370 1.00 12.45 379 HIS B CA 1
ATOM 12736 C C . HIS B 1 380 ? -15.279 55.653 88.744 1.00 13.49 379 HIS B C 1
ATOM 12737 O O . HIS B 1 380 ? -15.545 56.812 88.399 1.00 11.51 379 HIS B O 1
ATOM 12752 N N . GLU B 1 381 ? -14.095 55.081 88.540 1.00 9.95 380 GLU B N 1
ATOM 12753 C CA . GLU B 1 381 ? -13.018 55.716 87.793 1.00 9.45 380 GLU B CA 1
ATOM 12754 C C . GLU B 1 381 ? -12.536 54.747 86.730 1.00 11.30 380 GLU B C 1
ATOM 12755 O O . GLU B 1 381 ? -12.318 53.562 87.023 1.00 11.72 380 GLU B O 1
ATOM 12767 N N . VAL B 1 382 ? -12.429 55.240 85.501 1.00 9.44 381 VAL B N 1
ATOM 12768 C CA . VAL B 1 382 ? -12.030 54.418 84.353 1.00 9.69 381 VAL B CA 1
ATOM 12769 C C . VAL B 1 382 ? -10.772 54.983 83.718 1.00 9.51 381 VAL B C 1
ATOM 12770 O O . VAL B 1 382 ? -10.726 56.175 83.409 1.00 9.92 381 VAL B O 1
ATOM 12783 N N . TRP B 1 383 ? -9.767 54.117 83.519 1.00 10.72 382 TRP B N 1
ATOM 12784 C CA . TRP B 1 383 ? -8.559 54.426 82.731 1.00 8.99 382 TRP B CA 1
ATOM 12785 C C . TRP B 1 383 ? -8.516 53.447 81.573 1.00 9.91 382 TRP B C 1
ATOM 12786 O O . TRP B 1 383 ? -8.771 52.267 81.799 1.00 10.97 382 TRP B O 1
ATOM 12807 N N . PHE B 1 384 ? -8.206 53.904 80.366 1.00 9.10 383 PHE B N 1
ATOM 12808 C CA . PHE B 1 384 ? -8.235 52.98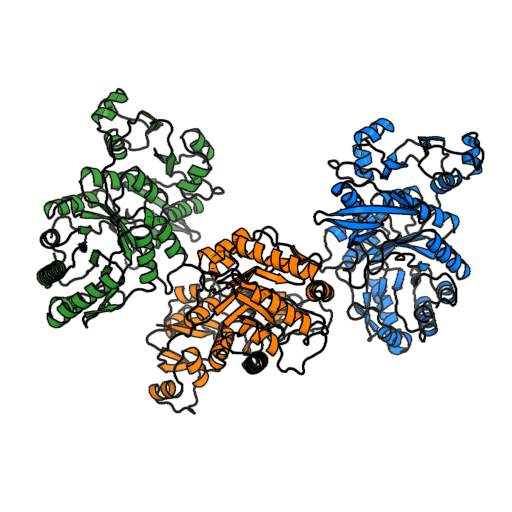9 79.224 1.00 9.79 383 PHE B CA 1
ATOM 12809 C C . PHE B 1 384 ? -7.247 53.420 78.152 1.00 10.52 383 PHE B C 1
ATOM 12810 O O . PHE B 1 384 ? -6.390 54.261 78.415 1.00 11.55 383 PHE B O 1
ATOM 12827 N N . GLU B 1 385 ? -7.350 52.847 76.955 1.00 11.35 384 GLU B N 1
ATOM 12828 C CA . GLU B 1 385 ? -6.470 53.157 75.830 1.00 9.95 384 GLU B CA 1
ATOM 12829 C C . GLU B 1 385 ? -7.277 53.697 74.659 1.00 12.22 384 GLU B C 1
ATOM 12830 O O . GLU B 1 385 ? -8.364 53.179 74.367 1.00 14.03 384 GLU B O 1
ATOM 12842 N N . ASP B 1 386 ? -6.771 54.719 73.981 1.00 10.82 385 ASP B N 1
ATOM 12843 C CA . ASP B 1 386 ? -7.423 55.178 72.766 1.00 11.13 385 ASP B CA 1
ATOM 12844 C C . ASP B 1 386 ? -6.368 55.613 71.759 1.00 11.84 385 ASP B C 1
ATOM 12845 O O . ASP B 1 386 ? -5.171 55.410 71.978 1.00 10.62 385 ASP B O 1
ATOM 12854 N N . ALA B 1 387 ? -6.808 56.171 70.638 1.00 12.46 386 ALA B N 1
ATOM 12855 C CA . ALA B 1 387 ? -5.891 56.491 69.525 1.00 11.58 386 ALA B CA 1
ATOM 12856 C C . ALA B 1 387 ? -4.742 57.399 69.946 1.00 11.71 386 ALA B C 1
ATOM 12857 O O . ALA B 1 387 ? -3.606 57.261 69.480 1.00 12.82 386 ALA B O 1
ATOM 12864 N N . ARG B 1 388 ? -5.018 58.326 70.854 1.00 10.11 387 ARG B N 1
ATOM 12865 C CA . ARG B 1 388 ? -3.987 59.254 71.288 1.00 10.18 387 ARG B CA 1
ATOM 12866 C C . ARG B 1 388 ? -2.833 58.579 71.980 1.00 11.68 387 ARG B C 1
ATOM 12867 O O . ARG B 1 388 ? -1.671 58.831 71.658 1.00 13.00 387 ARG B O 1
ATOM 12888 N N . SER B 1 389 ? -3.144 57.728 72.948 1.00 10.10 388 SER B N 1
ATOM 12889 C CA . SER B 1 389 ? -2.082 57.122 73.750 1.00 11.52 388 SER B CA 1
ATOM 12890 C C . SER B 1 389 ? -1.350 56.037 72.943 1.00 10.49 388 SER B C 1
ATOM 12891 O O . SER B 1 389 ? -0.131 55.871 73.115 1.00 12.61 388 SER B O 1
ATOM 12899 N N . ILE B 1 390 ? -2.036 55.334 72.043 1.00 9.97 389 ILE B N 1
ATOM 12900 C CA . ILE B 1 390 ? -1.338 54.384 71.188 1.00 12.09 389 ILE B CA 1
ATOM 12901 C C . ILE B 1 390 ? -0.360 55.110 70.262 1.00 13.19 389 ILE B C 1
ATOM 12902 O O . ILE B 1 390 ? 0.769 54.666 70.098 1.00 12.05 389 ILE B O 1
ATOM 12918 N N . GLN B 1 391 ? -0.762 56.246 69.700 1.00 11.30 390 GLN B N 1
ATOM 12919 C CA . GLN B 1 391 ? 0.182 57.055 68.911 1.00 9.62 390 GLN B CA 1
ATOM 12920 C C . GLN B 1 391 ? 1.378 57.501 69.749 1.00 9.98 390 GLN B C 1
ATOM 12921 O O . GLN B 1 391 ? 2.513 57.484 69.260 1.00 10.97 390 GLN B O 1
ATOM 12935 N N . SER B 1 392 ? 1.160 57.905 71.015 1.00 9.99 391 SER B N 1
ATOM 12936 C CA . SER B 1 392 ? 2.289 58.246 71.860 1.00 10.97 391 SER B CA 1
ATOM 12937 C C . SER B 1 392 ? 3.243 57.074 72.067 1.00 11.96 391 SER B C 1
ATOM 12938 O O . SER B 1 392 ? 4.459 57.257 72.075 1.00 10.40 391 SER B O 1
ATOM 12946 N N . LYS B 1 393 ? 2.692 55.871 72.228 1.00 9.96 392 LYS B N 1
ATOM 12947 C CA . LYS B 1 393 ? 3.512 54.659 72.392 1.00 9.56 392 LYS B CA 1
ATOM 12948 C C . LYS B 1 393 ? 4.272 54.308 71.113 1.00 8.86 392 LYS B C 1
ATOM 12949 O O . LYS B 1 393 ? 5.434 53.933 71.163 1.00 10.01 392 LYS B O 1
ATOM 12968 N N . PHE B 1 394 ? 3.623 54.463 69.976 1.00 10.56 393 PHE B N 1
ATOM 12969 C CA . PHE B 1 394 ? 4.304 54.247 68.701 1.00 11.22 393 PHE B CA 1
ATOM 12970 C C . PHE B 1 394 ? 5.472 55.232 68.548 1.00 13.57 393 PHE B C 1
ATOM 12971 O O . PHE B 1 394 ? 6.548 54.848 68.114 1.00 12.11 393 PHE B O 1
ATOM 12988 N N . ASN B 1 395 ? 5.269 56.496 68.892 1.00 11.53 394 ASN B N 1
ATOM 12989 C CA . ASN B 1 395 ? 6.337 57.472 68.786 1.00 10.73 394 ASN B CA 1
ATOM 12990 C C . ASN B 1 395 ? 7.498 57.128 69.717 1.00 12.53 394 ASN B C 1
ATOM 12991 O O . ASN B 1 395 ? 8.663 57.309 69.366 1.00 12.85 394 ASN B O 1
ATOM 13002 N N . LEU B 1 396 ? 7.173 56.638 70.916 1.00 9.24 395 LEU B N 1
ATOM 13003 C CA . LEU B 1 396 ? 8.186 56.172 71.862 1.00 8.60 395 LEU B CA 1
ATOM 13004 C C . LEU B 1 396 ? 9.001 55.018 71.234 1.00 13.58 395 LEU B C 1
ATOM 13005 O O . LEU B 1 396 ? 10.226 54.989 71.356 1.00 12.85 395 LEU B O 1
ATOM 13021 N N . MET B 1 397 ? 8.339 54.083 70.556 1.00 11.78 396 MET B N 1
ATOM 13022 C CA . MET B 1 397 ? 9.057 52.982 69.887 1.00 11.97 396 MET B CA 1
ATOM 13023 C C . MET B 1 397 ? 10.028 53.540 68.844 1.00 14.80 396 MET B C 1
ATOM 13024 O O . MET B 1 397 ? 11.172 53.073 68.738 1.00 12.95 396 MET B O 1
ATOM 13038 N N . LYS B 1 398 ? 9.566 54.520 68.068 1.00 12.08 397 LYS B N 1
ATOM 13039 C CA . LYS B 1 398 ? 10.411 55.151 67.038 1.00 12.70 397 LYS B CA 1
ATOM 13040 C C . LYS B 1 398 ? 11.609 55.856 67.668 1.00 15.18 397 LYS B C 1
ATOM 13041 O O . LYS B 1 398 ? 12.743 55.697 67.198 1.00 15.01 397 LYS B O 1
ATOM 13060 N N . GLU B 1 399 ? 11.366 56.620 68.729 1.00 12.90 398 GLU B N 1
ATOM 13061 C CA . GLU B 1 399 ? 12.428 57.346 69.419 1.00 12.61 398 GLU B CA 1
ATOM 13062 C C . GLU B 1 399 ? 13.514 56.426 69.962 1.00 13.19 398 GLU B C 1
ATOM 13063 O O . GLU B 1 399 ? 14.714 56.736 69.865 1.00 16.96 398 GLU B O 1
ATOM 13075 N N . GLN B 1 400 ? 13.101 55.304 70.556 1.00 12.55 399 GLN B N 1
ATOM 13076 C CA . GLN B 1 400 ? 14.014 54.390 71.231 1.00 12.81 399 GLN B CA 1
ATOM 13077 C C . GLN B 1 400 ? 14.608 53.331 70.295 1.00 14.47 399 GLN B C 1
ATOM 13078 O O . GLN B 1 400 ? 15.545 52.643 70.674 1.00 17.44 399 GLN B O 1
ATOM 13092 N N . GLY B 1 401 ? 14.063 53.209 69.094 1.00 13.00 400 GLY B N 1
ATOM 13093 C CA . GLY B 1 401 ? 14.570 52.256 68.116 1.00 14.42 400 GLY B CA 1
ATOM 13094 C C . GLY B 1 401 ? 14.271 50.815 68.473 1.00 13.17 400 GLY B C 1
ATOM 13095 O O . GLY B 1 401 ? 15.030 49.924 68.088 1.00 19.67 400 GLY B O 1
ATOM 13099 N N . ILE B 1 402 ? 13.168 50.540 69.154 1.00 15.45 401 ILE B N 1
ATOM 13100 C CA . ILE B 1 402 ? 13.007 49.145 69.560 1.00 21.53 401 ILE B CA 1
ATOM 13101 C C . ILE B 1 402 ? 12.332 48.355 68.431 1.00 19.14 401 ILE B C 1
ATOM 13102 O O . ILE B 1 402 ? 11.713 48.930 67.523 1.00 24.12 401 ILE B O 1
ATOM 13118 N N . GLY B 1 403 ? 12.398 47.040 68.536 1.00 17.67 402 GLY B N 1
ATOM 13119 C CA . GLY B 1 403 ? 12.023 46.164 67.440 1.00 19.37 402 GLY B CA 1
ATOM 13120 C C . GLY B 1 403 ? 10.542 46.052 67.169 1.00 17.38 402 GLY B C 1
ATOM 13121 O O . GLY B 1 403 ? 10.112 45.943 66.016 1.00 14.96 402 GLY B O 1
ATOM 13125 N N . GLY B 1 404 ? 9.729 46.086 68.213 1.00 12.40 403 GLY B N 1
ATOM 13126 C CA . GLY B 1 404 ? 8.340 45.805 67.988 1.00 11.55 403 GLY B CA 1
ATOM 13127 C C . GLY B 1 404 ? 7.447 46.009 69.195 1.00 11.59 403 GLY B C 1
ATOM 13128 O O . GLY B 1 404 ? 7.860 46.588 70.198 1.00 12.24 403 GLY B O 1
ATOM 13132 N N . ILE B 1 405 ? 6.218 45.509 69.075 1.00 12.15 404 ILE B N 1
ATOM 13133 C CA . ILE B 1 405 ? 5.158 45.726 70.062 1.00 10.60 404 ILE B CA 1
ATOM 13134 C C . ILE B 1 405 ? 4.392 44.412 70.268 1.00 11.72 404 ILE B C 1
ATOM 13135 O O . ILE B 1 405 ? 4.210 43.645 69.315 1.00 14.33 404 ILE B O 1
ATOM 13151 N N . SER B 1 406 ? 3.991 44.125 71.503 1.00 9.93 405 SER B N 1
ATOM 13152 C CA . SER B 1 406 ? 3.278 42.899 71.829 1.00 11.83 405 SER B CA 1
ATOM 13153 C C . SER B 1 406 ? 1.972 43.206 72.542 1.00 14.17 405 SER B C 1
ATOM 13154 O O . SER B 1 406 ? 1.984 43.688 73.670 1.00 14.55 405 SER B O 1
ATOM 13162 N N . TYR B 1 407 ? 0.846 42.865 71.920 1.00 11.80 406 TYR B N 1
ATOM 13163 C CA . TYR B 1 407 ? -0.459 43.232 72.450 1.00 10.06 406 TYR B CA 1
ATOM 13164 C C . TYR B 1 407 ? -1.135 42.176 73.318 1.00 14.57 406 TYR B C 1
ATOM 13165 O O . TYR B 1 407 ? -1.308 41.025 72.897 1.00 13.20 406 TYR B O 1
ATOM 13183 N N . TRP B 1 408 ? -1.587 42.598 74.501 1.00 14.19 407 TRP B N 1
ATOM 13184 C CA . TRP B 1 408 ? -2.474 41.805 75.350 1.00 11.93 407 TRP B CA 1
ATOM 13185 C C . TRP B 1 408 ? -3.848 42.478 75.409 1.00 16.26 407 TRP B C 1
ATOM 13186 O O . TRP B 1 408 ? -3.979 43.519 76.048 1.00 13.50 407 TRP B O 1
ATOM 13207 N N . LYS B 1 409 ? -4.900 41.954 74.784 1.00 14.51 408 LYS B N 1
ATOM 13208 C CA . LYS B 1 409 ? -4.968 40.701 74.040 1.00 13.99 408 LYS B CA 1
ATOM 13209 C C . LYS B 1 409 ? -6.075 40.814 72.995 1.00 14.54 408 LYS B C 1
ATOM 13210 O O . LYS B 1 409 ? -6.888 41.739 73.038 1.00 14.32 408 LYS B O 1
ATOM 13229 N N . ILE B 1 410 ? -6.134 39.832 72.089 1.00 13.56 409 ILE B N 1
ATOM 13230 C CA . ILE B 1 410 ? -7.205 39.747 71.103 1.00 13.56 409 ILE B CA 1
ATOM 13231 C C . ILE B 1 410 ? -8.565 39.611 71.804 1.00 12.95 409 ILE B C 1
ATOM 13232 O O . ILE B 1 410 ? -8.671 38.972 72.842 1.00 15.59 409 ILE B O 1
ATOM 13248 N N . GLY B 1 411 ? -9.589 40.285 71.277 1.00 18.16 410 GLY B N 1
ATOM 13249 C CA . GLY B 1 411 ? -10.938 40.173 71.812 1.00 19.41 410 GLY B CA 1
ATOM 13250 C C . GLY B 1 411 ? -11.414 41.402 72.552 1.00 23.03 410 GLY B C 1
ATOM 13251 O O . GLY B 1 411 ? -12.430 41.364 73.233 1.00 26.71 410 GLY B O 1
ATOM 13255 N N . LEU B 1 412 ? -10.671 42.496 72.396 1.00 18.41 411 LEU B N 1
ATOM 13256 C CA . LEU B 1 412 ? -10.965 43.768 73.060 1.00 15.94 411 LEU B CA 1
ATOM 13257 C C . LEU B 1 412 ? -11.090 44.873 72.005 1.00 13.17 411 LEU B C 1
ATOM 13258 O O . LEU B 1 412 ? -10.110 45.498 71.622 1.00 14.57 411 LEU B O 1
ATOM 13274 N N . PRO B 1 413 ? -12.313 45.100 71.502 1.00 12.19 412 PRO B N 1
ATOM 13275 C CA . PRO B 1 413 ? -12.529 46.004 70.363 1.00 16.19 412 PRO B CA 1
ATOM 13276 C C . PRO B 1 413 ? -11.881 47.382 70.481 1.00 14.75 412 PRO B C 1
ATOM 13277 O O . PRO B 1 413 ? -12.054 48.086 71.492 1.00 14.11 412 PRO B O 1
ATOM 13288 N N . PHE B 1 414 ? -11.169 47.763 69.430 1.00 12.16 413 PHE B N 1
ATOM 13289 C CA . PHE B 1 414 ? -10.352 48.992 69.408 1.00 11.11 413 PHE B CA 1
ATOM 13290 C C . PHE B 1 414 ? -9.874 49.168 67.963 1.00 17.32 413 PHE B C 1
ATOM 13291 O O . PHE B 1 414 ? -8.707 48.940 67.645 1.00 16.07 413 PHE B O 1
ATOM 13308 N N . PRO B 1 415 ? -10.796 49.524 67.059 1.00 14.41 414 PRO B N 1
ATOM 13309 C CA . PRO B 1 415 ? -10.427 49.471 65.638 1.00 15.60 414 PRO B CA 1
ATOM 13310 C C . PRO B 1 415 ? -9.310 50.434 65.267 1.00 15.83 414 PRO B C 1
ATOM 13311 O O . PRO B 1 415 ? -8.487 50.150 64.381 1.00 17.15 414 PRO B O 1
ATOM 13322 N N . GLN B 1 416 ? -9.258 51.560 65.957 1.00 15.47 415 GLN B N 1
ATOM 13323 C CA . GLN B 1 416 ? -8.266 52.570 65.631 1.00 15.35 415 GLN B CA 1
ATOM 13324 C C . GLN B 1 416 ? -6.859 52.069 65.892 1.00 14.03 415 GLN B C 1
ATOM 13325 O O . GLN B 1 416 ? -5.933 52.507 65.233 1.00 14.22 415 GLN B O 1
ATOM 13339 N N . ASN B 1 417 ? -6.683 51.182 66.862 1.00 13.05 416 ASN B N 1
ATOM 13340 C CA . ASN B 1 417 ? -5.329 50.691 67.139 1.00 12.25 416 ASN B CA 1
ATOM 13341 C C . ASN B 1 417 ? -4.706 50.027 65.891 1.00 13.15 416 ASN B C 1
ATOM 13342 O O . ASN B 1 417 ? -3.559 50.283 65.557 1.00 14.61 416 ASN B O 1
ATOM 13353 N N . TRP B 1 418 ? -5.472 49.175 65.218 1.00 12.50 417 TRP B N 1
ATOM 13354 C CA . TRP B 1 418 ? -4.939 48.389 64.117 1.00 12.02 417 TRP B CA 1
ATOM 13355 C C . TRP B 1 418 ? -4.746 49.232 62.869 1.00 15.32 417 TRP B C 1
ATOM 13356 O O . TRP B 1 418 ? -3.778 49.043 62.135 1.00 15.49 417 TRP B O 1
ATOM 13377 N N . ARG B 1 419 ? -5.642 50.190 62.641 1.00 16.84 418 ARG B N 1
ATOM 13378 C CA . ARG B 1 419 ? -5.434 51.139 61.546 1.00 16.47 418 ARG B CA 1
ATOM 13379 C C . ARG B 1 419 ? -4.189 51.985 61.821 1.00 17.34 418 ARG B C 1
ATOM 13380 O O . ARG B 1 419 ? -3.357 52.177 60.939 1.00 14.07 418 ARG B O 1
ATOM 13401 N N . LEU B 1 420 ? -4.025 52.474 63.051 1.00 13.76 419 LEU B N 1
ATOM 13402 C CA . LEU B 1 420 ? -2.850 53.268 63.356 1.00 13.52 419 LEU B CA 1
ATOM 13403 C C . LEU B 1 420 ? -1.552 52.467 63.197 1.00 15.37 419 LEU B C 1
ATOM 13404 O O . LEU B 1 420 ? -0.547 53.020 62.762 1.00 14.20 419 LEU B O 1
ATOM 13420 N N . LEU B 1 421 ? -1.578 51.161 63.495 1.00 13.25 420 LEU B N 1
ATOM 13421 C CA . LEU B 1 421 ? -0.383 50.330 63.344 1.00 12.46 420 LEU B CA 1
ATOM 13422 C C . LEU B 1 421 ? 0.098 50.329 61.886 1.00 12.08 420 LEU B C 1
ATOM 13423 O O . LEU B 1 421 ? 1.290 50.536 61.621 1.00 14.65 420 LEU B O 1
ATOM 13439 N N . VAL B 1 422 ? -0.823 50.112 60.950 1.00 15.35 421 VAL B N 1
ATOM 13440 C CA . VAL B 1 422 ? -0.450 50.055 59.536 1.00 18.28 421 VAL B CA 1
ATOM 13441 C C . VAL B 1 422 ? -0.167 51.439 58.945 1.00 17.50 421 VAL B C 1
ATOM 13442 O O . VAL B 1 422 ? 0.576 51.542 57.967 1.00 19.83 421 VAL B O 1
ATOM 13455 N N . GLU B 1 423 ? -0.731 52.501 59.530 1.00 17.10 422 GLU B N 1
ATOM 13456 C CA . GLU B 1 423 ? -0.419 53.873 59.100 1.00 13.09 422 GLU B CA 1
ATOM 13457 C C . GLU B 1 423 ? 0.988 54.314 59.530 1.00 16.27 422 GLU B C 1
ATOM 13458 O O . GLU B 1 423 ? 1.625 55.134 58.869 1.00 18.62 422 GLU B O 1
ATOM 13470 N N . ASN B 1 424 ? 1.445 53.820 60.679 1.00 15.07 423 ASN B N 1
ATOM 13471 C CA . ASN B 1 424 ? 2.737 54.201 61.247 1.00 12.66 423 ASN B CA 1
ATOM 13472 C C . ASN B 1 424 ? 3.921 53.343 60.775 1.00 14.69 423 ASN B C 1
ATOM 13473 O O . ASN B 1 424 ? 5.056 53.822 60.715 1.00 16.07 423 ASN B O 1
ATOM 13484 N N . PHE B 1 425 ? 3.647 52.065 60.483 1.00 13.60 424 PHE B N 1
ATOM 13485 C CA . PHE B 1 425 ? 4.695 51.052 60.303 1.00 14.71 424 PHE B CA 1
ATOM 13486 C C . PHE B 1 425 ? 4.495 50.180 59.081 1.00 17.07 424 PHE B C 1
ATOM 13487 O O . PHE B 1 425 ? 3.378 50.025 58.595 1.00 16.37 424 PHE B O 1
ATOM 13504 N N . THR B 1 426 ? 5.605 49.615 58.616 1.00 15.32 425 THR B N 1
ATOM 13505 C CA . THR B 1 426 ? 5.598 48.496 57.675 1.00 15.20 425 THR B CA 1
ATOM 13506 C C . THR B 1 426 ? 5.618 47.223 58.512 1.00 15.46 425 THR B C 1
ATOM 13507 O O . THR B 1 426 ? 6.580 46.973 59.233 1.00 15.70 425 THR B O 1
ATOM 13518 N N . ILE B 1 427 ? 4.570 46.417 58.419 1.00 17.32 426 ILE B N 1
ATOM 13519 C CA . ILE B 1 427 ? 4.456 45.248 59.300 1.00 16.02 426 ILE B CA 1
ATOM 13520 C C . ILE B 1 427 ? 5.225 44.075 58.689 1.00 17.17 426 ILE B C 1
ATOM 13521 O O . ILE B 1 427 ? 4.964 43.638 57.567 1.00 20.58 426 ILE B O 1
ATOM 13537 N N . THR B 1 428 ? 6.233 43.630 59.423 1.00 16.11 427 THR B N 1
ATOM 13538 C CA . THR B 1 428 ? 7.091 42.541 58.973 1.00 16.89 427 THR B CA 1
ATOM 13539 C C . THR B 1 428 ? 6.329 41.217 58.980 1.00 18.37 427 THR B C 1
ATOM 13540 O O . THR B 1 428 ? 5.652 40.882 59.959 1.00 16.91 427 THR B O 1
ATOM 13551 N N . LYS B 1 429 ? 6.439 40.467 57.877 1.00 18.43 428 LYS B N 1
ATOM 13552 C CA . LYS B 1 429 ? 5.921 39.101 57.817 1.00 20.70 428 LYS B CA 1
ATOM 13553 C C . LYS B 1 429 ? 7.099 38.163 57.593 1.00 25.69 428 LYS B C 1
ATOM 13554 O O . LYS B 1 429 ? 7.881 38.342 56.644 1.00 25.49 428 LYS B O 1
ATOM 13573 N N . LYS B 1 430 ? 7.223 37.179 58.474 1.00 18.72 429 LYS B N 1
ATOM 13574 C CA . LYS B 1 430 ? 8.345 36.235 58.466 1.00 19.56 429 LYS B CA 1
ATOM 13575 C C . LYS B 1 430 ? 7.963 34.822 58.040 1.00 25.19 429 LYS B C 1
ATOM 13576 O O . LYS B 1 430 ? 8.838 33.985 57.834 1.00 27.05 429 LYS B O 1
ATOM 13595 N N . GLY B 1 431 ? 6.665 34.553 57.982 1.00 21.08 430 GLY B N 1
ATOM 13596 C CA . GLY B 1 431 ? 6.150 33.247 57.601 1.00 22.92 430 GLY B CA 1
ATOM 13597 C C . GLY B 1 431 ? 6.474 32.862 56.177 1.00 32.72 430 GLY B C 1
ATOM 13598 O O . GLY B 1 431 ? 6.605 33.731 55.317 1.00 30.83 430 GLY B O 1
ATOM 13602 N N . GLU B 1 432 ? 6.590 31.556 55.937 1.00 40.94 431 GLU B N 1
ATOM 13603 C CA . GLU B 1 432 ? 6.737 31.008 54.588 1.00 51.69 431 GLU B CA 1
ATOM 13604 C C . GLU B 1 432 ? 5.574 31.455 53.711 1.00 56.67 431 GLU B C 1
ATOM 13605 O O . GLU B 1 432 ? 4.413 31.255 54.063 1.00 47.48 431 GLU B O 1
ATOM 13617 N N . ASN B 1 433 ? 5.902 32.062 52.574 1.00 66.85 432 ASN B N 1
ATOM 13618 C CA . ASN B 1 433 ? 4.899 32.549 51.624 1.00 69.89 432 ASN B CA 1
ATOM 13619 C C . ASN B 1 433 ? 4.129 31.413 50.963 1.00 65.03 432 ASN B C 1
ATOM 13620 O O . ASN B 1 433 ? 3.102 31.644 50.325 1.00 69.65 432 ASN B O 1
ATOM 13631 N N . ALA C 1 2 ? -22.364 14.834 36.451 1.00 40.23 1 ALA C N 1
ATOM 13632 C CA . ALA C 1 2 ? -22.969 16.088 35.925 1.00 42.28 1 ALA C CA 1
ATOM 13633 C C . ALA C 1 2 ? -23.775 16.832 36.997 1.00 42.65 1 ALA C C 1
ATOM 13634 O O . ALA C 1 2 ? -24.149 16.268 38.018 1.00 44.42 1 ALA C O 1
ATOM 13641 N N . ILE C 1 3 ? -23.954 18.130 36.788 1.00 31.25 2 ILE C N 1
ATOM 13642 C CA . ILE C 1 3 ? -24.798 18.944 37.649 1.00 22.77 2 ILE C CA 1
ATOM 13643 C C . ILE C 1 3 ? -26.038 19.392 36.906 1.00 22.80 2 ILE C C 1
ATOM 13644 O O . ILE C 1 3 ? -26.083 19.387 35.663 1.00 28.00 2 ILE C O 1
ATOM 13660 N N . GLN C 1 4 ? -27.052 19.782 37.670 1.00 25.54 3 GLN C N 1
ATOM 13661 C CA . GLN C 1 4 ? -28.231 20.410 37.116 1.00 20.40 3 GLN C CA 1
ATOM 13662 C C . GLN C 1 4 ? -28.603 21.636 37.978 1.00 21.18 3 GLN C C 1
ATOM 13663 O O . GLN C 1 4 ? -28.223 21.686 39.142 1.00 25.39 3 GLN C O 1
ATOM 13677 N N . ILE C 1 5 ? -29.341 22.585 37.391 1.00 24.23 4 ILE C N 1
ATOM 13678 C CA . ILE C 1 5 ? -29.894 23.744 38.112 1.00 23.21 4 ILE C CA 1
ATOM 13679 C C . ILE C 1 5 ? -31.325 23.466 38.540 1.00 31.05 4 ILE C C 1
ATOM 13680 O O . ILE C 1 5 ? -32.133 22.966 37.750 1.00 24.40 4 ILE C O 1
ATOM 13696 N N . VAL C 1 6 ? -31.634 23.793 39.792 1.00 22.42 5 VAL C N 1
ATOM 13697 C CA . VAL C 1 6 ? -32.970 23.630 40.313 1.00 17.66 5 VAL C CA 1
ATOM 13698 C C . VAL C 1 6 ? -33.441 24.902 40.978 1.00 20.81 5 VAL C C 1
ATOM 13699 O O . VAL C 1 6 ? -32.664 25.557 41.673 1.00 27.20 5 VAL C O 1
ATOM 13712 N N . THR C 1 7 ? -34.703 25.243 40.745 1.00 27.17 6 THR C N 1
ATOM 13713 C CA . THR C 1 7 ? -35.339 26.376 41.420 1.00 29.08 6 THR C CA 1
ATOM 13714 C C . THR C 1 7 ? -36.109 25.883 42.649 1.00 30.06 6 THR C C 1
ATOM 13715 O O . THR C 1 7 ? -36.935 24.969 42.559 1.00 28.86 6 THR C O 1
ATOM 13726 N N . VAL C 1 8 ? -35.836 26.485 43.805 1.00 22.90 7 VAL C N 1
ATOM 13727 C CA . VAL C 1 8 ? -36.492 26.090 45.047 1.00 24.05 7 VAL C CA 1
ATOM 13728 C C . VAL C 1 8 ? -37.986 26.388 45.002 1.00 26.65 7 VAL C C 1
ATOM 13729 O O . VAL C 1 8 ? -38.411 27.473 44.610 1.00 25.29 7 VAL C O 1
ATOM 13742 N N . ARG C 1 9 ? -38.766 25.401 45.425 1.00 25.06 8 ARG C N 1
ATOM 13743 C CA . ARG C 1 9 ? -40.213 25.503 45.503 1.00 26.03 8 ARG C CA 1
ATOM 13744 C C . ARG C 1 9 ? -40.635 25.467 46.961 1.00 29.72 8 ARG C C 1
ATOM 13745 O O . ARG C 1 9 ? -39.910 24.922 47.800 1.00 29.08 8 ARG C O 1
ATOM 13766 N N . SER C 1 10 ? -41.826 25.979 47.254 1.00 34.48 9 SER C N 1
ATOM 13767 C CA . SER C 1 10 ? -42.343 25.947 48.617 1.00 44.64 9 SER C CA 1
ATOM 13768 C C . SER C 1 10 ? -42.376 24.508 49.120 1.00 33.45 9 SER C C 1
ATOM 13769 O O . SER C 1 10 ? -42.880 23.596 48.441 1.00 33.95 9 SER C O 1
ATOM 13777 N N . GLY C 1 11 ? -41.804 24.306 50.301 1.00 32.41 10 GLY C N 1
ATOM 13778 C CA . GLY C 1 11 ? -41.756 22.993 50.910 1.00 43.14 10 GLY C CA 1
ATOM 13779 C C . GLY C 1 11 ? -40.444 22.282 50.657 1.00 46.93 10 GLY C C 1
ATOM 13780 O O . GLY C 1 11 ? -40.146 21.291 51.320 1.00 38.04 10 GLY C O 1
ATOM 13784 N N . ASP C 1 12 ? -39.652 22.769 49.703 1.00 28.69 11 ASP C N 1
ATOM 13785 C CA . ASP C 1 12 ? -38.359 22.153 49.455 1.00 25.08 11 ASP C CA 1
ATOM 13786 C C . ASP C 1 12 ? -37.460 22.366 50.658 1.00 28.50 11 ASP C C 1
ATOM 13787 O O . ASP C 1 12 ? -37.465 23.433 51.272 1.00 34.98 11 ASP C O 1
ATOM 13796 N N . SER C 1 13 ? -36.663 21.355 50.962 1.00 28.46 12 SER C N 1
ATOM 13797 C CA . SER C 1 13 ? -35.603 21.486 51.943 1.00 32.44 12 SER C CA 1
ATOM 13798 C C . SER C 1 13 ? -34.329 20.939 51.344 1.00 28.29 12 SER C C 1
ATOM 13799 O O . SER C 1 13 ? -34.359 20.273 50.310 1.00 26.96 12 SER C O 1
ATOM 13807 N N . VAL C 1 14 ? -33.206 21.219 51.990 1.00 27.56 13 VAL C N 1
ATOM 13808 C CA . VAL C 1 14 ? -31.953 20.632 51.556 1.00 26.51 13 VAL C CA 1
ATOM 13809 C C . VAL C 1 14 ? -32.063 19.100 51.614 1.00 24.07 13 VAL C C 1
ATOM 13810 O O . VAL C 1 14 ? -31.562 18.410 50.715 1.00 27.97 13 VAL C O 1
ATOM 13823 N N . TYR C 1 15 ? -32.758 18.545 52.609 1.00 23.44 14 TYR C N 1
ATOM 13824 C CA . TYR C 1 15 ? -32.908 17.079 52.657 1.00 25.46 14 TYR C CA 1
ATOM 13825 C C . TYR C 1 15 ? -33.788 16.525 51.542 1.00 29.07 14 TYR C C 1
ATOM 13826 O O . TYR C 1 15 ? -33.498 15.449 51.013 1.00 32.72 14 TYR C O 1
ATOM 13844 N N . SER C 1 16 ? -34.889 17.198 51.230 1.00 28.11 15 SER C N 1
ATOM 13845 C CA . SER C 1 16 ? -35.790 16.684 50.200 1.00 31.13 15 SER C CA 1
ATOM 13846 C C . SER C 1 16 ? -35.132 16.760 48.827 1.00 25.84 15 SER C C 1
ATOM 13847 O O . SER C 1 16 ? -35.310 15.856 48.000 1.00 30.48 15 SER C O 1
ATOM 13855 N N . LEU C 1 17 ? -34.355 17.822 48.593 1.00 25.37 16 LEU C N 1
ATOM 13856 C CA . LEU C 1 17 ? -33.644 17.988 47.326 1.00 24.19 16 LEU C CA 1
ATOM 13857 C C . LEU C 1 17 ? -32.536 16.940 47.201 1.00 28.39 16 LEU C C 1
ATOM 13858 O O . LEU C 1 17 ? -32.336 16.366 46.135 1.00 31.93 16 LEU C O 1
ATOM 13874 N N . ALA C 1 18 ? -31.844 16.671 48.302 1.00 28.78 17 ALA C N 1
ATOM 13875 C CA . ALA C 1 18 ? -30.782 15.674 48.305 1.00 29.30 17 ALA C CA 1
ATOM 13876 C C . ALA C 1 18 ? -31.349 14.299 47.940 1.00 33.11 17 ALA C C 1
ATOM 13877 O O . ALA C 1 18 ? -30.712 13.525 47.233 1.00 39.86 17 ALA C O 1
ATOM 13884 N N . SER C 1 19 ? -32.549 14.001 48.424 1.00 29.23 18 SER C N 1
ATOM 13885 C CA . SER C 1 19 ? -33.178 12.708 48.132 1.00 35.72 18 SER C CA 1
ATOM 13886 C C . SER C 1 19 ? -33.585 12.578 46.669 1.00 38.64 18 SER C C 1
ATOM 13887 O O . SER C 1 19 ? -33.436 11.507 46.078 1.00 38.16 18 SER C O 1
ATOM 13895 N N . LYS C 1 20 ? -34.131 13.650 46.097 1.00 31.57 19 LYS C N 1
ATOM 13896 C CA . LYS C 1 20 ? -34.595 13.627 44.709 1.00 36.65 19 LYS C CA 1
ATOM 13897 C C . LYS C 1 20 ? -33.440 13.552 43.707 1.00 38.09 19 LYS C C 1
ATOM 13898 O O . LYS C 1 20 ? -33.491 12.788 42.742 1.00 35.19 19 LYS C O 1
ATOM 13917 N N . TYR C 1 21 ? -32.406 14.359 43.928 1.00 36.40 20 TYR C N 1
ATOM 13918 C CA . TYR C 1 21 ? -31.315 14.495 42.966 1.00 30.85 20 TYR C CA 1
ATOM 13919 C C . TYR C 1 21 ? -30.113 13.676 43.431 1.00 43.81 20 TYR C C 1
ATOM 13920 O O . TYR C 1 21 ? -30.235 12.863 44.345 1.00 42.07 20 TYR C O 1
ATOM 13938 N N . GLY C 1 22 ? -28.953 13.890 42.818 1.00 58.41 21 GLY C N 1
ATOM 13939 C CA . GLY C 1 22 ? -27.771 13.123 43.173 1.00 63.32 21 GLY C CA 1
ATOM 13940 C C . GLY C 1 22 ? -26.722 13.786 44.042 1.00 69.54 21 GLY C C 1
ATOM 13941 O O . GLY C 1 22 ? -25.565 13.367 44.002 1.00 63.89 21 GLY C O 1
ATOM 13945 N N . SER C 1 23 ? -27.106 14.771 44.855 1.00 63.85 22 SER C N 1
ATOM 13946 C CA . SER C 1 23 ? -26.163 15.337 45.811 1.00 37.42 22 SER C CA 1
ATOM 13947 C C . SER C 1 23 ? -26.480 14.740 47.184 1.00 50.95 22 SER C C 1
ATOM 13948 O O . SER C 1 23 ? -27.498 14.072 47.371 1.00 61.83 22 SER C O 1
ATOM 13956 N N . THR C 1 24 ? -25.605 15.024 48.137 1.00 33.77 23 THR C N 1
ATOM 13957 C CA . THR C 1 24 ? -25.814 14.740 49.549 1.00 32.01 23 THR C CA 1
ATOM 13958 C C . THR C 1 24 ? -26.042 16.105 50.181 1.00 27.23 23 THR C C 1
ATOM 13959 O O . THR C 1 24 ? -25.697 17.123 49.572 1.00 29.97 23 THR C O 1
ATOM 13970 N N . PRO C 1 25 ? -26.643 16.153 51.383 1.00 24.75 24 PRO C N 1
ATOM 13971 C CA . PRO C 1 25 ? -26.887 17.469 51.978 1.00 23.98 24 PRO C CA 1
ATOM 13972 C C . PRO C 1 25 ? -25.637 18.358 52.094 1.00 27.21 24 PRO C C 1
ATOM 13973 O O . PRO C 1 25 ? -25.755 19.564 51.893 1.00 27.07 24 PRO C O 1
ATOM 13984 N N . ASP C 1 26 ? -24.477 17.792 52.411 1.00 28.24 25 ASP C N 1
ATOM 13985 C CA . ASP C 1 26 ? -23.269 18.596 52.534 1.00 26.39 25 ASP C CA 1
ATOM 13986 C C . ASP C 1 26 ? -22.847 19.197 51.190 1.00 23.71 25 ASP C C 1
ATOM 13987 O O . ASP C 1 26 ? -22.361 20.331 51.133 1.00 26.06 25 ASP C O 1
ATOM 13996 N N . GLU C 1 27 ? -23.042 18.438 50.123 1.00 27.67 26 GLU C N 1
ATOM 13997 C CA . GLU C 1 27 ? -22.701 18.925 48.791 1.00 30.77 26 GLU C CA 1
ATOM 13998 C C . GLU C 1 27 ? -23.615 20.078 48.380 1.00 26.43 26 GLU C C 1
ATOM 13999 O O . GLU C 1 27 ? -23.138 21.081 47.828 1.00 28.73 26 GLU C O 1
ATOM 14011 N N . ILE C 1 28 ? -24.917 19.971 48.670 1.00 27.37 27 ILE C N 1
ATOM 14012 C CA . ILE C 1 28 ? -25.841 21.057 48.329 1.00 28.17 27 ILE C CA 1
ATOM 14013 C C . ILE C 1 28 ? -25.449 22.326 49.078 1.00 21.80 27 ILE C C 1
ATOM 14014 O O . ILE C 1 28 ? -25.426 23.406 48.491 1.00 25.08 27 ILE C O 1
ATOM 14030 N N . VAL C 1 29 ? -25.118 22.210 50.364 1.00 21.78 28 VAL C N 1
ATOM 14031 C CA . VAL C 1 29 ? -24.714 23.373 51.152 1.00 22.63 28 VAL C CA 1
ATOM 14032 C C . VAL C 1 29 ? -23.405 23.979 50.633 1.00 28.47 28 VAL C C 1
ATOM 14033 O O . VAL C 1 29 ? -23.307 25.188 50.396 1.00 24.95 28 VAL C O 1
ATOM 14046 N N . LYS C 1 30 ? -22.410 23.134 50.415 1.00 31.88 29 LYS C N 1
ATOM 14047 C CA . LYS C 1 30 ? -21.092 23.612 50.000 1.00 27.70 29 LYS C CA 1
ATOM 14048 C C . LYS C 1 30 ? -21.119 24.195 48.584 1.00 28.75 29 LYS C C 1
ATOM 14049 O O . LYS C 1 30 ? -20.590 25.294 48.345 1.00 27.54 29 LYS C O 1
ATOM 14068 N N . ASP C 1 31 ? -21.729 23.476 47.649 1.00 30.04 30 ASP C N 1
ATOM 14069 C CA . ASP C 1 31 ? -21.743 23.906 46.249 1.00 26.44 30 ASP C CA 1
ATOM 14070 C C . ASP C 1 31 ? -22.494 25.225 46.067 1.00 27.39 30 ASP C C 1
ATOM 14071 O O . ASP C 1 31 ? -22.252 25.939 45.090 1.00 26.03 30 ASP C O 1
ATOM 14080 N N . ASN C 1 32 ? -23.415 25.528 46.980 1.00 24.62 31 ASN C N 1
ATOM 14081 C CA . ASN C 1 32 ? -24.256 26.720 46.856 1.00 21.63 31 ASN C CA 1
ATOM 14082 C C . ASN C 1 32 ? -23.982 27.796 47.896 1.00 23.78 31 ASN C C 1
ATOM 14083 O O . ASN C 1 32 ? -24.705 28.788 47.966 1.00 24.19 31 ASN C O 1
ATOM 14094 N N . GLY C 1 33 ? -22.925 27.610 48.677 1.00 23.25 32 GLY C N 1
ATOM 14095 C CA . GLY C 1 33 ? -22.527 28.581 49.683 1.00 25.40 32 GLY C CA 1
ATOM 14096 C C . GLY C 1 33 ? -23.597 28.872 50.716 1.00 29.94 32 GLY C C 1
ATOM 14097 O O . GLY C 1 33 ? -23.731 30.002 51.185 1.00 29.08 32 GLY C O 1
ATOM 14101 N N . LEU C 1 34 ? -24.343 27.841 51.100 1.00 23.74 33 LEU C N 1
ATOM 14102 C CA . LEU C 1 34 ? -25.416 27.996 52.076 1.00 23.38 33 LEU C CA 1
ATOM 14103 C C . LEU C 1 34 ? -24.871 27.959 53.490 1.00 27.29 33 LEU C C 1
ATOM 14104 O O . LEU C 1 34 ? -23.830 27.348 53.763 1.00 24.51 33 LEU C O 1
ATOM 14120 N N . ASN C 1 35 ? -25.603 28.601 54.390 1.00 23.20 34 ASN C N 1
ATOM 14121 C CA . ASN C 1 35 ? -25.463 28.382 55.814 1.00 23.25 34 ASN C CA 1
ATOM 14122 C C . ASN C 1 35 ? -26.410 27.236 56.162 1.00 22.85 34 ASN C C 1
ATOM 14123 O O . ASN C 1 35 ? -27.613 27.359 55.941 1.00 22.31 34 ASN C O 1
ATOM 14134 N N . PRO C 1 36 ? -25.882 26.100 56.656 1.00 28.80 35 PRO C N 1
ATOM 14135 C CA . PRO C 1 36 ? -26.761 24.929 56.828 1.00 25.51 35 PRO C CA 1
ATOM 14136 C C . PRO C 1 36 ? -27.872 25.147 57.865 1.00 23.22 35 PRO C C 1
ATOM 14137 O O . PRO C 1 36 ? -28.831 24.375 57.889 1.00 27.43 35 PRO C O 1
ATOM 14148 N N . ALA C 1 37 ? -27.730 26.170 58.709 1.00 25.63 36 ALA C N 1
ATOM 14149 C CA . ALA C 1 37 ? -28.727 26.519 59.715 1.00 33.05 36 ALA C CA 1
ATOM 14150 C C . ALA C 1 37 ? -29.879 27.339 59.139 1.00 27.55 36 ALA C C 1
ATOM 14151 O O . ALA C 1 37 ? -30.917 27.497 59.788 1.00 32.42 36 ALA C O 1
ATOM 14158 N N . GLU C 1 38 ? -29.698 27.864 57.937 1.00 25.61 37 GLU C N 1
ATOM 14159 C CA . GLU C 1 38 ? -30.668 28.773 57.327 1.00 27.34 37 GLU C CA 1
ATOM 14160 C C . GLU C 1 38 ? -31.701 28.063 56.451 1.00 31.99 37 GLU C C 1
ATOM 14161 O O . GLU C 1 38 ? -31.460 26.985 55.914 1.00 29.78 37 GLU C O 1
ATOM 14173 N N . THR C 1 39 ? -32.863 28.688 56.334 1.00 27.36 38 THR C N 1
ATOM 14174 C CA . THR C 1 39 ? -33.912 28.248 55.431 1.00 28.40 38 THR C CA 1
ATOM 14175 C C . THR C 1 39 ? -33.568 28.476 53.959 1.00 20.48 38 THR C C 1
ATOM 14176 O O . THR C 1 39 ? -32.761 29.336 53.613 1.00 23.17 38 THR C O 1
ATOM 14187 N N . LEU C 1 40 ? -34.213 27.718 53.082 1.00 25.34 39 LEU C N 1
ATOM 14188 C CA . LEU C 1 40 ? -34.158 28.016 51.657 1.00 25.95 39 LEU C CA 1
ATOM 14189 C C . LEU C 1 40 ? -35.179 29.082 51.307 1.00 28.35 39 LEU C C 1
ATOM 14190 O O . LEU C 1 40 ? -36.212 29.190 51.967 1.00 24.77 39 LEU C O 1
ATOM 14206 N N . VAL C 1 41 ? -34.877 29.868 50.279 1.00 26.01 40 VAL C N 1
ATOM 14207 C CA . VAL C 1 41 ? -35.783 30.903 49.781 1.00 22.27 40 VAL C CA 1
ATOM 14208 C C . VAL C 1 41 ? -36.510 30.408 48.539 1.00 25.76 40 VAL C C 1
ATOM 14209 O O . VAL C 1 41 ? -35.877 29.958 47.591 1.00 24.41 40 VAL C O 1
ATOM 14222 N N . VAL C 1 42 ? -37.839 30.494 48.540 1.00 22.91 41 VAL C N 1
ATOM 14223 C CA . VAL C 1 42 ? -38.613 30.122 47.359 1.00 28.59 41 VAL C CA 1
ATOM 14224 C C . VAL C 1 42 ? -38.162 30.974 46.168 1.00 25.72 41 VAL C C 1
ATOM 14225 O O . VAL C 1 42 ? -38.076 32.194 46.281 1.00 23.95 41 VAL C O 1
ATOM 14238 N N . GLY C 1 43 ? -37.853 30.319 45.044 1.00 21.99 42 GLY C N 1
ATOM 14239 C CA . GLY C 1 43 ? -37.377 30.996 43.845 1.00 24.25 42 GLY C CA 1
ATOM 14240 C C . GLY C 1 43 ? -35.859 31.074 43.713 1.00 26.74 42 GLY C C 1
ATOM 14241 O O . GLY C 1 43 ? -35.330 31.462 42.683 1.00 26.34 42 GLY C O 1
ATOM 14245 N N . GLN C 1 44 ? -35.165 30.709 44.782 1.00 23.62 43 GLN C N 1
ATOM 14246 C CA . GLN C 1 44 ? -33.707 30.624 44.811 1.00 20.95 43 GLN C CA 1
ATOM 14247 C C . GLN C 1 44 ? -33.226 29.550 43.825 1.00 24.84 43 GLN C C 1
ATOM 14248 O O . GLN C 1 44 ? -33.847 28.505 43.754 1.00 26.23 43 GLN C O 1
ATOM 14262 N N . ALA C 1 45 ? -32.143 29.800 43.080 1.00 22.04 44 ALA C N 1
ATOM 14263 C CA . ALA C 1 45 ? -31.589 28.801 42.149 1.00 22.57 44 ALA C CA 1
ATOM 14264 C C . ALA C 1 45 ? -30.354 28.100 42.728 1.00 21.50 44 ALA C C 1
ATOM 14265 O O . ALA C 1 45 ? -29.386 28.745 43.131 1.00 25.30 44 ALA C O 1
ATOM 14272 N N . LEU C 1 46 ? -30.419 26.771 42.776 1.00 21.72 45 LEU C N 1
ATOM 14273 C CA . LEU C 1 46 ? -29.350 25.930 43.309 1.00 21.72 45 LEU C CA 1
ATOM 14274 C C . LEU C 1 46 ? -28.762 25.022 42.223 1.00 24.98 45 LEU C C 1
ATOM 14275 O O . LEU C 1 46 ? -29.417 24.762 41.227 1.00 27.41 45 LEU C O 1
ATOM 14291 N N . ILE C 1 47 ? -27.512 24.604 42.393 1.00 22.23 46 ILE C N 1
ATOM 14292 C CA . ILE C 1 47 ? -26.958 23.520 41.591 1.00 22.75 46 ILE C CA 1
ATOM 14293 C C . ILE C 1 47 ? -26.876 22.229 42.421 1.00 26.39 46 ILE C C 1
ATOM 14294 O O . ILE C 1 47 ? -26.582 22.240 43.625 1.00 23.67 46 ILE C O 1
ATOM 14310 N N . VAL C 1 48 ? -27.171 21.111 41.768 1.00 23.17 47 VAL C N 1
ATOM 14311 C CA . VAL C 1 48 ? -27.130 19.795 42.405 1.00 24.75 47 VAL C CA 1
ATOM 14312 C C . VAL C 1 48 ? -26.423 18.831 41.462 1.00 23.88 47 VAL C C 1
ATOM 14313 O O . VAL C 1 48 ? -26.518 18.982 40.244 1.00 27.31 47 VAL C O 1
ATOM 14326 N N . ASN C 1 49 ? -25.682 17.882 42.034 1.00 29.12 48 ASN C N 1
ATOM 14327 C CA . ASN C 1 49 ? -25.105 16.769 41.272 1.00 35.18 48 ASN C CA 1
ATOM 14328 C C . ASN C 1 49 ? -26.243 15.866 40.848 1.00 30.69 48 ASN C C 1
ATOM 14329 O O . ASN C 1 49 ? -27.211 15.731 41.575 1.00 31.96 48 ASN C O 1
ATOM 14340 N N . THR C 1 50 ? -26.135 15.254 39.673 1.00 32.85 49 THR C N 1
ATOM 14341 C CA . THR C 1 50 ? -27.208 14.409 39.177 1.00 36.62 49 THR C CA 1
ATOM 14342 C C . THR C 1 50 ? -26.858 12.934 39.282 1.00 42.12 49 THR C C 1
ATOM 14343 O O . THR C 1 50 ? -25.698 12.579 39.498 1.00 39.43 49 THR C O 1
ATOM 14354 N N . LYS C 1 51 ? -27.882 12.094 39.141 1.00 42.82 50 LYS C N 1
ATOM 14355 C CA . LYS C 1 51 ? -27.711 10.642 39.098 1.00 51.78 50 LYS C CA 1
ATOM 14356 C C . LYS C 1 51 ? -27.723 10.230 37.627 1.00 44.49 50 LYS C C 1
ATOM 14357 O O . LYS C 1 51 ? -28.452 10.821 36.841 1.00 65.19 50 LYS C O 1
ATOM 14376 N N . GLY C 1 52 ? -26.941 9.207 37.280 1.00 64.63 51 GLY C N 1
ATOM 14377 C CA . GLY C 1 52 ? -26.813 8.694 35.915 1.00 75.64 51 GLY C CA 1
ATOM 14378 C C . GLY C 1 52 ? -27.621 9.348 34.799 1.00 71.73 51 GLY C C 1
ATOM 14379 O O . GLY C 1 52 ? -28.739 8.942 34.479 1.00 92.46 51 GLY C O 1
ATOM 14383 N N . ASN C 1 53 ? -27.011 10.368 34.207 1.00 42.31 52 ASN C N 1
ATOM 14384 C CA . ASN C 1 53 ? -27.520 11.094 33.032 1.00 38.41 52 ASN C CA 1
ATOM 14385 C C . ASN C 1 53 ? -28.962 11.588 33.125 1.00 35.12 52 ASN C C 1
ATOM 14386 O O . ASN C 1 53 ? -29.557 11.956 32.117 1.00 34.78 52 ASN C O 1
ATOM 14397 N N . ASN C 1 54 ? -29.481 11.718 34.341 1.00 33.86 53 ASN C N 1
ATOM 14398 C CA . ASN C 1 54 ? -30.879 12.094 34.537 1.00 35.09 53 ASN C CA 1
ATOM 14399 C C . ASN C 1 54 ? -31.005 13.606 34.652 1.00 29.39 53 ASN C C 1
ATOM 14400 O O . ASN C 1 54 ? -30.148 14.250 35.244 1.00 38.15 53 ASN C O 1
ATOM 14411 N N . TYR C 1 55 ? -32.054 14.159 34.043 1.00 35.11 54 TYR C N 1
ATOM 14412 C CA . TYR C 1 55 ? -32.326 15.603 34.084 1.00 28.09 54 TYR C CA 1
ATOM 14413 C C . TYR C 1 55 ? -33.819 15.818 34.307 1.00 33.54 54 TYR C C 1
ATOM 14414 O O . TYR C 1 55 ? -34.641 15.185 33.664 1.00 34.63 54 TYR C O 1
ATOM 14432 N N . TYR C 1 56 ? -34.169 16.724 35.216 1.00 28.50 55 TYR C N 1
ATOM 14433 C CA . TYR C 1 56 ? -35.570 17.056 35.467 1.00 32.57 55 TYR C CA 1
ATOM 14434 C C . TYR C 1 56 ? -35.885 18.457 34.964 1.00 33.53 55 TYR C C 1
ATOM 14435 O O . TYR C 1 56 ? -35.255 19.439 35.361 1.00 28.28 55 TYR C O 1
ATOM 14453 N N . VAL C 1 57 ? -36.877 18.533 34.084 1.00 32.42 56 VAL C N 1
ATOM 14454 C CA . VAL C 1 57 ? -37.223 19.756 33.375 1.00 32.85 56 VAL C CA 1
ATOM 14455 C C . VAL C 1 57 ? -37.606 20.899 34.327 1.00 31.80 56 VAL C C 1
ATOM 14456 O O . VAL C 1 57 ? -38.389 20.722 35.258 1.00 32.73 56 VAL C O 1
ATOM 14469 N N . GLN C 1 58 ? -37.032 22.068 34.065 1.00 29.89 57 GLN C N 1
ATOM 14470 C CA . GLN C 1 58 ? -37.240 23.267 34.882 1.00 32.09 57 GLN C CA 1
ATOM 14471 C C . GLN C 1 58 ? -38.137 24.277 34.168 1.00 35.82 57 GLN C C 1
ATOM 14472 O O . GLN C 1 58 ? -38.328 24.183 32.959 1.00 32.36 57 GLN C O 1
ATOM 14486 N N . PRO C 1 59 ? -38.683 25.262 34.908 1.00 31.02 58 PRO C N 1
ATOM 14487 C CA . PRO C 1 59 ? -39.472 26.300 34.242 1.00 31.97 58 PRO C CA 1
ATOM 14488 C C . PRO C 1 59 ? -38.704 26.978 33.108 1.00 32.98 58 PRO C C 1
ATOM 14489 O O . PRO C 1 59 ? -37.542 27.355 33.282 1.00 33.31 58 PRO C O 1
ATOM 14500 N N . GLY C 1 60 ? -39.350 27.105 31.953 1.00 34.87 59 GLY C N 1
ATOM 14501 C CA . GLY C 1 60 ? -38.756 27.769 30.809 1.00 36.08 59 GLY C CA 1
ATOM 14502 C C . GLY C 1 60 ? -37.835 26.901 29.975 1.00 35.84 59 GLY C C 1
ATOM 14503 O O . GLY C 1 60 ? -37.298 27.361 28.968 1.00 41.77 59 GLY C O 1
ATOM 14507 N N . ASP C 1 61 ? -37.631 25.654 30.386 1.00 35.72 60 ASP C N 1
ATOM 14508 C CA . ASP C 1 61 ? -36.790 24.749 29.602 1.00 38.00 60 ASP C CA 1
ATOM 14509 C C . ASP C 1 61 ? -37.394 24.444 28.234 1.00 44.92 60 ASP C C 1
ATOM 14510 O O . ASP C 1 61 ? -38.611 24.492 28.046 1.00 37.48 60 ASP C O 1
ATOM 14519 N N . SER C 1 62 ? -36.507 24.165 27.284 1.00 38.48 61 SER C N 1
ATOM 14520 C CA . SER C 1 62 ? -36.861 23.610 25.988 1.00 36.80 61 SER C CA 1
ATOM 14521 C C . SER C 1 62 ? -35.795 22.579 25.694 1.00 34.19 61 SER C C 1
ATOM 14522 O O . SER C 1 62 ? -34.731 22.613 26.303 1.00 38.94 61 SER C O 1
ATOM 14530 N N . LEU C 1 63 ? -36.048 21.669 24.755 1.00 41.24 62 LEU C N 1
ATOM 14531 C CA . LEU C 1 63 ? -35.025 20.716 24.364 1.00 34.59 62 LEU C CA 1
ATOM 14532 C C . LEU C 1 63 ? -33.827 21.435 23.769 1.00 34.49 62 LEU C C 1
ATOM 14533 O O . LEU C 1 63 ? -32.682 21.054 24.008 1.00 37.86 62 LEU C O 1
ATOM 14549 N N . TYR C 1 64 ? -34.088 22.499 23.014 1.00 43.58 63 TYR C N 1
ATOM 14550 C CA . TYR C 1 64 ? -33.015 23.313 22.461 1.00 45.68 63 TYR C CA 1
ATOM 14551 C C . TYR C 1 64 ? -32.126 23.861 23.579 1.00 34.68 63 TYR C C 1
ATOM 14552 O O . TYR C 1 64 ? -30.902 23.708 23.540 1.00 33.98 63 TYR C O 1
ATOM 14570 N N . ARG C 1 65 ? -32.744 24.467 24.589 1.00 36.90 64 ARG C N 1
ATOM 14571 C CA . ARG C 1 65 ? -31.972 25.021 25.700 1.00 39.55 64 ARG C CA 1
ATOM 14572 C C . ARG C 1 65 ? -31.185 23.923 26.391 1.00 36.95 64 ARG C C 1
ATOM 14573 O O . ARG C 1 65 ? -29.984 24.064 26.630 1.00 33.18 64 ARG C O 1
ATOM 14594 N N . ILE C 1 66 ? -31.856 22.806 26.676 1.00 34.05 65 ILE C N 1
ATOM 14595 C CA . ILE C 1 66 ? -31.217 21.718 27.395 1.00 34.41 65 ILE C CA 1
ATOM 14596 C C . ILE C 1 66 ? -30.064 21.171 26.553 1.00 33.50 65 ILE C C 1
ATOM 14597 O O . ILE C 1 66 ? -28.983 20.896 27.073 1.00 35.22 65 ILE C O 1
ATOM 14613 N N . SER C 1 67 ? -30.275 21.062 25.243 1.00 33.81 66 SER C N 1
ATOM 14614 C CA . SER C 1 67 ? -29.217 20.636 24.340 1.00 40.79 66 SER C CA 1
ATOM 14615 C C . SER C 1 67 ? -28.024 21.593 24.351 1.00 38.64 66 SER C C 1
ATOM 14616 O O . SER C 1 67 ? -26.870 21.145 24.378 1.00 33.95 66 SER C O 1
ATOM 14624 N N . GLN C 1 68 ? -28.290 22.898 24.361 1.00 38.63 67 GLN C N 1
ATOM 14625 C CA . GLN C 1 68 ? -27.207 23.871 24.429 1.00 33.45 67 GLN C CA 1
ATOM 14626 C C . GLN C 1 68 ? -26.492 23.759 25.749 1.00 34.09 67 GLN C C 1
ATOM 14627 O O . GLN C 1 68 ? -25.259 23.767 25.801 1.00 33.07 67 GLN C O 1
ATOM 14641 N N . THR C 1 69 ? -27.275 23.634 26.817 1.00 32.99 68 THR C N 1
ATOM 14642 C CA . THR C 1 69 ? -26.714 23.568 28.150 1.00 32.72 68 THR C CA 1
ATOM 14643 C C . THR C 1 69 ? -25.725 22.423 28.274 1.00 34.62 68 THR C C 1
ATOM 14644 O O . THR C 1 69 ? -24.619 22.615 28.757 1.00 32.82 68 THR C O 1
ATOM 14655 N N . TYR C 1 70 ? -26.099 21.236 27.795 1.00 33.00 69 TYR C N 1
ATOM 14656 C CA . TYR C 1 70 ? -25.275 20.049 28.019 1.00 33.68 69 TYR C CA 1
ATOM 14657 C C . TYR C 1 70 ? -24.388 19.653 26.839 1.00 35.97 69 TYR C C 1
ATOM 14658 O O . TYR C 1 70 ? -23.800 18.584 26.840 1.00 35.72 69 TYR C O 1
ATOM 14676 N N . ASN C 1 71 ? -24.234 20.558 25.879 1.00 37.13 70 ASN C N 1
ATOM 14677 C CA . ASN C 1 71 ? -23.328 20.343 24.759 1.00 36.75 70 ASN C CA 1
ATOM 14678 C C . ASN C 1 71 ? -23.633 19.051 24.022 1.00 37.78 70 ASN C C 1
ATOM 14679 O O . ASN C 1 71 ? -22.713 18.343 23.593 1.00 36.89 70 ASN C O 1
ATOM 14690 N N . VAL C 1 72 ? -24.929 18.806 23.833 1.00 38.19 71 VAL C N 1
ATOM 14691 C CA . VAL C 1 72 ? -25.443 17.615 23.147 1.00 35.75 71 VAL C CA 1
ATOM 14692 C C . VAL C 1 72 ? -26.224 18.041 21.922 1.00 34.67 71 VAL C C 1
ATOM 14693 O O . VAL C 1 72 ? -27.050 18.943 22.005 1.00 41.99 71 VAL C O 1
ATOM 14706 N N . PRO C 1 73 ? -25.956 17.415 20.764 1.00 36.64 72 PRO C N 1
ATOM 14707 C CA . PRO C 1 73 ? -26.757 17.772 19.587 1.00 35.36 72 PRO C CA 1
ATOM 14708 C C . PRO C 1 73 ? -28.244 17.602 19.843 1.00 35.42 72 PRO C C 1
ATOM 14709 O O . PRO C 1 73 ? -28.624 16.625 20.478 1.00 46.65 72 PRO C O 1
ATOM 14720 N N . LEU C 1 74 ? -29.067 18.522 19.357 1.00 36.79 73 LEU C N 1
ATOM 14721 C CA . LEU C 1 74 ? -30.492 18.498 19.665 1.00 35.55 73 LEU C CA 1
ATOM 14722 C C . LEU C 1 74 ? -31.131 17.207 19.168 1.00 35.94 73 LEU C C 1
ATOM 14723 O O . LEU C 1 74 ? -31.962 16.607 19.850 1.00 36.92 73 LEU C O 1
ATOM 14739 N N . ALA C 1 75 ? -30.733 16.788 17.972 1.00 41.49 74 ALA C N 1
ATOM 14740 C CA . ALA C 1 75 ? -31.277 15.576 17.375 1.00 42.66 74 ALA C CA 1
ATOM 14741 C C . ALA C 1 75 ? -30.996 14.359 18.259 1.00 44.27 74 ALA C C 1
ATOM 14742 O O . ALA C 1 75 ? -31.866 13.513 18.449 1.00 37.75 74 ALA C O 1
ATOM 14749 N N . SER C 1 76 ? -29.799 14.300 18.831 1.00 37.78 75 SER C N 1
ATOM 14750 C CA . SER C 1 76 ? -29.420 13.204 19.711 1.00 40.00 75 SER C CA 1
ATOM 14751 C C . SER C 1 76 ? -30.267 13.215 20.980 1.00 41.54 75 SER C C 1
ATOM 14752 O O . SER C 1 76 ? -30.734 12.183 21.435 1.00 38.78 75 SER C O 1
ATOM 14760 N N . LEU C 1 77 ? -30.465 14.396 21.552 1.00 41.94 76 LEU C N 1
ATOM 14761 C CA . LEU C 1 77 ? -31.256 14.531 22.776 1.00 44.19 76 LEU C CA 1
ATOM 14762 C C . LEU C 1 77 ? -32.707 14.130 22.576 1.00 35.63 76 LEU C C 1
ATOM 14763 O O . LEU C 1 77 ? -33.286 13.393 23.388 1.00 35.80 76 LEU C O 1
ATOM 14779 N N . ALA C 1 78 ? -33.290 14.601 21.479 1.00 35.92 77 ALA C N 1
ATOM 14780 C CA . ALA C 1 78 ? -34.687 14.318 21.179 1.00 36.75 77 ALA C CA 1
ATOM 14781 C C . ALA C 1 78 ? -34.882 12.833 20.937 1.00 42.17 77 ALA C C 1
ATOM 14782 O O . ALA C 1 78 ? -35.787 12.210 21.507 1.00 39.55 77 ALA C O 1
ATOM 14789 N N . LYS C 1 79 ? -34.031 12.274 20.079 1.00 37.87 78 LYS C N 1
ATOM 14790 C CA . LYS C 1 79 ? -34.159 10.866 19.687 1.00 37.16 78 LYS C CA 1
ATOM 14791 C C . LYS C 1 79 ? -34.116 9.917 20.890 1.00 43.80 78 LYS C C 1
ATOM 14792 O O . LYS C 1 79 ? -34.966 9.031 21.013 1.00 37.23 78 LYS C O 1
ATOM 14811 N N . VAL C 1 80 ? -33.140 10.091 21.781 1.00 38.01 79 VAL C N 1
ATOM 14812 C CA . VAL C 1 80 ? -32.929 9.125 22.863 1.00 37.23 79 VAL C CA 1
ATOM 14813 C C . VAL C 1 80 ? -34.051 9.202 23.904 1.00 40.96 79 VAL C C 1
ATOM 14814 O O . VAL C 1 80 ? -34.207 8.292 24.724 1.00 38.13 79 VAL C O 1
ATOM 14827 N N . ASN C 1 81 ? -34.841 10.275 23.850 1.00 39.36 80 ASN C N 1
ATOM 14828 C CA . ASN C 1 81 ? -35.979 10.442 24.751 1.00 37.10 80 ASN C CA 1
ATOM 14829 C C . ASN C 1 81 ? -37.316 10.215 24.046 1.00 43.02 80 ASN C C 1
ATOM 14830 O O . ASN C 1 81 ? -38.373 10.390 24.650 1.00 36.52 80 ASN C O 1
ATOM 14841 N N . ASN C 1 82 ? -37.267 9.810 22.778 1.00 40.64 81 ASN C N 1
ATOM 14842 C CA . ASN C 1 82 ? -38.484 9.581 22.002 1.00 37.38 81 ASN C CA 1
ATOM 14843 C C . ASN C 1 82 ? -39.404 10.803 21.982 1.00 41.37 81 ASN C C 1
ATOM 14844 O O . ASN C 1 82 ? -40.621 10.693 22.185 1.00 37.51 81 ASN C O 1
ATOM 14855 N N . LEU C 1 83 ? -38.803 11.970 21.751 1.00 38.86 82 LEU C N 1
ATOM 14856 C CA . LEU C 1 83 ? -39.537 13.229 21.680 1.00 38.92 82 LEU C CA 1
ATOM 14857 C C . LEU C 1 83 ? -39.325 13.881 20.326 1.00 40.12 82 LEU C C 1
ATOM 14858 O O . LEU C 1 83 ? -38.329 13.610 19.648 1.00 43.21 82 LEU C O 1
ATOM 14874 N N . SER C 1 84 ? -40.237 14.774 19.951 1.00 47.51 83 SER C N 1
ATOM 14875 C CA . SER C 1 84 ? -40.056 15.574 18.743 1.00 51.55 83 SER C CA 1
ATOM 14876 C C . SER C 1 84 ? -39.143 16.743 19.093 1.00 59.28 83 SER C C 1
ATOM 14877 O O . SER C 1 84 ? -39.044 17.131 20.258 1.00 55.90 83 SER C O 1
ATOM 14885 N N . LEU C 1 85 ? -38.483 17.299 18.081 1.00 60.48 84 LEU C N 1
ATOM 14886 C CA . LEU C 1 85 ? -37.484 18.343 18.285 1.00 59.82 84 LEU C CA 1
ATOM 14887 C C . LEU C 1 85 ? -37.993 19.572 19.009 1.00 67.82 84 LEU C C 1
ATOM 14888 O O . LEU C 1 85 ? -37.221 20.241 19.701 1.00 83.21 84 LEU C O 1
ATOM 14904 N N . LYS C 1 86 ? -39.281 19.869 18.860 1.00 64.82 85 LYS C N 1
ATOM 14905 C CA . LYS C 1 86 ? -39.847 21.044 19.514 1.00 71.73 85 LYS C CA 1
ATOM 14906 C C . LYS C 1 86 ? -40.890 20.641 20.546 1.00 76.91 85 LYS C C 1
ATOM 14907 O O . LYS C 1 86 ? -41.768 21.438 20.896 1.00 75.61 85 LYS C O 1
ATOM 14926 N N . SER C 1 87 ? -40.786 19.399 21.019 1.00 81.28 86 SER C N 1
ATOM 14927 C CA . SER C 1 87 ? -41.782 18.819 21.910 1.00 74.27 86 SER C CA 1
ATOM 14928 C C . SER C 1 87 ? -41.980 19.666 23.159 1.00 62.29 86 SER C C 1
ATOM 14929 O O . SER C 1 87 ? -41.006 20.156 23.729 1.00 66.52 86 SER C O 1
ATOM 14937 N N . ILE C 1 88 ? -43.243 19.836 23.568 1.00 55.72 87 ILE C N 1
ATOM 14938 C CA . ILE C 1 88 ? -43.580 20.581 24.783 1.00 66.97 87 ILE C CA 1
ATOM 14939 C C . ILE C 1 88 ? -43.289 19.797 26.052 1.00 66.54 87 ILE C C 1
ATOM 14940 O O . ILE C 1 88 ? -43.849 18.727 26.299 1.00 56.87 87 ILE C O 1
ATOM 14956 N N . LEU C 1 89 ? -42.429 20.389 26.872 1.00 62.37 88 LEU C N 1
ATOM 14957 C CA . LEU C 1 89 ? -42.021 19.811 28.136 1.00 45.79 88 LEU C CA 1
ATOM 14958 C C . LEU C 1 89 ? -42.905 20.313 29.262 1.00 50.51 88 LEU C C 1
ATOM 14959 O O . LEU C 1 89 ? -43.595 21.321 29.124 1.00 59.29 88 LEU C O 1
ATOM 14975 N N . HIS C 1 90 ? -42.877 19.599 30.379 1.00 46.49 89 HIS C N 1
ATOM 14976 C CA . HIS C 1 90 ? -43.546 20.050 31.588 1.00 48.33 89 HIS C CA 1
ATOM 14977 C C . HIS C 1 90 ? -42.559 19.962 32.738 1.00 45.05 89 HIS C C 1
ATOM 14978 O O . HIS C 1 90 ? -41.642 19.143 32.722 1.00 42.12 89 HIS C O 1
ATOM 14992 N N . VAL C 1 91 ? -42.723 20.839 33.720 1.00 39.94 90 VAL C N 1
ATOM 14993 C CA . VAL C 1 91 ? -41.813 20.879 34.855 1.00 41.42 90 VAL C CA 1
ATOM 14994 C C . VAL C 1 91 ? -41.848 19.563 35.627 1.00 38.69 90 VAL C C 1
ATOM 14995 O O . VAL C 1 91 ? -42.922 19.024 35.935 1.00 41.51 90 VAL C O 1
ATOM 15008 N N . GLY C 1 92 ? -40.662 19.033 35.913 1.00 39.84 91 GLY C N 1
ATOM 15009 C CA . GLY C 1 92 ? -40.540 17.772 36.621 1.00 35.98 91 GLY C CA 1
ATOM 15010 C C . GLY C 1 92 ? -40.354 16.578 35.702 1.00 37.80 91 GLY C C 1
ATOM 15011 O O . GLY C 1 92 ? -40.035 15.483 36.158 1.00 39.90 91 GLY C O 1
ATOM 15015 N N . GLN C 1 93 ? -40.572 16.783 34.409 1.00 38.08 92 GLN C N 1
ATOM 15016 C CA . GLN C 1 93 ? -40.392 15.717 33.417 1.00 34.29 92 GLN C CA 1
ATOM 15017 C C . GLN C 1 93 ? -38.961 15.183 33.464 1.00 34.13 92 GLN C C 1
ATOM 15018 O O . GLN C 1 93 ? -38.007 15.960 33.487 1.00 34.43 92 GLN C O 1
ATOM 15032 N N . GLN C 1 94 ? -38.814 13.856 33.492 1.00 34.30 93 GLN C N 1
ATOM 15033 C CA . GLN C 1 94 ? -37.496 13.237 33.543 1.00 34.20 93 GLN C CA 1
ATOM 15034 C C . GLN C 1 94 ? -36.987 12.993 32.123 1.00 37.72 93 GLN C C 1
ATOM 15035 O O . GLN C 1 94 ? -37.688 12.385 31.316 1.00 40.74 93 GLN C O 1
ATOM 15049 N N . LEU C 1 95 ? -35.756 13.416 31.841 1.00 34.20 94 LEU C N 1
ATOM 15050 C CA . LEU C 1 95 ? -35.131 13.172 30.549 1.00 34.37 94 LEU C CA 1
ATOM 15051 C C . LEU C 1 95 ? -33.789 12.487 30.746 1.00 36.86 94 LEU C C 1
ATOM 15052 O O . LEU C 1 95 ? -33.144 12.645 31.783 1.00 40.26 94 LEU C O 1
ATOM 15068 N N . TYR C 1 96 ? -33.394 11.690 29.759 1.00 34.56 95 TYR C N 1
ATOM 15069 C CA . TYR C 1 96 ? -32.043 11.150 29.687 1.00 34.54 95 TYR C CA 1
ATOM 15070 C C . TYR C 1 96 ? -31.187 12.096 28.848 1.00 34.91 95 TYR C C 1
ATOM 15071 O O . TYR C 1 96 ? -31.567 12.422 27.726 1.00 37.84 95 TYR C O 1
ATOM 15089 N N . VAL C 1 97 ? -30.042 12.523 29.385 1.00 37.47 96 VAL C N 1
ATOM 15090 C CA . VAL C 1 97 ? -29.140 13.454 28.697 1.00 34.09 96 VAL C CA 1
ATOM 15091 C C . VAL C 1 97 ? -27.762 12.820 28.452 1.00 34.61 96 VAL C C 1
ATOM 15092 O O . VAL C 1 97 ? -26.999 12.618 29.402 1.00 43.79 96 VAL C O 1
ATOM 15105 N N . PRO C 1 98 ? -27.443 12.510 27.179 1.00 34.43 97 PRO C N 1
ATOM 15106 C CA . PRO C 1 98 ? -26.165 11.911 26.762 1.00 49.18 97 PRO C CA 1
ATOM 15107 C C . PRO C 1 98 ? -24.960 12.802 27.073 1.00 53.59 97 PRO C C 1
ATOM 15108 O O . PRO C 1 98 ? -25.096 14.020 27.051 1.00 50.59 97 PRO C O 1
ATOM 15119 N N . LYS C 1 99 ? -23.840 12.198 27.460 1.00 55.44 98 LYS C N 1
ATOM 15120 C CA . LYS C 1 99 ? -22.605 12.934 27.737 1.00 55.75 98 LYS C CA 1
ATOM 15121 C C . LYS C 1 99 ? -22.182 13.764 26.514 1.00 56.50 98 LYS C C 1
ATOM 15122 O O . LYS C 1 99 ? -22.105 13.243 25.404 1.00 55.76 98 LYS C O 1
ATOM 15141 N N . GLY C 1 100 ? -21.904 15.052 26.716 1.00 51.18 99 GLY C N 1
ATOM 15142 C CA . GLY C 1 100 ? -21.536 15.913 25.599 1.00 47.09 99 GLY C CA 1
ATOM 15143 C C . GLY C 1 100 ? -20.050 16.195 25.496 1.00 47.07 99 GLY C C 1
ATOM 15144 O O . GLY C 1 100 ? -19.265 15.741 26.327 1.00 66.26 99 GLY C O 1
ATOM 15148 N N . THR C 1 101 ? -19.658 16.924 24.452 1.00 45.56 100 THR C N 1
ATOM 15149 C CA . THR C 1 101 ? -18.278 17.377 24.305 1.00 40.94 100 THR C CA 1
ATOM 15150 C C . THR C 1 101 ? -18.180 18.854 24.666 1.00 45.77 100 THR C C 1
ATOM 15151 O O . THR C 1 101 ? -18.871 19.687 24.078 1.00 37.08 100 THR C O 1
ATOM 15162 N N . LYS C 1 102 ? -17.280 19.185 25.581 1.00 35.91 101 LYS C N 1
ATOM 15163 C CA . LYS C 1 102 ? -17.094 20.576 25.980 1.00 37.82 101 LYS C CA 1
ATOM 15164 C C . LYS C 1 102 ? -16.173 21.300 25.028 1.00 45.99 101 LYS C C 1
ATOM 15165 O O . LYS C 1 102 ? -15.172 20.740 24.565 1.00 38.36 101 LYS C O 1
ATOM 15184 N N . ARG C 1 103 ? -16.578 22.499 24.633 1.00 33.45 102 ARG C N 1
ATOM 15185 C CA . ARG C 1 103 ? -15.672 23.368 23.909 1.00 36.93 102 ARG C CA 1
ATOM 15186 C C . ARG C 1 103 ? -14.877 24.215 24.892 1.00 34.18 102 ARG C C 1
ATOM 15187 O O . ARG C 1 103 ? -15.317 24.427 26.020 1.00 37.41 102 ARG C O 1
ATOM 15208 N N . SER C 1 104 ? -13.708 24.693 24.467 1.00 38.32 103 SER C N 1
ATOM 15209 C CA . SER C 1 104 ? -12.839 25.482 25.329 1.00 36.23 103 SER C CA 1
ATOM 15210 C C . SER C 1 104 ? -13.334 26.920 25.437 1.00 33.03 103 SER C C 1
ATOM 15211 O O . SER C 1 104 ? -14.065 27.399 24.574 1.00 38.77 103 SER C O 1
ATOM 15219 N N . VAL C 1 105 ? -12.934 27.591 26.508 1.00 32.82 104 VAL C N 1
ATOM 15220 C CA . VAL C 1 105 ? -13.279 28.991 26.731 1.00 32.65 104 VAL C CA 1
ATOM 15221 C C . VAL C 1 105 ? -12.082 29.673 27.362 1.00 32.60 104 VAL C C 1
ATOM 15222 O O . VAL C 1 105 ? -11.290 29.020 28.044 1.00 33.81 104 VAL C O 1
ATOM 15235 N N . GLU C 1 106 ? -11.932 30.977 27.127 1.00 32.55 105 GLU C N 1
ATOM 15236 C CA . GLU C 1 106 ? -10.990 31.780 27.890 1.00 32.48 105 GLU C CA 1
ATOM 15237 C C . GLU C 1 106 ? -11.767 32.611 28.892 1.00 32.23 105 GLU C C 1
ATOM 15238 O O . GLU C 1 106 ? -12.837 33.116 28.584 1.00 34.19 105 GLU C O 1
ATOM 15250 N N . SER C 1 107 ? -11.257 32.665 30.110 1.00 32.12 106 SER C N 1
ATOM 15251 C CA . SER C 1 107 ? -11.921 33.402 31.175 1.00 31.91 106 SER C CA 1
ATOM 15252 C C . SER C 1 107 ? -10.985 34.428 31.767 1.00 32.61 106 SER C C 1
ATOM 15253 O O . SER C 1 107 ? -9.800 34.170 31.959 1.00 32.02 106 SER C O 1
ATOM 15261 N N . ILE C 1 108 ? -11.559 35.591 32.069 1.00 31.77 107 ILE C N 1
ATOM 15262 C CA . ILE C 1 108 ? -10.865 36.684 32.743 1.00 31.75 107 ILE C CA 1
ATOM 15263 C C . ILE C 1 108 ? -11.669 37.054 33.989 1.00 31.57 107 ILE C C 1
ATOM 15264 O O . ILE C 1 108 ? -12.896 37.014 33.965 1.00 31.86 107 ILE C O 1
ATOM 15280 N N . ALA C 1 109 ? -10.976 37.397 35.068 1.00 32.47 108 ALA C N 1
ATOM 15281 C CA . ALA C 1 109 ? -11.630 38.061 36.204 1.00 31.43 108 ALA C CA 1
ATOM 15282 C C . ALA C 1 109 ? -10.815 39.260 36.645 1.00 31.86 108 ALA C C 1
ATOM 15283 O O . ALA C 1 109 ? -9.591 39.203 36.707 1.00 31.64 108 ALA C O 1
ATOM 15290 N N . TYR C 1 110 ? -11.522 40.336 36.969 1.00 31.40 109 TYR C N 1
ATOM 15291 C CA . TYR C 1 110 ? -10.891 41.558 37.451 1.00 32.27 109 TYR C CA 1
ATOM 15292 C C . TYR C 1 110 ? -10.855 41.611 38.973 1.00 32.89 109 TYR C C 1
ATOM 15293 O O . TYR C 1 110 ? -11.792 41.146 39.640 1.00 34.25 109 TYR C O 1
ATOM 15311 N N . LEU C 1 111 ? -9.766 42.169 39.504 1.00 31.58 110 LEU C N 1
ATOM 15312 C CA . LEU C 1 111 ? -9.607 42.400 40.945 1.00 31.62 110 LEU C CA 1
ATOM 15313 C C . LEU C 1 111 ? -9.412 43.895 41.167 1.00 31.68 110 LEU C C 1
ATOM 15314 O O . LEU C 1 111 ? -8.501 44.497 40.598 1.00 31.81 110 LEU C O 1
ATOM 15330 N N . GLN C 1 112 ? -10.247 44.495 42.006 1.00 32.00 111 GLN C N 1
ATOM 15331 C CA . GLN C 1 112 ? -10.196 45.931 42.236 1.00 33.87 111 GLN C CA 1
ATOM 15332 C C . GLN C 1 112 ? -10.258 46.214 43.716 1.00 34.58 111 GLN C C 1
ATOM 15333 O O . GLN C 1 112 ? -11.335 46.225 44.276 1.00 36.22 111 GLN C O 1
ATOM 15347 N N . PRO C 1 113 ? -9.101 46.392 44.360 1.00 49.64 112 PRO C N 1
ATOM 15348 C CA . PRO C 1 113 ? -9.143 46.680 45.794 1.00 52.06 112 PRO C CA 1
ATOM 15349 C C . PRO C 1 113 ? -9.669 48.081 46.064 1.00 48.86 112 PRO C C 1
ATOM 15350 O O . PRO C 1 113 ? -9.599 48.948 45.183 1.00 40.09 112 PRO C O 1
ATOM 15361 N N . SER C 1 114 ? -10.184 48.283 47.272 1.00 53.22 113 SER C N 1
ATOM 15362 C CA . SER C 1 114 ? -10.722 49.570 47.701 1.00 59.44 113 SER C CA 1
ATOM 15363 C C . SER C 1 114 ? -9.966 50.110 48.914 1.00 57.80 113 SER C C 1
ATOM 15364 O O . SER C 1 114 ? -10.354 51.127 49.487 1.00 52.98 113 SER C O 1
ATOM 15372 N N . THR C 1 115 ? -8.903 49.410 49.307 1.00 54.51 114 THR C N 1
ATOM 15373 C CA . THR C 1 115 ? -8.108 49.761 50.482 1.00 48.87 114 THR C CA 1
ATOM 15374 C C . THR C 1 115 ? -6.612 49.596 50.262 1.00 48.74 114 THR C C 1
ATOM 15375 O O . THR C 1 115 ? -6.186 49.005 49.267 1.00 49.47 114 THR C O 1
ATOM 15386 N N . ILE C 1 116 ? -5.824 50.170 51.164 1.00 50.79 115 ILE C N 1
ATOM 15387 C CA . ILE C 1 116 ? -4.394 49.889 51.246 1.00 51.48 115 ILE C CA 1
ATOM 15388 C C . ILE C 1 116 ? -4.044 49.627 52.722 1.00 62.71 115 ILE C C 1
ATOM 15389 O O . ILE C 1 116 ? -4.223 50.514 53.555 1.00 70.35 115 ILE C O 1
ATOM 15405 N N . PRO C 1 117 ? -3.537 48.425 53.059 1.00 65.32 116 PRO C N 1
ATOM 15406 C CA . PRO C 1 117 ? -3.289 47.301 52.153 1.00 56.95 116 PRO C CA 1
ATOM 15407 C C . PRO C 1 117 ? -4.583 46.694 51.646 1.00 48.67 116 PRO C C 1
ATOM 15408 O O . PRO C 1 117 ? -5.660 47.004 52.154 1.00 46.35 116 PRO C O 1
ATOM 15419 N N . ILE C 1 118 ? -4.467 45.844 50.638 1.00 42.91 117 ILE C N 1
ATOM 15420 C CA . ILE C 1 118 ? -5.614 45.123 50.104 1.00 43.09 117 ILE C CA 1
ATOM 15421 C C . ILE C 1 118 ? -6.187 44.220 51.181 1.00 42.89 117 ILE C C 1
ATOM 15422 O O . ILE C 1 118 ? -5.448 43.606 51.949 1.00 48.33 117 ILE C O 1
ATOM 15438 N N . LYS C 1 119 ? -7.514 44.182 51.264 1.00 43.94 118 LYS C N 1
ATOM 15439 C CA . LYS C 1 119 ? -8.185 43.338 52.239 1.00 42.59 118 LYS C CA 1
ATOM 15440 C C . LYS C 1 119 ? -7.823 41.876 52.053 1.00 45.16 118 LYS C C 1
ATOM 15441 O O . LYS C 1 119 ? -7.861 41.349 50.946 1.00 40.91 118 LYS C O 1
ATOM 15460 N N . GLU C 1 120 ? -7.535 41.207 53.159 1.00 45.81 119 GLU C N 1
ATOM 15461 C CA . GLU C 1 120 ? -7.172 39.800 53.125 1.00 39.93 119 GLU C CA 1
ATOM 15462 C C . GLU C 1 120 ? -8.268 38.940 52.508 1.00 42.61 119 GLU C C 1
ATOM 15463 O O . GLU C 1 120 ? -7.983 37.975 51.797 1.00 41.61 119 GLU C O 1
ATOM 15475 N N . SER C 1 121 ? -9.519 39.288 52.785 1.00 40.88 120 SER C N 1
ATOM 15476 C CA . SER C 1 121 ? -10.654 38.518 52.286 1.00 44.84 120 SER C CA 1
ATOM 15477 C C . SER C 1 121 ? -10.684 38.538 50.768 1.00 44.56 120 SER C C 1
ATOM 15478 O O . SER C 1 121 ? -11.113 37.577 50.138 1.00 42.47 120 SER C O 1
ATOM 15486 N N . LEU C 1 122 ? -10.227 39.649 50.196 1.00 44.91 121 LEU C N 1
ATOM 15487 C CA . LEU C 1 122 ? -10.221 39.833 48.758 1.00 39.13 121 LEU C CA 1
ATOM 15488 C C . LEU C 1 122 ? -9.112 38.998 48.114 1.00 42.19 121 LEU C C 1
ATOM 15489 O O . LEU C 1 122 ? -9.284 38.427 47.023 1.00 38.45 121 LEU C O 1
ATOM 15505 N N . VAL C 1 123 ? -7.969 38.928 48.792 1.00 36.74 122 VAL C N 1
ATOM 15506 C CA . VAL C 1 123 ? -6.876 38.063 48.363 1.00 36.64 122 VAL C CA 1
ATOM 15507 C C . VAL C 1 123 ? -7.306 36.596 48.444 1.00 34.85 122 VAL C C 1
ATOM 15508 O O . VAL C 1 123 ? -7.008 35.794 47.560 1.00 34.35 122 VAL C O 1
ATOM 15521 N N . ASN C 1 124 ? -8.029 36.244 49.503 1.00 42.69 123 ASN C N 1
ATOM 15522 C CA . ASN C 1 124 ? -8.500 34.872 49.637 1.00 35.97 123 ASN C CA 1
ATOM 15523 C C . ASN C 1 124 ? -9.487 34.512 48.525 1.00 33.24 123 ASN C C 1
ATOM 15524 O O . ASN C 1 124 ? -9.444 33.410 47.990 1.00 35.43 123 ASN C O 1
ATOM 15535 N N . ALA C 1 125 ? -10.360 35.447 48.160 1.00 39.31 124 ALA C N 1
ATOM 15536 C CA . ALA C 1 125 ? -11.297 35.221 47.057 1.00 33.71 124 ALA C CA 1
ATOM 15537 C C . ALA C 1 125 ? -10.544 35.011 45.746 1.00 32.30 124 ALA C C 1
ATOM 15538 O O . ALA C 1 125 ? -10.932 34.200 44.902 1.00 31.67 124 ALA C O 1
ATOM 15545 N N . THR C 1 126 ? -9.470 35.768 45.578 1.00 38.24 125 THR C N 1
ATOM 15546 C CA . THR C 1 126 ? -8.670 35.654 44.369 1.00 33.58 125 THR C CA 1
ATOM 15547 C C . THR C 1 126 ? -8.020 34.276 44.302 1.00 35.99 125 THR C C 1
ATOM 15548 O O . THR C 1 126 ? -8.003 33.661 43.244 1.00 33.22 125 THR C O 1
ATOM 15559 N N . ARG C 1 127 ? -7.485 33.792 45.420 1.00 35.52 126 ARG C N 1
ATOM 15560 C CA . ARG C 1 127 ? -6.881 32.457 45.441 1.00 36.21 126 ARG C CA 1
ATOM 15561 C C . ARG C 1 127 ? -7.899 31.378 45.074 1.00 35.43 126 ARG C C 1
ATOM 15562 O O . ARG C 1 127 ? -7.581 30.437 44.343 1.00 36.09 126 ARG C O 1
ATOM 15583 N N . ALA C 1 128 ? -9.129 31.520 45.563 1.00 32.28 127 ALA C N 1
ATOM 15584 C CA . ALA C 1 128 ? -10.172 30.525 45.313 1.00 34.49 127 ALA C CA 1
ATOM 15585 C C . ALA C 1 128 ? -10.613 30.478 43.848 1.00 35.64 127 ALA C C 1
ATOM 15586 O O . ALA C 1 128 ? -10.976 29.424 43.339 1.00 35.05 127 ALA C O 1
ATOM 15593 N N . ILE C 1 129 ? -10.604 31.635 43.190 1.00 37.72 128 ILE C N 1
ATOM 15594 C CA . ILE C 1 129 ? -11.108 31.772 41.822 1.00 34.06 128 ILE C CA 1
ATOM 15595 C C . ILE C 1 129 ? -10.010 31.503 40.776 1.00 37.57 128 ILE C C 1
ATOM 15596 O O . ILE C 1 129 ? -10.300 31.086 39.660 1.00 31.65 128 ILE C O 1
ATOM 15612 N N . ASN C 1 130 ? -8.758 31.760 41.143 1.00 33.15 129 ASN C N 1
ATOM 15613 C CA . ASN C 1 130 ? -7.645 31.662 40.204 1.00 33.23 129 ASN C CA 1
ATOM 15614 C C . ASN C 1 130 ? -7.624 30.372 39.366 1.00 38.38 129 ASN C C 1
ATOM 15615 O O . ASN C 1 130 ? -7.315 30.414 38.172 1.00 36.12 129 ASN C O 1
ATOM 15626 N N . PRO C 1 131 ? -7.949 29.219 39.977 1.00 37.89 130 PRO C N 1
ATOM 15627 C CA . PRO C 1 131 ? -7.915 27.999 39.159 1.00 37.38 130 PRO C CA 1
ATOM 15628 C C . PRO C 1 131 ? -8.863 27.998 37.956 1.00 37.62 130 PRO C C 1
ATOM 15629 O O . PRO C 1 131 ? -8.630 27.274 36.986 1.00 43.87 130 PRO C O 1
ATOM 15640 N N . PHE C 1 132 ? -9.910 28.806 38.020 1.00 33.70 131 PHE C N 1
ATOM 15641 C CA . PHE C 1 132 ? -10.909 28.867 36.961 1.00 31.90 131 PHE C CA 1
ATOM 15642 C C . PHE C 1 132 ? -10.569 29.894 35.872 1.00 36.32 131 PHE C C 1
ATOM 15643 O O . PHE C 1 132 ? -11.384 30.126 34.979 1.00 31.87 131 PHE C O 1
ATOM 15660 N N . LEU C 1 133 ? -9.375 30.496 35.947 1.00 32.80 132 LEU C N 1
ATOM 15661 C CA . LEU C 1 133 ? -9.016 31.641 35.100 1.00 31.80 132 LEU C CA 1
ATOM 15662 C C . LEU C 1 133 ? -7.912 31.377 34.077 1.00 32.51 132 LEU C C 1
ATOM 15663 O O . LEU C 1 133 ? -6.894 30.776 34.395 1.00 36.47 132 LEU C O 1
ATOM 15679 N N . THR C 1 134 ? -8.110 31.902 32.873 1.00 32.07 133 THR C N 1
ATOM 15680 C CA . THR C 1 134 ? -7.053 32.039 31.883 1.00 32.28 133 THR C CA 1
ATOM 15681 C C . THR C 1 134 ? -6.215 33.277 32.222 1.00 35.20 133 THR C C 1
ATOM 15682 O O . THR C 1 134 ? -4.986 33.234 32.183 1.00 33.87 133 THR C O 1
ATOM 15693 N N . TYR C 1 135 ? -6.907 34.354 32.594 1.00 31.96 134 TYR C N 1
ATOM 15694 C CA . TYR C 1 135 ? -6.283 35.644 32.916 1.00 32.12 134 TYR C CA 1
ATOM 15695 C C . TYR C 1 135 ? -6.799 36.242 34.221 1.00 34.12 134 TYR C C 1
ATOM 15696 O O . TYR C 1 135 ? -7.987 36.164 34.498 1.00 31.54 134 TYR C O 1
ATOM 15714 N N . LEU C 1 136 ? -5.906 36.876 34.981 1.00 31.70 135 LEU C N 1
ATOM 15715 C CA . LEU C 1 136 ? -6.273 37.662 36.166 1.00 31.57 135 LEU C CA 1
ATOM 15716 C C . LEU C 1 136 ? -5.901 39.118 35.918 1.00 32.94 135 LEU C C 1
ATOM 15717 O O . LEU C 1 136 ? -4.749 39.413 35.615 1.00 35.88 135 LEU C O 1
ATOM 15733 N N . ALA C 1 137 ? -6.867 40.018 36.061 1.00 31.47 136 ALA C N 1
ATOM 15734 C CA . ALA C 1 137 ? -6.666 41.432 35.715 1.00 31.52 136 ALA C CA 1
ATOM 15735 C C . ALA C 1 137 ? -6.730 42.368 36.940 1.00 33.28 136 ALA C C 1
ATOM 15736 O O . ALA C 1 137 ? -7.815 42.706 37.412 1.00 33.00 136 ALA C O 1
ATOM 15743 N N . TYR C 1 138 ? -5.564 42.782 37.440 1.00 31.68 137 TYR C N 1
ATOM 15744 C CA . TYR C 1 138 ? -5.478 43.628 38.641 1.00 31.77 137 TYR C CA 1
ATOM 15745 C C . TYR C 1 138 ? -5.687 45.082 38.248 1.00 35.86 137 TYR C C 1
ATOM 15746 O O . TYR C 1 138 ? -4.838 45.684 37.576 1.00 31.98 137 TYR C O 1
ATOM 15764 N N . PHE C 1 139 ? -6.816 45.641 38.678 1.00 34.84 138 PHE C N 1
ATOM 15765 C CA . PHE C 1 139 ? -7.239 46.983 38.283 1.00 41.34 138 PHE C CA 1
ATOM 15766 C C . PHE C 1 139 ? -6.777 48.030 39.298 1.00 35.38 138 PHE C C 1
ATOM 15767 O O . PHE C 1 139 ? -7.276 48.005 40.411 1.00 32.34 138 PHE C O 1
ATOM 15784 N N . SER C 1 140 ? -5.872 48.958 38.964 1.00 34.47 139 SER C N 1
ATOM 15785 C CA . SER C 1 140 ? -5.200 49.081 37.672 1.00 32.32 139 SER C CA 1
ATOM 15786 C C . SER C 1 140 ? -3.899 49.868 37.855 1.00 32.90 139 SER C C 1
ATOM 15787 O O . SER C 1 140 ? -3.692 50.489 38.904 1.00 33.87 139 SER C O 1
ATOM 15795 N N . PHE C 1 141 ? -3.057 49.878 36.823 1.00 37.32 140 PHE C N 1
ATOM 15796 C CA . PHE C 1 141 ? -1.940 50.815 36.735 1.00 35.98 140 PHE C CA 1
ATOM 15797 C C . PHE C 1 141 ? -2.444 52.096 36.066 1.00 39.02 140 PHE C C 1
ATOM 15798 O O . PHE C 1 141 ? -2.938 52.057 34.939 1.00 37.02 140 PHE C O 1
ATOM 15815 N N . GLU C 1 142 ? -2.306 53.232 36.747 1.00 36.69 141 GLU C N 1
ATOM 15816 C CA . GLU C 1 142 ? -2.796 54.495 36.209 1.00 37.04 141 GLU C CA 1
ATOM 15817 C C . GLU C 1 142 ? -1.678 55.223 35.463 1.00 37.92 141 GLU C C 1
ATOM 15818 O O . GLU C 1 142 ? -0.586 55.423 35.994 1.00 35.88 141 GLU C O 1
ATOM 15830 N N . ALA C 1 143 ? -1.951 55.566 34.208 1.00 35.68 142 ALA C N 1
ATOM 15831 C CA . ALA C 1 143 ? -0.992 56.277 33.371 1.00 34.09 142 ALA C CA 1
ATOM 15832 C C . ALA C 1 143 ? -0.771 57.695 33.866 1.00 34.45 142 ALA C C 1
ATOM 15833 O O . ALA C 1 143 ? -1.701 58.319 34.348 1.00 34.55 142 ALA C O 1
ATOM 15840 N N . LYS C 1 144 ? 0.458 58.192 33.715 1.00 38.95 143 LYS C N 1
ATOM 15841 C CA . LYS C 1 144 ? 0.793 59.570 34.105 1.00 39.52 143 LYS C CA 1
ATOM 15842 C C . LYS C 1 144 ? 1.356 60.351 32.911 1.00 39.29 143 LYS C C 1
ATOM 15843 O O . LYS C 1 144 ? 1.859 59.777 31.953 1.00 35.63 143 LYS C O 1
ATOM 15862 N N . ARG C 1 145 ? 1.296 61.675 32.991 1.00 39.40 144 ARG C N 1
ATOM 15863 C CA . ARG C 1 145 ? 1.641 62.540 31.859 1.00 43.69 144 ARG C CA 1
ATOM 15864 C C . ARG C 1 145 ? 3.121 62.572 31.498 1.00 40.11 144 ARG C C 1
ATOM 15865 O O . ARG C 1 145 ? 3.471 63.024 30.414 1.00 42.99 144 ARG C O 1
ATOM 15886 N N . ASP C 1 146 ? 3.983 62.081 32.383 1.00 42.39 145 ASP C N 1
ATOM 15887 C CA . ASP C 1 146 ? 5.408 61.981 32.071 1.00 43.68 145 ASP C CA 1
ATOM 15888 C C . ASP C 1 146 ? 5.744 60.592 31.520 1.00 45.70 145 ASP C C 1
ATOM 15889 O O . ASP C 1 146 ? 6.910 60.239 31.337 1.00 45.54 145 ASP C O 1
ATOM 15898 N N . GLY C 1 147 ? 4.703 59.811 31.248 1.00 41.27 146 GLY C N 1
ATOM 15899 C CA . GLY C 1 147 ? 4.869 58.511 30.623 1.00 43.69 146 GLY C CA 1
ATOM 15900 C C . GLY C 1 147 ? 5.265 57.390 31.569 1.00 50.23 146 GLY C C 1
ATOM 15901 O O . GLY C 1 147 ? 5.759 56.361 31.130 1.00 46.44 146 GLY C O 1
ATOM 15905 N N . THR C 1 148 ? 5.101 57.600 32.870 1.00 42.66 147 THR C N 1
ATOM 15906 C CA . THR C 1 148 ? 5.328 56.528 33.835 1.00 53.25 147 THR C CA 1
ATOM 15907 C C . THR C 1 148 ? 3.991 56.018 34.374 1.00 46.21 147 THR C C 1
ATOM 15908 O O . THR C 1 148 ? 2.930 56.554 34.040 1.00 39.94 147 THR C O 1
ATOM 15919 N N . LEU C 1 149 ? 4.054 54.970 35.188 1.00 35.05 148 LEU C N 1
ATOM 15920 C CA . LEU C 1 149 ? 2.849 54.347 35.756 1.00 34.63 148 LEU C CA 1
ATOM 15921 C C . LEU C 1 149 ? 2.809 54.384 37.276 1.00 34.73 148 LEU C C 1
ATOM 15922 O O . LEU C 1 149 ? 3.815 54.138 37.939 1.00 46.52 148 LEU C O 1
ATOM 15938 N N . LYS C 1 150 ? 1.620 54.641 37.811 1.00 34.52 149 LYS C N 1
ATOM 15939 C CA . LYS C 1 150 ? 1.350 54.468 39.228 1.00 38.99 149 LYS C CA 1
ATOM 15940 C C . LYS C 1 150 ? 0.881 53.038 39.477 1.00 37.28 149 LYS C C 1
ATOM 15941 O O . LYS C 1 150 ? -0.187 52.651 39.012 1.00 38.18 149 LYS C O 1
ATOM 15960 N N . GLU C 1 151 ? 1.678 52.276 40.223 1.00 44.79 150 GLU C N 1
ATOM 15961 C CA . GLU C 1 151 ? 1.403 50.872 40.494 1.00 41.99 150 GLU C CA 1
ATOM 15962 C C . GLU C 1 151 ? 0.370 50.701 41.614 1.00 35.55 150 GLU C C 1
ATOM 15963 O O . GLU C 1 151 ? 0.403 51.431 42.604 1.00 40.45 150 GLU C O 1
ATOM 15975 N N . PRO C 1 152 ? -0.569 49.757 41.448 1.00 34.75 151 PRO C N 1
ATOM 15976 C CA . PRO C 1 152 ? -1.462 49.458 42.562 1.00 35.17 151 PRO C CA 1
ATOM 15977 C C . PRO C 1 152 ? -0.706 48.677 43.621 1.00 34.63 151 PRO C C 1
ATOM 15978 O O . PRO C 1 152 ? 0.370 48.148 43.361 1.00 42.24 151 PRO C O 1
ATOM 15989 N N . THR C 1 153 ? -1.256 48.643 44.824 1.00 43.27 152 THR C N 1
ATOM 15990 C CA . THR C 1 153 ? -0.546 48.082 45.962 1.00 39.86 152 THR C CA 1
ATOM 15991 C C . THR C 1 153 ? -0.333 46.576 45.838 1.00 35.53 152 THR C C 1
ATOM 15992 O O . THR C 1 153 ? -1.187 45.853 45.327 1.00 39.48 152 THR C O 1
ATOM 16003 N N . GLU C 1 154 ? 0.814 46.108 46.325 1.00 45.50 153 GLU C N 1
ATOM 16004 C CA . GLU C 1 154 ? 1.105 44.672 46.425 1.00 41.36 153 GLU C CA 1
ATOM 16005 C C . GLU C 1 154 ? 0.935 43.924 45.092 1.00 39.02 153 GLU C C 1
ATOM 16006 O O . GLU C 1 154 ? 0.438 42.801 45.055 1.00 40.38 153 GLU C O 1
ATOM 16018 N N . THR C 1 155 ? 1.345 44.555 44.001 1.00 43.42 154 THR C N 1
ATOM 16019 C CA . THR C 1 155 ? 1.212 43.954 42.675 1.00 39.21 154 THR C CA 1
ATOM 16020 C C . THR C 1 155 ? 1.965 42.618 42.555 1.00 39.03 154 THR C C 1
ATOM 16021 O O . THR C 1 155 ? 1.464 41.663 41.960 1.00 40.42 154 THR C O 1
ATOM 16032 N N . ALA C 1 156 ? 3.168 42.548 43.113 1.00 45.75 155 ALA C N 1
ATOM 16033 C CA . ALA C 1 156 ? 3.970 41.334 43.012 1.00 47.13 155 ALA C CA 1
ATOM 16034 C C . ALA C 1 156 ? 3.254 40.145 43.669 1.00 46.05 155 ALA C C 1
ATOM 16035 O O . ALA C 1 156 ? 3.264 39.034 43.139 1.00 44.63 155 ALA C O 1
ATOM 16042 N N . LYS C 1 157 ? 2.635 40.380 44.824 1.00 45.35 156 LYS C N 1
ATOM 16043 C CA . LYS C 1 157 ? 1.906 39.322 45.515 1.00 41.87 156 LYS C CA 1
ATOM 16044 C C . LYS C 1 157 ? 0.809 38.787 44.609 1.00 42.80 156 LYS C C 1
ATOM 16045 O O . LYS C 1 157 ? 0.638 37.578 44.467 1.00 46.85 156 LYS C O 1
ATOM 16064 N N . ILE C 1 158 ? 0.071 39.702 43.989 1.00 39.43 157 ILE C N 1
ATOM 16065 C CA . ILE C 1 158 ? -1.075 39.331 43.165 1.00 41.07 157 ILE C CA 1
ATOM 16066 C C . ILE C 1 158 ? -0.642 38.631 41.893 1.00 39.11 157 ILE C C 1
ATOM 16067 O O . ILE C 1 158 ? -1.247 37.641 41.478 1.00 40.99 157 ILE C O 1
ATOM 16083 N N . ALA C 1 159 ? 0.415 39.140 41.280 1.00 40.18 158 ALA C N 1
ATOM 16084 C CA . ALA C 1 159 ? 0.915 38.539 40.057 1.00 36.45 158 ALA C CA 1
ATOM 16085 C C . ALA C 1 159 ? 1.358 37.104 40.301 1.00 36.92 158 ALA C C 1
ATOM 16086 O O . ALA C 1 159 ? 1.093 36.222 39.479 1.00 43.23 158 ALA C O 1
ATOM 16093 N N . ASN C 1 160 ? 2.018 36.854 41.432 1.00 45.51 159 ASN C N 1
ATOM 16094 C CA . ASN C 1 160 ? 2.522 35.510 41.711 1.00 51.16 159 ASN C CA 1
ATOM 16095 C C . ASN C 1 160 ? 1.396 34.523 41.998 1.00 47.03 159 ASN C C 1
ATOM 16096 O O . ASN C 1 160 ? 1.498 33.345 41.656 1.00 48.13 159 ASN C O 1
ATOM 16107 N N . ILE C 1 161 ? 0.328 34.993 42.637 1.00 48.32 160 ILE C N 1
ATOM 16108 C CA . ILE C 1 161 ? -0.829 34.130 42.870 1.00 39.69 160 ILE C CA 1
ATOM 16109 C C . ILE C 1 161 ? -1.308 33.568 41.535 1.00 37.28 160 ILE C C 1
ATOM 16110 O O . ILE C 1 161 ? -1.523 32.361 41.392 1.00 41.85 160 ILE C O 1
ATOM 16126 N N . ALA C 1 162 ? -1.443 34.454 40.555 1.00 43.73 161 ALA C N 1
ATOM 16127 C CA . ALA C 1 162 ? -1.867 34.069 39.219 1.00 41.22 161 ALA C CA 1
ATOM 16128 C C . ALA C 1 162 ? -0.909 33.042 38.620 1.00 45.62 161 ALA C C 1
ATOM 16129 O O . ALA C 1 162 ? -1.343 32.014 38.107 1.00 40.51 161 ALA C O 1
ATOM 16136 N N . THR C 1 163 ? 0.387 33.334 38.673 1.00 50.83 162 THR C N 1
ATOM 16137 C CA . THR C 1 163 ? 1.402 32.477 38.055 1.00 51.57 162 THR C CA 1
ATOM 16138 C C . THR C 1 163 ? 1.463 31.067 38.655 1.00 47.28 162 THR C C 1
ATOM 16139 O O . THR C 1 163 ? 1.588 30.089 37.920 1.00 53.00 162 THR C O 1
ATOM 16150 N N . GLN C 1 164 ? 1.382 30.957 39.979 1.00 47.48 163 GLN C N 1
ATOM 16151 C CA . GLN C 1 164 ? 1.417 29.645 40.624 1.00 56.50 163 GLN C CA 1
ATOM 16152 C C . GLN C 1 164 ? 0.215 28.785 40.236 1.00 57.42 163 GLN C C 1
ATOM 16153 O O . GLN C 1 164 ? 0.237 27.567 40.415 1.00 62.01 163 GLN C O 1
ATOM 16167 N N . GLY C 1 165 ? -0.828 29.416 39.705 1.00 47.95 164 GLY C N 1
ATOM 16168 C CA . GLY C 1 165 ? -1.996 28.687 39.244 1.00 46.30 164 GLY C CA 1
ATOM 16169 C C . GLY C 1 165 ? -2.010 28.682 37.728 1.00 41.98 164 GLY C C 1
ATOM 16170 O O . GLY C 1 165 ? -3.015 28.341 37.095 1.00 41.97 164 GLY C O 1
ATOM 16174 N N . GLN C 1 166 ? -0.866 29.066 37.158 1.00 44.47 165 GLN C N 1
ATOM 16175 C CA . GLN C 1 166 ? -0.632 29.102 35.717 1.00 48.80 165 GLN C CA 1
ATOM 16176 C C . GLN C 1 166 ? -1.648 30.000 34.992 1.00 42.31 165 GLN C C 1
ATOM 16177 O O . GLN C 1 166 ? -1.948 29.816 33.811 1.00 39.84 165 GLN C O 1
ATOM 16191 N N . THR C 1 167 ? -2.167 30.976 35.731 1.00 33.06 166 THR C N 1
ATOM 16192 C CA . THR C 1 167 ? -2.966 32.057 35.168 1.00 35.64 166 THR C CA 1
ATOM 16193 C C . THR C 1 167 ? -2.042 33.180 34.695 1.00 40.97 166 THR C C 1
ATOM 16194 O O . THR C 1 167 ? -1.042 33.482 35.348 1.00 38.40 166 THR C O 1
ATOM 16205 N N . ILE C 1 168 ? -2.369 33.784 33.557 1.00 32.66 167 ILE C N 1
ATOM 16206 C CA . ILE C 1 168 ? -1.611 34.938 33.040 1.00 32.74 167 ILE C CA 1
ATOM 16207 C C . ILE C 1 168 ? -2.070 36.238 33.696 1.00 36.12 167 ILE C C 1
ATOM 16208 O O . ILE C 1 168 ? -3.223 36.639 33.527 1.00 32.68 167 ILE C O 1
ATOM 16224 N N . PRO C 1 169 ? -1.175 36.916 34.439 1.00 33.52 168 PRO C N 1
ATOM 16225 C CA . PRO C 1 169 ? -1.584 38.229 34.942 1.00 32.40 168 PRO C CA 1
ATOM 16226 C C . PRO C 1 169 ? -1.534 39.280 33.850 1.00 33.58 168 PRO C C 1
ATOM 16227 O O . PRO C 1 169 ? -0.558 39.345 33.103 1.00 40.87 168 PRO C O 1
ATOM 16238 N N . MET C 1 170 ? -2.606 40.052 33.733 1.00 32.93 169 MET C N 1
ATOM 16239 C CA . MET C 1 170 ? -2.663 41.159 32.793 1.00 32.22 169 MET C CA 1
ATOM 16240 C C . MET C 1 170 ? -2.075 42.413 33.407 1.00 32.30 169 MET C C 1
ATOM 16241 O O . MET C 1 170 ? -2.259 42.667 34.598 1.00 34.00 169 MET C O 1
ATOM 16255 N N . LEU C 1 171 ? -1.363 43.181 32.591 1.00 32.50 170 LEU C N 1
ATOM 16256 C CA . LEU C 1 171 ? -0.948 44.530 32.965 1.00 32.60 170 LEU C CA 1
ATOM 16257 C C . LEU C 1 171 ? -2.080 45.451 32.544 1.00 32.45 170 LEU C C 1
ATOM 16258 O O . LEU C 1 171 ? -2.234 45.763 31.375 1.00 32.51 170 LEU C O 1
ATOM 16274 N N . VAL C 1 172 ? -2.901 45.858 33.503 1.00 32.29 171 VAL C N 1
ATOM 16275 C CA . VAL C 1 172 ? -4.068 46.688 33.219 1.00 32.19 171 VAL C CA 1
ATOM 16276 C C . VAL C 1 172 ? -3.717 48.169 33.358 1.00 32.37 171 VAL C C 1
ATOM 16277 O O . VAL C 1 172 ? -3.393 48.621 34.446 1.00 32.57 171 VAL C O 1
ATOM 16290 N N . ILE C 1 173 ? -3.793 48.905 32.252 1.00 32.48 172 ILE C N 1
ATOM 16291 C CA . ILE C 1 173 ? -3.402 50.314 32.220 1.00 32.70 172 ILE C CA 1
ATOM 16292 C C . ILE C 1 173 ? -4.620 51.194 31.966 1.00 32.69 172 ILE C C 1
ATOM 16293 O O . ILE C 1 173 ? -5.318 51.015 30.975 1.00 33.36 172 ILE C O 1
ATOM 16309 N N . THR C 1 174 ? -4.856 52.167 32.843 1.00 32.79 173 THR C N 1
ATOM 16310 C CA . THR C 1 174 ? -5.989 53.071 32.694 1.00 32.85 173 THR C CA 1
ATOM 16311 C C . THR C 1 174 ? -5.538 54.524 32.542 1.00 33.17 173 THR C C 1
ATOM 16312 O O . THR C 1 174 ? -4.433 54.892 32.949 1.00 38.78 173 THR C O 1
ATOM 16323 N N . ASN C 1 175 ? -6.410 55.336 31.960 1.00 33.30 174 ASN C N 1
ATOM 16324 C CA . ASN C 1 175 ? -6.209 56.788 31.913 1.00 33.63 174 ASN C CA 1
ATOM 16325 C C . ASN C 1 175 ? -7.051 57.469 32.990 1.00 35.15 174 ASN C C 1
ATOM 16326 O O . ASN C 1 175 ? -7.855 58.355 32.714 1.00 41.09 174 ASN C O 1
ATOM 16337 N N . ILE C 1 176 ? -6.885 57.001 34.216 1.00 33.63 175 ILE C N 1
ATOM 16338 C CA . ILE C 1 176 ? -7.577 57.584 35.361 1.00 33.78 175 ILE C CA 1
ATOM 16339 C C . ILE C 1 176 ? -6.702 58.637 36.021 1.00 42.27 175 ILE C C 1
ATOM 16340 O O . ILE C 1 176 ? -5.533 58.381 36.309 1.00 36.48 175 ILE C O 1
ATOM 16356 N N . GLU C 1 177 ? -7.292 59.809 36.266 1.00 41.84 176 GLU C N 1
ATOM 16357 C CA . GLU C 1 177 ? -6.667 60.880 37.047 1.00 49.83 176 GLU C CA 1
ATOM 16358 C C . GLU C 1 177 ? -7.651 61.325 38.110 1.00 48.73 176 GLU C C 1
ATOM 16359 O O . GLU C 1 177 ? -8.812 61.588 37.804 1.00 40.81 176 GLU C O 1
ATOM 16371 N N . ASN C 1 178 ? -7.184 61.399 39.352 1.00 59.21 177 ASN C N 1
ATOM 16372 C CA . ASN C 1 178 ? -8.034 61.792 40.470 1.00 51.92 177 ASN C CA 1
ATOM 16373 C C . ASN C 1 178 ? -9.342 61.004 40.516 1.00 49.19 177 ASN C C 1
ATOM 16374 O O . ASN C 1 178 ? -10.409 61.570 40.742 1.00 52.58 177 ASN C O 1
ATOM 16385 N N . GLY C 1 179 ? -9.256 59.696 40.287 1.00 42.91 178 GLY C N 1
ATOM 16386 C CA . GLY C 1 179 ? -10.402 58.826 40.449 1.00 41.83 178 GLY C CA 1
ATOM 16387 C C . GLY C 1 179 ? -11.375 58.821 39.281 1.00 42.89 178 GLY C C 1
ATOM 16388 O O . GLY C 1 179 ? -12.439 58.211 39.368 1.00 51.27 178 GLY C O 1
ATOM 16392 N N . ASN C 1 180 ? -11.033 59.517 38.200 1.00 42.92 179 ASN C N 1
ATOM 16393 C CA . ASN C 1 180 ? -11.883 59.549 37.012 1.00 41.69 179 ASN C CA 1
ATOM 16394 C C . ASN C 1 180 ? -11.104 59.380 35.714 1.00 34.34 179 ASN C C 1
ATOM 16395 O O . ASN C 1 180 ? -9.956 59.826 35.603 1.00 34.42 179 ASN C O 1
ATOM 16406 N N . PHE C 1 181 ? -11.749 58.753 34.734 1.00 36.67 180 PHE C N 1
ATOM 16407 C CA . PHE C 1 181 ? -11.174 58.636 33.403 1.00 39.00 180 PHE C CA 1
ATOM 16408 C C . PHE C 1 181 ? -10.982 60.024 32.806 1.00 44.75 180 PHE C C 1
ATOM 16409 O O . PHE C 1 181 ? -11.866 60.872 32.899 1.00 45.13 180 PHE C O 1
ATOM 16426 N N . SER C 1 182 ? -9.831 60.231 32.177 1.00 34.52 181 SER C N 1
ATOM 16427 C CA . SER C 1 182 ? -9.409 61.553 31.730 1.00 37.14 181 SER C CA 1
ATOM 16428 C C . SER C 1 182 ? -9.017 61.626 30.256 1.00 39.73 181 SER C C 1
ATOM 16429 O O . SER C 1 182 ? -7.969 61.108 29.854 1.00 36.40 181 SER C O 1
ATOM 16437 N N . ALA C 1 183 ? -9.837 62.314 29.467 1.00 35.99 182 ALA C N 1
ATOM 16438 C CA . ALA C 1 183 ? -9.510 62.616 28.077 1.00 39.62 182 ALA C CA 1
ATOM 16439 C C . ALA C 1 183 ? -8.227 63.431 27.933 1.00 39.73 182 ALA C C 1
ATOM 16440 O O . ALA C 1 183 ? -7.487 63.267 26.964 1.00 37.73 182 ALA C O 1
ATOM 16447 N N . ASP C 1 184 ? -7.978 64.354 28.860 1.00 35.90 183 ASP C N 1
ATOM 16448 C CA . ASP C 1 184 ? -6.806 65.196 28.740 1.00 41.48 183 ASP C CA 1
ATOM 16449 C C . ASP C 1 184 ? -5.523 64.384 28.865 1.00 35.93 183 ASP C C 1
ATOM 16450 O O . ASP C 1 184 ? -4.552 64.651 28.155 1.00 36.09 183 ASP C O 1
ATOM 16459 N N . LEU C 1 185 ? -5.540 63.376 29.737 1.00 35.56 184 LEU C N 1
ATOM 16460 C CA . LEU C 1 185 ? -4.397 62.480 29.921 1.00 35.33 184 LEU C CA 1
ATOM 16461 C C . LEU C 1 185 ? -4.068 61.697 28.648 1.00 38.19 184 LEU C C 1
ATOM 16462 O O . LEU C 1 185 ? -2.909 61.663 28.220 1.00 36.20 184 LEU C O 1
ATOM 16478 N N . THR C 1 186 ? -5.068 61.073 28.034 1.00 34.99 185 THR C N 1
ATOM 16479 C CA . THR C 1 186 ? -4.793 60.326 26.807 1.00 34.91 185 THR C CA 1
ATOM 16480 C C . THR C 1 186 ? -4.390 61.254 25.656 1.00 40.19 185 THR C C 1
ATOM 16481 O O . THR C 1 186 ? -3.608 60.856 24.802 1.00 37.81 185 THR C O 1
ATOM 16492 N N . SER C 1 187 ? -4.877 62.493 25.630 1.00 37.06 186 SER C N 1
ATOM 16493 C CA . SER C 1 187 ? -4.441 63.410 24.571 1.00 36.71 186 SER C CA 1
ATOM 16494 C C . SER C 1 187 ? -2.937 63.674 24.658 1.00 37.54 186 SER C C 1
ATOM 16495 O O . SER C 1 187 ? -2.259 63.740 23.636 1.00 37.87 186 SER C O 1
ATOM 16503 N N . VAL C 1 188 ? -2.404 63.837 25.866 1.00 36.82 187 VAL C N 1
ATOM 16504 C CA . VAL C 1 188 ? -0.958 64.010 25.994 1.00 45.98 187 VAL C CA 1
ATOM 16505 C C . VAL C 1 188 ? -0.209 62.771 25.478 1.00 49.34 187 VAL C C 1
ATOM 16506 O O . VAL C 1 188 ? 0.651 62.888 24.613 1.00 40.35 187 VAL C O 1
ATOM 16519 N N . ILE C 1 189 ? -0.533 61.588 26.000 1.00 38.39 188 ILE C N 1
ATOM 16520 C CA . ILE C 1 189 ? 0.197 60.378 25.617 1.00 36.34 188 ILE C CA 1
ATOM 16521 C C . ILE C 1 189 ? 0.040 60.026 24.143 1.00 44.33 188 ILE C C 1
ATOM 16522 O O . ILE C 1 189 ? 0.986 59.569 23.495 1.00 37.76 188 ILE C O 1
ATOM 16538 N N . LEU C 1 190 ? -1.144 60.246 23.596 1.00 35.60 189 LEU C N 1
ATOM 16539 C CA . LEU C 1 190 ? -1.387 59.829 22.228 1.00 35.69 189 LEU C CA 1
ATOM 16540 C C . LEU C 1 190 ? -0.824 60.799 21.202 1.00 44.94 189 LEU C C 1
ATOM 16541 O O . LEU C 1 190 ? -0.780 60.470 20.012 1.00 42.85 189 LEU C O 1
ATOM 16557 N N . ARG C 1 191 ? -0.408 61.986 21.647 1.00 39.24 190 ARG C N 1
ATOM 16558 C CA . ARG C 1 191 ? 0.060 63.022 20.724 1.00 42.01 190 ARG C CA 1
ATOM 16559 C C . ARG C 1 191 ? 1.539 63.431 20.829 1.00 51.78 190 ARG C C 1
ATOM 16560 O O . ARG C 1 191 ? 2.063 64.050 19.907 1.00 55.47 190 ARG C O 1
ATOM 16581 N N . ASP C 1 192 ? 2.204 63.126 21.938 1.00 45.80 191 ASP C N 1
ATOM 16582 C CA . ASP C 1 192 ? 3.623 63.453 22.070 1.00 54.58 191 ASP C CA 1
ATOM 16583 C C . ASP C 1 192 ? 4.443 62.189 21.910 1.00 51.69 191 ASP C C 1
ATOM 16584 O O . ASP C 1 192 ? 4.387 61.289 22.744 1.00 45.14 191 ASP C O 1
ATOM 16593 N N . ALA C 1 193 ? 5.216 62.132 20.833 1.00 41.59 192 ALA C N 1
ATOM 16594 C CA . ALA C 1 193 ? 5.930 60.915 20.479 1.00 45.03 192 ALA C CA 1
ATOM 16595 C C . ALA C 1 193 ? 6.980 60.569 21.525 1.00 59.94 192 ALA C C 1
ATOM 16596 O O . ALA C 1 193 ? 7.190 59.397 21.846 1.00 64.72 192 ALA C O 1
ATOM 16603 N N . THR C 1 194 ? 7.618 61.601 22.066 1.00 56.97 193 THR C N 1
ATOM 16604 C CA . THR C 1 194 ? 8.669 61.423 23.057 1.00 54.54 193 THR C CA 1
ATOM 16605 C C . THR C 1 194 ? 8.105 60.760 24.310 1.00 51.55 193 THR C C 1
ATOM 16606 O O . THR C 1 194 ? 8.644 59.758 24.782 1.00 47.61 193 THR C O 1
ATOM 16617 N N . ILE C 1 195 ? 7.005 61.297 24.827 1.00 46.07 194 ILE C N 1
ATOM 16618 C CA . ILE C 1 195 ? 6.383 60.715 26.012 1.00 38.80 194 ILE C CA 1
ATOM 16619 C C . ILE C 1 195 ? 5.863 59.314 25.718 1.00 46.16 194 ILE C C 1
ATOM 16620 O O . ILE C 1 195 ? 6.034 58.411 26.532 1.00 39.76 194 ILE C O 1
ATOM 16636 N N . GLN C 1 196 ? 5.254 59.133 24.549 1.00 41.99 195 GLN C N 1
ATOM 16637 C CA . GLN C 1 196 ? 4.682 57.841 24.189 1.00 37.63 195 GLN C CA 1
ATOM 16638 C C . GLN C 1 196 ? 5.740 56.745 24.130 1.00 46.80 195 GLN C C 1
ATOM 16639 O O . GLN C 1 196 ? 5.486 55.604 24.531 1.00 38.62 195 GLN C O 1
ATOM 16653 N N . ASN C 1 197 ? 6.918 57.088 23.625 1.00 45.35 196 ASN C N 1
ATOM 16654 C CA . ASN C 1 197 ? 8.003 56.122 23.511 1.00 50.77 196 ASN C CA 1
ATOM 16655 C C . ASN C 1 197 ? 8.519 55.697 24.877 1.00 43.38 196 ASN C C 1
ATOM 16656 O O . ASN C 1 197 ? 8.801 54.523 25.110 1.00 47.72 196 ASN C O 1
ATOM 16667 N N . LYS C 1 198 ? 8.660 56.671 25.771 1.00 45.10 197 LYS C N 1
ATOM 16668 C CA . LYS C 1 198 ? 9.080 56.402 27.137 1.00 49.14 197 LYS C CA 1
ATOM 16669 C C . LYS C 1 198 ? 7.999 55.604 27.855 1.00 51.42 197 LYS C C 1
ATOM 16670 O O . LYS C 1 198 ? 8.295 54.687 28.610 1.00 52.39 197 LYS C O 1
ATOM 16689 N N . PHE C 1 199 ? 6.747 55.965 27.594 1.00 37.53 198 PHE C N 1
ATOM 16690 C CA . PHE C 1 199 ? 5.599 55.281 28.170 1.00 39.61 198 PHE C CA 1
ATOM 16691 C C . PHE C 1 199 ? 5.610 53.807 27.802 1.00 41.35 198 PHE C C 1
ATOM 16692 O O . PHE C 1 199 ? 5.524 52.959 28.688 1.00 38.06 198 PHE C O 1
ATOM 16709 N N . ILE C 1 200 ? 5.743 53.506 26.510 1.00 39.55 199 ILE C N 1
ATOM 16710 C CA . ILE C 1 200 ? 5.737 52.128 26.037 1.00 36.78 199 ILE C CA 1
ATOM 16711 C C . ILE C 1 200 ? 6.934 51.401 26.612 1.00 45.53 199 ILE C C 1
ATOM 16712 O O . ILE C 1 200 ? 6.847 50.236 26.976 1.00 41.61 199 ILE C O 1
ATOM 16728 N N . THR C 1 201 ? 8.060 52.098 26.689 1.00 38.90 200 THR C N 1
ATOM 16729 C CA . THR C 1 201 ? 9.254 51.521 27.291 1.00 46.66 200 THR C CA 1
ATOM 16730 C C . THR C 1 201 ? 8.979 51.151 28.749 1.00 43.03 200 THR C C 1
ATOM 16731 O O . THR C 1 201 ? 9.334 50.063 29.202 1.00 45.11 200 THR C O 1
ATOM 16742 N N . ASN C 1 202 ? 8.321 52.048 29.467 1.00 38.15 201 ASN C N 1
ATOM 16743 C CA . ASN C 1 202 ? 8.012 51.809 30.880 1.00 40.83 201 ASN C CA 1
ATOM 16744 C C . ASN C 1 202 ? 7.023 50.669 31.074 1.00 40.07 201 ASN C C 1
ATOM 16745 O O . ASN C 1 202 ? 7.151 49.882 32.008 1.00 39.41 201 ASN C O 1
ATOM 16756 N N . ILE C 1 203 ? 6.045 50.589 30.184 1.00 40.33 202 ILE C N 1
ATOM 16757 C CA . ILE C 1 203 ? 5.073 49.498 30.192 1.00 41.09 202 ILE C CA 1
ATOM 16758 C C . ILE C 1 203 ? 5.733 48.132 29.987 1.00 47.00 202 ILE C C 1
ATOM 16759 O O . ILE C 1 203 ? 5.412 47.173 30.690 1.00 40.16 202 ILE C O 1
ATOM 16775 N N . LEU C 1 204 ? 6.641 48.039 29.020 1.00 43.15 203 LEU C N 1
ATOM 16776 C CA . LEU C 1 204 ? 7.278 46.761 28.720 1.00 37.12 203 LEU C CA 1
ATOM 16777 C C . LEU C 1 204 ? 8.165 46.259 29.858 1.00 46.44 203 LEU C C 1
ATOM 16778 O O . LEU C 1 204 ? 8.111 45.084 30.197 1.00 46.20 203 LEU C O 1
ATOM 16794 N N . GLN C 1 205 ? 8.961 47.132 30.472 1.00 50.45 204 GLN C N 1
ATOM 16795 C CA . GLN C 1 205 ? 9.815 46.669 31.564 1.00 49.63 204 GLN C CA 1
ATOM 16796 C C . GLN C 1 205 ? 8.966 46.314 32.779 1.00 41.88 204 GLN C C 1
ATOM 16797 O O . GLN C 1 205 ? 9.310 45.396 33.521 1.00 42.27 204 GLN C O 1
ATOM 16811 N N . THR C 1 206 ? 7.870 47.039 32.985 1.00 38.62 205 THR C N 1
ATOM 16812 C CA . THR C 1 206 ? 6.938 46.723 34.074 1.00 37.05 205 THR C CA 1
ATOM 16813 C C . THR C 1 206 ? 6.354 45.339 33.855 1.00 44.05 205 THR C C 1
ATOM 16814 O O . THR C 1 206 ? 6.270 44.542 34.777 1.00 36.99 205 THR C O 1
ATOM 16825 N N . ALA C 1 207 ? 5.956 45.059 32.620 1.00 38.08 206 ALA C N 1
ATOM 16826 C CA . ALA C 1 207 ? 5.392 43.765 32.284 1.00 37.82 206 ALA C CA 1
ATOM 16827 C C . ALA C 1 207 ? 6.387 42.632 32.506 1.00 43.86 206 ALA C C 1
ATOM 16828 O O . ALA C 1 207 ? 6.030 41.616 33.074 1.00 40.37 206 ALA C O 1
ATOM 16835 N N . GLU C 1 208 ? 7.631 42.792 32.054 1.00 37.43 207 GLU C N 1
ATOM 16836 C CA . GLU C 1 208 ? 8.623 41.734 32.232 1.00 39.69 207 GLU C CA 1
ATOM 16837 C C . GLU C 1 208 ? 8.985 41.577 33.722 1.00 37.90 207 GLU C C 1
ATOM 16838 O O . GLU C 1 208 ? 9.338 40.480 34.173 1.00 41.19 207 GLU C O 1
ATOM 16850 N N . LYS C 1 209 ? 8.906 42.671 34.477 1.00 37.78 208 LYS C N 1
ATOM 16851 C CA . LYS C 1 209 ? 9.168 42.638 35.920 1.00 43.15 208 LYS C CA 1
ATOM 16852 C C . LYS C 1 209 ? 8.172 41.731 36.665 1.00 44.01 208 LYS C C 1
ATOM 16853 O O . LYS C 1 209 ? 8.521 41.117 37.679 1.00 43.59 208 LYS C O 1
ATOM 16872 N N . TYR C 1 210 ? 6.922 41.705 36.202 1.00 42.51 209 TYR C N 1
ATOM 16873 C CA . TYR C 1 210 ? 5.854 40.964 36.891 1.00 38.57 209 TYR C CA 1
ATOM 16874 C C . TYR C 1 210 ? 5.369 39.740 36.125 1.00 43.50 209 TYR C C 1
ATOM 16875 O O . TYR C 1 210 ? 4.443 39.065 36.564 1.00 41.76 209 TYR C O 1
ATOM 16893 N N . GLY C 1 211 ? 5.972 39.450 34.981 1.00 40.32 210 GLY C N 1
ATOM 16894 C CA . GLY C 1 211 ? 5.541 38.295 34.218 1.00 39.23 210 GLY C CA 1
ATOM 16895 C C . GLY C 1 211 ? 4.161 38.515 33.623 1.00 37.57 210 GLY C C 1
ATOM 16896 O O . GLY C 1 211 ? 3.428 37.554 33.357 1.00 39.43 210 GLY C O 1
ATOM 16900 N N . MET C 1 212 ? 3.811 39.776 33.388 1.00 39.84 211 MET C N 1
ATOM 16901 C CA . MET C 1 212 ? 2.509 40.105 32.818 1.00 36.62 211 MET C CA 1
ATOM 16902 C C . MET C 1 212 ? 2.564 40.034 31.306 1.00 36.68 211 MET C C 1
ATOM 16903 O O . MET C 1 212 ? 2.888 41.019 30.648 1.00 40.98 211 MET C O 1
ATOM 16917 N N . ARG C 1 213 ? 2.243 38.861 30.772 1.00 39.66 212 ARG C N 1
ATOM 16918 C CA . ARG C 1 213 ? 2.437 38.580 29.355 1.00 38.93 212 ARG C CA 1
ATOM 16919 C C . ARG C 1 213 ? 1.275 39.106 28.494 1.00 39.67 212 ARG C C 1
ATOM 16920 O O . ARG C 1 213 ? 1.340 39.024 27.271 1.00 44.65 212 ARG C O 1
ATOM 16941 N N . ASP C 1 214 ? 0.215 39.643 29.103 1.00 36.48 213 ASP C N 1
ATOM 16942 C CA . ASP C 1 214 ? -0.792 40.380 28.318 1.00 36.30 213 ASP C CA 1
ATOM 16943 C C . ASP C 1 214 ? -0.861 41.815 28.784 1.00 37.04 213 ASP C C 1
ATOM 16944 O O . ASP C 1 214 ? -1.035 42.078 29.969 1.00 36.82 213 ASP C O 1
ATOM 16953 N N . ILE C 1 215 ? -0.732 42.737 27.834 1.00 36.07 214 ILE C N 1
ATOM 16954 C CA . ILE C 1 215 ? -0.812 44.171 28.122 1.00 36.95 214 ILE C CA 1
ATOM 16955 C C . ILE C 1 215 ? -2.196 44.665 27.741 1.00 35.75 214 ILE C C 1
ATOM 16956 O O . ILE C 1 215 ? -2.592 44.557 26.584 1.00 35.80 214 ILE C O 1
ATOM 16972 N N . HIS C 1 216 ? -2.937 45.195 28.711 1.00 35.60 215 HIS C N 1
ATOM 16973 C CA . HIS C 1 216 ? -4.335 45.543 28.503 1.00 35.49 215 HIS C CA 1
ATOM 16974 C C . HIS C 1 216 ? -4.588 47.028 28.727 1.00 35.39 215 HIS C C 1
ATOM 16975 O O . HIS C 1 216 ? -4.404 47.525 29.844 1.00 35.34 215 HIS C O 1
ATOM 16989 N N . PHE C 1 217 ? -5.057 47.720 27.694 1.00 35.39 216 PHE C N 1
ATOM 16990 C CA . PHE C 1 217 ? -5.394 49.142 27.828 1.00 35.34 216 PHE C CA 1
ATOM 16991 C C . PHE C 1 217 ? -6.887 49.333 28.062 1.00 38.08 216 PHE C C 1
ATOM 16992 O O . PHE C 1 217 ? -7.727 48.951 27.254 1.00 35.32 216 PHE C O 1
ATOM 17009 N N . ASP C 1 218 ? -7.205 49.885 29.226 1.00 36.27 217 ASP C N 1
ATOM 17010 C CA . ASP C 1 218 ? -8.560 50.309 29.537 1.00 35.20 217 ASP C CA 1
ATOM 17011 C C . ASP C 1 218 ? -8.582 51.844 29.535 1.00 35.22 217 ASP C C 1
ATOM 17012 O O . ASP C 1 218 ? -8.586 52.489 30.592 1.00 35.22 217 ASP C O 1
ATOM 17021 N N . PHE C 1 219 ? -8.575 52.408 28.329 1.00 35.29 218 PHE C N 1
ATOM 17022 C CA . PHE C 1 219 ? -8.689 53.849 28.131 1.00 35.36 218 PHE C CA 1
ATOM 17023 C C . PHE C 1 219 ? -10.157 54.172 27.828 1.00 38.66 218 PHE C C 1
ATOM 17024 O O . PHE C 1 219 ? -10.708 53.714 26.828 1.00 41.14 218 PHE C O 1
ATOM 17041 N N . GLU C 1 220 ? -10.798 54.934 28.710 1.00 35.45 219 GLU C N 1
ATOM 17042 C CA . GLU C 1 220 ? -12.194 55.320 28.519 1.00 35.56 219 GLU C CA 1
ATOM 17043 C C . GLU C 1 220 ? -12.308 56.835 28.580 1.00 40.77 219 GLU C C 1
ATOM 17044 O O . GLU C 1 220 ? -11.369 57.519 29.000 1.00 38.94 219 GLU C O 1
ATOM 17056 N N . SER C 1 221 ? -13.442 57.357 28.124 1.00 35.84 220 SER C N 1
ATOM 17057 C CA . SER C 1 221 ? -13.617 58.806 28.017 1.00 37.07 220 SER C CA 1
ATOM 17058 C C . SER C 1 221 ? -12.491 59.426 27.183 1.00 41.24 220 SER C C 1
ATOM 17059 O O . SER C 1 221 ? -12.011 60.506 27.487 1.00 38.73 220 SER C O 1
ATOM 17067 N N . VAL C 1 222 ? -12.057 58.717 26.143 1.00 39.90 221 VAL C N 1
ATOM 17068 C CA . VAL C 1 222 ? -11.065 59.239 25.203 1.00 45.55 221 VAL C CA 1
ATOM 17069 C C . VAL C 1 222 ? -11.713 60.252 24.252 1.00 40.30 221 VAL C C 1
ATOM 17070 O O . VAL C 1 222 ? -12.839 60.046 23.796 1.00 37.16 221 VAL C O 1
ATOM 17083 N N . ALA C 1 223 ? -11.015 61.352 23.969 1.00 40.48 222 ALA C N 1
ATOM 17084 C CA . ALA C 1 223 ? -11.546 62.360 23.069 1.00 44.90 222 ALA C CA 1
ATOM 17085 C C . ALA C 1 223 ? -11.839 61.740 21.715 1.00 46.22 222 ALA C C 1
ATOM 17086 O O . ALA C 1 223 ? -11.028 60.964 21.219 1.00 40.36 222 ALA C O 1
ATOM 17093 N N . PRO C 1 224 ? -12.992 62.082 21.113 1.00 40.96 223 PRO C N 1
ATOM 17094 C CA . PRO C 1 224 ? -13.305 61.533 19.788 1.00 42.08 223 PRO C CA 1
ATOM 17095 C C . PRO C 1 224 ? -12.227 61.911 18.770 1.00 40.99 223 PRO C C 1
ATOM 17096 O O . PRO C 1 224 ? -12.020 61.167 17.806 1.00 45.47 223 PRO C O 1
ATOM 17107 N N . GLU C 1 225 ? -11.556 63.047 18.963 1.00 39.50 224 GLU C N 1
ATOM 17108 C CA . GLU C 1 225 ? -10.513 63.492 18.040 1.00 38.54 224 GLU C CA 1
ATOM 17109 C C . GLU C 1 225 ? -9.266 62.613 18.106 1.00 42.90 224 GLU C C 1
ATOM 17110 O O . GLU C 1 225 ? -8.387 62.730 17.258 1.00 42.41 224 GLU C O 1
ATOM 17122 N N . ASP C 1 226 ? -9.184 61.757 19.126 1.00 36.66 225 ASP C N 1
ATOM 17123 C CA . ASP C 1 226 ? -8.014 60.900 19.339 1.00 36.50 225 ASP C CA 1
ATOM 17124 C C . ASP C 1 226 ? -8.230 59.467 18.875 1.00 36.39 225 ASP C C 1
ATOM 17125 O O . ASP C 1 226 ? -7.415 58.590 19.182 1.00 41.51 225 ASP C O 1
ATOM 17134 N N . ARG C 1 227 ? -9.319 59.229 18.156 1.00 36.47 226 ARG C N 1
ATOM 17135 C CA . ARG C 1 227 ? -9.594 57.879 17.652 1.00 36.43 226 ARG C CA 1
ATOM 17136 C C . ARG C 1 227 ? -8.414 57.267 16.877 1.00 36.43 226 ARG C C 1
ATOM 17137 O O . ARG C 1 227 ? -7.943 56.180 17.219 1.00 36.31 226 ARG C O 1
ATOM 17158 N N . GLU C 1 228 ? -7.943 57.925 15.819 1.00 37.69 227 GLU C N 1
ATOM 17159 C CA . GLU C 1 228 ? -6.891 57.315 15.029 1.00 36.62 227 GLU C CA 1
ATOM 17160 C C . GLU C 1 228 ? -5.586 57.355 15.804 1.00 36.52 227 GLU C C 1
ATOM 17161 O O . GLU C 1 228 ? -4.759 56.460 15.663 1.00 36.50 227 GLU C O 1
ATOM 17173 N N . ALA C 1 229 ? -5.407 58.369 16.653 1.00 36.50 228 ALA C N 1
ATOM 17174 C CA . ALA C 1 229 ? -4.207 58.431 17.483 1.00 36.44 228 ALA C CA 1
ATOM 17175 C C . ALA C 1 229 ? -4.158 57.220 18.427 1.00 36.27 228 ALA C C 1
ATOM 17176 O O . ALA C 1 229 ? -3.088 56.675 18.706 1.00 36.25 228 ALA C O 1
ATOM 17183 N N . TYR C 1 230 ? -5.319 56.795 18.903 1.00 36.16 229 TYR C N 1
ATOM 17184 C CA . TYR C 1 230 ? -5.399 55.627 19.786 1.00 36.02 229 TYR C CA 1
ATOM 17185 C C . TYR C 1 230 ? -5.033 54.356 19.004 1.00 36.05 229 TYR C C 1
ATOM 17186 O O . TYR C 1 230 ? -4.259 53.525 19.479 1.00 36.01 229 TYR C O 1
ATOM 17204 N N . ASN C 1 231 ? -5.589 54.222 17.806 1.00 36.16 230 ASN C N 1
ATOM 17205 C CA . ASN C 1 231 ? -5.215 53.126 16.913 1.00 36.26 230 ASN C CA 1
ATOM 17206 C C . ASN C 1 231 ? -3.715 53.067 16.635 1.00 36.33 230 ASN C C 1
ATOM 17207 O O . ASN C 1 231 ? -3.121 51.976 16.649 1.00 36.36 230 ASN C O 1
ATOM 17218 N N . ARG C 1 232 ? -3.106 54.225 16.341 1.00 36.40 231 ARG C N 1
ATOM 17219 C CA . ARG C 1 232 ? -1.681 54.276 16.074 1.00 36.52 231 ARG C CA 1
ATOM 17220 C C . ARG C 1 232 ? -0.863 53.871 17.286 1.00 38.28 231 ARG C C 1
ATOM 17221 O O . ARG C 1 232 ? 0.120 53.142 17.166 1.00 36.53 231 ARG C O 1
ATOM 17242 N N . PHE C 1 233 ? -1.282 54.332 18.462 1.00 36.30 232 PHE C N 1
ATOM 17243 C CA . PHE C 1 233 ? -0.633 53.935 19.702 1.00 36.23 232 PHE C CA 1
ATOM 17244 C C . PHE C 1 233 ? -0.654 52.414 19.865 1.00 36.19 232 PHE C C 1
ATOM 17245 O O . PHE C 1 233 ? 0.338 51.798 20.242 1.00 36.26 232 PHE C O 1
ATOM 17262 N N . LEU C 1 234 ? -1.793 51.810 19.589 1.00 36.12 233 LEU C N 1
ATOM 17263 C CA . LEU C 1 234 ? -1.928 50.364 19.756 1.00 36.12 233 LEU C CA 1
ATOM 17264 C C . LEU C 1 234 ? -1.024 49.601 18.777 1.00 36.31 233 LEU C C 1
ATOM 17265 O O . LEU C 1 234 ? -0.429 48.574 19.133 1.00 36.38 233 LEU C O 1
ATOM 17281 N N . ARG C 1 235 ? -0.891 50.115 17.556 1.00 36.44 234 ARG C N 1
ATOM 17282 C CA . ARG C 1 235 ? 0.011 49.488 16.590 1.00 36.66 234 ARG C CA 1
ATOM 17283 C C . ARG C 1 235 ? 1.439 49.581 17.088 1.00 36.75 234 ARG C C 1
ATOM 17284 O O . ARG C 1 235 ? 2.235 48.654 16.924 1.00 36.91 234 ARG C O 1
ATOM 17305 N N . ASN C 1 236 ? 1.770 50.728 17.681 1.00 36.68 235 ASN C N 1
ATOM 17306 C CA . ASN C 1 236 ? 3.108 50.947 18.192 1.00 36.81 235 ASN C CA 1
ATOM 17307 C C . ASN C 1 236 ? 3.410 49.958 19.307 1.00 36.77 235 ASN C C 1
ATOM 17308 O O . ASN C 1 236 ? 4.462 49.302 19.306 1.00 36.96 235 ASN C O 1
ATOM 17319 N N . VAL C 1 237 ? 2.449 49.758 20.208 1.00 38.74 236 VAL C N 1
ATOM 17320 C CA . VAL C 1 237 ? 2.650 48.793 21.273 1.00 36.53 236 VAL C CA 1
ATOM 17321 C C . VAL C 1 237 ? 2.807 47.395 20.701 1.00 36.68 236 VAL C C 1
ATOM 17322 O O . VAL C 1 237 ? 3.746 46.683 21.049 1.00 37.67 236 VAL C O 1
ATOM 17335 N N . LYS C 1 238 ? 1.905 47.019 19.814 1.00 36.66 237 LYS C N 1
ATOM 17336 C CA . LYS C 1 238 ? 1.915 45.671 19.245 1.00 38.67 237 LYS C CA 1
ATOM 17337 C C . LYS C 1 238 ? 3.269 45.327 18.618 1.00 37.12 237 LYS C C 1
ATOM 17338 O O . LYS C 1 238 ? 3.772 44.213 18.790 1.00 37.30 237 LYS C O 1
ATOM 17357 N N . ILE C 1 239 ? 3.849 46.285 17.895 1.00 37.20 238 ILE C N 1
ATOM 17358 C CA . ILE C 1 239 ? 5.125 46.083 17.209 1.00 37.51 238 ILE C CA 1
ATOM 17359 C C . ILE C 1 239 ? 6.292 45.869 18.164 1.00 46.37 238 ILE C C 1
ATOM 17360 O O . ILE C 1 239 ? 7.263 45.196 17.816 1.00 40.90 238 ILE C O 1
ATOM 17376 N N . ARG C 1 240 ? 6.204 46.447 19.362 1.00 37.45 239 ARG C N 1
ATOM 17377 C CA . ARG C 1 240 ? 7.295 46.334 20.327 1.00 42.89 239 ARG C CA 1
ATOM 17378 C C . ARG C 1 240 ? 7.120 45.208 21.343 1.00 40.23 239 ARG C C 1
ATOM 17379 O O . ARG C 1 240 ? 7.964 45.045 22.221 1.00 45.68 239 ARG C O 1
ATOM 17400 N N . LEU C 1 241 ? 6.054 44.419 21.231 1.00 41.86 240 LEU C N 1
ATOM 17401 C CA . LEU C 1 241 ? 5.836 43.348 22.194 1.00 45.52 240 LEU C CA 1
ATOM 17402 C C . LEU C 1 241 ? 6.873 42.243 22.024 1.00 42.96 240 LEU C C 1
ATOM 17403 O O . LEU C 1 241 ? 7.115 41.787 20.908 1.00 41.64 240 LEU C O 1
ATOM 17419 N N . PRO C 1 242 ? 7.496 41.809 23.132 1.00 45.45 241 PRO C N 1
ATOM 17420 C CA . PRO C 1 242 ? 8.420 40.674 23.025 1.00 51.12 241 PRO C CA 1
ATOM 17421 C C . PRO C 1 242 ? 7.711 39.373 22.666 1.00 51.85 241 PRO C C 1
ATOM 17422 O O . PRO C 1 242 ? 6.490 39.260 22.810 1.00 46.18 241 PRO C O 1
ATOM 17433 N N . SER C 1 243 ? 8.477 38.388 22.216 1.00 54.37 242 SER C N 1
ATOM 17434 C CA . SER C 1 243 ? 7.920 37.078 21.924 1.00 52.19 242 SER C CA 1
ATOM 17435 C C . SER C 1 243 ? 7.230 36.555 23.181 1.00 45.43 242 SER C C 1
ATOM 17436 O O . SER C 1 243 ? 7.755 36.704 24.285 1.00 49.01 242 SER C O 1
ATOM 17444 N N . GLY C 1 244 ? 6.034 35.998 23.017 1.00 45.02 243 GLY C N 1
ATOM 17445 C CA . GLY C 1 244 ? 5.303 35.430 24.131 1.00 52.13 243 GLY C CA 1
ATOM 17446 C C . GLY C 1 244 ? 4.305 36.381 24.774 1.00 49.56 243 GLY C C 1
ATOM 17447 O O . GLY C 1 244 ? 3.507 35.975 25.611 1.00 49.16 243 GLY C O 1
ATOM 17451 N N . TYR C 1 245 ? 4.344 37.651 24.390 1.00 44.44 244 TYR C N 1
ATOM 17452 C CA . TYR C 1 245 ? 3.425 38.641 24.956 1.00 45.75 244 TYR C CA 1
ATOM 17453 C C . TYR C 1 245 ? 2.245 38.913 24.011 1.00 45.49 244 TYR C C 1
ATOM 17454 O O . TYR C 1 245 ? 2.350 38.678 22.799 1.00 42.65 244 TYR C O 1
ATOM 17472 N N . THR C 1 246 ? 1.127 39.375 24.576 1.00 45.09 245 THR C N 1
ATOM 17473 C CA . THR C 1 246 ? -0.052 39.741 23.799 1.00 34.59 245 THR C CA 1
ATOM 17474 C C . THR C 1 246 ? -0.571 41.145 24.213 1.00 34.43 245 THR C C 1
ATOM 17475 O O . THR C 1 246 ? -0.129 41.692 25.224 1.00 37.97 245 THR C O 1
ATOM 17486 N N . LEU C 1 247 ? -1.496 41.696 23.418 1.00 35.47 246 LEU C N 1
ATOM 17487 C CA . LEU C 1 247 ? -2.098 43.025 23.618 1.00 35.94 246 LEU C CA 1
ATOM 17488 C C . LEU C 1 247 ? -3.623 42.959 23.596 1.00 35.37 246 LEU C C 1
ATOM 17489 O O . LEU C 1 247 ? -4.193 42.295 22.743 1.00 36.46 246 LEU C O 1
ATOM 17505 N N . SER C 1 248 ? -4.295 43.629 24.532 1.00 33.82 247 SER C N 1
ATOM 17506 C CA . SER C 1 248 ? -5.757 43.619 24.544 1.00 33.60 247 SER C CA 1
ATOM 17507 C C . SER C 1 248 ? -6.313 44.981 24.961 1.00 33.52 247 SER C C 1
ATOM 17508 O O . SER C 1 248 ? -5.576 45.818 25.464 1.00 33.60 247 SER C O 1
ATOM 17516 N N . THR C 1 249 ? -7.601 45.199 24.712 1.00 33.39 248 THR C N 1
ATOM 17517 C CA . THR C 1 249 ? -8.256 46.457 25.070 1.00 33.32 248 THR C CA 1
ATOM 17518 C C . THR C 1 249 ? -9.662 46.273 25.645 1.00 33.06 248 THR C C 1
ATOM 17519 O O . THR C 1 249 ? -10.323 45.239 25.441 1.00 32.96 248 THR C O 1
ATOM 17530 N N . THR C 1 250 ? -10.106 47.283 26.386 1.00 32.99 249 THR C N 1
ATOM 17531 C CA . THR C 1 250 ? -11.486 47.372 26.808 1.00 32.78 249 THR C CA 1
ATOM 17532 C C . THR C 1 250 ? -12.296 48.187 25.811 1.00 32.88 249 THR C C 1
ATOM 17533 O O . THR C 1 250 ? -11.881 49.280 25.400 1.00 33.07 249 THR C O 1
ATOM 17544 N N . LEU C 1 251 ? -13.469 47.671 25.459 1.00 32.76 250 LEU C N 1
ATOM 17545 C CA . LEU C 1 251 ? -14.392 48.371 24.572 1.00 32.86 250 LEU C CA 1
ATOM 17546 C C . LEU C 1 251 ? -15.748 48.620 25.231 1.00 32.66 250 LEU C C 1
ATOM 17547 O O . LEU C 1 251 ? -16.338 47.725 25.857 1.00 32.45 250 LEU C O 1
ATOM 17563 N N . VAL C 1 252 ? -16.246 49.839 25.036 1.00 33.07 251 VAL C N 1
ATOM 17564 C CA . VAL C 1 252 ? -17.597 50.226 25.401 1.00 32.65 251 VAL C CA 1
ATOM 17565 C C . VAL C 1 252 ? -18.546 49.407 24.514 1.00 36.45 251 VAL C C 1
ATOM 17566 O O . VAL C 1 252 ? -18.203 49.111 23.367 1.00 36.57 251 VAL C O 1
ATOM 17579 N N . PRO C 1 253 ? -19.729 49.019 25.027 1.00 34.12 252 PRO C N 1
ATOM 17580 C CA . PRO C 1 253 ? -20.657 48.232 24.207 1.00 32.44 252 PRO C CA 1
ATOM 17581 C C . PRO C 1 253 ? -21.337 49.066 23.123 1.00 37.96 252 PRO C C 1
ATOM 17582 O O . PRO C 1 253 ? -21.748 50.211 23.352 1.00 38.45 252 PRO C O 1
ATOM 17593 N N . LYS C 1 254 ? -21.374 48.500 21.921 1.00 38.66 253 LYS C N 1
ATOM 17594 C CA . LYS C 1 254 ? -22.021 49.108 20.769 1.00 39.66 253 LYS C CA 1
ATOM 17595 C C . LYS C 1 254 ? -22.899 48.098 20.033 1.00 39.92 253 LYS C C 1
ATOM 17596 O O . LYS C 1 254 ? -22.598 46.899 20.003 1.00 37.94 253 LYS C O 1
ATOM 17615 N N . THR C 1 255 ? -23.960 48.591 19.403 1.00 40.80 254 THR C N 1
ATOM 17616 C CA . THR C 1 255 ? -24.761 47.771 18.502 1.00 43.49 254 THR C CA 1
ATOM 17617 C C . THR C 1 255 ? -24.675 48.300 17.064 1.00 50.17 254 THR C C 1
ATOM 17618 O O . THR C 1 255 ? -25.322 47.771 16.160 1.00 52.34 254 THR C O 1
ATOM 17629 N N . SER C 1 256 ? -23.884 49.349 16.859 1.00 52.95 255 SER C N 1
ATOM 17630 C CA . SER C 1 256 ? -23.565 49.806 15.506 1.00 59.95 255 SER C CA 1
ATOM 17631 C C . SER C 1 256 ? -22.364 50.745 15.507 1.00 57.11 255 SER C C 1
ATOM 17632 O O . SER C 1 256 ? -22.198 51.561 16.413 1.00 61.07 255 SER C O 1
ATOM 17640 N N . GLU C 1 265 ? -16.589 57.393 19.931 1.00 36.81 264 GLU C N 1
ATOM 17641 C CA . GLU C 1 265 ? -16.000 57.262 18.616 1.00 37.14 264 GLU C CA 1
ATOM 17642 C C . GLU C 1 265 ? -14.612 56.680 18.758 1.00 34.71 264 GLU C C 1
ATOM 17643 O O . GLU C 1 265 ? -14.125 55.975 17.872 1.00 39.54 264 GLU C O 1
ATOM 17654 N N . ALA C 1 266 ? -13.952 57.026 19.858 1.00 34.63 265 ALA C N 1
ATOM 17655 C CA . ALA C 1 266 ? -12.561 56.645 20.030 1.00 42.05 265 ALA C CA 1
ATOM 17656 C C . ALA C 1 266 ? -12.395 55.145 20.233 1.00 34.40 265 ALA C C 1
ATOM 17657 O O . ALA C 1 266 ? -11.268 54.652 20.209 1.00 38.57 265 ALA C O 1
ATOM 17664 N N . HIS C 1 267 ? -13.502 54.433 20.459 1.00 34.86 266 HIS C N 1
ATOM 17665 C CA . HIS C 1 267 ? -13.466 52.977 20.547 1.00 34.00 266 HIS C CA 1
ATOM 17666 C C . HIS C 1 267 ? -13.824 52.402 19.179 1.00 34.14 266 HIS C C 1
ATOM 17667 O O . HIS C 1 267 ? -14.981 52.109 18.879 1.00 37.09 266 HIS C O 1
ATOM 17681 N N . ASP C 1 268 ? -12.781 52.225 18.377 1.00 38.10 267 ASP C N 1
ATOM 17682 C CA . ASP C 1 268 ? -12.882 51.805 16.993 1.00 34.53 267 ASP C CA 1
ATOM 17683 C C . ASP C 1 268 ? -12.806 50.278 16.932 1.00 37.25 267 ASP C C 1
ATOM 17684 O O . ASP C 1 268 ? -11.724 49.702 16.994 1.00 34.44 267 ASP C O 1
ATOM 17693 N N . TYR C 1 269 ? -13.968 49.638 16.886 1.00 34.29 268 TYR C N 1
ATOM 17694 C CA . TYR C 1 269 ? -14.053 48.171 16.940 1.00 34.18 268 TYR C CA 1
ATOM 17695 C C . TYR C 1 269 ? -13.236 47.502 15.830 1.00 34.42 268 TYR C C 1
ATOM 17696 O O . TYR C 1 269 ? -12.500 46.531 16.046 1.00 34.38 268 TYR C O 1
ATOM 17714 N N . LYS C 1 270 ? -13.421 47.996 14.619 1.00 34.69 269 LYS C N 1
ATOM 17715 C CA . LYS C 1 270 ? -12.792 47.377 13.468 1.00 39.93 269 LYS C CA 1
ATOM 17716 C C . LYS C 1 270 ? -11.283 47.565 13.500 1.00 41.19 269 LYS C C 1
ATOM 17717 O O . LYS C 1 270 ? -10.537 46.617 13.297 1.00 35.89 269 LYS C O 1
ATOM 17736 N N . ALA C 1 271 ? -10.827 48.781 13.770 1.00 47.32 270 ALA C N 1
ATOM 17737 C CA . ALA C 1 271 ? -9.401 49.033 13.828 1.00 49.31 270 ALA C CA 1
ATOM 17738 C C . ALA C 1 271 ? -8.755 48.254 14.968 1.00 47.94 270 ALA C C 1
ATOM 17739 O O . ALA C 1 271 ? -7.719 47.625 14.780 1.00 47.32 270 ALA C O 1
ATOM 17746 N N . GLN C 1 272 ? -9.345 48.304 16.163 1.00 34.70 271 GLN C N 1
ATOM 17747 C CA . GLN C 1 272 ? -8.762 47.582 17.278 1.00 34.51 271 GLN C CA 1
ATOM 17748 C C . GLN C 1 272 ? -8.821 46.083 17.003 1.00 34.49 271 GLN C C 1
ATOM 17749 O O . GLN C 1 272 ? -7.896 45.350 17.339 1.00 35.87 271 GLN C O 1
ATOM 17763 N N . GLY C 1 273 ? -9.906 45.646 16.378 1.00 34.49 272 GLY C N 1
ATOM 17764 C CA . GLY C 1 273 ? -10.100 44.235 16.072 1.00 34.50 272 GLY C CA 1
ATOM 17765 C C . GLY C 1 273 ? -9.006 43.646 15.192 1.00 35.18 272 GLY C C 1
ATOM 17766 O O . GLY C 1 273 ? -8.740 42.436 15.254 1.00 40.24 272 GLY C O 1
ATOM 17770 N N . GLN C 1 274 ? -8.393 44.490 14.362 1.00 35.01 273 GLN C N 1
ATOM 17771 C CA . GLN C 1 274 ? -7.261 44.084 13.523 1.00 35.29 273 GLN C CA 1
ATOM 17772 C C . GLN C 1 274 ? -5.958 44.058 14.294 1.00 43.58 273 GLN C C 1
ATOM 17773 O O . GLN C 1 274 ? -5.092 43.236 14.019 1.00 41.35 273 GLN C O 1
ATOM 17787 N N . ILE C 1 275 ? -5.838 44.920 15.301 1.00 35.08 274 ILE C N 1
ATOM 17788 C CA . ILE C 1 275 ? -4.559 45.108 15.962 1.00 36.19 274 ILE C CA 1
ATOM 17789 C C . ILE C 1 275 ? -4.364 44.180 17.137 1.00 34.91 274 ILE C C 1
ATOM 17790 O O . ILE C 1 275 ? -3.322 43.541 17.259 1.00 38.18 274 ILE C O 1
ATOM 17806 N N . VAL C 1 276 ? -5.353 44.133 18.027 1.00 38.13 275 VAL C N 1
ATOM 17807 C CA . VAL C 1 276 ? -5.184 43.479 19.306 1.00 34.43 275 VAL C CA 1
ATOM 17808 C C . VAL C 1 276 ? -5.470 41.986 19.246 1.00 34.40 275 VAL C C 1
ATOM 17809 O O . VAL C 1 276 ? -6.053 41.483 18.279 1.00 36.82 275 VAL C O 1
ATOM 17822 N N . ASP C 1 277 ? -5.038 41.280 20.286 1.00 34.59 276 ASP C N 1
ATOM 17823 C CA . ASP C 1 277 ? -5.278 39.841 20.395 1.00 34.27 276 ASP C CA 1
ATOM 17824 C C . ASP C 1 277 ? -6.663 39.508 20.925 1.00 34.00 276 ASP C C 1
ATOM 17825 O O . ASP C 1 277 ? -7.262 38.504 20.520 1.00 37.13 276 ASP C O 1
ATOM 17834 N N . PHE C 1 278 ? -7.162 40.309 21.869 1.00 33.77 277 PHE C N 1
ATOM 17835 C CA . PHE C 1 278 ? -8.558 40.170 22.276 1.00 33.53 277 PHE C CA 1
ATOM 17836 C C . PHE C 1 278 ? -9.062 41.478 22.851 1.00 33.37 277 PHE C C 1
ATOM 17837 O O . PHE C 1 278 ? -8.274 42.358 23.161 1.00 33.43 277 PHE C O 1
ATOM 17854 N N . VAL C 1 279 ? -10.382 41.612 22.879 1.00 33.21 278 VAL C N 1
ATOM 17855 C CA . VAL C 1 279 ? -11.053 42.763 23.484 1.00 33.06 278 VAL C CA 1
ATOM 17856 C C . VAL C 1 279 ? -11.970 42.290 24.597 1.00 32.78 278 VAL C C 1
ATOM 17857 O O . VAL C 1 279 ? -12.539 41.196 24.533 1.00 32.71 278 VAL C O 1
ATOM 17870 N N . VAL C 1 280 ? -12.128 43.137 25.602 1.00 32.64 279 VAL C N 1
ATOM 17871 C CA . VAL C 1 280 ? -13.100 42.908 26.666 1.00 34.77 279 VAL C CA 1
ATOM 17872 C C . VAL C 1 280 ? -14.219 43.921 26.449 1.00 37.10 279 VAL C C 1
ATOM 17873 O O . VAL C 1 280 ? -14.001 45.120 26.579 1.00 32.39 279 VAL C O 1
ATOM 17886 N N . ILE C 1 281 ? -15.397 43.443 26.069 1.00 32.24 280 ILE C N 1
ATOM 17887 C CA . ILE C 1 281 ? -16.545 44.312 25.825 1.00 32.21 280 ILE C CA 1
ATOM 17888 C C . ILE C 1 281 ? -17.438 44.412 27.063 1.00 31.95 280 ILE C C 1
ATOM 17889 O O . ILE C 1 281 ? -17.886 43.403 27.602 1.00 31.78 280 ILE C O 1
ATOM 17905 N N . MET C 1 282 ? -17.711 45.639 27.488 1.00 31.94 281 MET C N 1
ATOM 17906 C CA . MET C 1 282 ? -18.438 45.856 28.736 1.00 34.53 281 MET C CA 1
ATOM 17907 C C . MET C 1 282 ? -19.940 45.683 28.528 1.00 31.62 281 MET C C 1
ATOM 17908 O O . MET C 1 282 ? -20.702 46.638 28.575 1.00 33.89 281 MET C O 1
ATOM 17922 N N . THR C 1 283 ? -20.352 44.435 28.306 1.00 31.53 282 THR C N 1
ATOM 17923 C CA . THR C 1 283 ? -21.753 44.098 28.107 1.00 31.43 282 THR C CA 1
ATOM 17924 C C . THR C 1 283 ? -22.529 43.983 29.439 1.00 31.18 282 THR C C 1
ATOM 17925 O O . THR C 1 283 ? -23.094 42.935 29.767 1.00 31.48 282 THR C O 1
ATOM 17936 N N . TYR C 1 284 ? -22.568 45.085 30.181 1.00 31.15 283 TYR C N 1
ATOM 17937 C CA . TYR C 1 284 ? -23.320 45.160 31.433 1.00 30.93 283 TYR C CA 1
ATOM 17938 C C . TYR C 1 284 ? -23.651 46.633 31.751 1.00 31.00 283 TYR C C 1
ATOM 17939 O O . TYR C 1 284 ? -23.258 47.533 31.011 1.00 32.28 283 TYR C O 1
ATOM 17957 N N . ASP C 1 285 ? -24.399 46.843 32.838 1.00 32.24 284 ASP C N 1
ATOM 17958 C CA . ASP C 1 285 ? -24.816 48.174 33.325 1.00 32.55 284 ASP C CA 1
ATOM 17959 C C . ASP C 1 285 ? -25.858 48.878 32.434 1.00 39.10 284 ASP C C 1
ATOM 17960 O O . ASP C 1 285 ? -25.828 50.106 32.258 1.00 37.08 284 ASP C O 1
ATOM 17969 N N . TRP C 1 286 ? -26.799 48.101 31.905 1.00 36.96 285 TRP C N 1
ATOM 17970 C CA . TRP C 1 286 ? -28.075 48.642 31.427 1.00 34.62 285 TRP C CA 1
ATOM 17971 C C . TRP C 1 286 ? -28.860 49.160 32.646 1.00 39.68 285 TRP C C 1
ATOM 17972 O O . TRP C 1 286 ? -29.213 50.337 32.725 1.00 36.69 285 TRP C O 1
ATOM 17993 N N . GLY C 1 287 ? -29.143 48.269 33.589 1.00 33.32 286 GLY C N 1
ATOM 17994 C CA . GLY C 1 287 ? -29.487 48.679 34.940 1.00 31.77 286 GLY C CA 1
ATOM 17995 C C . GLY C 1 287 ? -28.189 49.042 35.629 1.00 37.90 286 GLY C C 1
ATOM 17996 O O . GLY C 1 287 ? -27.263 48.242 35.625 1.00 34.85 286 GLY C O 1
ATOM 18000 N N . TRP C 1 288 ? -28.097 50.243 36.201 1.00 33.65 287 TRP C N 1
ATOM 18001 C CA . TRP C 1 288 ? -26.838 50.704 36.807 1.00 36.34 287 TRP C CA 1
ATOM 18002 C C . TRP C 1 288 ? -27.094 51.547 38.065 1.00 30.76 287 TRP C C 1
ATOM 18003 O O . TRP C 1 288 ? -28.235 51.899 38.356 1.00 30.73 287 TRP C O 1
ATOM 18024 N N . GLN C 1 289 ? -26.028 51.841 38.811 1.00 32.50 288 GLN C N 1
ATOM 18025 C CA . GLN C 1 289 ? -26.132 52.454 40.137 1.00 33.35 288 GLN C CA 1
ATOM 18026 C C . GLN C 1 289 ? -26.940 53.741 40.162 1.00 35.63 288 GLN C C 1
ATOM 18027 O O . GLN C 1 289 ? -27.636 54.038 41.143 1.00 35.20 288 GLN C O 1
ATOM 18041 N N . GLY C 1 290 ? -26.814 54.514 39.087 1.00 37.09 289 GLY C N 1
ATOM 18042 C CA . GLY C 1 290 ? -27.402 55.841 39.020 1.00 33.00 289 GLY C CA 1
ATOM 18043 C C . GLY C 1 290 ? -28.678 55.929 38.214 1.00 45.94 289 GLY C C 1
ATOM 18044 O O . GLY C 1 290 ? -29.201 57.026 37.992 1.00 42.75 289 GLY C O 1
ATOM 18048 N N . GLY C 1 291 ? -29.181 54.776 37.778 1.00 37.34 290 GLY C N 1
ATOM 18049 C CA . GLY C 1 291 ? -30.420 54.723 37.030 1.00 33.78 290 GLY C CA 1
ATOM 18050 C C . GLY C 1 291 ? -31.490 54.011 37.832 1.00 35.05 290 GLY C C 1
ATOM 18051 O O . GLY C 1 291 ? -31.272 53.646 38.999 1.00 31.97 290 GLY C O 1
ATOM 18055 N N . PRO C 1 292 ? -32.665 53.814 37.217 1.00 38.55 291 PRO C N 1
ATOM 18056 C CA . PRO C 1 292 ? -33.789 53.128 37.858 1.00 37.29 291 PRO C CA 1
ATOM 18057 C C . PRO C 1 292 ? -33.599 51.610 37.873 1.00 32.36 291 PRO C C 1
ATOM 18058 O O . PRO C 1 292 ? -32.773 51.108 37.112 1.00 33.79 291 PRO C O 1
ATOM 18069 N N . PRO C 1 293 ? -34.339 50.901 38.738 1.00 31.98 292 PRO C N 1
ATOM 18070 C CA . PRO C 1 293 ? -34.160 49.437 38.803 1.00 31.05 292 PRO C CA 1
ATOM 18071 C C . PRO C 1 293 ? -34.575 48.689 37.538 1.00 38.37 292 PRO C C 1
ATOM 18072 O O . PRO C 1 293 ? -35.671 48.889 37.025 1.00 34.34 292 PRO C O 1
ATOM 18083 N N . MET C 1 294 ? -33.696 47.783 37.106 1.00 30.94 293 MET C N 1
ATOM 18084 C CA . MET C 1 294 ? -33.903 46.862 35.985 1.00 33.74 293 MET C CA 1
ATOM 18085 C C . MET C 1 294 ? -32.703 45.919 35.883 1.00 32.68 293 MET C C 1
ATOM 18086 O O . MET C 1 294 ? -31.664 46.171 36.496 1.00 32.78 293 MET C O 1
ATOM 18100 N N . ALA C 1 295 ? -32.828 44.868 35.064 1.00 30.08 294 ALA C N 1
ATOM 18101 C CA . ALA C 1 295 ? -31.743 43.901 34.879 1.00 32.11 294 ALA C CA 1
ATOM 18102 C C . ALA C 1 295 ? -30.450 44.579 34.486 1.00 31.21 294 ALA C C 1
ATOM 18103 O O . ALA C 1 295 ? -30.441 45.519 33.675 1.00 30.42 294 ALA C O 1
ATOM 18110 N N . ILE C 1 296 ? -29.344 44.121 35.061 1.00 31.68 295 ILE C N 1
ATOM 18111 C CA . ILE C 1 296 ? -28.050 44.763 34.816 1.00 30.16 295 ILE C CA 1
ATOM 18112 C C . ILE C 1 296 ? -27.522 44.431 33.408 1.00 30.34 295 ILE C C 1
ATOM 18113 O O . ILE C 1 296 ? -26.981 45.294 32.713 1.00 31.39 295 ILE C O 1
ATOM 18129 N N . SER C 1 297 ? -27.688 43.184 32.983 1.00 30.29 296 SER C N 1
ATOM 18130 C CA . SER C 1 297 ? -27.177 42.763 31.678 1.00 30.47 296 SER C CA 1
ATOM 18131 C C . SER C 1 297 ? -28.209 41.907 30.955 1.00 30.47 296 SER C C 1
ATOM 18132 O O . SER C 1 297 ? -27.991 40.694 30.728 1.00 31.47 296 SER C O 1
ATOM 18140 N N . PRO C 1 298 ? -29.351 42.519 30.593 1.00 30.51 297 PRO C N 1
ATOM 18141 C CA . PRO C 1 298 ? -30.425 41.767 29.931 1.00 30.84 297 PRO C CA 1
ATOM 18142 C C . PRO C 1 298 ? -29.925 41.080 28.664 1.00 33.82 297 PRO C C 1
ATOM 18143 O O . PRO C 1 298 ? -29.172 41.654 27.888 1.00 31.23 297 PRO C O 1
ATOM 18154 N N . ILE C 1 299 ? -30.323 39.835 28.466 1.00 31.33 298 ILE C N 1
ATOM 18155 C CA . ILE C 1 299 ? -29.650 39.015 27.478 1.00 30.90 298 ILE C CA 1
ATOM 18156 C C . ILE C 1 299 ? -29.940 39.383 26.014 1.00 31.19 298 ILE C C 1
ATOM 18157 O O . ILE C 1 299 ? -29.096 39.165 25.156 1.00 33.42 298 ILE C O 1
ATOM 18173 N N . GLY C 1 300 ? -31.111 39.945 25.730 1.00 34.27 299 GLY C N 1
ATOM 18174 C CA . GLY C 1 300 ? -31.395 40.421 24.379 1.00 33.63 299 GLY C CA 1
ATOM 18175 C C . GLY C 1 300 ? -30.413 41.481 23.919 1.00 37.42 299 GLY C C 1
ATOM 18176 O O . GLY C 1 300 ? -29.760 41.335 22.888 1.00 34.76 299 GLY C O 1
ATOM 18180 N N . PRO C 1 301 ? -30.301 42.572 24.684 1.00 40.38 300 PRO C N 1
ATOM 18181 C CA . PRO C 1 301 ? -29.339 43.622 24.345 1.00 37.67 300 PRO C CA 1
ATOM 18182 C C . PRO C 1 301 ? -27.890 43.126 24.319 1.00 42.55 300 PRO C C 1
ATOM 18183 O O . PRO C 1 301 ? -27.101 43.584 23.494 1.00 35.74 300 PRO C O 1
ATOM 18194 N N . VAL C 1 302 ? -27.542 42.188 25.193 1.00 33.00 301 VAL C N 1
ATOM 18195 C CA . VAL C 1 302 ? -26.193 41.631 25.188 1.00 31.56 301 VAL C CA 1
ATOM 18196 C C . VAL C 1 302 ? -25.908 40.907 23.880 1.00 32.49 301 VAL C C 1
ATOM 18197 O O . VAL C 1 302 ? -24.843 41.080 23.286 1.00 35.95 301 VAL C O 1
ATOM 18210 N N . LYS C 1 303 ? -26.874 40.119 23.433 1.00 34.46 302 LYS C N 1
ATOM 18211 C CA . LYS C 1 303 ? -26.757 39.408 22.170 1.00 34.64 302 LYS C CA 1
ATOM 18212 C C . LYS C 1 303 ? -26.551 40.387 21.017 1.00 37.21 302 LYS C C 1
ATOM 18213 O O . LYS C 1 303 ? -25.715 40.164 20.136 1.00 34.87 302 LYS C O 1
ATOM 18232 N N . GLU C 1 304 ? -27.312 41.472 21.030 1.00 31.70 303 GLU C N 1
ATOM 18233 C CA . GLU C 1 304 ? -27.182 42.497 19.986 1.00 30.44 303 GLU C CA 1
ATOM 18234 C C . GLU C 1 304 ? -25.765 43.056 19.913 1.00 38.23 303 GLU C C 1
ATOM 18235 O O . GLU C 1 304 ? -25.230 43.245 18.831 1.00 33.71 303 GLU C O 1
ATOM 18247 N N . VAL C 1 305 ? -25.149 43.312 21.060 1.00 34.68 304 VAL C N 1
ATOM 18248 C CA . VAL C 1 305 ? -23.786 43.827 21.075 1.00 34.69 304 VAL C CA 1
ATOM 18249 C C . VAL C 1 305 ? -22.808 42.777 20.528 1.00 38.25 304 VAL C C 1
ATOM 18250 O O . VAL C 1 305 ? -21.929 43.111 19.745 1.00 33.43 304 VAL C O 1
ATOM 18263 N N . LEU C 1 306 ? -22.960 41.516 20.924 1.00 31.33 305 LEU C N 1
ATOM 18264 C CA . LEU C 1 306 ? -22.062 40.473 20.430 1.00 30.57 305 LEU C CA 1
ATOM 18265 C C . LEU C 1 306 ? -22.161 40.313 18.923 1.00 36.45 305 LEU C C 1
ATOM 18266 O O . LEU C 1 306 ? -21.144 40.142 18.242 1.00 34.00 305 LEU C O 1
ATOM 18282 N N . GLN C 1 307 ? -23.381 40.373 18.399 1.00 30.35 306 GLN C N 1
ATOM 18283 C CA . GLN C 1 307 ? -23.576 40.252 16.958 1.00 34.35 306 GLN C CA 1
ATOM 18284 C C . GLN C 1 307 ? -22.903 41.426 16.254 1.00 43.38 306 GLN C C 1
ATOM 18285 O O . GLN C 1 307 ? -22.241 41.243 15.226 1.00 36.34 306 GLN C O 1
ATOM 18299 N N . TYR C 1 308 ? -23.017 42.627 16.818 1.00 34.67 307 TYR C N 1
ATOM 18300 C CA . TYR C 1 308 ? -22.353 43.761 16.195 1.00 32.51 307 TYR C CA 1
ATOM 18301 C C . TYR C 1 308 ? -20.840 43.575 16.224 1.00 35.73 307 TYR C C 1
ATOM 18302 O O . TYR C 1 308 ? -20.164 43.825 15.229 1.00 35.86 307 TYR C O 1
ATOM 18320 N N . ALA C 1 309 ? -20.312 43.132 17.358 1.00 30.67 308 ALA C N 1
ATOM 18321 C CA . ALA C 1 309 ? -18.880 42.923 17.493 1.00 47.12 308 ALA C CA 1
ATOM 18322 C C . ALA C 1 309 ? -18.364 41.923 16.458 1.00 42.55 308 ALA C C 1
ATOM 18323 O O . ALA C 1 309 ? -17.322 42.154 15.838 1.00 34.96 308 ALA C O 1
ATOM 18330 N N . LYS C 1 310 ? -19.087 40.822 16.264 1.00 34.78 309 LYS C N 1
ATOM 18331 C CA . LYS C 1 310 ? -18.671 39.839 15.270 1.00 34.19 309 LYS C CA 1
ATOM 18332 C C . LYS C 1 310 ? -18.661 40.411 13.854 1.00 38.68 309 LYS C C 1
ATOM 18333 O O . LYS C 1 310 ? -17.911 39.920 13.006 1.00 38.16 309 LYS C O 1
ATOM 18352 N N . SER C 1 311 ? -19.499 41.409 13.577 1.00 36.78 310 SER C N 1
ATOM 18353 C CA . SER C 1 311 ? -19.527 42.019 12.239 1.00 41.29 310 SER C CA 1
ATOM 18354 C C . SER C 1 311 ? -18.296 42.889 11.970 1.00 42.34 310 SER C C 1
ATOM 18355 O O . SER C 1 311 ? -18.032 43.273 10.828 1.00 40.24 310 SER C O 1
ATOM 18363 N N . GLN C 1 312 ? -17.561 43.214 13.026 1.00 35.74 311 GLN C N 1
ATOM 18364 C CA . GLN C 1 312 ? -16.433 44.131 12.944 1.00 35.60 311 GLN C CA 1
ATOM 18365 C C . GLN C 1 312 ? -15.087 43.447 13.134 1.00 32.73 311 GLN C C 1
ATOM 18366 O O . GLN C 1 312 ? -14.045 44.015 12.764 1.00 35.36 311 GLN C O 1
ATOM 18380 N N . MET C 1 313 ? -15.103 42.263 13.751 1.00 34.14 312 MET C N 1
ATOM 18381 C CA . MET C 1 313 ? -13.870 41.564 14.106 1.00 33.63 312 MET C CA 1
ATOM 18382 C C . MET C 1 313 ? -14.112 40.067 14.234 1.00 36.99 312 MET C C 1
ATOM 18383 O O . MET C 1 313 ? -15.250 39.640 14.391 1.00 42.04 312 MET C O 1
ATOM 18397 N N . PRO C 1 314 ? -13.033 39.270 14.175 1.00 37.03 313 PRO C N 1
ATOM 18398 C CA . PRO C 1 314 ? -13.161 37.815 14.316 1.00 41.73 313 PRO C CA 1
ATOM 18399 C C . PRO C 1 314 ? -13.782 37.440 15.658 1.00 45.64 313 PRO C C 1
ATOM 18400 O O . PRO C 1 314 ? -13.400 38.036 16.669 1.00 37.35 313 PRO C O 1
ATOM 18411 N N . PRO C 1 315 ? -14.728 36.483 15.674 1.00 37.79 314 PRO C N 1
ATOM 18412 C CA . PRO C 1 315 ? -15.428 36.135 16.913 1.00 33.97 314 PRO C CA 1
ATOM 18413 C C . PRO C 1 315 ? -14.521 35.656 18.048 1.00 35.95 314 PRO C C 1
ATOM 18414 O O . PRO C 1 315 ? -14.860 35.855 19.212 1.00 36.73 314 PRO C O 1
ATOM 18425 N N . GLN C 1 316 ? -13.402 35.026 17.711 1.00 38.74 315 GLN C N 1
ATOM 18426 C CA . GLN C 1 316 ? -12.488 34.480 18.710 1.00 46.76 315 GLN C CA 1
ATOM 18427 C C . GLN C 1 316 ? -11.847 35.580 19.568 1.00 42.65 315 GLN C C 1
ATOM 18428 O O . GLN C 1 316 ? -11.380 35.318 20.677 1.00 42.10 315 GLN C O 1
ATOM 18442 N N . LYS C 1 317 ? -11.817 36.803 19.049 1.00 32.35 316 LYS C N 1
ATOM 18443 C CA . LYS C 1 317 ? -11.203 37.905 19.780 1.00 34.14 316 LYS C CA 1
ATOM 18444 C C . LYS C 1 317 ? -12.124 38.504 20.825 1.00 32.07 316 LYS C C 1
ATOM 18445 O O . LYS C 1 317 ? -11.674 39.320 21.631 1.00 33.00 316 LYS C O 1
ATOM 18464 N N . ILE C 1 318 ? -13.396 38.103 20.818 1.00 29.86 317 ILE C N 1
ATOM 18465 C CA . ILE C 1 318 ? -14.404 38.741 21.674 1.00 32.11 317 ILE C CA 1
ATOM 18466 C C . ILE C 1 318 ? -14.554 38.064 23.034 1.00 29.83 317 ILE C C 1
ATOM 18467 O O . ILE C 1 318 ? -14.898 36.883 23.129 1.00 29.21 317 ILE C O 1
ATOM 18483 N N . MET C 1 319 ? -14.312 38.837 24.089 1.00 28.47 318 MET C N 1
ATOM 18484 C CA . MET C 1 319 ? -14.630 38.428 25.461 1.00 28.84 318 MET C CA 1
ATOM 18485 C C . MET C 1 319 ? -15.860 39.186 25.932 1.00 30.22 318 MET C C 1
ATOM 18486 O O . MET C 1 319 ? -15.866 40.411 25.991 1.00 31.28 318 MET C O 1
ATOM 18500 N N . MET C 1 320 ? -16.918 38.456 26.243 1.00 29.12 319 MET C N 1
ATOM 18501 C CA . MET C 1 320 ? -18.157 39.041 26.741 1.00 26.89 319 MET C CA 1
ATOM 18502 C C . MET C 1 320 ? -18.029 39.440 28.202 1.00 30.04 319 MET C C 1
ATOM 18503 O O . MET C 1 320 ? -17.768 38.593 29.074 1.00 29.47 319 MET C O 1
ATOM 18517 N N . GLY C 1 321 ? -18.202 40.730 28.463 1.00 26.68 320 GLY C N 1
ATOM 18518 C CA . GLY C 1 321 ? -18.235 41.218 29.831 1.00 28.67 320 GLY C CA 1
ATOM 18519 C C . GLY C 1 321 ? -19.444 40.699 30.581 1.00 31.39 320 GLY C C 1
ATOM 18520 O O . GLY C 1 321 ? -20.577 40.722 30.075 1.00 26.85 320 GLY C O 1
ATOM 18524 N N . GLN C 1 322 ? -19.197 40.257 31.812 1.00 25.36 321 GLN C N 1
ATOM 18525 C CA . GLN C 1 322 ? -20.249 39.730 32.683 1.00 24.54 321 GLN C CA 1
ATOM 18526 C C . GLN C 1 322 ? -20.133 40.254 34.112 1.00 26.27 321 GLN C C 1
ATOM 18527 O O . GLN C 1 322 ? -19.110 40.080 34.780 1.00 27.01 321 GLN C O 1
ATOM 18541 N N . ASN C 1 323 ? -21.200 40.905 34.576 1.00 26.67 322 ASN C N 1
ATOM 18542 C CA . ASN C 1 323 ? -21.282 41.365 35.955 1.00 23.36 322 ASN C CA 1
ATOM 18543 C C . ASN C 1 323 ? -21.532 40.193 36.889 1.00 25.95 322 ASN C C 1
ATOM 18544 O O . ASN C 1 323 ? -22.314 39.298 36.566 1.00 28.37 322 ASN C O 1
ATOM 18555 N N . LEU C 1 324 ? -20.880 40.215 38.052 1.00 24.54 323 LEU C N 1
ATOM 18556 C CA . LEU C 1 324 ? -21.194 39.267 39.106 1.00 22.49 323 LEU C CA 1
ATOM 18557 C C . LEU C 1 324 ? -22.063 39.935 40.163 1.00 22.38 323 LEU C C 1
ATOM 18558 O O . LEU C 1 324 ? -22.632 39.262 41.004 1.00 24.82 323 LEU C O 1
ATOM 18574 N N . TYR C 1 325 ? -22.167 41.255 40.089 1.00 22.52 324 TYR C N 1
ATOM 18575 C CA . TYR C 1 325 ? -22.960 42.032 41.044 1.00 21.76 324 TYR C CA 1
ATOM 18576 C C . TYR C 1 325 ? -24.405 42.216 40.592 1.00 27.27 324 TYR C C 1
ATOM 18577 O O . TYR C 1 325 ? -24.722 42.142 39.405 1.00 25.35 324 TYR C O 1
ATOM 18595 N N . GLY C 1 326 ? -25.283 42.444 41.564 1.00 27.70 325 GLY C N 1
ATOM 18596 C CA . GLY C 1 326 ? -26.594 42.994 41.293 1.00 25.03 325 GLY C CA 1
ATOM 18597 C C . GLY C 1 326 ? -26.669 44.341 41.991 1.00 24.31 325 GLY C C 1
ATOM 18598 O O . GLY C 1 326 ? -25.679 44.788 42.560 1.00 23.21 325 GLY C O 1
ATOM 18602 N N . PHE C 1 327 ? -27.829 44.977 41.953 1.00 22.90 326 PHE C N 1
ATOM 18603 C CA . PHE C 1 327 ? -28.020 46.226 42.695 1.00 21.42 326 PHE C CA 1
ATOM 18604 C C . PHE C 1 327 ? -29.301 46.172 43.487 1.00 21.21 326 PHE C C 1
ATOM 18605 O O . PHE C 1 327 ? -30.271 45.512 43.103 1.00 22.17 326 PHE C O 1
ATOM 18622 N N . ASP C 1 328 ? -29.273 46.875 44.613 1.00 21.71 327 ASP C N 1
ATOM 18623 C CA . ASP C 1 328 ? -30.427 47.063 45.488 1.00 20.83 327 ASP C CA 1
ATOM 18624 C C . ASP C 1 328 ? -30.795 48.543 45.409 1.00 21.13 327 ASP C C 1
ATOM 18625 O O . ASP C 1 328 ? -30.042 49.376 45.888 1.00 23.00 327 ASP C O 1
ATOM 18634 N N . TRP C 1 329 ? -31.930 48.856 44.783 1.00 25.91 328 TRP C N 1
ATOM 18635 C CA . TRP C 1 329 ? -32.430 50.231 44.644 1.00 22.69 328 TRP C CA 1
ATOM 18636 C C . TRP C 1 329 ? -33.498 50.575 45.676 1.00 23.81 328 TRP C C 1
ATOM 18637 O O . TRP C 1 329 ? -34.400 49.793 45.915 1.00 24.00 328 TRP C O 1
ATOM 18658 N N . LYS C 1 330 ? -33.427 51.770 46.250 1.00 24.24 329 LYS C N 1
ATOM 18659 C CA . LYS C 1 330 ? -34.530 52.285 47.044 1.00 24.97 329 LYS C CA 1
ATOM 18660 C C . LYS C 1 330 ? -35.546 52.966 46.131 1.00 24.74 329 LYS C C 1
ATOM 18661 O O . LYS C 1 330 ? -35.170 53.656 45.179 1.00 30.30 329 LYS C O 1
ATOM 18680 N N . LEU C 1 331 ? -36.829 52.767 46.438 1.00 28.15 330 LEU C N 1
ATOM 18681 C CA . LEU C 1 331 ? -37.908 53.318 45.634 1.00 28.11 330 LEU C CA 1
ATOM 18682 C C . LEU C 1 331 ? -38.636 54.444 46.361 1.00 25.57 330 LEU C C 1
ATOM 18683 O O . LEU C 1 331 ? -38.680 54.463 47.592 1.00 27.45 330 LEU C O 1
ATOM 18699 N N . PRO C 1 332 ? -39.209 55.392 45.599 1.00 29.54 331 PRO C N 1
ATOM 18700 C CA . PRO C 1 332 ? -39.149 55.470 44.132 1.00 39.36 331 PRO C CA 1
ATOM 18701 C C . PRO C 1 332 ? -37.814 56.023 43.630 1.00 31.13 331 PRO C C 1
ATOM 18702 O O . PRO C 1 332 ? -37.143 56.746 44.362 1.00 35.21 331 PRO C O 1
ATOM 18713 N N . PHE C 1 333 ? -37.430 55.681 42.409 1.00 33.14 332 PHE C N 1
ATOM 18714 C CA . PHE C 1 333 ? -36.232 56.265 41.813 1.00 33.82 332 PHE C CA 1
ATOM 18715 C C . PHE C 1 333 ? -36.454 57.743 41.500 1.00 42.11 332 PHE C C 1
ATOM 18716 O O . PHE C 1 333 ? -37.507 58.129 40.985 1.00 44.29 332 PHE C O 1
ATOM 18733 N N . LYS C 1 334 ? -35.449 58.553 41.820 1.00 37.37 333 LYS C N 1
ATOM 18734 C CA . LYS C 1 334 ? -35.450 59.992 41.523 1.00 46.34 333 LYS C CA 1
ATOM 18735 C C . LYS C 1 334 ? -34.021 60.369 41.141 1.00 44.66 333 LYS C C 1
ATOM 18736 O O . LYS C 1 334 ? -33.062 59.885 41.736 1.00 44.53 333 LYS C O 1
ATOM 18755 N N . GLN C 1 335 ? -33.886 61.286 40.189 1.00 57.12 334 GLN C N 1
ATOM 18756 C CA . GLN C 1 335 ? -32.642 61.423 39.424 1.00 59.03 334 GLN C CA 1
ATOM 18757 C C . GLN C 1 335 ? -31.371 61.714 40.241 1.00 54.24 334 GLN C C 1
ATOM 18758 O O . GLN C 1 335 ? -30.295 61.222 39.905 1.00 82.35 334 GLN C O 1
ATOM 18772 N N . GLY C 1 336 ? -31.492 62.493 41.307 1.00 46.82 335 GLY C N 1
ATOM 18773 C CA . GLY C 1 336 ? -30.348 62.869 42.130 1.00 49.05 335 GLY C CA 1
ATOM 18774 C C . GLY C 1 336 ? -30.109 62.034 43.381 1.00 51.87 335 GLY C C 1
ATOM 18775 O O . GLY C 1 336 ? -29.156 62.281 44.119 1.00 46.85 335 GLY C O 1
ATOM 18779 N N . ASN C 1 337 ? -30.963 61.041 43.617 1.00 50.56 336 ASN C N 1
ATOM 18780 C CA . ASN C 1 337 ? -30.852 60.179 44.793 1.00 42.59 336 ASN C CA 1
ATOM 18781 C C . ASN C 1 337 ? -29.484 59.522 44.939 1.00 33.92 336 ASN C C 1
ATOM 18782 O O . ASN C 1 337 ? -28.765 59.354 43.957 1.00 39.93 336 ASN C O 1
ATOM 18793 N N . PRO C 1 338 ? -29.142 59.095 46.164 1.00 38.98 337 PRO C N 1
ATOM 18794 C CA . PRO C 1 338 ? -27.905 58.320 46.321 1.00 33.37 337 PRO C CA 1
ATOM 18795 C C . PRO C 1 338 ? -27.926 57.069 45.456 1.00 34.45 337 PRO C C 1
ATOM 18796 O O . PRO C 1 338 ? -29.006 56.580 45.151 1.00 33.03 337 PRO C O 1
ATOM 18807 N N . PRO C 1 339 ? -26.751 56.574 45.055 1.00 32.59 338 PRO C N 1
ATOM 18808 C CA . PRO C 1 339 ? -26.707 55.409 44.158 1.00 28.92 338 PRO C CA 1
ATOM 18809 C C . PRO C 1 339 ? -27.210 54.120 44.810 1.00 30.36 338 PRO C C 1
ATOM 18810 O O . PRO C 1 339 ? -27.215 53.968 46.031 1.00 28.27 338 PRO C O 1
ATOM 18821 N N . ALA C 1 340 ? -27.649 53.197 43.967 1.00 28.78 339 ALA C N 1
ATOM 18822 C CA . ALA C 1 340 ? -28.014 51.863 44.422 1.00 30.96 339 ALA C CA 1
ATOM 18823 C C . ALA C 1 340 ? -26.782 51.158 44.999 1.00 25.33 339 ALA C C 1
ATOM 18824 O O . ALA C 1 340 ? -25.646 51.486 44.619 1.00 29.86 339 ALA C O 1
ATOM 18831 N N . LYS C 1 341 ? -27.014 50.194 45.891 1.00 24.49 340 LYS C N 1
ATOM 18832 C CA . LYS C 1 341 ? -25.950 49.433 46.528 1.00 23.56 340 LYS C CA 1
ATOM 18833 C C . LYS C 1 341 ? -25.669 48.143 45.784 1.00 23.96 340 LYS C C 1
ATOM 18834 O O . LYS C 1 341 ? -26.589 47.394 45.495 1.00 24.42 340 LYS C O 1
ATOM 18853 N N . ALA C 1 342 ? -24.405 47.869 45.485 1.00 24.56 341 ALA C N 1
ATOM 18854 C CA . ALA C 1 342 ? -24.061 46.606 44.830 1.00 23.86 341 ALA C CA 1
ATOM 18855 C C . ALA C 1 342 ? -24.185 45.435 45.798 1.00 27.49 341 ALA C C 1
ATOM 18856 O O . ALA C 1 342 ? -23.830 45.538 46.962 1.00 28.18 341 ALA C O 1
ATOM 18863 N N . VAL C 1 343 ? -24.691 44.311 45.310 1.00 24.74 342 VAL C N 1
ATOM 18864 C CA . VAL C 1 343 ? -24.799 43.125 46.137 1.00 24.25 342 VAL C CA 1
ATOM 18865 C C . VAL C 1 343 ? -24.254 41.918 45.395 1.00 25.07 342 VAL C C 1
ATOM 18866 O O . VAL C 1 343 ? -24.379 41.826 44.182 1.00 25.97 342 VAL C O 1
ATOM 18879 N N . SER C 1 344 ? -23.645 40.998 46.131 1.00 23.49 343 SER C N 1
ATOM 18880 C CA . SER C 1 344 ? -23.284 39.696 45.566 1.00 22.60 343 SER C CA 1
ATOM 18881 C C . SER C 1 344 ? -24.528 38.837 45.390 1.00 24.08 343 SER C C 1
ATOM 18882 O O . SER C 1 344 ? -25.612 39.157 45.907 1.00 23.19 343 SER C O 1
ATOM 18890 N N . SER C 1 345 ? -24.375 37.731 44.672 1.00 23.12 344 SER C N 1
ATOM 18891 C CA . SER C 1 345 ? -25.469 36.800 44.472 1.00 25.80 344 SER C CA 1
ATOM 18892 C C . SER C 1 345 ? -25.924 36.215 45.806 1.00 23.77 344 SER C C 1
ATOM 18893 O O . SER C 1 345 ? -27.117 36.145 46.091 1.00 22.26 344 SER C O 1
ATOM 18901 N N . VAL C 1 346 ? -24.967 35.821 46.638 1.00 22.76 345 VAL C N 1
ATOM 18902 C CA . VAL C 1 346 ? -25.290 35.247 47.947 1.00 22.46 345 VAL C CA 1
ATOM 18903 C C . VAL C 1 346 ? -25.997 36.299 48.799 1.00 22.74 345 VAL C C 1
ATOM 18904 O O . VAL C 1 346 ? -26.986 35.990 49.487 1.00 21.98 345 VAL C O 1
ATOM 18917 N N . ALA C 1 347 ? -25.524 37.547 48.736 1.00 19.41 346 ALA C N 1
ATOM 18918 C CA . ALA C 1 347 ? -26.090 38.629 49.539 1.00 20.14 346 ALA C CA 1
ATOM 18919 C C . ALA C 1 347 ? -27.511 38.974 49.099 1.00 21.75 346 ALA C C 1
ATOM 18920 O O . ALA C 1 347 ? -28.347 39.317 49.913 1.00 21.05 346 ALA C O 1
ATOM 18927 N N . ALA C 1 348 ? -27.778 38.880 47.805 1.00 21.96 347 ALA C N 1
ATOM 18928 C CA . ALA C 1 348 ? -29.116 39.117 47.284 1.00 20.09 347 ALA C CA 1
ATOM 18929 C C . ALA C 1 348 ? -30.105 38.102 47.852 1.00 20.81 347 ALA C C 1
ATOM 18930 O O . ALA C 1 348 ? -31.192 38.460 48.295 1.00 21.60 347 ALA C O 1
ATOM 18937 N N . VAL C 1 349 ? -29.753 36.822 47.811 1.00 20.44 348 VAL C N 1
ATOM 18938 C CA . VAL C 1 349 ? -30.627 35.815 48.393 1.00 19.88 348 VAL C CA 1
ATOM 18939 C C . VAL C 1 349 ? -30.823 36.073 49.881 1.00 21.24 348 VAL C C 1
ATOM 18940 O O . VAL C 1 349 ? -31.925 35.883 50.408 1.00 21.93 348 VAL C O 1
ATOM 18953 N N . ALA C 1 350 ? -29.774 36.528 50.556 1.00 20.91 349 ALA C N 1
ATOM 18954 C CA . ALA C 1 350 ? -29.885 36.759 51.991 1.00 22.08 349 ALA C CA 1
ATOM 18955 C C . ALA C 1 350 ? -30.881 37.880 52.285 1.00 20.97 349 ALA C C 1
ATOM 18956 O O . ALA C 1 350 ? -31.551 37.842 53.315 1.00 21.50 349 ALA C O 1
ATOM 18963 N N . LEU C 1 351 ? -30.955 38.878 51.401 1.00 21.17 350 LEU C N 1
ATOM 18964 C CA . LEU C 1 351 ? -31.934 39.948 51.559 1.00 21.63 350 LEU C CA 1
ATOM 18965 C C . LEU C 1 351 ? -33.343 39.399 51.431 1.00 22.38 350 LEU C C 1
ATOM 18966 O O . LEU C 1 351 ? -34.221 39.736 52.229 1.00 25.02 350 LEU C O 1
ATOM 18982 N N . ALA C 1 352 ? -33.566 38.544 50.440 1.00 20.06 351 ALA C N 1
ATOM 18983 C CA . ALA C 1 352 ? -34.886 37.977 50.243 1.00 21.05 351 ALA C CA 1
ATOM 18984 C C . ALA C 1 352 ? -35.260 37.127 51.446 1.00 26.53 351 ALA C C 1
ATOM 18985 O O . ALA C 1 352 ? -36.405 37.143 51.884 1.00 25.15 351 ALA C O 1
ATOM 18992 N N . ARG C 1 353 ? -34.280 36.400 51.980 1.00 20.77 352 ARG C N 1
ATOM 18993 C CA . ARG C 1 353 ? -34.485 35.595 53.182 1.00 22.17 352 ARG C CA 1
ATOM 18994 C C . ARG C 1 353 ? -34.845 36.455 54.389 1.00 19.87 352 ARG C C 1
ATOM 18995 O O . ARG C 1 353 ? -35.800 36.155 55.115 1.00 25.59 352 ARG C O 1
ATOM 19016 N N . LYS C 1 354 ? -34.062 37.497 54.619 1.00 20.51 353 LYS C N 1
ATOM 19017 C CA . LYS C 1 354 ? -34.238 38.351 55.790 1.00 21.19 353 LYS C CA 1
ATOM 19018 C C . LYS C 1 354 ? -35.594 39.049 55.801 1.00 28.92 353 LYS C C 1
ATOM 19019 O O . LYS C 1 354 ? -36.248 39.166 56.849 1.00 28.78 353 LYS C O 1
ATOM 19038 N N . TYR C 1 355 ? -36.000 39.536 54.633 1.00 24.71 354 TYR C N 1
ATOM 19039 C CA . TYR C 1 355 ? -37.211 40.343 54.525 1.00 22.77 354 TYR C CA 1
ATOM 19040 C C . TYR C 1 355 ? -38.411 39.501 54.056 1.00 24.31 354 TYR C C 1
ATOM 19041 O O . TYR C 1 355 ? -39.471 40.048 53.736 1.00 29.39 354 TYR C O 1
ATOM 19059 N N . ASN C 1 356 ? -38.223 38.177 54.027 1.00 24.90 355 ASN C N 1
ATOM 19060 C CA . ASN C 1 356 ? -39.285 37.192 53.752 1.00 28.54 355 ASN C CA 1
ATOM 19061 C C . ASN C 1 356 ? -40.075 37.423 52.469 1.00 31.30 355 ASN C C 1
ATOM 19062 O O . ASN C 1 356 ? -41.300 37.557 52.494 1.00 26.23 355 ASN C O 1
ATOM 19073 N N . VAL C 1 357 ? -39.361 37.501 51.350 1.00 23.54 356 VAL C N 1
ATOM 19074 C CA . VAL C 1 357 ? -39.998 37.565 50.043 1.00 21.75 356 VAL C CA 1
ATOM 19075 C C . VAL C 1 357 ? -39.403 36.508 49.123 1.00 23.86 356 VAL C C 1
ATOM 19076 O O . VAL C 1 357 ? -38.263 36.087 49.314 1.00 24.81 356 VAL C O 1
ATOM 19089 N N . PRO C 1 358 ? -40.190 36.043 48.149 1.00 25.40 357 PRO C N 1
ATOM 19090 C CA . PRO C 1 358 ? -39.682 35.083 47.168 1.00 23.91 357 PRO C CA 1
ATOM 19091 C C . PRO C 1 358 ? -38.877 35.751 46.065 1.00 20.54 357 PRO C C 1
ATOM 19092 O O . PRO C 1 358 ? -39.027 36.954 45.822 1.00 24.07 357 PRO C O 1
ATOM 19103 N N . ILE C 1 359 ? -38.008 34.979 45.434 1.00 23.35 358 ILE C N 1
ATOM 19104 C CA . ILE C 1 359 ? -37.241 35.446 44.290 1.00 25.47 358 ILE C CA 1
ATOM 19105 C C . ILE C 1 359 ? -38.002 35.124 43.013 1.00 26.48 358 ILE C C 1
ATOM 19106 O O . ILE C 1 359 ? -38.433 33.985 42.798 1.00 26.62 358 ILE C O 1
ATOM 19122 N N . ARG C 1 360 ? -38.184 36.151 42.191 1.00 24.79 359 ARG C N 1
ATOM 19123 C CA . ARG C 1 360 ? -38.889 36.029 40.919 1.00 30.49 359 ARG C CA 1
ATOM 19124 C C . ARG C 1 360 ? -37.893 35.976 39.771 1.00 27.15 359 ARG C C 1
ATOM 19125 O O . ARG C 1 360 ? -36.729 36.317 39.948 1.00 27.54 359 ARG C O 1
ATOM 19146 N N . TYR C 1 361 ? -38.333 35.515 38.600 1.00 29.19 360 TYR C N 1
ATOM 19147 C CA . TYR C 1 361 ? -37.440 35.422 37.453 1.00 23.66 360 TYR C CA 1
ATOM 19148 C C . TYR C 1 361 ? -38.102 36.042 36.237 1.00 30.27 360 TYR C C 1
ATOM 19149 O O . TYR C 1 361 ? -39.241 35.710 35.903 1.00 28.81 360 TYR C O 1
ATOM 19167 N N . ASP C 1 362 ? -37.392 36.991 35.626 1.00 28.40 361 ASP C N 1
ATOM 19168 C CA . ASP C 1 362 ? -37.828 37.656 34.411 1.00 29.73 361 ASP C CA 1
ATOM 19169 C C . ASP C 1 362 ? -37.289 36.839 33.252 1.00 30.91 361 ASP C C 1
ATOM 19170 O O . ASP C 1 362 ? -36.087 36.841 32.989 1.00 28.23 361 ASP C O 1
ATOM 19179 N N . PHE C 1 363 ? -38.170 36.118 32.563 1.00 34.28 362 PHE C N 1
ATOM 19180 C CA . PHE C 1 363 ? -37.727 35.248 31.494 1.00 33.50 362 PHE C CA 1
ATOM 19181 C C . PHE C 1 363 ? -37.435 36.023 30.207 1.00 35.59 362 PHE C C 1
ATOM 19182 O O . PHE C 1 363 ? -36.797 35.496 29.315 1.00 33.49 362 PHE C O 1
ATOM 19199 N N . THR C 1 364 ? -37.863 37.281 30.124 1.00 34.48 363 THR C N 1
ATOM 19200 C CA . THR C 1 364 ? -37.533 38.101 28.952 1.00 37.13 363 THR C CA 1
ATOM 19201 C C . THR C 1 364 ? -36.105 38.632 29.082 1.00 42.93 363 THR C C 1
ATOM 19202 O O . THR C 1 364 ? -35.282 38.463 28.185 1.00 36.49 363 THR C O 1
ATOM 19213 N N . ALA C 1 365 ? -35.812 39.286 30.200 1.00 33.12 364 ALA C N 1
ATOM 19214 C CA . ALA C 1 365 ? -34.452 39.743 30.470 1.00 29.79 364 ALA C CA 1
ATOM 19215 C C . ALA C 1 365 ? -33.494 38.596 30.787 1.00 34.09 364 ALA C C 1
ATOM 19216 O O . ALA C 1 365 ? -32.291 38.721 30.583 1.00 27.56 364 ALA C O 1
ATOM 19223 N N . GLN C 1 366 ? -34.048 37.484 31.276 1.00 30.27 365 GLN C N 1
ATOM 19224 C CA . GLN C 1 366 ? -33.284 36.403 31.898 1.00 29.94 365 GLN C CA 1
ATOM 19225 C C . GLN C 1 366 ? -32.481 36.917 33.099 1.00 29.01 365 GLN C C 1
ATOM 19226 O O . GLN C 1 366 ? -31.253 37.014 33.066 1.00 27.74 365 GLN C O 1
ATOM 19240 N N . ALA C 1 367 ? -33.207 37.213 34.172 1.00 28.67 366 ALA C N 1
ATOM 19241 C CA . ALA C 1 367 ? -32.604 37.694 35.405 1.00 26.38 366 ALA C CA 1
ATOM 19242 C C . ALA C 1 367 ? -33.542 37.536 36.583 1.00 25.69 366 ALA C C 1
ATOM 19243 O O . ALA C 1 367 ? -34.754 37.730 36.443 1.00 25.63 366 ALA C O 1
ATOM 19250 N N . PRO C 1 368 ? -32.983 37.207 37.763 1.00 23.11 367 PRO C N 1
ATOM 19251 C CA . PRO C 1 368 ? -33.769 37.131 38.997 1.00 22.04 367 PRO C CA 1
ATOM 19252 C C . PRO C 1 368 ? -33.941 38.516 39.648 1.00 22.21 367 PRO C C 1
ATOM 19253 O O . PRO C 1 368 ? -33.095 39.426 39.480 1.00 22.91 367 PRO C O 1
ATOM 19264 N N . HIS C 1 369 ? -35.027 38.671 40.402 1.00 23.28 368 HIS C N 1
ATOM 19265 C CA . HIS C 1 369 ? -35.329 39.951 41.032 1.00 24.37 368 HIS C CA 1
ATOM 19266 C C . HIS C 1 369 ? -36.370 39.793 42.120 1.00 23.26 368 HIS C C 1
ATOM 19267 O O . HIS C 1 369 ? -37.062 38.781 42.197 1.00 24.20 368 HIS C O 1
ATOM 19281 N N . PHE C 1 370 ? -36.493 40.806 42.965 1.00 20.85 369 PHE C N 1
ATOM 19282 C CA . PHE C 1 370 ? -37.549 40.815 43.972 1.00 22.35 369 PHE C CA 1
ATOM 19283 C C . PHE C 1 370 ? -37.689 42.222 44.547 1.00 21.66 369 PHE C C 1
ATOM 19284 O O . PHE C 1 370 ? -36.823 43.074 44.347 1.00 20.38 369 PHE C O 1
ATOM 19301 N N . ASN C 1 371 ? -38.786 42.449 45.264 1.00 24.14 370 ASN C N 1
ATOM 19302 C CA . ASN C 1 371 ? -39.009 43.697 45.984 1.00 22.08 370 ASN C CA 1
ATOM 19303 C C . ASN C 1 371 ? -39.230 43.374 47.447 1.00 24.05 370 ASN C C 1
ATOM 19304 O O . ASN C 1 371 ? -39.761 42.312 47.778 1.00 24.63 370 ASN C O 1
ATOM 19315 N N . TYR C 1 372 ? -38.832 44.297 48.322 1.00 22.07 371 TYR C N 1
ATOM 19316 C CA . TYR C 1 372 ? -39.037 44.117 49.745 1.00 19.42 371 TYR C CA 1
ATOM 19317 C C . TYR C 1 372 ? -39.205 45.466 50.421 1.00 20.70 371 TYR C C 1
ATOM 19318 O O . TYR C 1 372 ? -38.885 46.500 49.842 1.00 22.09 371 TYR C O 1
ATOM 19336 N N . PHE C 1 373 ? -39.709 45.440 51.651 1.00 21.27 372 PHE C N 1
ATOM 19337 C CA . PHE C 1 373 ? -39.775 46.629 52.489 1.00 21.09 372 PHE C CA 1
ATOM 19338 C C . PHE C 1 373 ? -38.762 46.491 53.608 1.00 19.91 372 PHE C C 1
ATOM 19339 O O . PHE C 1 373 ? -38.727 45.462 54.279 1.00 22.76 372 PHE C O 1
ATOM 19356 N N . ASP C 1 374 ? -37.952 47.524 53.830 1.00 21.27 373 ASP C N 1
ATOM 19357 C CA . ASP C 1 374 ? -36.957 47.483 54.906 1.00 18.74 373 ASP C CA 1
ATOM 19358 C C . ASP C 1 374 ? -37.540 47.946 56.243 1.00 22.44 373 ASP C C 1
ATOM 19359 O O . ASP C 1 374 ? -38.746 48.223 56.367 1.00 21.25 373 ASP C O 1
ATOM 19368 N N . GLU C 1 375 ? -36.676 47.993 57.250 1.00 19.01 374 GLU C N 1
ATOM 19369 C CA . GLU C 1 375 ? -37.100 48.295 58.615 1.00 23.73 374 GLU C CA 1
ATOM 19370 C C . GLU C 1 375 ? -37.714 49.679 58.759 1.00 22.73 374 GLU C C 1
ATOM 19371 O O . GLU C 1 375 ? -38.484 49.909 59.681 1.00 21.31 374 GLU C O 1
ATOM 19383 N N . ASN C 1 376 ? -37.407 50.580 57.833 1.00 25.73 375 ASN C N 1
ATOM 19384 C CA . ASN C 1 376 ? -37.937 51.943 57.844 1.00 20.73 375 ASN C CA 1
ATOM 19385 C C . ASN C 1 376 ? -39.185 52.082 56.991 1.00 20.50 375 ASN C C 1
ATOM 19386 O O . ASN C 1 376 ? -39.741 53.170 56.858 1.00 22.00 375 ASN C O 1
ATOM 19397 N N . GLY C 1 377 ? -39.626 50.966 56.419 1.00 21.39 376 GLY C N 1
ATOM 19398 C CA . GLY C 1 377 ? -40.773 50.947 55.533 1.00 22.03 376 GLY C CA 1
ATOM 19399 C C . GLY C 1 377 ? -40.504 51.422 54.119 1.00 23.38 376 GLY C C 1
ATOM 19400 O O . GLY C 1 377 ? -41.439 51.638 53.335 1.00 24.09 376 GLY C O 1
ATOM 19404 N N . VAL C 1 378 ? -39.231 51.565 53.762 1.00 21.88 377 VAL C N 1
ATOM 19405 C CA . VAL C 1 378 ? -38.897 51.958 52.410 1.00 20.41 377 VAL C CA 1
ATOM 19406 C C . VAL C 1 378 ? -38.880 50.721 51.518 1.00 21.22 377 VAL C C 1
ATOM 19407 O O . VAL C 1 378 ? -38.318 49.693 51.885 1.00 22.24 377 VAL C O 1
ATOM 19420 N N . GLN C 1 379 ? -39.529 50.822 50.361 1.00 21.54 378 GLN C N 1
ATOM 19421 C CA . GLN C 1 379 ? -39.549 49.725 49.413 1.00 19.08 378 GLN C CA 1
ATOM 19422 C C . GLN C 1 379 ? -38.242 49.709 48.629 1.00 22.06 378 GLN C C 1
ATOM 19423 O O . GLN C 1 379 ? -37.735 50.753 48.216 1.00 23.70 378 GLN C O 1
ATOM 19437 N N . HIS C 1 380 ? -37.722 48.505 48.417 1.00 21.41 379 HIS C N 1
ATOM 19438 C CA . HIS C 1 380 ? -36.531 48.271 47.612 1.00 18.28 379 HIS C CA 1
ATOM 19439 C C . HIS C 1 380 ? -36.869 47.395 46.439 1.00 24.88 379 HIS C C 1
ATOM 19440 O O . HIS C 1 380 ? -37.836 46.636 46.492 1.00 25.98 379 HIS C O 1
ATOM 19455 N N . GLU C 1 381 ? -36.069 47.505 45.389 1.00 20.83 380 GLU C N 1
ATOM 19456 C CA . GLU C 1 381 ? -36.124 46.562 44.277 1.00 26.21 380 GLU C CA 1
ATOM 19457 C C . GLU C 1 381 ? -34.709 46.047 44.010 1.00 21.75 380 GLU C C 1
ATOM 19458 O O . GLU C 1 381 ? -33.781 46.844 43.925 1.00 22.30 380 GLU C O 1
ATOM 19470 N N . VAL C 1 382 ? -34.554 44.724 43.884 1.00 22.97 381 VAL C N 1
ATOM 19471 C CA . VAL C 1 382 ? -33.248 44.103 43.669 1.00 20.03 381 VAL C CA 1
ATOM 19472 C C . VAL C 1 382 ? -33.232 43.320 42.358 1.00 20.22 381 VAL C C 1
ATOM 19473 O O . VAL C 1 382 ? -34.113 42.497 42.134 1.00 22.78 381 VAL C O 1
ATOM 19486 N N . TRP C 1 383 ? -32.236 43.576 41.514 1.00 20.48 382 TRP C N 1
ATOM 19487 C CA . TRP C 1 383 ? -31.968 42.756 40.315 1.00 22.05 382 TRP C CA 1
ATOM 19488 C C . TRP C 1 383 ? -30.564 42.195 40.482 1.00 24.56 382 TRP C C 1
ATOM 19489 O O . TRP C 1 383 ? -29.658 42.925 40.867 1.00 22.85 382 TRP C O 1
ATOM 19510 N N . PHE C 1 384 ? -30.355 40.912 40.193 1.00 24.28 383 PHE C N 1
ATOM 19511 C CA . PHE C 1 384 ? -29.040 40.347 40.444 1.00 21.16 383 PHE C CA 1
ATOM 19512 C C . PHE C 1 384 ? -28.753 39.209 39.471 1.00 25.89 383 PHE C C 1
ATOM 19513 O O . PHE C 1 384 ? -29.395 39.132 38.424 1.00 26.14 383 PHE C O 1
ATOM 19530 N N . GLU C 1 385 ? -27.725 38.418 39.760 1.00 22.68 384 GLU C N 1
ATOM 19531 C CA . GLU C 1 385 ? -27.323 37.292 38.892 1.00 23.81 384 GLU C CA 1
ATOM 19532 C C . GLU C 1 385 ? -27.396 35.981 39.648 1.00 22.90 384 GLU C C 1
ATOM 19533 O O . GLU C 1 385 ? -27.012 35.939 40.826 1.00 23.22 384 GLU C O 1
ATOM 19545 N N . ASP C 1 386 ? -27.873 34.913 39.004 1.00 22.31 385 ASP C N 1
ATOM 19546 C CA . ASP C 1 386 ? -27.794 33.592 39.637 1.00 22.29 385 ASP C CA 1
ATOM 19547 C C . ASP C 1 386 ? -27.555 32.491 38.597 1.00 22.99 385 ASP C C 1
ATOM 19548 O O . ASP C 1 386 ? -27.298 32.787 37.419 1.00 24.77 385 ASP C O 1
ATOM 19557 N N . ALA C 1 387 ? -27.618 31.240 39.039 1.00 23.00 386 ALA C N 1
ATOM 19558 C CA . ALA C 1 387 ? -27.250 30.116 38.189 1.00 24.46 386 ALA C CA 1
ATOM 19559 C C . ALA C 1 387 ? -28.063 30.075 36.899 1.00 25.10 386 ALA C C 1
ATOM 19560 O O . ALA C 1 387 ? -27.532 29.720 35.842 1.00 25.96 386 ALA C O 1
ATOM 19567 N N . ARG C 1 388 ? -29.342 30.422 36.972 1.00 25.14 387 ARG C N 1
ATOM 19568 C CA . ARG C 1 388 ? -30.212 30.375 35.796 1.00 25.22 387 ARG C CA 1
ATOM 19569 C C . ARG C 1 388 ? -29.758 31.354 34.712 1.00 27.18 387 ARG C C 1
ATOM 19570 O O . ARG C 1 388 ? -29.615 30.966 33.539 1.00 28.56 387 ARG C O 1
ATOM 19591 N N . SER C 1 389 ? -29.521 32.612 35.092 1.00 25.59 388 SER C N 1
ATOM 19592 C CA . SER C 1 389 ? -29.166 33.628 34.088 1.00 33.44 388 SER C CA 1
ATOM 19593 C C . SER C 1 389 ? -27.723 33.392 33.592 1.00 24.56 388 SER C C 1
ATOM 19594 O O . SER C 1 389 ? -27.423 33.601 32.414 1.00 26.90 388 SER C O 1
ATOM 19602 N N . ILE C 1 390 ? -26.824 32.934 34.452 1.00 25.92 389 ILE C N 1
ATOM 19603 C CA . ILE C 1 390 ? -25.473 32.622 33.991 1.00 24.54 389 ILE C CA 1
ATOM 19604 C C . ILE C 1 390 ? -25.442 31.460 32.989 1.00 25.11 389 ILE C C 1
ATOM 19605 O O . ILE C 1 390 ? -24.654 31.464 32.037 1.00 27.61 389 ILE C O 1
ATOM 19621 N N . GLN C 1 391 ? -26.279 30.458 33.208 1.00 25.17 390 GLN C N 1
ATOM 19622 C CA . GLN C 1 391 ? -26.393 29.382 32.231 1.00 25.74 390 GLN C CA 1
ATOM 19623 C C . GLN C 1 391 ? -26.882 29.909 30.882 1.00 28.24 390 GLN C C 1
ATOM 19624 O O . GLN C 1 391 ? -26.387 29.489 29.828 1.00 27.81 390 GLN C O 1
ATOM 19638 N N . SER C 1 392 ? -27.848 30.828 30.912 1.00 28.60 391 SER C N 1
ATOM 19639 C CA . SER C 1 392 ? -28.354 31.446 29.692 1.00 28.68 391 SER C CA 1
ATOM 19640 C C . SER C 1 392 ? -27.254 32.199 28.947 1.00 28.44 391 SER C C 1
ATOM 19641 O O . SER C 1 392 ? -27.134 32.095 27.720 1.00 27.67 391 SER C O 1
ATOM 19649 N N . LYS C 1 393 ? -26.424 32.931 29.692 1.00 29.30 392 LYS C N 1
ATOM 19650 C CA . LYS C 1 393 ? -25.298 33.644 29.107 1.00 27.66 392 LYS C CA 1
ATOM 19651 C C . LYS C 1 393 ? -24.252 32.685 28.538 1.00 31.91 392 LYS C C 1
ATOM 19652 O O . LYS C 1 393 ? -23.689 32.950 27.487 1.00 27.71 392 LYS C O 1
ATOM 19671 N N . PHE C 1 394 ? -23.987 31.563 29.208 1.00 31.42 393 PHE C N 1
ATOM 19672 C CA . PHE C 1 394 ? -23.058 30.572 28.658 1.00 30.13 393 PHE C CA 1
ATOM 19673 C C . PHE C 1 394 ? -23.590 30.015 27.348 1.00 30.48 393 PHE C C 1
ATOM 19674 O O . PHE C 1 394 ? -22.846 29.821 26.378 1.00 28.47 393 PHE C O 1
ATOM 19691 N N . ASN C 1 395 ? -24.885 29.733 27.317 1.00 29.81 394 ASN C N 1
ATOM 19692 C CA . ASN C 1 395 ? -25.467 29.199 26.091 1.00 29.70 394 ASN C CA 1
ATOM 19693 C C . ASN C 1 395 ? -25.375 30.225 24.952 1.00 31.99 394 ASN C C 1
ATOM 19694 O O . ASN C 1 395 ? -25.114 29.861 23.815 1.00 30.10 394 ASN C O 1
ATOM 19705 N N . LEU C 1 396 ? -25.560 31.502 25.271 1.00 28.55 395 LEU C N 1
ATOM 19706 C CA . LEU C 1 396 ? -25.4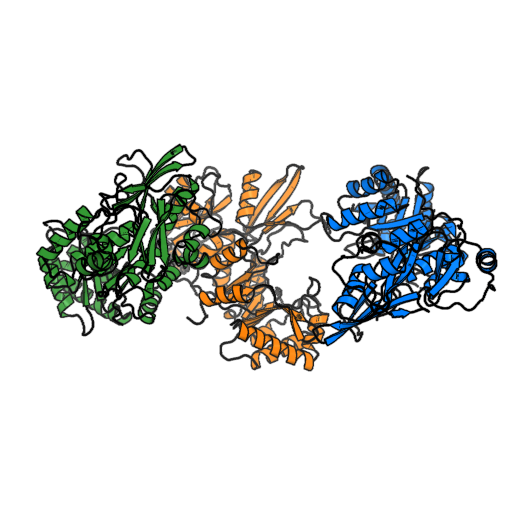19 32.575 24.283 1.00 28.90 395 LEU C CA 1
ATOM 19707 C C . LEU C 1 396 ? -24.003 32.583 23.713 1.00 32.47 395 LEU C C 1
ATOM 19708 O O . LEU C 1 396 ? -23.809 32.714 22.502 1.00 31.51 395 LEU C O 1
ATOM 19724 N N . MET C 1 397 ? -23.011 32.386 24.573 1.00 29.37 396 MET C N 1
ATOM 19725 C CA . MET C 1 397 ? -21.630 32.323 24.118 1.00 29.16 396 MET C CA 1
ATOM 19726 C C . MET C 1 397 ? -21.427 31.182 23.124 1.00 31.61 396 MET C C 1
ATOM 19727 O O . MET C 1 397 ? -20.755 31.362 22.101 1.00 34.29 396 MET C O 1
ATOM 19741 N N . LYS C 1 398 ? -22.017 30.017 23.417 1.00 29.78 397 LYS C N 1
ATOM 19742 C CA . LYS C 1 398 ? -21.906 28.848 22.533 1.00 30.39 397 LYS C CA 1
ATOM 19743 C C . LYS C 1 398 ? -22.519 29.139 21.164 1.00 33.03 397 LYS C C 1
ATOM 19744 O O . LYS C 1 398 ? -21.904 28.885 20.124 1.00 33.33 397 LYS C O 1
ATOM 19763 N N . GLU C 1 399 ? -23.724 29.694 21.175 1.00 32.50 398 GLU C N 1
ATOM 19764 C CA . GLU C 1 399 ? -24.450 30.026 19.956 1.00 31.50 398 GLU C CA 1
ATOM 19765 C C . GLU C 1 399 ? -23.676 31.019 19.093 1.00 36.38 398 GLU C C 1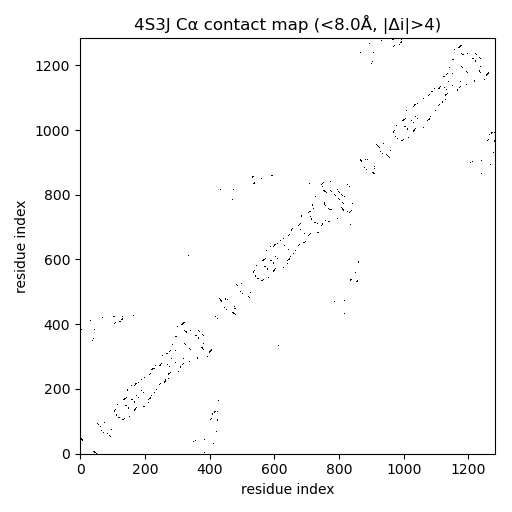
ATOM 19766 O O . GLU C 1 399 ? -23.637 30.896 17.867 1.00 38.72 398 GLU C O 1
ATOM 19778 N N . GLN C 1 400 ? -23.068 32.011 19.729 1.00 39.71 399 GLN C N 1
ATOM 19779 C CA . GLN C 1 400 ? -22.386 33.068 18.991 1.00 32.89 399 GLN C CA 1
ATOM 19780 C C . GLN C 1 400 ? -20.927 32.745 18.649 1.00 37.90 399 GLN C C 1
ATOM 19781 O O . GLN C 1 400 ? -20.311 33.441 17.846 1.00 35.61 399 GLN C O 1
ATOM 19795 N N . GLY C 1 401 ? -20.366 31.722 19.279 1.00 35.65 400 GLY C N 1
ATOM 19796 C CA . GLY C 1 401 ? -19.019 31.277 18.957 1.00 33.88 400 GLY C CA 1
ATOM 19797 C C . GLY C 1 401 ? -17.900 32.228 19.352 1.00 39.92 400 GLY C C 1
ATOM 19798 O O . GLY C 1 401 ? -16.882 32.305 18.662 1.00 42.39 400 GLY C O 1
ATOM 19802 N N . ILE C 1 402 ? -18.070 32.963 20.448 1.00 36.95 401 ILE C N 1
ATOM 19803 C CA . ILE C 1 402 ? -17.052 33.955 20.822 1.00 40.49 401 ILE C CA 1
ATOM 19804 C C . ILE C 1 402 ? -15.959 33.299 21.670 1.00 44.32 401 ILE C C 1
ATOM 19805 O O . ILE C 1 402 ? -16.052 32.120 22.012 1.00 42.29 401 ILE C O 1
ATOM 19821 N N . GLY C 1 403 ? -14.884 34.038 21.929 1.00 33.08 402 GLY C N 1
ATOM 19822 C CA . GLY C 1 403 ? -13.709 33.479 22.576 1.00 39.12 402 GLY C CA 1
ATOM 19823 C C . GLY C 1 403 ? -13.857 33.209 24.066 1.00 32.29 402 GLY C C 1
ATOM 19824 O O . GLY C 1 403 ? -13.269 32.270 24.603 1.00 32.11 402 GLY C O 1
ATOM 19828 N N . GLY C 1 404 ? -14.597 34.058 24.764 1.00 32.13 403 GLY C N 1
ATOM 19829 C CA . GLY C 1 404 ? -14.605 33.949 26.200 1.00 31.69 403 GLY C CA 1
ATOM 19830 C C . GLY C 1 404 ? -15.488 34.923 26.931 1.00 27.98 403 GLY C C 1
ATOM 19831 O O . GLY C 1 404 ? -16.375 35.551 26.362 1.00 28.29 403 GLY C O 1
ATOM 19835 N N . ILE C 1 405 ? -15.239 34.993 28.231 1.00 27.36 404 ILE C N 1
ATOM 19836 C CA . ILE C 1 405 ? -16.063 35.766 29.148 1.00 26.80 404 ILE C CA 1
ATOM 19837 C C . ILE C 1 405 ? -15.154 36.501 30.110 1.00 29.62 404 ILE C C 1
ATOM 19838 O O . ILE C 1 405 ? -14.113 35.974 30.527 1.00 27.65 404 ILE C O 1
ATOM 19854 N N . SER C 1 406 ? -15.545 37.729 30.455 1.00 27.02 405 SER C N 1
ATOM 19855 C CA . SER C 1 406 ? -14.766 38.563 31.361 1.00 27.13 405 SER C CA 1
ATOM 19856 C C . SER C 1 406 ? -15.600 39.037 32.535 1.00 29.38 405 SER C C 1
ATOM 19857 O O . SER C 1 406 ? -16.571 39.765 32.353 1.00 27.86 405 SER C O 1
ATOM 19865 N N . TYR C 1 407 ? -15.199 38.621 33.729 1.00 26.65 406 TYR C N 1
ATOM 19866 C CA . TYR C 1 407 ? -15.969 38.897 34.945 1.00 26.74 406 TYR C CA 1
ATOM 19867 C C . TYR C 1 407 ? -15.522 40.121 35.756 1.00 28.36 406 TYR C C 1
ATOM 19868 O O . TYR C 1 407 ? -14.343 40.247 36.117 1.00 26.01 406 TYR C O 1
ATOM 19886 N N . TRP C 1 408 ? -16.494 40.987 36.060 1.00 26.52 407 TRP C N 1
ATOM 19887 C CA . TRP C 1 408 ? -16.359 42.079 37.029 1.00 23.67 407 TRP C CA 1
ATOM 19888 C C . TRP C 1 408 ? -17.299 41.782 38.213 1.00 25.81 407 TRP C C 1
ATOM 19889 O O . TRP C 1 408 ? -18.515 41.909 38.059 1.00 28.33 407 TRP C O 1
ATOM 19910 N N . LYS C 1 409 ? -16.790 41.434 39.394 1.00 30.92 408 LYS C N 1
ATOM 19911 C CA . LYS C 1 409 ? -15.372 41.369 39.726 1.00 27.16 408 LYS C CA 1
ATOM 19912 C C . LYS C 1 409 ? -15.196 40.396 40.890 1.00 29.86 408 LYS C C 1
ATOM 19913 O O . LYS C 1 409 ? -16.176 39.967 41.504 1.00 29.39 408 LYS C O 1
ATOM 19932 N N . ILE C 1 410 ? -13.951 40.056 41.201 1.00 27.91 409 ILE C N 1
ATOM 19933 C CA . ILE C 1 410 ? -13.651 39.225 42.360 1.00 29.38 409 ILE C CA 1
ATOM 19934 C C . ILE C 1 410 ? -14.090 39.906 43.657 1.00 28.46 409 ILE C C 1
ATOM 19935 O O . ILE C 1 410 ? -13.908 41.109 43.827 1.00 29.15 409 ILE C O 1
ATOM 19951 N N . GLY C 1 411 ? -14.667 39.121 44.568 1.00 26.17 410 GLY C N 1
ATOM 19952 C CA . GLY C 1 411 ? -15.062 39.626 45.870 1.00 26.08 410 GLY C CA 1
ATOM 19953 C C . GLY C 1 411 ? -16.564 39.705 46.063 1.00 28.31 410 GLY C C 1
ATOM 19954 O O . GLY C 1 411 ? -17.050 40.349 47.011 1.00 31.58 410 GLY C O 1
ATOM 19958 N N . LEU C 1 412 ? -17.295 39.058 45.162 1.00 26.62 411 LEU C N 1
ATOM 19959 C CA . LEU C 1 412 ? -18.753 39.043 45.174 1.00 22.03 411 LEU C CA 1
ATOM 19960 C C . LEU C 1 412 ? -19.204 37.568 45.146 1.00 22.25 411 LEU C C 1
ATOM 19961 O O . LEU C 1 412 ? -19.374 36.990 44.073 1.00 26.30 411 LEU C O 1
ATOM 19977 N N . PRO C 1 413 ? -19.369 36.947 46.328 1.00 24.28 412 PRO C N 1
ATOM 19978 C CA . PRO C 1 413 ? -19.658 35.510 46.418 1.00 26.01 412 PRO C CA 1
ATOM 19979 C C . PRO C 1 413 ? -20.798 35.016 45.509 1.00 24.43 412 PRO C C 1
ATOM 19980 O O . PRO C 1 413 ? -21.875 35.603 45.452 1.00 23.16 412 PRO C O 1
ATOM 19991 N N . PHE C 1 414 ? -20.514 33.930 44.792 1.00 24.96 413 PHE C N 1
ATOM 19992 C CA . PHE C 1 414 ? -21.397 33.374 43.774 1.00 23.79 413 PHE C CA 1
ATOM 19993 C C . PHE C 1 414 ? -20.773 32.050 43.360 1.00 23.53 413 PHE C C 1
ATOM 19994 O O . PHE C 1 414 ? -20.249 31.908 42.246 1.00 22.53 413 PHE C O 1
ATOM 20011 N N . PRO C 1 415 ? -20.813 31.062 44.267 1.00 22.35 414 PRO C N 1
ATOM 20012 C CA . PRO C 1 415 ? -20.084 29.810 44.045 1.00 21.75 414 PRO C CA 1
ATOM 20013 C C . PRO C 1 415 ? -20.569 29.071 42.822 1.00 23.21 414 PRO C C 1
ATOM 20014 O O . PRO C 1 415 ? -19.765 28.399 42.155 1.00 30.24 414 PRO C O 1
ATOM 20025 N N . GLN C 1 416 ? -21.863 29.172 42.515 1.00 22.48 415 GLN C N 1
ATOM 20026 C CA . GLN C 1 416 ? -22.420 28.390 41.395 1.00 22.71 415 GLN C CA 1
ATOM 20027 C C . GLN C 1 416 ? -21.847 28.823 40.048 1.00 23.07 415 GLN C C 1
ATOM 20028 O O . GLN C 1 416 ? -21.734 28.013 39.129 1.00 25.47 415 GLN C O 1
ATOM 20042 N N . ASN C 1 417 ? -21.493 30.107 39.924 1.00 22.90 416 ASN C N 1
ATOM 20043 C CA . ASN C 1 417 ? -20.950 30.612 38.668 1.00 24.88 416 ASN C CA 1
ATOM 20044 C C . ASN C 1 417 ? -19.708 29.845 38.272 1.00 26.81 416 ASN C C 1
ATOM 20045 O O . ASN C 1 417 ? -19.554 29.431 37.118 1.00 26.49 416 ASN C O 1
ATOM 20056 N N . TRP C 1 418 ? -18.813 29.657 39.235 1.00 25.11 417 TRP C N 1
ATOM 20057 C CA . TRP C 1 418 ? -17.515 29.070 38.935 1.00 26.03 417 TRP C CA 1
ATOM 20058 C C . TRP C 1 418 ? -17.624 27.566 38.677 1.00 27.58 417 TRP C C 1
ATOM 20059 O O . TRP C 1 418 ? -16.944 27.044 37.799 1.00 28.73 417 TRP C O 1
ATOM 20080 N N . ARG C 1 419 ? -18.494 26.879 39.407 1.00 24.38 418 ARG C N 1
ATOM 20081 C CA . ARG C 1 419 ? -18.742 25.457 39.136 1.00 24.32 418 ARG C CA 1
ATOM 20082 C C . ARG C 1 419 ? -19.386 25.293 37.763 1.00 26.76 418 ARG C C 1
ATOM 20083 O O . ARG C 1 419 ? -19.043 24.376 37.005 1.00 27.24 418 ARG C O 1
ATOM 20104 N N . LEU C 1 420 ? -20.335 26.166 37.440 1.00 26.01 419 LEU C N 1
ATOM 20105 C CA . LEU C 1 420 ? -21.015 26.095 36.148 1.00 25.65 419 LEU C CA 1
ATOM 20106 C C . LEU C 1 420 ? -20.034 26.348 35.006 1.00 25.36 419 LEU C C 1
ATOM 20107 O O . LEU C 1 420 ? -20.115 25.715 33.937 1.00 26.41 419 LEU C O 1
ATOM 20123 N N . LEU C 1 421 ? -19.064 27.224 35.243 1.00 25.15 420 LEU C N 1
ATOM 20124 C CA . LEU C 1 421 ? -18.060 27.532 34.215 1.00 25.54 420 LEU C CA 1
ATOM 20125 C C . LEU C 1 421 ? -17.282 26.268 33.821 1.00 28.17 420 LEU C C 1
ATOM 20126 O O . LEU C 1 421 ? -17.157 25.951 32.633 1.00 31.53 420 LEU C O 1
ATOM 20142 N N . VAL C 1 422 ? -16.790 25.527 34.809 1.00 27.65 421 VAL C N 1
ATOM 20143 C CA . VAL C 1 422 ? -16.014 24.313 34.514 1.00 29.36 421 VAL C CA 1
ATOM 20144 C C . VAL C 1 422 ? -16.870 23.153 34.017 1.00 33.54 421 VAL C C 1
ATOM 20145 O O . VAL C 1 422 ? -16.362 22.273 33.303 1.00 32.94 421 VAL C O 1
ATOM 20158 N N . GLU C 1 423 ? -18.153 23.135 34.375 1.00 27.52 422 GLU C N 1
ATOM 20159 C CA . GLU C 1 423 ? -19.066 22.102 33.880 1.00 27.97 422 GLU C CA 1
ATOM 20160 C C . GLU C 1 423 ? -19.434 22.327 32.410 1.00 36.38 422 GLU C C 1
ATOM 20161 O O . GLU C 1 423 ? -19.592 21.372 31.653 1.00 33.29 422 GLU C O 1
ATOM 20173 N N . ASN C 1 424 ? -19.519 23.588 31.989 1.00 28.61 423 ASN C N 1
ATOM 20174 C CA . ASN C 1 424 ? -19.937 23.920 30.634 1.00 31.09 423 ASN C CA 1
ATOM 20175 C C . ASN C 1 424 ? -18.775 23.875 29.632 1.00 29.26 423 ASN C C 1
ATOM 20176 O O . ASN C 1 424 ? -18.976 23.545 28.458 1.00 30.59 423 ASN C O 1
ATOM 20187 N N . PHE C 1 425 ? -17.572 24.210 30.107 1.00 28.63 424 PHE C N 1
ATOM 20188 C CA . PHE C 1 425 ? -16.409 24.456 29.247 1.00 28.46 424 PHE C CA 1
ATOM 20189 C C . PHE C 1 425 ? -15.127 23.833 29.772 1.00 28.18 424 PHE C C 1
ATOM 20190 O O . PHE C 1 425 ? -14.975 23.618 30.974 1.00 32.30 424 PHE C O 1
ATOM 20207 N N . THR C 1 426 ? -14.183 23.626 28.858 1.00 29.20 425 THR C N 1
ATOM 20208 C CA . THR C 1 426 ? -12.790 23.373 29.209 1.00 28.96 425 THR C CA 1
ATOM 20209 C C . THR C 1 426 ? -12.071 24.712 29.342 1.00 28.44 425 THR C C 1
ATOM 20210 O O . THR C 1 426 ? -12.007 25.467 28.386 1.00 36.66 425 THR C O 1
ATOM 20221 N N . ILE C 1 427 ? -11.549 25.016 30.527 1.00 30.68 426 ILE C N 1
ATOM 20222 C CA . ILE C 1 427 ? -10.930 26.332 30.739 1.00 31.35 426 ILE C CA 1
ATOM 20223 C C . ILE C 1 427 ? -9.476 26.364 30.261 1.00 33.32 426 ILE C C 1
ATOM 20224 O O . ILE C 1 427 ? -8.631 25.606 30.723 1.00 34.18 426 ILE C O 1
ATOM 20240 N N . THR C 1 428 ? -9.189 27.261 29.328 1.00 33.51 427 THR C N 1
ATOM 20241 C CA . THR C 1 428 ? -7.845 27.367 28.777 1.00 31.16 427 THR C CA 1
ATOM 20242 C C . THR C 1 428 ? -6.848 27.895 29.809 1.00 34.06 427 THR C C 1
ATOM 20243 O O . THR C 1 428 ? -7.083 28.916 30.467 1.00 32.93 427 THR C O 1
ATOM 20254 N N . LYS C 1 429 ? -5.735 27.178 29.942 1.00 38.34 428 LYS C N 1
ATOM 20255 C CA . LYS C 1 429 ? -4.588 27.598 30.749 1.00 32.90 428 LYS C CA 1
ATOM 20256 C C . LYS C 1 429 ? -3.361 27.758 29.856 1.00 38.67 428 LYS C C 1
ATOM 20257 O O . LYS C 1 429 ? -3.000 26.839 29.129 1.00 44.10 428 LYS C O 1
ATOM 20276 N N . LYS C 1 430 ? -2.741 28.933 29.918 1.00 44.05 429 LYS C N 1
ATOM 20277 C CA . LYS C 1 430 ? -1.616 29.307 29.052 1.00 44.96 429 LYS C CA 1
ATOM 20278 C C . LYS C 1 430 ? -0.252 29.369 29.741 1.00 58.02 429 LYS C C 1
ATOM 20279 O O . LYS C 1 430 ? 0.777 29.456 29.073 1.00 69.34 429 LYS C O 1
ATOM 20298 N N . GLY C 1 431 ? -0.240 29.347 31.068 1.00 53.00 430 GLY C N 1
ATOM 20299 C CA . GLY C 1 431 ? 1.011 29.377 31.806 1.00 62.98 430 GLY C CA 1
ATOM 20300 C C . GLY C 1 431 ? 1.884 28.173 31.498 1.00 67.76 430 GLY C C 1
ATOM 20301 O O . GLY C 1 431 ? 2.524 27.607 32.384 1.00 70.76 430 GLY C O 1
#